Protein 2E61 (pdb70)

Sequence (69 aa):
GSSGSSGEISGFGQCLVWVQCSFPNCGKWRRLCGNIDPSVLPDNWSCDQNTDVQYNRCDIPEETWTGLEGSSGSSGEISGFGQCLVWVQCSFPNCGKWRRLCGNIDPSVLPDNWSCDQNTDVQYNRCDIPEETWTGLEGSSGSSGEISGFGQCLVWVQCSFPNCGKWRRLCGNIDPSVLPDNWSCDQNTDVQYNRCDIPEETWTGLEGSSGSSGEISGFGQCLVWVQCSFPNCGKWRRLCGNIDPSVLPDNWSCDQNTDVQYNRCDIPEETWTGLEGSSGSSGEISGFGQCLVWVQCSFPNCGKWRRLCGNIDPSVLPDNWSCDQNTDVQYNRCDIPEETWTGLEGSSGSSGEISGFGQCLVWVQCSFPNCGKWRRLCGNIDPSVLPDNWSCDQNTDVQYNRCDIPEETWTGLEGSSGSSGEISGFGQCLVWVQCSFPNCGKWRRLCGNIDPSVLPDNWSCDQNTDVQYNRCDIPEETWTGLEGSSGSSGEISGFGQCLVWVQCSFPNCGKWRRLCGNIDPSVLPDNWSCDQNTDVQYNRCDIPEETWTGLEGSSGSSGEISGFGQCLVWVQCSFPNCGKWRRLCGNIDPSVLPDNWSCDQNTDVQYNRCDIPEETWTGLEGSSGSSGEISGFGQCLVWVQCSFPNCGKWRRLCGNIDPSVLPDNWSCDQNTDVQYNRCDIPEETWTGLEGSSGSSGEISGFGQCLVWVQCSFPNCGKWRRLCGNIDPSVLPDNWSCDQNTDVQYNRCDIPEETWTGLEGSSGSSGEISGFGQCLVWVQCSFPNCGKWRRLCGNIDPSVLPDNWSCDQNTDVQYNRCDIPEETWTGLEGSSGSSGEISGFGQCLVWVQCSFPNCGKWRRLCGNIDPSVLPDNWSCDQNTDVQYNRCDIPEETWTGLEGSSGSSGEISGFGQCLVWVQCSFPNCGKWRRLCGNIDPSVLPDNWSCDQNTDVQYNRCDIPEETWTGLEGSSGSSGEISGFGQCLVWVQCSFPNCGKWRRLCGNIDPSVLPDNWSCDQNTDVQYNRCDIPEETWTGLEGSSGSSGEISGFGQCLVWVQCSFPNCGKWRRLCGNIDPSVLPDNWSCDQNTDVQYNRCDIPEETWTGLEGSSGSSGEISGFGQCLVWVQCSFPNCGKWRRLCGNIDPSVLPDNWSCDQNTDVQYNRCDIPEETWTGLEGSSGSSGEISGFGQCLVWVQCSFPNCGKWRRLCGNIDPSVLPDNWSCDQNTDVQYNRCDIPEETWTGLEGSSGSSGEISGFGQCLVWVQCSFPNCGKWRRLCGNIDPSVLPDNWSCDQNTDVQYNRCDIPEETWTGLEGSSGSSGEISGFGQCLVWVQCSFPNCGKWRRLCGNIDPSVLPDNWSCDQNTDVQYNRCDIPEETWTGLE

GO terms:
  GO:0005634 nucleus (C, IDA)
  GO:0040029 epigenetic regulation of gene expression (P, IDA)
  GO:0140002 histone H3K4me3 reader activity (F, IMP)
  GO:0005515 protein binding (F, IPI)

Secondary structure (DSSP, 8-state):
-----SS-SSS------EEE-SSTTT--EEE--SS--TTTS-TT--GGG-S-GGG-SSSSPP-------

Radius of gyration: 14.41 Å; Cα contacts (8 Å, |Δi|>4): 80; chains: 1; bounding box: 40×28×37 Å

InterPro domains:
  IPR000313 PWWP domain [PF00855] (318-412)
  IPR000313 PWWP domain [PS50812] (317-383)
  IPR000313 PWWP domain [SM00293] (315-381)
  IPR011124 Zinc finger, CW-type [PF07496] (256-301)
  IPR011124 Zinc finger, CW-type [PS51050] (250-304)
  IPR042778 Zinc finger CW-type PWWP domain protein ZCWPW1/ZCWPW2 [PTHR15999] (195-630)

Organism: Homo sapiens (NCBI:txid9606)

CATH classification: 3.30.40.100

Foldseek 3Di:
DDDPDDDQPLPPDDDFDWDAAQDPVQRETAGAHSNDDPVPDDDHHHLCNHPDPCRSDSPRDHPDPDDDD

Nearest PDB structures (foldseek):
  2e61-assembly1_A  TM=7.756E-01  e=9.729E-13  Homo sapiens
  2rr4-assembly1_A  TM=7.261E-01  e=3.198E-11  Homo sapiens
  6o1e-assembly1_A-2  TM=8.778E-01  e=3.915E-04  Homo sapiens
  5svi-assembly2_B  TM=7.397E-01  e=1.870E-04  Homo sapiens
  5svx-assembly1_A  TM=8.072E-01  e=5.478E-04  Homo sapiens

Solvent-accessible surface area: 6080 Å² total; per-residue (Å²): 132,121,107,78,89,120,73,129,171,88,68,197,76,157,102,109,29,96,11,87,9,59,104,122,127,12,26,38,123,3,96,2,86,26,129,34,77,87,107,121,36,66,146,107,10,12,0,108,74,17,78,29,118,122,55,37,155,53,135,36,93,89,98,121,252,130,72,188,214

Structure (mmCIF, N/CA/C/O backbone):
data_2E61
#
_entry.id   2E61
#
loop_
_entity.id
_entity.type
_entity.pdbx_description
1 polymer 'Zinc finger CW-type PWWP domain protein 1'
2 non-polymer 'ZINC ION'
#
loop_
_atom_site.group_PDB
_atom_site.id
_atom_site.type_symbol
_atom_site.label_atom_id
_atom_site.label_alt_id
_atom_site.label_comp_id
_atom_site.label_asym_id
_atom_site.label_entity_id
_atom_site.label_seq_id
_atom_site.pdbx_PDB_ins_code
_atom_site.Cartn_x
_atom_site.Cartn_y
_atom_site.Cartn_z
_atom_site.occupancy
_atom_site.B_iso_or_equiv
_atom_site.auth_seq_id
_atom_site.auth_comp_id
_atom_site.auth_asym_id
_atom_site.auth_atom_id
_atom_site.pdbx_PDB_model_num
ATOM 1 N N . GLY A 1 1 ? 6.466 15.150 14.759 1.00 0.00 1 GLY A N 1
ATOM 2 C CA . GLY A 1 1 ? 6.394 15.155 13.309 1.00 0.00 1 GLY A CA 1
ATOM 3 C C . GLY A 1 1 ? 7.744 15.396 12.663 1.00 0.00 1 GLY A C 1
ATOM 4 O O . GLY A 1 1 ? 8.652 15.943 13.290 1.00 0.00 1 GLY A O 1
ATOM 8 N N . SER A 1 2 ? 7.878 14.987 11.405 1.00 0.00 2 SER A N 1
ATOM 9 C CA . SER A 1 2 ? 9.128 15.156 10.675 1.00 0.00 2 SER A CA 1
ATOM 10 C C . SER A 1 2 ? 8.863 15.408 9.194 1.00 0.00 2 SER A C 1
ATOM 11 O O . SER A 1 2 ? 7.950 14.827 8.608 1.00 0.00 2 SER A O 1
ATOM 19 N N . SER A 1 3 ? 9.668 16.279 8.595 1.00 0.00 3 SER A N 1
ATOM 20 C CA . SER A 1 3 ? 9.519 16.612 7.183 1.00 0.00 3 SER A CA 1
ATOM 21 C C . SER A 1 3 ? 10.300 15.636 6.309 1.00 0.00 3 SER A C 1
ATOM 22 O O . SER A 1 3 ? 11.489 15.407 6.523 1.00 0.00 3 SER A O 1
ATOM 30 N N . GLY A 1 4 ? 9.620 15.061 5.321 1.00 0.00 4 GLY A N 1
ATOM 31 C CA . GLY A 1 4 ? 10.264 14.115 4.429 1.00 0.00 4 GLY A CA 1
ATOM 32 C C . GLY A 1 4 ? 11.199 14.791 3.445 1.00 0.00 4 GLY A C 1
ATOM 33 O O . GLY A 1 4 ? 10.834 15.026 2.293 1.00 0.00 4 GLY A O 1
ATOM 37 N N . SER A 1 5 ? 12.408 15.105 3.900 1.00 0.00 5 SER A N 1
ATOM 38 C CA . SER A 1 5 ? 13.396 15.763 3.053 1.00 0.00 5 SER A CA 1
ATOM 39 C C . SER A 1 5 ? 13.697 14.922 1.816 1.00 0.00 5 SER A C 1
ATOM 40 O O . SER A 1 5 ? 13.917 13.715 1.910 1.00 0.00 5 SER A O 1
ATOM 48 N N . SER A 1 6 ? 13.703 15.570 0.655 1.00 0.00 6 SER A N 1
ATOM 49 C CA . SER A 1 6 ? 13.973 14.883 -0.602 1.00 0.00 6 SER A CA 1
ATOM 50 C C . SER A 1 6 ? 15.280 15.371 -1.219 1.00 0.00 6 SER A C 1
ATOM 51 O O . SER A 1 6 ? 15.302 16.355 -1.957 1.00 0.00 6 SER A O 1
ATOM 59 N N . GLY A 1 7 ? 16.370 14.675 -0.909 1.00 0.00 7 GLY A N 1
ATOM 60 C CA . GLY A 1 7 ? 17.667 15.052 -1.440 1.00 0.00 7 GLY A CA 1
ATOM 61 C C . GLY A 1 7 ? 18.813 14.458 -0.646 1.00 0.00 7 GLY A C 1
ATOM 62 O O . GLY A 1 7 ? 19.900 14.240 -1.181 1.00 0.00 7 GLY A O 1
ATOM 66 N N . GLU A 1 8 ? 18.571 14.198 0.635 1.00 0.00 8 GLU A N 1
ATOM 67 C CA . GLU A 1 8 ? 19.594 13.628 1.505 1.00 0.00 8 GLU A CA 1
ATOM 68 C C . GLU A 1 8 ? 19.891 12.182 1.120 1.00 0.00 8 GLU A C 1
ATOM 69 O O . GLU A 1 8 ? 18.980 11.366 0.980 1.00 0.00 8 GLU A O 1
ATOM 81 N N . ILE A 1 9 ? 21.172 11.872 0.950 1.00 0.00 9 ILE A N 1
ATOM 82 C CA . ILE A 1 9 ? 21.590 10.525 0.582 1.00 0.00 9 ILE A CA 1
ATOM 83 C C . ILE A 1 9 ? 21.266 9.528 1.689 1.00 0.00 9 ILE A C 1
ATOM 84 O O . ILE A 1 9 ? 21.034 8.347 1.427 1.00 0.00 9 ILE A O 1
ATOM 100 N N . SER A 1 10 ? 21.250 10.010 2.927 1.00 0.00 10 SER A N 1
ATOM 101 C CA . SER A 1 10 ? 20.957 9.161 4.075 1.00 0.00 10 SER A CA 1
ATOM 102 C C . SER A 1 10 ? 19.451 9.055 4.302 1.00 0.00 10 SER A C 1
ATOM 103 O O . SER A 1 10 ? 18.731 10.050 4.234 1.00 0.00 10 SER A O 1
ATOM 111 N N . GLY A 1 11 ? 18.984 7.840 4.573 1.00 0.00 11 GLY A N 1
ATOM 112 C CA . GLY A 1 11 ? 17.567 7.626 4.806 1.00 0.00 11 GLY A CA 1
ATOM 113 C C . GLY A 1 11 ? 16.876 6.981 3.620 1.00 0.00 11 GLY A C 1
ATOM 114 O O . GLY A 1 11 ? 17.357 7.067 2.490 1.00 0.00 11 GLY A O 1
ATOM 118 N N . PHE A 1 12 ? 15.745 6.333 3.878 1.00 0.00 12 PHE A N 1
ATOM 119 C CA . PHE A 1 12 ? 14.988 5.668 2.823 1.00 0.00 12 PHE A CA 1
ATOM 120 C C . PHE A 1 12 ? 14.150 6.674 2.040 1.00 0.00 12 PHE A C 1
ATOM 121 O O . PHE A 1 12 ? 13.329 7.392 2.609 1.00 0.00 12 PHE A O 1
ATOM 138 N N . GLY A 1 13 ? 14.363 6.720 0.728 1.00 0.00 13 GLY A N 1
ATOM 139 C CA . GLY A 1 13 ? 13.621 7.640 -0.113 1.00 0.00 13 GLY A CA 1
ATOM 140 C C . GLY A 1 13 ? 12.633 6.931 -1.018 1.00 0.00 13 GLY A C 1
ATOM 141 O O . GLY A 1 13 ? 12.236 7.466 -2.053 1.00 0.00 13 GLY A O 1
ATOM 145 N N . GLN A 1 14 ? 12.237 5.724 -0.628 1.00 0.00 14 GLN A N 1
ATOM 146 C CA . GLN A 1 14 ? 11.291 4.940 -1.413 1.00 0.00 14 GLN A CA 1
ATOM 147 C C . GLN A 1 14 ? 9.938 5.640 -1.493 1.00 0.00 14 GLN A C 1
ATOM 148 O O . GLN A 1 14 ? 9.556 6.380 -0.585 1.00 0.00 14 GLN A O 1
ATOM 162 N N . CYS A 1 15 ? 9.218 5.403 -2.584 1.00 0.00 15 CYS A N 1
ATOM 163 C CA . CYS A 1 15 ? 7.908 6.012 -2.782 1.00 0.00 15 CYS A CA 1
ATOM 164 C C . CYS A 1 15 ? 6.809 5.150 -2.168 1.00 0.00 15 CYS A C 1
ATOM 165 O O . CYS A 1 15 ? 7.079 4.084 -1.614 1.00 0.00 15 CYS A O 1
ATOM 173 N N . LEU A 1 16 ? 5.571 5.620 -2.268 1.00 0.00 16 LEU A N 1
ATOM 174 C CA . LEU A 1 16 ? 4.430 4.894 -1.721 1.00 0.00 16 LEU A CA 1
ATOM 175 C C . LEU A 1 16 ? 3.167 5.175 -2.529 1.00 0.00 16 LEU A C 1
ATOM 176 O O . LEU A 1 16 ? 2.808 6.330 -2.758 1.00 0.00 16 LEU A O 1
ATOM 192 N N . VAL A 1 17 ? 2.496 4.110 -2.956 1.00 0.00 17 VAL A N 1
ATOM 193 C CA . VAL A 1 17 ? 1.271 4.241 -3.736 1.00 0.00 17 VAL A CA 1
ATOM 194 C C . VAL A 1 17 ? 0.109 3.522 -3.059 1.00 0.00 17 VAL A C 1
ATOM 195 O O . VAL A 1 17 ? 0.305 2.530 -2.357 1.00 0.00 17 VAL A O 1
ATOM 208 N N . TRP A 1 18 ? -1.099 4.028 -3.276 1.00 0.00 18 TRP A N 1
ATOM 209 C CA . TRP A 1 18 ? -2.294 3.434 -2.687 1.00 0.00 18 TRP A CA 1
ATOM 210 C C . TRP A 1 18 ? -3.381 3.241 -3.738 1.00 0.00 18 TRP A C 1
ATOM 211 O O . TRP A 1 18 ? -3.596 4.105 -4.588 1.00 0.00 18 TRP A O 1
ATOM 232 N N . VAL A 1 19 ? -4.065 2.103 -3.675 1.00 0.00 19 VAL A N 1
ATOM 233 C CA . VAL A 1 19 ? -5.131 1.798 -4.621 1.00 0.00 19 VAL A CA 1
ATOM 234 C C . VAL A 1 19 ? -6.433 1.474 -3.897 1.00 0.00 19 VAL A C 1
ATOM 235 O O . VAL A 1 19 ? -6.455 0.658 -2.976 1.00 0.00 19 VAL A O 1
ATOM 248 N N . GLN A 1 20 ? -7.515 2.118 -4.320 1.00 0.00 20 GLN A N 1
ATOM 249 C CA . GLN A 1 20 ? -8.822 1.898 -3.711 1.00 0.00 20 GLN A CA 1
ATOM 250 C C . GLN A 1 20 ? -9.593 0.812 -4.454 1.00 0.00 20 GLN A C 1
ATOM 251 O O . GLN A 1 20 ? -9.675 0.825 -5.683 1.00 0.00 20 GLN A O 1
ATOM 265 N N . CYS A 1 21 ? -10.157 -0.127 -3.702 1.00 0.00 21 CYS A N 1
ATOM 266 C CA . CYS A 1 21 ? -10.921 -1.221 -4.288 1.00 0.00 21 CYS A CA 1
ATOM 267 C C . CYS A 1 21 ? -11.992 -0.689 -5.237 1.00 0.00 21 CYS A C 1
ATOM 268 O O . CYS A 1 21 ? -12.405 0.466 -5.138 1.00 0.00 21 CYS A O 1
ATOM 275 N N . SER A 1 22 ? -12.435 -1.541 -6.156 1.00 0.00 22 SER A N 1
ATOM 276 C CA . SER A 1 22 ? -13.455 -1.156 -7.125 1.00 0.00 22 SER A CA 1
ATOM 277 C C . SER A 1 22 ? -14.853 -1.327 -6.540 1.00 0.00 22 SER A C 1
ATOM 278 O O . SER A 1 22 ? -15.795 -0.645 -6.944 1.00 0.00 22 SER A O 1
ATOM 286 N N . PHE A 1 23 ? -14.980 -2.242 -5.584 1.00 0.00 23 PHE A N 1
ATOM 287 C CA . PHE A 1 23 ? -16.263 -2.505 -4.943 1.00 0.00 23 PHE A CA 1
ATOM 288 C C . PHE A 1 23 ? -16.617 -1.392 -3.961 1.00 0.00 23 PHE A C 1
ATOM 289 O O . PHE A 1 23 ? -15.756 -0.824 -3.290 1.00 0.00 23 PHE A O 1
ATOM 306 N N . PRO A 1 24 ? -17.917 -1.072 -3.874 1.00 0.00 24 PRO A N 1
ATOM 307 C CA . PRO A 1 24 ? -18.417 -0.025 -2.977 1.00 0.00 24 PRO A CA 1
ATOM 308 C C . PRO A 1 24 ? -18.316 -0.423 -1.509 1.00 0.00 24 PRO A C 1
ATOM 309 O O . PRO A 1 24 ? -17.822 0.342 -0.681 1.00 0.00 24 PRO A O 1
ATOM 320 N N . ASN A 1 25 ? -18.787 -1.625 -1.192 1.00 0.00 25 ASN A N 1
ATOM 321 C CA . ASN A 1 25 ? -18.750 -2.124 0.178 1.00 0.00 25 ASN A CA 1
ATOM 322 C C . ASN A 1 25 ? -17.324 -2.115 0.721 1.00 0.00 25 ASN A C 1
ATOM 323 O O . ASN A 1 25 ? -17.110 -2.055 1.932 1.00 0.00 25 ASN A O 1
ATOM 334 N N . CYS A 1 26 ? -16.352 -2.175 -0.183 1.00 0.00 26 CYS A N 1
ATOM 335 C CA . CYS A 1 26 ? -14.946 -2.173 0.204 1.00 0.00 26 CYS A CA 1
ATOM 336 C C . CYS A 1 26 ? -14.423 -0.747 0.348 1.00 0.00 26 CYS A C 1
ATOM 337 O O . CYS A 1 26 ? -14.245 -0.249 1.459 1.00 0.00 26 CYS A O 1
ATOM 344 N N . GLY A 1 27 ? -14.179 -0.095 -0.784 1.00 0.00 27 GLY A N 1
ATOM 345 C CA . GLY A 1 27 ? -13.679 1.267 -0.763 1.00 0.00 27 GLY A CA 1
ATOM 346 C C . GLY A 1 27 ? -12.457 1.423 0.121 1.00 0.00 27 GLY A C 1
ATOM 347 O O . GLY A 1 27 ? -12.204 2.500 0.661 1.00 0.00 27 GLY A O 1
ATOM 351 N N . LYS A 1 28 ? -11.696 0.343 0.271 1.00 0.00 28 LYS A N 1
ATOM 352 C CA . LYS A 1 28 ? -10.494 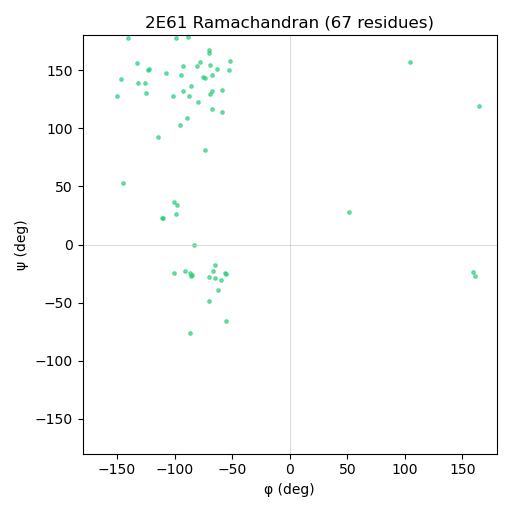0.363 1.096 1.00 0.00 28 LYS A CA 1
ATOM 353 C C . LYS A 1 28 ? -9.258 0.645 0.249 1.00 0.00 28 LYS A C 1
ATOM 354 O O . LYS A 1 28 ? -9.176 0.226 -0.905 1.00 0.00 28 LYS A O 1
ATOM 373 N N . TRP A 1 29 ? -8.299 1.357 0.830 1.00 0.00 29 TRP A N 1
ATOM 374 C CA . TRP A 1 29 ? -7.065 1.694 0.128 1.00 0.00 29 TRP A CA 1
ATOM 375 C C . TRP A 1 29 ? -5.963 0.692 0.452 1.00 0.00 29 TRP A C 1
ATOM 376 O O . TRP A 1 29 ? -5.357 0.747 1.523 1.00 0.00 29 TRP A O 1
ATOM 397 N N . ARG A 1 30 ? -5.707 -0.222 -0.478 1.00 0.00 30 ARG A N 1
ATOM 398 C CA . ARG A 1 30 ? -4.678 -1.237 -0.289 1.00 0.00 30 ARG A CA 1
ATOM 399 C C . ARG A 1 30 ? -3.294 -0.672 -0.596 1.00 0.00 30 ARG A C 1
ATOM 400 O O . ARG A 1 30 ? -3.157 0.268 -1.380 1.00 0.00 30 ARG A O 1
ATOM 421 N N . ARG A 1 31 ? -2.273 -1.250 0.027 1.00 0.00 31 ARG A N 1
ATOM 422 C CA . ARG A 1 31 ? -0.900 -0.803 -0.179 1.00 0.00 31 ARG A CA 1
ATOM 423 C C . ARG A 1 31 ? -0.159 -1.741 -1.127 1.00 0.00 31 ARG A C 1
ATOM 424 O O . ARG A 1 31 ? -0.140 -2.956 -0.927 1.00 0.00 31 ARG A O 1
ATOM 445 N N . LEU A 1 32 ? 0.450 -1.169 -2.160 1.00 0.00 32 LEU A N 1
ATOM 446 C CA . LEU A 1 32 ? 1.193 -1.954 -3.140 1.00 0.00 32 LEU A CA 1
ATOM 447 C C . LEU A 1 32 ? 2.689 -1.914 -2.848 1.00 0.00 32 LEU A C 1
ATOM 448 O O . LEU A 1 32 ? 3.132 -1.248 -1.912 1.00 0.00 32 LEU A O 1
ATOM 464 N N . CYS A 1 33 ? 3.463 -2.630 -3.656 1.00 0.00 33 CYS A N 1
ATOM 465 C CA . CYS A 1 33 ? 4.911 -2.676 -3.485 1.00 0.00 33 CYS A CA 1
ATOM 466 C C . CYS A 1 33 ? 5.504 -1.271 -3.494 1.00 0.00 33 CYS A C 1
ATOM 467 O O . CYS A 1 33 ? 6.038 -0.805 -2.489 1.00 0.00 33 CYS A O 1
ATOM 475 N N . GLY A 1 34 ? 5.408 -0.601 -4.639 1.00 0.00 34 GLY A N 1
ATOM 476 C CA . GLY A 1 34 ? 5.941 0.744 -4.758 1.00 0.00 34 GLY A CA 1
ATOM 477 C C . GLY A 1 34 ? 6.203 1.138 -6.198 1.00 0.00 34 GLY A C 1
ATOM 478 O O . GLY A 1 34 ? 6.231 2.323 -6.528 1.00 0.00 34 GLY A O 1
ATOM 482 N N . ASN A 1 35 ? 6.396 0.142 -7.056 1.00 0.00 35 ASN A N 1
ATOM 483 C CA . ASN A 1 35 ? 6.660 0.392 -8.469 1.00 0.00 35 ASN A CA 1
ATOM 484 C C . ASN A 1 35 ? 5.397 0.193 -9.301 1.00 0.00 35 ASN A C 1
ATOM 485 O O . ASN A 1 35 ? 5.456 -0.297 -10.430 1.00 0.00 35 ASN A O 1
ATOM 496 N N . ILE A 1 36 ? 4.257 0.576 -8.737 1.00 0.00 36 ILE A N 1
ATOM 497 C CA . ILE A 1 36 ? 2.980 0.441 -9.427 1.00 0.00 36 ILE A CA 1
ATOM 498 C C . ILE A 1 36 ? 2.239 1.773 -9.479 1.00 0.00 36 ILE A C 1
ATOM 499 O O . ILE A 1 36 ? 2.222 2.523 -8.503 1.00 0.00 36 ILE A O 1
ATOM 515 N N . ASP A 1 37 ? 1.627 2.059 -10.622 1.00 0.00 37 ASP A N 1
ATOM 516 C CA . ASP A 1 37 ? 0.882 3.300 -10.801 1.00 0.00 37 ASP A CA 1
ATOM 517 C C . ASP A 1 37 ? -0.568 3.013 -11.180 1.00 0.00 37 ASP A C 1
ATOM 518 O O . ASP A 1 37 ? -0.883 1.999 -11.803 1.00 0.00 37 ASP A O 1
ATOM 527 N N . PRO A 1 38 ? -1.472 3.925 -10.795 1.00 0.00 38 PRO A N 1
ATOM 528 C CA . PRO A 1 38 ? -2.904 3.792 -11.083 1.00 0.00 38 PRO A CA 1
ATOM 529 C C . PRO A 1 38 ? -3.215 3.966 -12.565 1.00 0.00 38 PRO A C 1
ATOM 530 O O . PRO A 1 38 ? -4.194 3.419 -13.072 1.00 0.00 38 PRO A O 1
ATOM 541 N N . SER A 1 39 ? -2.375 4.731 -13.256 1.00 0.00 39 SER A N 1
ATOM 542 C CA . SER A 1 39 ? -2.563 4.979 -14.680 1.00 0.00 39 SER A CA 1
ATOM 543 C C . SER A 1 39 ? -2.469 3.680 -15.476 1.00 0.00 39 SER A C 1
ATOM 544 O O . SER A 1 39 ? -3.216 3.469 -16.431 1.00 0.00 39 SER A O 1
ATOM 552 N N . VAL A 1 40 ? -1.546 2.813 -15.073 1.00 0.00 40 VAL A N 1
ATOM 553 C CA . VAL A 1 40 ? -1.353 1.534 -15.746 1.00 0.00 40 VAL A CA 1
ATOM 554 C C . VAL A 1 40 ? -2.289 0.471 -15.183 1.00 0.00 40 VAL A C 1
ATOM 555 O O . VAL A 1 40 ? -2.611 -0.509 -15.857 1.00 0.00 40 VAL A O 1
ATOM 568 N N . LEU A 1 41 ? -2.722 0.669 -13.943 1.00 0.00 41 LEU A N 1
ATOM 569 C CA . LEU A 1 41 ? -3.623 -0.273 -13.287 1.00 0.00 41 LEU A CA 1
ATOM 570 C C . LEU A 1 41 ? -5.008 -0.235 -13.924 1.00 0.00 41 LEU A C 1
ATOM 571 O O . LEU A 1 41 ? -5.426 0.769 -14.501 1.00 0.00 41 LEU A O 1
ATOM 587 N N . PRO A 1 42 ? -5.740 -1.354 -13.816 1.00 0.00 42 PRO A N 1
ATOM 588 C CA . PRO A 1 42 ? -7.091 -1.473 -14.373 1.00 0.00 42 PRO A CA 1
ATOM 589 C C . PRO A 1 42 ? -8.106 -0.620 -13.619 1.00 0.00 42 PRO A C 1
ATOM 590 O O . PRO A 1 42 ? -7.823 -0.118 -12.532 1.00 0.00 42 PRO A O 1
ATOM 601 N N . ASP A 1 43 ? -9.288 -0.462 -14.204 1.00 0.00 43 ASP A N 1
ATOM 602 C CA . ASP A 1 43 ? -10.346 0.330 -13.586 1.00 0.00 43 ASP A CA 1
ATOM 603 C C . ASP A 1 43 ? -11.160 -0.516 -12.612 1.00 0.00 43 ASP A C 1
ATOM 604 O O . ASP A 1 43 ? -11.734 0.001 -11.655 1.00 0.00 43 ASP A O 1
ATOM 613 N N . ASN A 1 44 ? -11.204 -1.821 -12.864 1.00 0.00 44 ASN A N 1
ATOM 614 C CA . ASN A 1 44 ? -11.949 -2.739 -12.010 1.00 0.00 44 ASN A CA 1
ATOM 615 C C . ASN A 1 44 ? -11.022 -3.430 -11.015 1.00 0.00 44 ASN A C 1
ATOM 616 O O . ASN A 1 44 ? -11.232 -4.589 -10.658 1.00 0.00 44 ASN A O 1
ATOM 627 N N . TRP A 1 45 ? -9.998 -2.711 -10.572 1.00 0.00 45 TRP A N 1
ATOM 628 C CA . TRP A 1 45 ? -9.038 -3.254 -9.617 1.00 0.00 45 TRP A CA 1
ATOM 629 C C . TRP A 1 45 ? -9.694 -3.492 -8.262 1.00 0.00 45 TRP A C 1
ATOM 630 O O . TRP A 1 45 ? -10.576 -2.740 -7.848 1.00 0.00 45 TRP A O 1
ATOM 651 N N . SER A 1 46 ? -9.258 -4.543 -7.575 1.00 0.00 46 SER A N 1
ATOM 652 C CA . SER A 1 46 ? -9.806 -4.882 -6.266 1.00 0.00 46 SER A CA 1
ATOM 653 C C . SER A 1 46 ? -8.704 -5.345 -5.319 1.00 0.00 46 SER A C 1
ATOM 654 O O . SER A 1 46 ? -7.538 -5.441 -5.703 1.00 0.00 46 SER A O 1
ATOM 662 N N . CYS A 1 47 ? -9.081 -5.630 -4.077 1.00 0.00 47 CYS A N 1
ATOM 663 C CA . CYS A 1 47 ? -8.126 -6.082 -3.072 1.00 0.00 47 CYS A CA 1
ATOM 664 C C . CYS A 1 47 ? -7.447 -7.376 -3.510 1.00 0.00 47 CYS A C 1
ATOM 665 O O . CYS A 1 47 ? -6.297 -7.636 -3.157 1.00 0.00 47 CYS A O 1
ATOM 672 N N . ASP A 1 48 ? -8.167 -8.184 -4.281 1.00 0.00 48 ASP A N 1
ATOM 673 C CA . ASP A 1 48 ? -7.634 -9.450 -4.769 1.00 0.00 48 ASP A CA 1
ATOM 674 C C . ASP A 1 48 ? -6.462 -9.218 -5.716 1.00 0.00 48 ASP A C 1
ATOM 675 O O . ASP A 1 48 ? -5.678 -10.129 -5.983 1.00 0.00 48 ASP A O 1
ATOM 684 N N . GLN A 1 49 ? -6.349 -7.994 -6.221 1.00 0.00 49 GLN A N 1
ATOM 685 C CA . GLN A 1 49 ? -5.273 -7.643 -7.140 1.00 0.00 49 GLN A CA 1
ATOM 686 C C . GLN A 1 49 ? -4.144 -6.926 -6.408 1.00 0.00 49 GLN A C 1
ATOM 687 O O . GLN A 1 49 ? -3.401 -6.146 -7.004 1.00 0.00 49 GLN A O 1
ATOM 701 N N . ASN A 1 50 ? -4.020 -7.195 -5.112 1.00 0.00 50 ASN A N 1
ATOM 702 C CA . ASN A 1 50 ? -2.981 -6.575 -4.298 1.00 0.00 50 ASN A CA 1
ATOM 703 C C . ASN A 1 50 ? -1.734 -7.452 -4.248 1.00 0.00 50 ASN A C 1
ATOM 704 O O . ASN A 1 50 ? -1.812 -8.672 -4.397 1.00 0.00 50 ASN A O 1
ATOM 715 N N . THR A 1 51 ? -0.582 -6.822 -4.036 1.00 0.00 51 THR A N 1
ATOM 716 C CA . THR A 1 51 ? 0.682 -7.543 -3.966 1.00 0.00 51 THR A CA 1
ATOM 717 C C . THR A 1 51 ? 1.001 -7.957 -2.534 1.00 0.00 51 THR A C 1
ATOM 718 O O . THR A 1 51 ? 1.765 -8.894 -2.305 1.00 0.00 51 THR A O 1
ATOM 729 N N . ASP A 1 52 ? 0.409 -7.254 -1.575 1.00 0.00 52 ASP A N 1
ATOM 730 C CA . ASP A 1 52 ? 0.629 -7.550 -0.164 1.00 0.00 52 ASP A CA 1
ATOM 731 C C . ASP A 1 52 ? -0.385 -8.571 0.341 1.00 0.00 52 ASP A C 1
ATOM 732 O O . ASP A 1 52 ? -1.567 -8.264 0.498 1.00 0.00 52 ASP A O 1
ATOM 741 N N . VAL A 1 53 ? 0.085 -9.789 0.594 1.00 0.00 53 VAL A N 1
ATOM 742 C CA . VAL A 1 53 ? -0.781 -10.856 1.081 1.00 0.00 53 VAL A CA 1
ATOM 743 C C . VAL A 1 53 ? -1.505 -10.438 2.356 1.00 0.00 53 VAL A C 1
ATOM 744 O O . VAL A 1 53 ? -2.579 -10.952 2.668 1.00 0.00 53 VAL A O 1
ATOM 757 N N . GLN A 1 54 ? -0.909 -9.502 3.088 1.00 0.00 54 GLN A N 1
ATOM 758 C CA . GLN A 1 54 ? -1.498 -9.015 4.330 1.00 0.00 54 GLN A CA 1
ATOM 759 C C . GLN A 1 54 ? -2.795 -8.260 4.058 1.00 0.00 54 GLN A C 1
ATOM 760 O O . GLN A 1 54 ? -3.649 -8.137 4.936 1.00 0.00 54 GLN A O 1
ATOM 774 N N . TYR A 1 55 ? -2.935 -7.756 2.837 1.00 0.00 55 TYR A N 1
ATOM 775 C CA . TYR A 1 55 ? -4.127 -7.010 2.450 1.00 0.00 55 TYR A CA 1
ATOM 776 C C . TYR A 1 55 ? -4.483 -7.272 0.990 1.00 0.00 55 TYR A C 1
ATOM 777 O O . TYR A 1 55 ? -4.641 -6.341 0.202 1.00 0.00 55 TYR A O 1
ATOM 795 N N . ASN A 1 56 ? -4.608 -8.547 0.637 1.00 0.00 56 ASN A N 1
ATOM 796 C CA . ASN A 1 56 ? -4.946 -8.934 -0.728 1.00 0.00 56 ASN A CA 1
ATOM 797 C C . ASN A 1 56 ? -6.351 -9.523 -0.795 1.00 0.00 56 ASN A C 1
ATOM 798 O O . ASN A 1 56 ? -6.677 -10.274 -1.714 1.00 0.00 56 ASN A O 1
ATOM 809 N N . ARG A 1 57 ? -7.179 -9.177 0.186 1.00 0.00 57 ARG A N 1
ATOM 810 C CA . ARG A 1 57 ? -8.549 -9.672 0.239 1.00 0.00 57 ARG A CA 1
ATOM 811 C C . ARG A 1 57 ? -9.529 -8.534 0.508 1.00 0.00 57 ARG A C 1
ATOM 812 O O . ARG A 1 57 ? -9.159 -7.501 1.066 1.00 0.00 57 ARG A O 1
ATOM 833 N N . CYS A 1 58 ? -10.780 -8.730 0.106 1.00 0.00 58 CYS A N 1
ATOM 834 C CA . CYS A 1 58 ? -11.814 -7.720 0.301 1.00 0.00 58 CYS A CA 1
ATOM 835 C C . CYS A 1 58 ? -12.405 -7.812 1.705 1.00 0.00 58 CYS A C 1
ATOM 836 O O . CYS A 1 58 ? -13.289 -7.036 2.069 1.00 0.00 58 CYS A O 1
ATOM 843 N N . ASP A 1 59 ? -11.912 -8.765 2.488 1.00 0.00 59 ASP A N 1
ATOM 844 C CA . ASP A 1 59 ? -12.390 -8.958 3.852 1.00 0.00 59 ASP A CA 1
ATOM 845 C C . ASP A 1 59 ? -11.430 -8.330 4.858 1.00 0.00 59 ASP A C 1
ATOM 846 O O . ASP A 1 59 ? -11.824 -7.983 5.972 1.00 0.00 59 ASP A O 1
ATOM 855 N N . ILE A 1 60 ? -10.171 -8.187 4.458 1.00 0.00 60 ILE A N 1
ATOM 856 C CA . ILE A 1 60 ? -9.157 -7.601 5.324 1.00 0.00 60 ILE A CA 1
ATOM 857 C C . ILE A 1 60 ? -9.427 -6.119 5.563 1.00 0.00 60 ILE A C 1
ATOM 858 O O . ILE A 1 60 ? -9.688 -5.353 4.635 1.00 0.00 60 ILE A O 1
ATOM 874 N N . PRO A 1 61 ? -9.361 -5.703 6.836 1.00 0.00 61 PRO A N 1
ATOM 875 C CA . PRO A 1 61 ? -9.593 -4.309 7.226 1.00 0.00 61 PRO A CA 1
ATOM 876 C C . PRO A 1 61 ? -8.473 -3.383 6.763 1.00 0.00 61 PRO A C 1
ATOM 877 O O . PRO A 1 61 ? -7.395 -3.840 6.385 1.00 0.00 61 PRO A O 1
ATOM 888 N N . GLU A 1 62 ? -8.737 -2.081 6.796 1.00 0.00 62 GLU A N 1
ATOM 889 C CA . GLU A 1 62 ? -7.750 -1.092 6.378 1.00 0.00 62 GLU A CA 1
ATOM 890 C C . GLU A 1 62 ? -6.697 -0.883 7.462 1.00 0.00 62 GLU A C 1
ATOM 891 O O . GLU A 1 62 ? -6.940 -1.153 8.638 1.00 0.00 62 GLU A O 1
ATOM 903 N N . GLU A 1 63 ? -5.526 -0.402 7.056 1.00 0.00 63 GLU A N 1
ATOM 904 C CA . GLU A 1 63 ? -4.435 -0.159 7.993 1.00 0.00 63 GLU A CA 1
ATOM 905 C C . GLU A 1 63 ? -4.854 0.837 9.070 1.00 0.00 63 GLU A C 1
ATOM 906 O O . GLU A 1 63 ? -5.100 2.010 8.787 1.00 0.00 63 GLU A O 1
ATOM 918 N N . THR A 1 64 ? -4.935 0.360 10.309 1.00 0.00 64 THR A N 1
ATOM 919 C CA . THR A 1 64 ? -5.327 1.206 11.429 1.00 0.00 64 THR A CA 1
ATOM 920 C C . THR A 1 64 ? -4.471 2.467 11.491 1.00 0.00 64 THR A C 1
ATOM 921 O O . THR A 1 64 ? -3.309 2.460 11.086 1.00 0.00 64 THR A O 1
ATOM 932 N N . TRP A 1 65 ? -5.053 3.546 12.002 1.00 0.00 65 TRP A N 1
ATOM 933 C CA . TRP A 1 65 ? -4.343 4.814 12.117 1.00 0.00 65 TRP A CA 1
ATOM 934 C C . TRP A 1 65 ? -3.217 4.716 13.142 1.00 0.00 65 TRP A C 1
ATOM 935 O O . TRP A 1 65 ? -3.461 4.494 14.328 1.00 0.00 65 TRP A O 1
ATOM 956 N N . THR A 1 66 ? -1.983 4.884 12.677 1.00 0.00 66 THR A N 1
ATOM 957 C CA . THR A 1 66 ? -0.820 4.814 13.552 1.00 0.00 66 THR A CA 1
ATOM 958 C C . THR A 1 66 ? -0.218 6.196 13.779 1.00 0.00 66 THR A C 1
ATOM 959 O O . THR A 1 66 ? -0.267 7.056 12.901 1.00 0.00 66 THR A O 1
ATOM 970 N N . GLY A 1 67 ? 0.350 6.402 14.963 1.00 0.00 67 GLY A N 1
ATOM 971 C CA . GLY A 1 67 ? 0.954 7.682 15.283 1.00 0.00 67 GLY A CA 1
ATOM 972 C C . GLY A 1 67 ? 1.197 7.853 16.770 1.00 0.00 67 GLY A C 1
ATOM 973 O O . GLY A 1 67 ? 0.258 7.826 17.567 1.00 0.00 67 GLY A O 1
ATOM 977 N N . LEU A 1 68 ? 2.459 8.028 17.146 1.00 0.00 68 LEU A N 1
ATOM 978 C CA . LEU A 1 68 ? 2.823 8.202 18.548 1.00 0.00 68 LEU A CA 1
ATOM 979 C C . LEU A 1 68 ? 2.424 9.588 19.045 1.00 0.00 68 LEU A C 1
ATOM 980 O O . LEU A 1 68 ? 2.511 10.570 18.310 1.00 0.00 68 LEU A O 1
ATOM 996 N N . GLU A 1 69 ? 1.988 9.658 20.299 1.00 0.00 69 GLU A N 1
ATOM 997 C CA . GLU A 1 69 ? 1.577 10.924 20.895 1.00 0.00 69 GLU A CA 1
ATOM 998 C C . GLU A 1 69 ? 2.792 11.771 21.263 1.00 0.00 69 GLU A C 1
ATOM 999 O O . GLU A 1 69 ? 2.644 12.971 21.490 1.00 0.00 69 GLU A O 1
ATOM 1012 N N . GLY A 1 1 ? 30.802 -9.272 9.915 1.00 0.00 1 GLY A N 2
ATOM 1013 C CA . GLY A 1 1 ? 31.337 -10.621 9.905 1.00 0.00 1 GLY A CA 2
ATOM 1014 C C . GLY A 1 1 ? 30.639 -11.515 8.899 1.00 0.00 1 GLY A C 2
ATOM 1015 O O . GLY A 1 1 ? 30.290 -12.654 9.208 1.00 0.00 1 GLY A O 2
ATOM 1019 N N . SER A 1 2 ? 30.433 -10.997 7.692 1.00 0.00 2 SER A N 2
ATOM 1020 C CA . SER A 1 2 ? 29.766 -11.754 6.639 1.00 0.00 2 SER A CA 2
ATOM 1021 C C . SER A 1 2 ? 30.446 -11.526 5.293 1.00 0.00 2 SER A C 2
ATOM 1022 O O . SER A 1 2 ? 30.611 -10.388 4.853 1.00 0.00 2 SER A O 2
ATOM 1030 N N . SER A 1 3 ? 30.837 -12.617 4.642 1.00 0.00 3 SER A N 2
ATOM 1031 C CA . SER A 1 3 ? 31.502 -12.537 3.347 1.00 0.00 3 SER A CA 2
ATOM 1032 C C . SER A 1 3 ? 30.597 -13.065 2.238 1.00 0.00 3 SER A C 2
ATOM 1033 O O . SER A 1 3 ? 30.292 -14.256 2.184 1.00 0.00 3 SER A O 2
ATOM 1041 N N . GLY A 1 4 ? 30.171 -12.169 1.353 1.00 0.00 4 GLY A N 2
ATOM 1042 C CA . GLY A 1 4 ? 29.305 -12.562 0.257 1.00 0.00 4 GLY A CA 2
ATOM 1043 C C . GLY A 1 4 ? 27.891 -12.043 0.420 1.00 0.00 4 GLY A C 2
ATOM 1044 O O . GLY A 1 4 ? 27.493 -11.640 1.513 1.00 0.00 4 GLY A O 2
ATOM 1048 N N . SER A 1 5 ? 27.130 -12.050 -0.670 1.00 0.00 5 SER A N 2
ATOM 1049 C CA . SER A 1 5 ? 25.753 -11.570 -0.644 1.00 0.00 5 SER A CA 2
ATOM 1050 C C . SER A 1 5 ? 25.701 -10.087 -0.289 1.00 0.00 5 SER A C 2
ATOM 1051 O O . SER A 1 5 ? 24.920 -9.669 0.566 1.00 0.00 5 SER A O 2
ATOM 1059 N N . SER A 1 6 ? 26.539 -9.296 -0.952 1.00 0.00 6 SER A N 2
ATOM 1060 C CA . SER A 1 6 ? 26.592 -7.860 -0.704 1.00 0.00 6 SER A CA 2
ATOM 1061 C C . SER A 1 6 ? 25.815 -7.096 -1.772 1.00 0.00 6 SER A C 2
ATOM 1062 O O . SER A 1 6 ? 26.017 -7.300 -2.968 1.00 0.00 6 SER A O 2
ATOM 1070 N N . GLY A 1 7 ? 24.924 -6.214 -1.329 1.00 0.00 7 GLY A N 2
ATOM 1071 C CA . GLY A 1 7 ? 24.129 -5.432 -2.258 1.00 0.00 7 GLY A CA 2
ATOM 1072 C C . GLY A 1 7 ? 23.735 -4.083 -1.690 1.00 0.00 7 GLY A C 2
ATOM 1073 O O . GLY A 1 7 ? 22.604 -3.899 -1.240 1.00 0.00 7 GLY A O 2
ATOM 1077 N N . GLU A 1 8 ? 24.669 -3.138 -1.711 1.00 0.00 8 GLU A N 2
ATOM 1078 C CA . GLU A 1 8 ? 24.412 -1.800 -1.191 1.00 0.00 8 GLU A CA 2
ATOM 1079 C C . GLU A 1 8 ? 23.499 -1.017 -2.131 1.00 0.00 8 GLU A C 2
ATOM 1080 O O . GLU A 1 8 ? 23.951 -0.464 -3.134 1.00 0.00 8 GLU A O 2
ATOM 1092 N N . ILE A 1 9 ? 22.213 -0.977 -1.798 1.00 0.00 9 ILE A N 2
ATOM 1093 C CA . ILE A 1 9 ? 21.237 -0.262 -2.611 1.00 0.00 9 ILE A CA 2
ATOM 1094 C C . ILE A 1 9 ? 21.384 1.247 -2.448 1.00 0.00 9 ILE A C 2
ATOM 1095 O O . ILE A 1 9 ? 21.801 1.729 -1.395 1.00 0.00 9 ILE A O 2
ATOM 1111 N N . SER A 1 10 ? 21.036 1.987 -3.496 1.00 0.00 10 SER A N 2
ATOM 1112 C CA . SER A 1 10 ? 21.131 3.442 -3.469 1.00 0.00 10 SER A CA 2
ATOM 1113 C C . SER A 1 10 ? 19.780 4.068 -3.136 1.00 0.00 10 SER A C 2
ATOM 1114 O O . SER A 1 10 ? 18.739 3.613 -3.608 1.00 0.00 10 SER A O 2
ATOM 1122 N N . GLY A 1 11 ? 19.807 5.116 -2.319 1.00 0.00 11 GLY A N 2
ATOM 1123 C CA . GLY A 1 11 ? 18.579 5.789 -1.935 1.00 0.00 11 GLY A CA 2
ATOM 1124 C C . GLY A 1 11 ? 17.812 5.032 -0.869 1.00 0.00 11 GLY A C 2
ATOM 1125 O O . GLY A 1 11 ? 17.616 3.821 -0.977 1.00 0.00 11 GLY A O 2
ATOM 1129 N N . PHE A 1 12 ? 17.377 5.746 0.163 1.00 0.00 12 PHE A N 2
ATOM 1130 C CA . PHE A 1 12 ? 16.628 5.134 1.255 1.00 0.00 12 PHE A CA 2
ATOM 1131 C C . PHE A 1 12 ? 15.169 5.578 1.230 1.00 0.00 12 PHE A C 2
ATOM 1132 O O . PHE A 1 12 ? 14.538 5.733 2.274 1.00 0.00 12 PHE A O 2
ATOM 1149 N N . GLY A 1 13 ? 14.639 5.781 0.027 1.00 0.00 13 GLY A N 2
ATOM 1150 C CA . GLY A 1 13 ? 13.258 6.206 -0.112 1.00 0.00 13 GLY A CA 2
ATOM 1151 C C . GLY A 1 13 ? 12.478 5.335 -1.078 1.00 0.00 13 GLY A C 2
ATOM 1152 O O . GLY A 1 13 ? 12.984 4.968 -2.138 1.00 0.00 13 GLY A O 2
ATOM 1156 N N . GLN A 1 14 ? 11.245 5.003 -0.709 1.00 0.00 14 GLN A N 2
ATOM 1157 C CA . GLN A 1 14 ? 10.396 4.168 -1.550 1.00 0.00 14 GLN A CA 2
ATOM 1158 C C . GLN A 1 14 ? 9.180 4.947 -2.039 1.00 0.00 14 GLN A C 2
ATOM 1159 O O . GLN A 1 14 ? 8.881 6.030 -1.536 1.00 0.00 14 GLN A O 2
ATOM 1173 N N . CYS A 1 15 ? 8.482 4.388 -3.022 1.00 0.00 15 CYS A N 2
ATOM 1174 C CA . CYS A 1 15 ? 7.298 5.031 -3.580 1.00 0.00 15 CYS A CA 2
ATOM 1175 C C . CYS A 1 15 ? 6.061 4.709 -2.749 1.00 0.00 15 CYS A C 2
ATOM 1176 O O . CYS A 1 15 ? 5.781 3.545 -2.458 1.00 0.00 15 CYS A O 2
ATOM 1184 N N . LEU A 1 16 ? 5.324 5.746 -2.367 1.00 0.00 16 LEU A N 2
ATOM 1185 C CA . LEU A 1 16 ? 4.117 5.574 -1.566 1.00 0.00 16 LEU A CA 2
ATOM 1186 C C . LEU A 1 16 ? 2.867 5.689 -2.434 1.00 0.00 16 LEU A C 2
ATOM 1187 O O . LEU A 1 16 ? 2.301 6.771 -2.584 1.00 0.00 16 LEU A O 2
ATOM 1203 N N . VAL A 1 17 ? 2.441 4.565 -3.001 1.00 0.00 17 VAL A N 2
ATOM 1204 C CA . VAL A 1 17 ? 1.257 4.538 -3.850 1.00 0.00 17 VAL A CA 2
ATOM 1205 C C . VAL A 1 17 ? 0.142 3.715 -3.214 1.00 0.00 17 VAL A C 2
ATOM 1206 O O . VAL A 1 17 ? 0.398 2.694 -2.575 1.00 0.00 17 VAL A O 2
ATOM 1219 N N . TRP A 1 18 ? -1.094 4.166 -3.392 1.00 0.00 18 TRP A N 2
ATOM 1220 C CA . TRP A 1 18 ? -2.249 3.471 -2.835 1.00 0.00 18 TRP A CA 2
ATOM 1221 C C . TRP A 1 18 ? -3.287 3.187 -3.915 1.00 0.00 18 TRP A C 2
ATOM 1222 O O . TRP A 1 18 ? -3.301 3.836 -4.962 1.00 0.00 18 TRP A O 2
ATOM 1243 N N . VAL A 1 19 ? -4.154 2.214 -3.656 1.00 0.00 19 VAL A N 2
ATOM 1244 C CA . VAL A 1 19 ? -5.197 1.846 -4.606 1.00 0.00 19 VAL A CA 2
ATOM 1245 C C . VAL A 1 19 ? -6.501 1.512 -3.890 1.00 0.00 19 VAL A C 2
ATOM 1246 O O . VAL A 1 19 ? -6.525 0.682 -2.981 1.00 0.00 19 VAL A O 2
ATOM 1259 N N . GLN A 1 20 ? -7.582 2.164 -4.305 1.00 0.00 20 GLN A N 2
ATOM 1260 C CA . GLN A 1 20 ? -8.890 1.936 -3.702 1.00 0.00 20 GLN A CA 2
ATOM 1261 C C . GLN A 1 20 ? -9.649 0.843 -4.447 1.00 0.00 20 GLN A C 2
ATOM 1262 O O . GLN A 1 20 ? -9.749 0.867 -5.674 1.00 0.00 20 GLN A O 2
ATOM 1276 N N . CYS A 1 21 ? -10.184 -0.115 -3.698 1.00 0.00 21 CYS A N 2
ATOM 1277 C CA . CYS A 1 21 ? -10.934 -1.218 -4.286 1.00 0.00 21 CYS A CA 2
ATOM 1278 C C . CYS A 1 21 ? -12.018 -0.698 -5.227 1.00 0.00 21 CYS A C 2
ATOM 1279 O O . CYS A 1 21 ? -12.470 0.440 -5.100 1.00 0.00 21 CYS A O 2
ATOM 1286 N N . SER A 1 22 ? -12.429 -1.540 -6.169 1.00 0.00 22 SER A N 2
ATOM 1287 C CA . SER A 1 22 ? -13.457 -1.165 -7.134 1.00 0.00 22 SER A CA 2
ATOM 1288 C C . SER A 1 22 ? -14.851 -1.345 -6.540 1.00 0.00 22 SER A C 2
ATOM 1289 O O . SER A 1 22 ? -15.794 -0.651 -6.920 1.00 0.00 22 SER A O 2
ATOM 1297 N N . PHE A 1 23 ? -14.972 -2.282 -5.605 1.00 0.00 23 PHE A N 2
ATOM 1298 C CA . PHE A 1 23 ? -16.250 -2.555 -4.959 1.00 0.00 23 PHE A CA 2
ATOM 1299 C C . PHE A 1 23 ? -16.611 -1.445 -3.976 1.00 0.00 23 PHE A C 2
ATOM 1300 O O . PHE A 1 23 ? -15.753 -0.874 -3.303 1.00 0.00 23 PHE A O 2
ATOM 1317 N N . PRO A 1 24 ? -17.912 -1.131 -3.891 1.00 0.00 24 PRO A N 2
ATOM 1318 C CA . PRO A 1 24 ? -18.418 -0.087 -2.994 1.00 0.00 24 PRO A CA 2
ATOM 1319 C C . PRO A 1 24 ? -18.318 -0.487 -1.526 1.00 0.00 24 PRO A C 2
ATOM 1320 O O . PRO A 1 24 ? -17.830 0.280 -0.697 1.00 0.00 24 PRO A O 2
ATOM 1331 N N . ASN A 1 25 ? -18.782 -1.692 -1.212 1.00 0.00 25 ASN A N 2
ATOM 1332 C CA . ASN A 1 25 ? -18.744 -2.193 0.157 1.00 0.00 25 ASN A CA 2
ATOM 1333 C C . ASN A 1 25 ? -17.320 -2.177 0.703 1.00 0.00 25 ASN A C 2
ATOM 1334 O O . ASN A 1 25 ? -17.108 -2.121 1.915 1.00 0.00 25 ASN A O 2
ATOM 1345 N N . CYS A 1 26 ? -16.346 -2.226 -0.199 1.00 0.00 26 CYS A N 2
ATOM 1346 C CA . CYS A 1 26 ? -14.941 -2.217 0.190 1.00 0.00 26 CYS A CA 2
ATOM 1347 C C . CYS A 1 26 ? -14.428 -0.788 0.345 1.00 0.00 26 CYS A C 2
ATOM 1348 O O . CYS A 1 26 ? -14.258 -0.295 1.459 1.00 0.00 26 CYS A O 2
ATOM 1355 N N . GLY A 1 27 ? -14.183 -0.128 -0.783 1.00 0.00 27 GLY A N 2
ATOM 1356 C CA . GLY A 1 27 ? -13.693 1.237 -0.752 1.00 0.00 27 GLY A CA 2
ATOM 1357 C C . GLY A 1 27 ? -12.476 1.396 0.138 1.00 0.00 27 GLY A C 2
ATOM 1358 O O . GLY A 1 27 ? -12.236 2.471 0.688 1.00 0.00 27 GLY A O 2
ATOM 1362 N N . LYS A 1 28 ? -11.707 0.323 0.283 1.00 0.00 28 LYS A N 2
ATOM 1363 C CA . LYS A 1 28 ? -10.508 0.346 1.113 1.00 0.00 28 LYS A CA 2
ATOM 1364 C C . LYS A 1 28 ? -9.270 0.637 0.272 1.00 0.00 28 LYS A C 2
ATOM 1365 O O . LYS A 1 28 ? -9.189 0.238 -0.890 1.00 0.00 28 LYS A O 2
ATOM 1384 N N . TRP A 1 29 ? -8.307 1.332 0.867 1.00 0.00 29 TRP A N 2
ATOM 1385 C CA . TRP A 1 29 ? -7.071 1.675 0.172 1.00 0.00 29 TRP A CA 2
ATOM 1386 C C . TRP A 1 29 ? -5.967 0.676 0.500 1.00 0.00 29 TRP A C 2
ATOM 1387 O O . TRP A 1 29 ? -5.367 0.731 1.573 1.00 0.00 29 TRP A O 2
ATOM 1408 N N . ARG A 1 30 ? -5.704 -0.237 -0.430 1.00 0.00 30 ARG A N 2
ATOM 1409 C CA . ARG A 1 30 ? -4.673 -1.249 -0.238 1.00 0.00 30 ARG A CA 2
ATOM 1410 C C . ARG A 1 30 ? -3.289 -0.677 -0.533 1.00 0.00 30 ARG A C 2
ATOM 1411 O O . ARG A 1 30 ? -3.160 0.352 -1.196 1.00 0.00 30 ARG A O 2
ATOM 1432 N N . ARG A 1 31 ? -2.257 -1.351 -0.035 1.00 0.00 31 ARG A N 2
ATOM 1433 C CA . ARG A 1 31 ? -0.884 -0.910 -0.244 1.00 0.00 31 ARG A CA 2
ATOM 1434 C C . ARG A 1 31 ? -0.221 -1.705 -1.365 1.00 0.00 31 ARG A C 2
ATOM 1435 O O . ARG A 1 31 ? -0.412 -2.916 -1.478 1.00 0.00 31 ARG A O 2
ATOM 1456 N N . LEU A 1 32 ? 0.558 -1.016 -2.191 1.00 0.00 32 LEU A N 2
ATOM 1457 C CA . LEU A 1 32 ? 1.249 -1.657 -3.305 1.00 0.00 32 LEU A CA 2
ATOM 1458 C C . LEU A 1 32 ? 2.760 -1.614 -3.105 1.00 0.00 32 LEU A C 2
ATOM 1459 O O . LEU A 1 32 ? 3.248 -1.131 -2.082 1.00 0.00 32 LEU A O 2
ATOM 1475 N N . CYS A 1 33 ? 3.496 -2.121 -4.087 1.00 0.00 33 CYS A N 2
ATOM 1476 C CA . CYS A 1 33 ? 4.953 -2.139 -4.020 1.00 0.00 33 CYS A CA 2
ATOM 1477 C C . CYS A 1 33 ? 5.535 -0.797 -4.452 1.00 0.00 33 CYS A C 2
ATOM 1478 O O . CYS A 1 33 ? 4.799 0.143 -4.748 1.00 0.00 33 CYS A O 2
ATOM 1486 N N . GLY A 1 34 ? 6.861 -0.716 -4.485 1.00 0.00 34 GLY A N 2
ATOM 1487 C CA . GLY A 1 34 ? 7.519 0.516 -4.881 1.00 0.00 34 GLY A CA 2
ATOM 1488 C C . GLY A 1 34 ? 7.776 0.583 -6.373 1.00 0.00 34 GLY A C 2
ATOM 1489 O O . GLY A 1 34 ? 7.997 1.661 -6.924 1.00 0.00 34 GLY A O 2
ATOM 1493 N N . ASN A 1 35 ? 7.748 -0.572 -7.029 1.00 0.00 35 ASN A N 2
ATOM 1494 C CA . ASN A 1 35 ? 7.982 -0.641 -8.467 1.00 0.00 35 ASN A CA 2
ATOM 1495 C C . ASN A 1 35 ? 6.664 -0.755 -9.228 1.00 0.00 35 ASN A C 2
ATOM 1496 O O . ASN A 1 35 ? 6.595 -1.395 -10.277 1.00 0.00 35 ASN A O 2
ATOM 1507 N N . ILE A 1 36 ? 5.622 -0.129 -8.691 1.00 0.00 36 ILE A N 2
ATOM 1508 C CA . ILE A 1 36 ? 4.307 -0.159 -9.320 1.00 0.00 36 ILE A CA 2
ATOM 1509 C C . ILE A 1 36 ? 3.689 1.234 -9.367 1.00 0.00 36 ILE A C 2
ATOM 1510 O O . ILE A 1 36 ? 3.697 1.962 -8.374 1.00 0.00 36 ILE A O 2
ATOM 1526 N N . ASP A 1 37 ? 3.151 1.598 -10.526 1.00 0.00 37 ASP A N 2
ATOM 1527 C CA . ASP A 1 37 ? 2.525 2.904 -10.702 1.00 0.00 37 ASP A CA 2
ATOM 1528 C C . ASP A 1 37 ? 1.017 2.763 -10.879 1.00 0.00 37 ASP A C 2
ATOM 1529 O O . ASP A 1 37 ? 0.517 1.757 -11.385 1.00 0.00 37 ASP A O 2
ATOM 1538 N N . PRO A 1 38 ? 0.271 3.793 -10.453 1.00 0.00 38 PRO A N 2
ATOM 1539 C CA . PRO A 1 38 ? -1.191 3.808 -10.553 1.00 0.00 38 PRO A CA 2
ATOM 1540 C C . PRO A 1 38 ? -1.671 3.930 -11.995 1.00 0.00 38 PRO A C 2
ATOM 1541 O O . PRO A 1 38 ? -2.811 3.588 -12.311 1.00 0.00 38 PRO A O 2
ATOM 1552 N N . SER A 1 39 ? -0.796 4.420 -12.867 1.00 0.00 39 SER A N 2
ATOM 1553 C CA . SER A 1 39 ? -1.132 4.590 -14.275 1.00 0.00 39 SER A CA 2
ATOM 1554 C C . SER A 1 39 ? -1.198 3.241 -14.985 1.00 0.00 39 SER A C 2
ATOM 1555 O O . SER A 1 39 ? -1.963 3.062 -15.933 1.00 0.00 39 SER A O 2
ATOM 1563 N N . VAL A 1 40 ? -0.391 2.294 -14.518 1.00 0.00 40 VAL A N 2
ATOM 1564 C CA . VAL A 1 40 ? -0.357 0.960 -15.106 1.00 0.00 40 VAL A CA 2
ATOM 1565 C C . VAL A 1 40 ? -1.304 0.014 -14.377 1.00 0.00 40 VAL A C 2
ATOM 1566 O O . VAL A 1 40 ? -0.965 -1.141 -14.115 1.00 0.00 40 VAL A O 2
ATOM 1579 N N . LEU A 1 41 ? -2.492 0.510 -14.051 1.00 0.00 41 LEU A N 2
ATOM 1580 C CA . LEU A 1 41 ? -3.490 -0.292 -13.351 1.00 0.00 41 LEU A CA 2
ATOM 1581 C C . LEU A 1 41 ? -4.782 -0.379 -14.158 1.00 0.00 41 LEU A C 2
ATOM 1582 O O . LEU A 1 41 ? -5.100 0.496 -14.964 1.00 0.00 41 LEU A O 2
ATOM 1598 N N . PRO A 1 42 ? -5.546 -1.459 -13.936 1.00 0.00 42 PRO A N 2
ATOM 1599 C CA . PRO A 1 42 ? -6.817 -1.685 -14.631 1.00 0.00 42 PRO A CA 2
ATOM 1600 C C . PRO A 1 42 ? -7.900 -0.706 -14.191 1.00 0.00 42 PRO A C 2
ATOM 1601 O O . PRO A 1 42 ? -7.638 0.223 -13.427 1.00 0.00 42 PRO A O 2
ATOM 1612 N N . ASP A 1 43 ? -9.118 -0.921 -14.677 1.00 0.00 43 ASP A N 2
ATOM 1613 C CA . ASP A 1 43 ? -10.242 -0.058 -14.332 1.00 0.00 43 ASP A CA 2
ATOM 1614 C C . ASP A 1 43 ? -11.086 -0.681 -13.225 1.00 0.00 43 ASP A C 2
ATOM 1615 O O . ASP A 1 43 ? -11.764 0.022 -12.478 1.00 0.00 43 ASP A O 2
ATOM 1624 N N . ASN A 1 44 ? -11.040 -2.006 -13.128 1.00 0.00 44 ASN A N 2
ATOM 1625 C CA . ASN A 1 44 ? -11.803 -2.725 -12.114 1.00 0.00 44 ASN A CA 2
ATOM 1626 C C . ASN A 1 44 ? -10.872 -3.421 -11.125 1.00 0.00 44 ASN A C 2
ATOM 1627 O O . ASN A 1 44 ? -11.002 -4.618 -10.872 1.00 0.00 44 ASN A O 2
ATOM 1638 N N . TRP A 1 45 ? -9.934 -2.662 -10.570 1.00 0.00 45 TRP A N 2
ATOM 1639 C CA . TRP A 1 45 ? -8.981 -3.206 -9.609 1.00 0.00 45 TRP A CA 2
ATOM 1640 C C . TRP A 1 45 ? -9.652 -3.462 -8.264 1.00 0.00 45 TRP A C 2
ATOM 1641 O O . TRP A 1 45 ? -10.553 -2.728 -7.859 1.00 0.00 45 TRP A O 2
ATOM 1662 N N . SER A 1 46 ? -9.206 -4.508 -7.576 1.00 0.00 46 SER A N 2
ATOM 1663 C CA . SER A 1 46 ? -9.766 -4.864 -6.277 1.00 0.00 46 SER A CA 2
ATOM 1664 C C . SER A 1 46 ? -8.671 -5.326 -5.321 1.00 0.00 46 SER A C 2
ATOM 1665 O O . SER A 1 46 ? -7.501 -5.415 -5.695 1.00 0.00 46 SER A O 2
ATOM 1673 N N . CYS A 1 47 ? -9.059 -5.620 -4.085 1.00 0.00 47 CYS A N 2
ATOM 1674 C CA . CYS A 1 47 ? -8.112 -6.074 -3.073 1.00 0.00 47 CYS A CA 2
ATOM 1675 C C . CYS A 1 47 ? -7.418 -7.359 -3.514 1.00 0.00 47 CYS A C 2
ATOM 1676 O O . CYS A 1 47 ? -6.266 -7.608 -3.158 1.00 0.00 47 CYS A O 2
ATOM 1683 N N . ASP A 1 48 ? -8.126 -8.170 -4.292 1.00 0.00 48 ASP A N 2
ATOM 1684 C CA . ASP A 1 48 ? -7.579 -9.429 -4.784 1.00 0.00 48 ASP A CA 2
ATOM 1685 C C . ASP A 1 48 ? -6.403 -9.180 -5.724 1.00 0.00 48 ASP A C 2
ATOM 1686 O O . ASP A 1 48 ? -5.612 -10.083 -5.995 1.00 0.00 48 ASP A O 2
ATOM 1695 N N . GLN A 1 49 ? -6.297 -7.951 -6.217 1.00 0.00 49 GLN A N 2
ATOM 1696 C CA . GLN A 1 49 ? -5.219 -7.584 -7.128 1.00 0.00 49 GLN A CA 2
ATOM 1697 C C . GLN A 1 49 ? -4.099 -6.865 -6.385 1.00 0.00 49 GLN A C 2
ATOM 1698 O O . GLN A 1 49 ? -3.365 -6.068 -6.968 1.00 0.00 49 GLN A O 2
ATOM 1712 N N . ASN A 1 50 ? -3.973 -7.151 -5.093 1.00 0.00 50 ASN A N 2
ATOM 1713 C CA . ASN A 1 50 ? -2.943 -6.530 -4.269 1.00 0.00 50 ASN A CA 2
ATOM 1714 C C . ASN A 1 50 ? -1.682 -7.389 -4.236 1.00 0.00 50 ASN A C 2
ATOM 1715 O O . ASN A 1 50 ? -1.734 -8.598 -4.463 1.00 0.00 50 ASN A O 2
ATOM 1726 N N . THR A 1 51 ? -0.548 -6.756 -3.951 1.00 0.00 51 THR A N 2
ATOM 1727 C CA . THR A 1 51 ? 0.726 -7.460 -3.889 1.00 0.00 51 THR A CA 2
ATOM 1728 C C . THR A 1 51 ? 1.043 -7.898 -2.464 1.00 0.00 51 THR A C 2
ATOM 1729 O O . THR A 1 51 ? 1.824 -8.826 -2.248 1.00 0.00 51 THR A O 2
ATOM 1740 N N . ASP A 1 52 ? 0.432 -7.227 -1.494 1.00 0.00 52 ASP A N 2
ATOM 1741 C CA . ASP A 1 52 ? 0.648 -7.548 -0.088 1.00 0.00 52 ASP A CA 2
ATOM 1742 C C . ASP A 1 52 ? -0.373 -8.572 0.399 1.00 0.00 52 ASP A C 2
ATOM 1743 O O . ASP A 1 52 ? -1.555 -8.263 0.549 1.00 0.00 52 ASP A O 2
ATOM 1752 N N . VAL A 1 53 ? 0.091 -9.794 0.642 1.00 0.00 53 VAL A N 2
ATOM 1753 C CA . VAL A 1 53 ? -0.781 -10.864 1.111 1.00 0.00 53 VAL A CA 2
ATOM 1754 C C . VAL A 1 53 ? -1.519 -10.454 2.381 1.00 0.00 53 VAL A C 2
ATOM 1755 O O . VAL A 1 53 ? -2.599 -10.965 2.674 1.00 0.00 53 VAL A O 2
ATOM 1768 N N . GLN A 1 54 ? -0.927 -9.529 3.130 1.00 0.00 54 GLN A N 2
ATOM 1769 C CA . GLN A 1 54 ? -1.529 -9.051 4.369 1.00 0.00 54 GLN A CA 2
ATOM 1770 C C . GLN A 1 54 ? -2.826 -8.299 4.090 1.00 0.00 54 GLN A C 2
ATOM 1771 O O . GLN A 1 54 ? -3.690 -8.187 4.960 1.00 0.00 54 GLN A O 2
ATOM 1785 N N . TYR A 1 55 ? -2.956 -7.786 2.872 1.00 0.00 55 TYR A N 2
ATOM 1786 C CA . TYR A 1 55 ? -4.147 -7.042 2.478 1.00 0.00 55 TYR A CA 2
ATOM 1787 C C . TYR A 1 55 ? -4.488 -7.295 1.013 1.00 0.00 55 TYR A C 2
ATOM 1788 O O . TYR A 1 55 ? -4.641 -6.360 0.229 1.00 0.00 55 TYR A O 2
ATOM 1806 N N . ASN A 1 56 ? -4.607 -8.569 0.652 1.00 0.00 56 ASN A N 2
ATOM 1807 C CA . ASN A 1 56 ? -4.930 -8.947 -0.719 1.00 0.00 56 ASN A CA 2
ATOM 1808 C C . ASN A 1 56 ? -6.330 -9.548 -0.801 1.00 0.00 56 ASN A C 2
ATOM 1809 O O . ASN A 1 56 ? -6.644 -10.291 -1.731 1.00 0.00 56 ASN A O 2
ATOM 1820 N N . ARG A 1 57 ? -7.167 -9.221 0.178 1.00 0.00 57 ARG A N 2
ATOM 1821 C CA . ARG A 1 57 ? -8.533 -9.728 0.217 1.00 0.00 57 ARG A CA 2
ATOM 1822 C C . ARG A 1 57 ? -9.526 -8.598 0.472 1.00 0.00 57 ARG A C 2
ATOM 1823 O O . ARG A 1 57 ? -9.172 -7.562 1.036 1.00 0.00 57 ARG A O 2
ATOM 1844 N N . CYS A 1 58 ? -10.770 -8.804 0.054 1.00 0.00 58 CYS A N 2
ATOM 1845 C CA . CYS A 1 58 ? -11.815 -7.804 0.236 1.00 0.00 58 CYS A CA 2
ATOM 1846 C C . CYS A 1 58 ? -12.424 -7.901 1.631 1.00 0.00 58 CYS A C 2
ATOM 1847 O O . CYS A 1 58 ? -13.332 -7.145 1.977 1.00 0.00 58 CYS A O 2
ATOM 1854 N N . ASP A 1 59 ? -11.917 -8.835 2.428 1.00 0.00 59 ASP A N 2
ATOM 1855 C CA . ASP A 1 59 ? -12.410 -9.031 3.786 1.00 0.00 59 ASP A CA 2
ATOM 1856 C C . ASP A 1 59 ? -11.465 -8.398 4.803 1.00 0.00 59 ASP A C 2
ATOM 1857 O O . ASP A 1 59 ? -11.875 -8.045 5.909 1.00 0.00 59 ASP A O 2
ATOM 1866 N N . ILE A 1 60 ? -10.200 -8.260 4.422 1.00 0.00 60 ILE A N 2
ATOM 1867 C CA . ILE A 1 60 ? -9.198 -7.670 5.301 1.00 0.00 60 ILE A CA 2
ATOM 1868 C C . ILE A 1 60 ? -9.479 -6.191 5.540 1.00 0.00 60 ILE A C 2
ATOM 1869 O O . ILE A 1 60 ? -9.737 -5.425 4.612 1.00 0.00 60 ILE A O 2
ATOM 1885 N N . PRO A 1 61 ? -9.426 -5.777 6.815 1.00 0.00 61 PRO A N 2
ATOM 1886 C CA . PRO A 1 61 ? -9.669 -4.386 7.206 1.00 0.00 61 PRO A CA 2
ATOM 1887 C C . PRO A 1 61 ? -8.552 -3.452 6.754 1.00 0.00 61 PRO A C 2
ATOM 1888 O O . PRO A 1 61 ? -7.473 -3.902 6.370 1.00 0.00 61 PRO A O 2
ATOM 1899 N N . GLU A 1 62 ? -8.818 -2.150 6.803 1.00 0.00 62 GLU A N 2
ATOM 1900 C CA . GLU A 1 62 ? -7.834 -1.154 6.398 1.00 0.00 62 GLU A CA 2
ATOM 1901 C C . GLU A 1 62 ? -6.772 -0.967 7.479 1.00 0.00 62 GLU A C 2
ATOM 1902 O O . GLU A 1 62 ? -7.042 -1.152 8.665 1.00 0.00 62 GLU A O 2
ATOM 1914 N N . GLU A 1 63 ? -5.566 -0.599 7.058 1.00 0.00 63 GLU A N 2
ATOM 1915 C CA . GLU A 1 63 ? -4.464 -0.388 7.989 1.00 0.00 63 GLU A CA 2
ATOM 1916 C C . GLU A 1 63 ? -4.863 0.590 9.091 1.00 0.00 63 GLU A C 2
ATOM 1917 O O . GLU A 1 63 ? -5.912 1.231 9.019 1.00 0.00 63 GLU A O 2
ATOM 1929 N N . THR A 1 64 ? -4.018 0.699 10.112 1.00 0.00 64 THR A N 2
ATOM 1930 C CA . THR A 1 64 ? -4.281 1.596 11.229 1.00 0.00 64 THR A CA 2
ATOM 1931 C C . THR A 1 64 ? -4.450 3.034 10.752 1.00 0.00 64 THR A C 2
ATOM 1932 O O . THR A 1 64 ? -3.500 3.654 10.273 1.00 0.00 64 THR A O 2
ATOM 1943 N N . TRP A 1 65 ? -5.662 3.559 10.886 1.00 0.00 65 TRP A N 2
ATOM 1944 C CA . TRP A 1 65 ? -5.954 4.925 10.469 1.00 0.00 65 TRP A CA 2
ATOM 1945 C C . TRP A 1 65 ? -5.015 5.915 11.149 1.00 0.00 65 TRP A C 2
ATOM 1946 O O . TRP A 1 65 ? -4.521 6.851 10.520 1.00 0.00 65 TRP A O 2
ATOM 1967 N N . THR A 1 66 ? -4.771 5.702 12.439 1.00 0.00 66 THR A N 2
ATOM 1968 C CA . THR A 1 66 ? -3.891 6.575 13.205 1.00 0.00 66 THR A CA 2
ATOM 1969 C C . THR A 1 66 ? -2.526 5.932 13.417 1.00 0.00 66 THR A C 2
ATOM 1970 O O . THR A 1 66 ? -2.337 5.144 14.343 1.00 0.00 66 THR A O 2
ATOM 1981 N N . GLY A 1 67 ? -1.575 6.272 12.552 1.00 0.00 67 GLY A N 2
ATOM 1982 C CA . GLY A 1 67 ? -0.238 5.718 12.663 1.00 0.00 67 GLY A CA 2
ATOM 1983 C C . GLY A 1 67 ? 0.775 6.477 11.830 1.00 0.00 67 GLY A C 2
ATOM 1984 O O . GLY A 1 67 ? 1.272 5.965 10.825 1.00 0.00 67 GLY A O 2
ATOM 1988 N N . LEU A 1 68 ? 1.082 7.701 12.244 1.00 0.00 68 LEU A N 2
ATOM 1989 C CA . LEU A 1 68 ? 2.042 8.533 11.527 1.00 0.00 68 LEU A CA 2
ATOM 1990 C C . LEU A 1 68 ? 3.343 8.664 12.313 1.00 0.00 68 LEU A C 2
ATOM 1991 O O . LEU A 1 68 ? 3.416 8.278 13.479 1.00 0.00 68 LEU A O 2
ATOM 2007 N N . GLU A 1 69 ? 4.367 9.211 11.665 1.00 0.00 69 GLU A N 2
ATOM 2008 C CA . GLU A 1 69 ? 5.665 9.393 12.305 1.00 0.00 69 GLU A CA 2
ATOM 2009 C C . GLU A 1 69 ? 5.521 10.148 13.623 1.00 0.00 69 GLU A C 2
ATOM 2010 O O . GLU A 1 69 ? 5.135 11.316 13.610 1.00 0.00 69 GLU A O 2
ATOM 2023 N N . GLY A 1 1 ? 13.471 25.884 -18.359 1.00 0.00 1 GLY A N 3
ATOM 2024 C CA . GLY A 1 1 ? 13.964 24.611 -18.852 1.00 0.00 1 GLY A CA 3
ATOM 2025 C C . GLY A 1 1 ? 13.872 23.512 -17.812 1.00 0.00 1 GLY A C 3
ATOM 2026 O O . GLY A 1 1 ? 13.356 22.429 -18.087 1.00 0.00 1 GLY A O 3
ATOM 2030 N N . SER A 1 2 ? 14.377 23.790 -16.614 1.00 0.00 2 SER A N 3
ATOM 2031 C CA . SER A 1 2 ? 14.355 22.814 -15.531 1.00 0.00 2 SER A CA 3
ATOM 2032 C C . SER A 1 2 ? 13.371 23.233 -14.442 1.00 0.00 2 SER A C 3
ATOM 2033 O O . SER A 1 2 ? 12.750 22.391 -13.794 1.00 0.00 2 SER A O 3
ATOM 2041 N N . SER A 1 3 ? 13.236 24.540 -14.247 1.00 0.00 3 SER A N 3
ATOM 2042 C CA . SER A 1 3 ? 12.331 25.073 -13.235 1.00 0.00 3 SER A CA 3
ATOM 2043 C C . SER A 1 3 ? 10.924 24.511 -13.415 1.00 0.00 3 SER A C 3
ATOM 2044 O O . SER A 1 3 ? 10.209 24.883 -14.345 1.00 0.00 3 SER A O 3
ATOM 2052 N N . GLY A 1 4 ? 10.533 23.613 -12.516 1.00 0.00 4 GLY A N 3
ATOM 2053 C CA . GLY A 1 4 ? 9.213 23.013 -12.592 1.00 0.00 4 GLY A CA 3
ATOM 2054 C C . GLY A 1 4 ? 9.217 21.551 -12.195 1.00 0.00 4 GLY A C 3
ATOM 2055 O O . GLY A 1 4 ? 9.822 21.175 -11.191 1.00 0.00 4 GLY A O 3
ATOM 2059 N N . SER A 1 5 ? 8.538 20.723 -12.983 1.00 0.00 5 SER A N 3
ATOM 2060 C CA . SER A 1 5 ? 8.461 19.294 -12.705 1.00 0.00 5 SER A CA 3
ATOM 2061 C C . SER A 1 5 ? 8.415 18.490 -14.001 1.00 0.00 5 SER A C 3
ATOM 2062 O O . SER A 1 5 ? 7.673 18.823 -14.925 1.00 0.00 5 SER A O 3
ATOM 2070 N N . SER A 1 6 ? 9.214 17.430 -14.060 1.00 0.00 6 SER A N 3
ATOM 2071 C CA . SER A 1 6 ? 9.270 16.579 -15.244 1.00 0.00 6 SER A CA 3
ATOM 2072 C C . SER A 1 6 ? 8.583 15.242 -14.984 1.00 0.00 6 SER A C 3
ATOM 2073 O O . SER A 1 6 ? 7.505 14.971 -15.512 1.00 0.00 6 SER A O 3
ATOM 2081 N N . GLY A 1 7 ? 9.217 14.407 -14.165 1.00 0.00 7 GLY A N 3
ATOM 2082 C CA . GLY A 1 7 ? 8.654 13.108 -13.849 1.00 0.00 7 GLY A CA 3
ATOM 2083 C C . GLY A 1 7 ? 9.649 11.981 -14.045 1.00 0.00 7 GLY A C 3
ATOM 2084 O O . GLY A 1 7 ? 9.379 11.026 -14.772 1.00 0.00 7 GLY A O 3
ATOM 2088 N N . GLU A 1 8 ? 10.804 12.094 -13.397 1.00 0.00 8 GLU A N 3
ATOM 2089 C CA . GLU A 1 8 ? 11.844 11.077 -13.507 1.00 0.00 8 GLU A CA 3
ATOM 2090 C C . GLU A 1 8 ? 12.465 10.785 -12.144 1.00 0.00 8 GLU A C 3
ATOM 2091 O O . GLU A 1 8 ? 12.688 11.694 -11.345 1.00 0.00 8 GLU A O 3
ATOM 2103 N N . ILE A 1 9 ? 12.742 9.511 -11.888 1.00 0.00 9 ILE A N 3
ATOM 2104 C CA . ILE A 1 9 ? 13.338 9.099 -10.623 1.00 0.00 9 ILE A CA 3
ATOM 2105 C C . ILE A 1 9 ? 14.858 9.038 -10.726 1.00 0.00 9 ILE A C 3
ATOM 2106 O O . ILE A 1 9 ? 15.412 8.924 -11.819 1.00 0.00 9 ILE A O 3
ATOM 2122 N N . SER A 1 10 ? 15.526 9.113 -9.579 1.00 0.00 10 SER A N 3
ATOM 2123 C CA . SER A 1 10 ? 16.983 9.068 -9.540 1.00 0.00 10 SER A CA 3
ATOM 2124 C C . SER A 1 10 ? 17.468 7.950 -8.621 1.00 0.00 10 SER A C 3
ATOM 2125 O O . SER A 1 10 ? 17.668 8.157 -7.425 1.00 0.00 10 SER A O 3
ATOM 2133 N N . GLY A 1 11 ? 17.654 6.763 -9.191 1.00 0.00 11 GLY A N 3
ATOM 2134 C CA . GLY A 1 11 ? 18.113 5.630 -8.410 1.00 0.00 11 GLY A CA 3
ATOM 2135 C C . GLY A 1 11 ? 17.057 5.121 -7.450 1.00 0.00 11 GLY A C 3
ATOM 2136 O O . GLY A 1 11 ? 15.907 4.909 -7.836 1.00 0.00 11 GLY A O 3
ATOM 2140 N N . PHE A 1 12 ? 17.446 4.922 -6.195 1.00 0.00 12 PHE A N 3
ATOM 2141 C CA . PHE A 1 12 ? 16.524 4.432 -5.177 1.00 0.00 12 PHE A CA 3
ATOM 2142 C C . PHE A 1 12 ? 15.994 5.582 -4.325 1.00 0.00 12 PHE A C 3
ATOM 2143 O O . PHE A 1 12 ? 16.330 6.743 -4.551 1.00 0.00 12 PHE A O 3
ATOM 2160 N N . GLY A 1 13 ? 15.160 5.248 -3.345 1.00 0.00 13 GLY A N 3
ATOM 2161 C CA . GLY A 1 13 ? 14.595 6.263 -2.474 1.00 0.00 13 GLY A CA 3
ATOM 2162 C C . GLY A 1 13 ? 13.348 5.783 -1.758 1.00 0.00 13 GLY A C 3
ATOM 2163 O O . GLY A 1 13 ? 13.378 4.770 -1.058 1.00 0.00 13 GLY A O 3
ATOM 2167 N N . GLN A 1 14 ? 12.250 6.512 -1.930 1.00 0.00 14 GLN A N 3
ATOM 2168 C CA . GLN A 1 14 ? 10.989 6.155 -1.292 1.00 0.00 14 GLN A CA 3
ATOM 2169 C C . GLN A 1 14 ? 9.805 6.536 -2.175 1.00 0.00 14 GLN A C 3
ATOM 2170 O O . GLN A 1 14 ? 9.933 7.362 -3.080 1.00 0.00 14 GLN A O 3
ATOM 2184 N N . CYS A 1 15 ? 8.654 5.928 -1.908 1.00 0.00 15 CYS A N 3
ATOM 2185 C CA . CYS A 1 15 ? 7.447 6.203 -2.679 1.00 0.00 15 CYS A CA 3
ATOM 2186 C C . CYS A 1 15 ? 6.201 5.793 -1.902 1.00 0.00 15 CYS A C 3
ATOM 2187 O O . CYS A 1 15 ? 6.281 5.045 -0.927 1.00 0.00 15 CYS A O 3
ATOM 2195 N N . LEU A 1 16 ? 5.048 6.290 -2.339 1.00 0.00 16 LEU A N 3
ATOM 2196 C CA . LEU A 1 16 ? 3.783 5.977 -1.683 1.00 0.00 16 LEU A CA 3
ATOM 2197 C C . LEU A 1 16 ? 2.649 5.892 -2.700 1.00 0.00 16 LEU A C 3
ATOM 2198 O O . LEU A 1 16 ? 2.174 6.910 -3.202 1.00 0.00 16 LEU A O 3
ATOM 2214 N N . VAL A 1 17 ? 2.219 4.670 -2.999 1.00 0.00 17 VAL A N 3
ATOM 2215 C CA . VAL A 1 17 ? 1.139 4.452 -3.953 1.00 0.00 17 VAL A CA 3
ATOM 2216 C C . VAL A 1 17 ? 0.024 3.614 -3.339 1.00 0.00 17 VAL A C 3
ATOM 2217 O O . VAL A 1 17 ? 0.249 2.483 -2.908 1.00 0.00 17 VAL A O 3
ATOM 2230 N N . TRP A 1 18 ? -1.179 4.175 -3.302 1.00 0.00 18 TRP A N 3
ATOM 2231 C CA . TRP A 1 18 ? -2.331 3.479 -2.740 1.00 0.00 18 TRP A CA 3
ATOM 2232 C C . TRP A 1 18 ? -3.400 3.250 -3.803 1.00 0.00 18 TRP A C 3
ATOM 2233 O O . TRP A 1 18 ? -3.569 4.063 -4.712 1.00 0.00 18 TRP A O 3
ATOM 2254 N N . VAL A 1 19 ? -4.120 2.139 -3.682 1.00 0.00 19 VAL A N 3
ATOM 2255 C CA . VAL A 1 19 ? -5.174 1.805 -4.632 1.00 0.00 19 VAL A CA 3
ATOM 2256 C C . VAL A 1 19 ? -6.481 1.488 -3.914 1.00 0.00 19 VAL A C 3
ATOM 2257 O O . VAL A 1 19 ? -6.515 0.659 -3.005 1.00 0.00 19 VAL A O 3
ATOM 2270 N N . GLN A 1 20 ? -7.555 2.152 -4.329 1.00 0.00 20 GLN A N 3
ATOM 2271 C CA . GLN A 1 20 ? -8.865 1.941 -3.724 1.00 0.00 20 GLN A CA 3
ATOM 2272 C C . GLN A 1 20 ? -9.631 0.844 -4.456 1.00 0.00 20 GLN A C 3
ATOM 2273 O O . GLN A 1 20 ? -9.727 0.852 -5.683 1.00 0.00 20 GLN A O 3
ATOM 2287 N N . CYS A 1 21 ? -10.176 -0.099 -3.694 1.00 0.00 21 CYS A N 3
ATOM 2288 C CA . CYS A 1 21 ? -10.934 -1.204 -4.269 1.00 0.00 21 CYS A CA 3
ATOM 2289 C C . CYS A 1 21 ? -12.016 -0.688 -5.213 1.00 0.00 21 CYS A C 3
ATOM 2290 O O . CYS A 1 21 ? -12.461 0.454 -5.098 1.00 0.00 21 CYS A O 3
ATOM 2297 N N . SER A 1 22 ? -12.434 -1.538 -6.146 1.00 0.00 22 SER A N 3
ATOM 2298 C CA . SER A 1 22 ? -13.461 -1.167 -7.113 1.00 0.00 22 SER A CA 3
ATOM 2299 C C . SER A 1 22 ? -14.854 -1.331 -6.514 1.00 0.00 22 SER A C 3
ATOM 2300 O O . SER A 1 22 ? -15.793 -0.633 -6.898 1.00 0.00 22 SER A O 3
ATOM 2308 N N . PHE A 1 23 ? -14.981 -2.257 -5.569 1.00 0.00 23 PHE A N 3
ATOM 2309 C CA . PHE A 1 23 ? -16.259 -2.514 -4.917 1.00 0.00 23 PHE A CA 3
ATOM 2310 C C . PHE A 1 23 ? -16.606 -1.395 -3.939 1.00 0.00 23 PHE A C 3
ATOM 2311 O O . PHE A 1 23 ? -15.739 -0.827 -3.273 1.00 0.00 23 PHE A O 3
ATOM 2328 N N . PRO A 1 24 ? -17.904 -1.068 -3.850 1.00 0.00 24 PRO A N 3
ATOM 2329 C CA . PRO A 1 24 ? -18.395 -0.015 -2.957 1.00 0.00 24 PRO A CA 3
ATOM 2330 C C . PRO A 1 24 ? -18.292 -0.406 -1.487 1.00 0.00 24 PRO A C 3
ATOM 2331 O O . PRO A 1 24 ? -17.795 0.361 -0.664 1.00 0.00 24 PRO A O 3
ATOM 2342 N N . ASN A 1 25 ? -18.765 -1.606 -1.164 1.00 0.00 25 ASN A N 3
ATOM 2343 C CA . ASN A 1 25 ? -18.725 -2.099 0.208 1.00 0.00 25 ASN A CA 3
ATOM 2344 C C . ASN A 1 25 ? -17.298 -2.090 0.749 1.00 0.00 25 ASN A C 3
ATOM 2345 O O . ASN A 1 25 ? -17.081 -2.026 1.959 1.00 0.00 25 ASN A O 3
ATOM 2356 N N . CYS A 1 26 ? -16.328 -2.155 -0.157 1.00 0.00 26 CYS A N 3
ATOM 2357 C CA . CYS A 1 26 ? -14.922 -2.154 0.227 1.00 0.00 26 CYS A CA 3
ATOM 2358 C C . CYS A 1 26 ? -14.397 -0.728 0.368 1.00 0.00 26 CYS A C 3
ATOM 2359 O O . CYS A 1 26 ? -14.217 -0.229 1.477 1.00 0.00 26 CYS A O 3
ATOM 2366 N N . GLY A 1 27 ? -14.154 -0.078 -0.767 1.00 0.00 27 GLY A N 3
ATOM 2367 C CA . GLY A 1 27 ? -13.652 1.284 -0.748 1.00 0.00 27 GLY A CA 3
ATOM 2368 C C . GLY A 1 27 ? -12.429 1.439 0.133 1.00 0.00 27 GLY A C 3
ATOM 2369 O O . GLY A 1 27 ? -12.178 2.515 0.676 1.00 0.00 27 GLY A O 3
ATOM 2373 N N . LYS A 1 28 ? -11.665 0.361 0.278 1.00 0.00 28 LYS A N 3
ATOM 2374 C CA . LYS A 1 28 ? -10.461 0.381 1.100 1.00 0.00 28 LYS A CA 3
ATOM 2375 C C . LYS A 1 28 ? -9.226 0.656 0.249 1.00 0.00 28 LYS A C 3
ATOM 2376 O O . LYS A 1 28 ? -9.151 0.237 -0.906 1.00 0.00 28 LYS A O 3
ATOM 2395 N N . TRP A 1 29 ? -8.260 1.361 0.827 1.00 0.00 29 TRP A N 3
ATOM 2396 C CA . TRP A 1 29 ? -7.027 1.690 0.121 1.00 0.00 29 TRP A CA 3
ATOM 2397 C C . TRP A 1 29 ? -5.927 0.687 0.449 1.00 0.00 29 TRP A C 3
ATOM 2398 O O . TRP A 1 29 ? -5.311 0.753 1.512 1.00 0.00 29 TRP A O 3
ATOM 2419 N N . ARG A 1 30 ? -5.686 -0.242 -0.471 1.00 0.00 30 ARG A N 3
ATOM 2420 C CA . ARG A 1 30 ? -4.661 -1.260 -0.278 1.00 0.00 30 ARG A CA 3
ATOM 2421 C C . ARG A 1 30 ? -3.275 -0.703 -0.591 1.00 0.00 30 ARG A C 3
ATOM 2422 O O . ARG A 1 30 ? -3.135 0.234 -1.378 1.00 0.00 30 ARG A O 3
ATOM 2443 N N . ARG A 1 31 ? -2.255 -1.284 0.031 1.00 0.00 31 ARG A N 3
ATOM 2444 C CA . ARG A 1 31 ? -0.881 -0.844 -0.179 1.00 0.00 31 ARG A CA 3
ATOM 2445 C C . ARG A 1 31 ? -0.193 -1.699 -1.240 1.00 0.00 31 ARG A C 3
ATOM 2446 O O . ARG A 1 31 ? -0.375 -2.916 -1.286 1.00 0.00 31 ARG A O 3
ATOM 2467 N N . LEU A 1 32 ? 0.597 -1.054 -2.091 1.00 0.00 32 LEU A N 3
ATOM 2468 C CA . LEU A 1 32 ? 1.313 -1.754 -3.152 1.00 0.00 32 LEU A CA 3
ATOM 2469 C C . LEU A 1 32 ? 2.820 -1.686 -2.929 1.00 0.00 32 LEU A C 3
ATOM 2470 O O . LEU A 1 32 ? 3.296 -0.970 -2.047 1.00 0.00 32 LEU A O 3
ATOM 2486 N N . CYS A 1 33 ? 3.566 -2.434 -3.734 1.00 0.00 33 CYS A N 3
ATOM 2487 C CA . CYS A 1 33 ? 5.021 -2.458 -3.626 1.00 0.00 33 CYS A CA 3
ATOM 2488 C C . CYS A 1 33 ? 5.592 -1.044 -3.662 1.00 0.00 33 CYS A C 3
ATOM 2489 O O . CYS A 1 33 ? 6.106 -0.545 -2.662 1.00 0.00 33 CYS A O 3
ATOM 2497 N N . GLY A 1 34 ? 5.500 -0.404 -4.824 1.00 0.00 34 GLY A N 3
ATOM 2498 C CA . GLY A 1 34 ? 6.013 0.945 -4.970 1.00 0.00 34 GLY A CA 3
ATOM 2499 C C . GLY A 1 34 ? 6.194 1.343 -6.421 1.00 0.00 34 GLY A C 3
ATOM 2500 O O . GLY A 1 34 ? 6.157 2.526 -6.757 1.00 0.00 34 GLY A O 3
ATOM 2504 N N . ASN A 1 35 ? 6.392 0.352 -7.284 1.00 0.00 35 ASN A N 3
ATOM 2505 C CA . ASN A 1 35 ? 6.582 0.605 -8.708 1.00 0.00 35 ASN A CA 3
ATOM 2506 C C . ASN A 1 35 ? 5.289 0.363 -9.481 1.00 0.00 35 ASN A C 3
ATOM 2507 O O . ASN A 1 35 ? 5.302 -0.219 -10.566 1.00 0.00 35 ASN A O 3
ATOM 2518 N N . ILE A 1 36 ? 4.175 0.814 -8.914 1.00 0.00 36 ILE A N 3
ATOM 2519 C CA . ILE A 1 36 ? 2.874 0.648 -9.551 1.00 0.00 36 ILE A CA 3
ATOM 2520 C C . ILE A 1 36 ? 2.110 1.967 -9.593 1.00 0.00 36 ILE A C 3
ATOM 2521 O O . ILE A 1 36 ? 2.138 2.743 -8.637 1.00 0.00 36 ILE A O 3
ATOM 2537 N N . ASP A 1 37 ? 1.428 2.214 -10.706 1.00 0.00 37 ASP A N 3
ATOM 2538 C CA . ASP A 1 37 ? 0.653 3.438 -10.872 1.00 0.00 37 ASP A CA 3
ATOM 2539 C C . ASP A 1 37 ? -0.808 3.120 -11.177 1.00 0.00 37 ASP A C 3
ATOM 2540 O O . ASP A 1 37 ? -1.134 2.085 -11.758 1.00 0.00 37 ASP A O 3
ATOM 2549 N N . PRO A 1 38 ? -1.708 4.029 -10.775 1.00 0.00 38 PRO A N 3
ATOM 2550 C CA . PRO A 1 38 ? -3.149 3.867 -10.994 1.00 0.00 38 PRO A CA 3
ATOM 2551 C C . PRO A 1 38 ? -3.529 3.996 -12.465 1.00 0.00 38 PRO A C 3
ATOM 2552 O O . PRO A 1 38 ? -4.402 3.280 -12.955 1.00 0.00 38 PRO A O 3
ATOM 2563 N N . SER A 1 39 ? -2.868 4.913 -13.164 1.00 0.00 39 SER A N 3
ATOM 2564 C CA . SER A 1 39 ? -3.140 5.138 -14.579 1.00 0.00 39 SER A CA 3
ATOM 2565 C C . SER A 1 39 ? -3.017 3.838 -15.369 1.00 0.00 39 SER A C 3
ATOM 2566 O O . SER A 1 39 ? -3.856 3.532 -16.217 1.00 0.00 39 SER A O 3
ATOM 2574 N N . VAL A 1 40 ? -1.965 3.077 -15.085 1.00 0.00 40 VAL A N 3
ATOM 2575 C CA . VAL A 1 40 ? -1.732 1.810 -15.767 1.00 0.00 40 VAL A CA 3
ATOM 2576 C C . VAL A 1 40 ? -2.603 0.703 -15.184 1.00 0.00 40 VAL A C 3
ATOM 2577 O O . VAL A 1 40 ? -2.939 -0.263 -15.870 1.00 0.00 40 VAL A O 3
ATOM 2590 N N . LEU A 1 41 ? -2.968 0.851 -13.915 1.00 0.00 41 LEU A N 3
ATOM 2591 C CA . LEU A 1 41 ? -3.802 -0.136 -13.239 1.00 0.00 41 LEU A CA 3
ATOM 2592 C C . LEU A 1 41 ? -5.210 -0.154 -13.827 1.00 0.00 41 LEU A C 3
ATOM 2593 O O . LEU A 1 41 ? -5.690 0.836 -14.380 1.00 0.00 41 LEU A O 3
ATOM 2609 N N . PRO A 1 42 ? -5.888 -1.304 -13.704 1.00 0.00 42 PRO A N 3
ATOM 2610 C CA . PRO A 1 42 ? -7.252 -1.477 -14.214 1.00 0.00 42 PRO A CA 3
ATOM 2611 C C . PRO A 1 42 ? -8.275 -0.675 -13.418 1.00 0.00 42 PRO A C 3
ATOM 2612 O O . PRO A 1 42 ? -8.065 -0.375 -12.243 1.00 0.00 42 PRO A O 3
ATOM 2623 N N . ASP A 1 43 ? -9.383 -0.330 -14.065 1.00 0.00 43 ASP A N 3
ATOM 2624 C CA . ASP A 1 43 ? -10.440 0.437 -13.417 1.00 0.00 43 ASP A CA 3
ATOM 2625 C C . ASP A 1 43 ? -11.245 -0.444 -12.466 1.00 0.00 43 ASP A C 3
ATOM 2626 O O . ASP A 1 43 ? -11.830 0.043 -11.500 1.00 0.00 43 ASP A O 3
ATOM 2635 N N . ASN A 1 44 ? -11.271 -1.742 -12.750 1.00 0.00 44 ASN A N 3
ATOM 2636 C CA . ASN A 1 44 ? -12.006 -2.690 -11.921 1.00 0.00 44 ASN A CA 3
ATOM 2637 C C . ASN A 1 44 ? -11.076 -3.380 -10.928 1.00 0.00 44 ASN A C 3
ATOM 2638 O O . ASN A 1 44 ? -11.316 -4.518 -10.524 1.00 0.00 44 ASN A O 3
ATOM 2649 N N . TRP A 1 45 ? -10.014 -2.684 -10.539 1.00 0.00 45 TRP A N 3
ATOM 2650 C CA . TRP A 1 45 ? -9.047 -3.230 -9.593 1.00 0.00 45 TRP A CA 3
ATOM 2651 C C . TRP A 1 45 ? -9.693 -3.472 -8.233 1.00 0.00 45 TRP A C 3
ATOM 2652 O O . TRP A 1 45 ? -10.560 -2.711 -7.803 1.00 0.00 45 TRP A O 3
ATOM 2673 N N . SER A 1 46 ? -9.266 -4.536 -7.561 1.00 0.00 46 SER A N 3
ATOM 2674 C CA . SER A 1 46 ? -9.806 -4.881 -6.251 1.00 0.00 46 SER A CA 3
ATOM 2675 C C . SER A 1 46 ? -8.697 -5.339 -5.310 1.00 0.00 46 SER A C 3
ATOM 2676 O O . SER A 1 46 ? -7.534 -5.440 -5.703 1.00 0.00 46 SER A O 3
ATOM 2684 N N . CYS A 1 47 ? -9.065 -5.617 -4.063 1.00 0.00 47 CYS A N 3
ATOM 2685 C CA . CYS A 1 47 ? -8.103 -6.064 -3.063 1.00 0.00 47 CYS A CA 3
ATOM 2686 C C . CYS A 1 47 ? -7.421 -7.356 -3.504 1.00 0.00 47 CYS A C 3
ATOM 2687 O O . CYS A 1 47 ? -6.269 -7.612 -3.155 1.00 0.00 47 CYS A O 3
ATOM 2694 N N . ASP A 1 48 ? -8.141 -8.166 -4.274 1.00 0.00 48 ASP A N 3
ATOM 2695 C CA . ASP A 1 48 ? -7.606 -9.430 -4.764 1.00 0.00 48 ASP A CA 3
ATOM 2696 C C . ASP A 1 48 ? -6.436 -9.193 -5.715 1.00 0.00 48 ASP A C 3
ATOM 2697 O O . ASP A 1 48 ? -5.650 -10.101 -5.984 1.00 0.00 48 ASP A O 3
ATOM 2706 N N . GLN A 1 49 ? -6.330 -7.969 -6.220 1.00 0.00 49 GLN A N 3
ATOM 2707 C CA . GLN A 1 49 ? -5.258 -7.614 -7.142 1.00 0.00 49 GLN A CA 3
ATOM 2708 C C . GLN A 1 49 ? -4.124 -6.901 -6.411 1.00 0.00 49 GLN A C 3
ATOM 2709 O O . GLN A 1 49 ? -3.386 -6.117 -7.005 1.00 0.00 49 GLN A O 3
ATOM 2723 N N . ASN A 1 50 ? -3.994 -7.180 -5.118 1.00 0.00 50 ASN A N 3
ATOM 2724 C CA . ASN A 1 50 ? -2.951 -6.565 -4.306 1.00 0.00 50 ASN A CA 3
ATOM 2725 C C . ASN A 1 50 ? -1.701 -7.439 -4.271 1.00 0.00 50 ASN A C 3
ATOM 2726 O O . ASN A 1 50 ? -1.769 -8.649 -4.493 1.00 0.00 50 ASN A O 3
ATOM 2737 N N . THR A 1 51 ? -0.559 -6.819 -3.991 1.00 0.00 51 THR A N 3
ATOM 2738 C CA . THR A 1 51 ? 0.707 -7.539 -3.928 1.00 0.00 51 THR A CA 3
ATOM 2739 C C . THR A 1 51 ? 1.026 -7.965 -2.500 1.00 0.00 51 THR A C 3
ATOM 2740 O O . THR A 1 51 ? 1.800 -8.897 -2.278 1.00 0.00 51 THR A O 3
ATOM 2751 N N . ASP A 1 52 ? 0.426 -7.278 -1.534 1.00 0.00 52 ASP A N 3
ATOM 2752 C CA . ASP A 1 52 ? 0.646 -7.586 -0.126 1.00 0.00 52 ASP A CA 3
ATOM 2753 C C . ASP A 1 52 ? -0.376 -8.602 0.374 1.00 0.00 52 ASP A C 3
ATOM 2754 O O . ASP A 1 52 ? -1.556 -8.286 0.529 1.00 0.00 52 ASP A O 3
ATOM 2763 N N . VAL A 1 53 ? 0.084 -9.824 0.622 1.00 0.00 53 VAL A N 3
ATOM 2764 C CA . VAL A 1 53 ? -0.790 -10.887 1.104 1.00 0.00 53 VAL A CA 3
ATOM 2765 C C . VAL A 1 53 ? -1.517 -10.466 2.376 1.00 0.00 53 VAL A C 3
ATOM 2766 O O . VAL A 1 53 ? -2.598 -10.970 2.680 1.00 0.00 53 VAL A O 3
ATOM 2779 N N . GLN A 1 54 ? -0.917 -9.539 3.115 1.00 0.00 54 GLN A N 3
ATOM 2780 C CA . GLN A 1 54 ? -1.509 -9.050 4.355 1.00 0.00 54 GLN A CA 3
ATOM 2781 C C . GLN A 1 54 ? -2.801 -8.289 4.079 1.00 0.00 54 GLN A C 3
ATOM 2782 O O . GLN A 1 54 ? -3.655 -8.157 4.956 1.00 0.00 54 GLN A O 3
ATOM 2796 N N . TYR A 1 55 ? -2.938 -7.790 2.855 1.00 0.00 55 TYR A N 3
ATOM 2797 C CA . TYR A 1 55 ? -4.126 -7.040 2.465 1.00 0.00 55 TYR A CA 3
ATOM 2798 C C . TYR A 1 55 ? -4.481 -7.304 1.004 1.00 0.00 55 TYR A C 3
ATOM 2799 O O . TYR A 1 55 ? -4.637 -6.374 0.214 1.00 0.00 55 TYR A O 3
ATOM 2817 N N . ASN A 1 56 ? -4.607 -8.580 0.654 1.00 0.00 56 ASN A N 3
ATOM 2818 C CA . ASN A 1 56 ? -4.944 -8.968 -0.710 1.00 0.00 56 ASN A CA 3
ATOM 2819 C C . ASN A 1 56 ? -6.351 -9.553 -0.778 1.00 0.00 56 ASN A C 3
ATOM 2820 O O . ASN A 1 56 ? -6.681 -10.299 -1.701 1.00 0.00 56 ASN A O 3
ATOM 2831 N N . ARG A 1 57 ? -7.177 -9.210 0.205 1.00 0.00 57 ARG A N 3
ATOM 2832 C CA . ARG A 1 57 ? -8.548 -9.701 0.258 1.00 0.00 57 ARG A CA 3
ATOM 2833 C C . ARG A 1 57 ? -9.525 -8.558 0.516 1.00 0.00 57 ARG A C 3
ATOM 2834 O O . ARG A 1 57 ? -9.153 -7.520 1.064 1.00 0.00 57 ARG A O 3
ATOM 2855 N N . CYS A 1 58 ? -10.778 -8.756 0.118 1.00 0.00 58 CYS A N 3
ATOM 2856 C CA . CYS A 1 58 ? -11.809 -7.743 0.304 1.00 0.00 58 CYS A CA 3
ATOM 2857 C C . CYS A 1 58 ? -12.405 -7.825 1.707 1.00 0.00 58 CYS A C 3
ATOM 2858 O O . CYS A 1 58 ? -13.287 -7.045 2.064 1.00 0.00 58 CYS A O 3
ATOM 2865 N N . ASP A 1 59 ? -11.917 -8.776 2.496 1.00 0.00 59 ASP A N 3
ATOM 2866 C CA . ASP A 1 59 ? -12.399 -8.960 3.860 1.00 0.00 59 ASP A CA 3
ATOM 2867 C C . ASP A 1 59 ? -11.440 -8.331 4.865 1.00 0.00 59 ASP A C 3
ATOM 2868 O O . ASP A 1 59 ? -11.835 -7.975 5.976 1.00 0.00 59 ASP A O 3
ATOM 2877 N N . ILE A 1 60 ? -10.179 -8.198 4.469 1.00 0.00 60 ILE A N 3
ATOM 2878 C CA . ILE A 1 60 ? -9.164 -7.612 5.335 1.00 0.00 60 ILE A CA 3
ATOM 2879 C C . ILE A 1 60 ? -9.431 -6.129 5.570 1.00 0.00 60 ILE A C 3
ATOM 2880 O O . ILE A 1 60 ? -9.688 -5.364 4.640 1.00 0.00 60 ILE A O 3
ATOM 2896 N N . PRO A 1 61 ? -9.368 -5.710 6.843 1.00 0.00 61 PRO A N 3
ATOM 2897 C CA . PRO A 1 61 ? -9.597 -4.315 7.230 1.00 0.00 61 PRO A CA 3
ATOM 2898 C C . PRO A 1 61 ? -8.474 -3.393 6.768 1.00 0.00 61 PRO A C 3
ATOM 2899 O O . PRO A 1 61 ? -7.396 -3.853 6.393 1.00 0.00 61 PRO A O 3
ATOM 2910 N N . GLU A 1 62 ? -8.735 -2.090 6.798 1.00 0.00 62 GLU A N 3
ATOM 2911 C CA . GLU A 1 62 ? -7.744 -1.104 6.382 1.00 0.00 62 GLU A CA 3
ATOM 2912 C C . GLU A 1 62 ? -6.678 -0.916 7.457 1.00 0.00 62 GLU A C 3
ATOM 2913 O O . GLU A 1 62 ? -6.963 -1.009 8.650 1.00 0.00 62 GLU A O 3
ATOM 2925 N N . GLU A 1 63 ? -5.449 -0.652 7.024 1.00 0.00 63 GLU A N 3
ATOM 2926 C CA . GLU A 1 63 ? -4.340 -0.452 7.950 1.00 0.00 63 GLU A CA 3
ATOM 2927 C C . GLU A 1 63 ? -4.318 0.982 8.471 1.00 0.00 63 GLU A C 3
ATOM 2928 O O . GLU A 1 63 ? -3.950 1.911 7.752 1.00 0.00 63 GLU A O 3
ATOM 2940 N N . THR A 1 64 ? -4.715 1.154 9.728 1.00 0.00 64 THR A N 3
ATOM 2941 C CA . THR A 1 64 ? -4.743 2.473 10.347 1.00 0.00 64 THR A CA 3
ATOM 2942 C C . THR A 1 64 ? -3.333 2.986 10.612 1.00 0.00 64 THR A C 3
ATOM 2943 O O . THR A 1 64 ? -2.560 2.359 11.336 1.00 0.00 64 THR A O 3
ATOM 2954 N N . TRP A 1 65 ? -3.004 4.130 10.023 1.00 0.00 65 TRP A N 3
ATOM 2955 C CA . TRP A 1 65 ? -1.685 4.728 10.197 1.00 0.00 65 TRP A CA 3
ATOM 2956 C C . TRP A 1 65 ? -1.775 6.023 10.996 1.00 0.00 65 TRP A C 3
ATOM 2957 O O . TRP A 1 65 ? -0.927 6.907 10.864 1.00 0.00 65 TRP A O 3
ATOM 2978 N N . THR A 1 66 ? -2.808 6.131 11.826 1.00 0.00 66 THR A N 3
ATOM 2979 C CA . THR A 1 66 ? -3.009 7.319 12.646 1.00 0.00 66 THR A CA 3
ATOM 2980 C C . THR A 1 66 ? -1.900 7.466 13.682 1.00 0.00 66 THR A C 3
ATOM 2981 O O . THR A 1 66 ? -1.569 8.575 14.098 1.00 0.00 66 THR A O 3
ATOM 2992 N N . GLY A 1 67 ? -1.328 6.339 14.095 1.00 0.00 67 GLY A N 3
ATOM 2993 C CA . GLY A 1 67 ? -0.262 6.365 15.079 1.00 0.00 67 GLY A CA 3
ATOM 2994 C C . GLY A 1 67 ? -0.005 5.003 15.692 1.00 0.00 67 GLY A C 3
ATOM 2995 O O . GLY A 1 67 ? -0.697 4.592 16.624 1.00 0.00 67 GLY A O 3
ATOM 2999 N N . LEU A 1 68 ? 0.992 4.298 15.167 1.00 0.00 68 LEU A N 3
ATOM 3000 C CA . LEU A 1 68 ? 1.338 2.972 15.667 1.00 0.00 68 LEU A CA 3
ATOM 3001 C C . LEU A 1 68 ? 2.742 2.965 16.264 1.00 0.00 68 LEU A C 3
ATOM 3002 O O . LEU A 1 68 ? 3.052 2.151 17.133 1.00 0.00 68 LEU A O 3
ATOM 3018 N N . GLU A 1 69 ? 3.585 3.878 15.791 1.00 0.00 69 GLU A N 3
ATOM 3019 C CA . GLU A 1 69 ? 4.955 3.976 16.280 1.00 0.00 69 GLU A CA 3
ATOM 3020 C C . GLU A 1 69 ? 5.223 5.356 16.873 1.00 0.00 69 GLU A C 3
ATOM 3021 O O . GLU A 1 69 ? 5.630 6.258 16.143 1.00 0.00 69 GLU A O 3
ATOM 3034 N N . GLY A 1 1 ? -18.974 12.422 -7.352 1.00 0.00 1 GLY A N 4
ATOM 3035 C CA . GLY A 1 1 ? -17.924 13.261 -7.899 1.00 0.00 1 GLY A CA 4
ATOM 3036 C C . GLY A 1 1 ? -16.539 12.708 -7.627 1.00 0.00 1 GLY A C 4
ATOM 3037 O O . GLY A 1 1 ? -16.355 11.495 -7.532 1.00 0.00 1 GLY A O 4
ATOM 3041 N N . SER A 1 2 ? -15.561 13.600 -7.503 1.00 0.00 2 SER A N 4
ATOM 3042 C CA . SER A 1 2 ? -14.184 13.194 -7.247 1.00 0.00 2 SER A CA 4
ATOM 3043 C C . SER A 1 2 ? -13.598 13.973 -6.074 1.00 0.00 2 SER A C 4
ATOM 3044 O O . SER A 1 2 ? -14.203 14.926 -5.583 1.00 0.00 2 SER A O 4
ATOM 3052 N N . SER A 1 3 ? -12.415 13.561 -5.629 1.00 0.00 3 SER A N 4
ATOM 3053 C CA . SER A 1 3 ? -11.747 14.217 -4.511 1.00 0.00 3 SER A CA 4
ATOM 3054 C C . SER A 1 3 ? -10.730 15.238 -5.010 1.00 0.00 3 SER A C 4
ATOM 3055 O O . SER A 1 3 ? -10.445 16.227 -4.336 1.00 0.00 3 SER A O 4
ATOM 3063 N N . GLY A 1 4 ? -10.184 14.990 -6.197 1.00 0.00 4 GLY A N 4
ATOM 3064 C CA . GLY A 1 4 ? -9.204 15.896 -6.767 1.00 0.00 4 GLY A CA 4
ATOM 3065 C C . GLY A 1 4 ? -7.793 15.349 -6.686 1.00 0.00 4 GLY A C 4
ATOM 3066 O O . GLY A 1 4 ? -7.573 14.255 -6.166 1.00 0.00 4 GLY A O 4
ATOM 3070 N N . SER A 1 5 ? -6.834 16.110 -7.202 1.00 0.00 5 SER A N 4
ATOM 3071 C CA . SER A 1 5 ? -5.437 15.693 -7.191 1.00 0.00 5 SER A CA 4
ATOM 3072 C C . SER A 1 5 ? -4.587 16.661 -6.373 1.00 0.00 5 SER A C 4
ATOM 3073 O O . SER A 1 5 ? -5.056 17.723 -5.965 1.00 0.00 5 SER A O 4
ATOM 3081 N N . SER A 1 6 ? -3.334 16.285 -6.138 1.00 0.00 6 SER A N 4
ATOM 3082 C CA . SER A 1 6 ? -2.418 17.117 -5.366 1.00 0.00 6 SER A CA 4
ATOM 3083 C C . SER A 1 6 ? -1.202 17.506 -6.201 1.00 0.00 6 SER A C 4
ATOM 3084 O O . SER A 1 6 ? -0.824 16.799 -7.135 1.00 0.00 6 SER A O 4
ATOM 3092 N N . GLY A 1 7 ? -0.593 18.636 -5.857 1.00 0.00 7 GLY A N 4
ATOM 3093 C CA . GLY A 1 7 ? 0.574 19.101 -6.584 1.00 0.00 7 GLY A CA 4
ATOM 3094 C C . GLY A 1 7 ? 1.838 19.044 -5.749 1.00 0.00 7 GLY A C 4
ATOM 3095 O O . GLY A 1 7 ? 2.627 19.988 -5.742 1.00 0.00 7 GLY A O 4
ATOM 3099 N N . GLU A 1 8 ? 2.029 17.935 -5.042 1.00 0.00 8 GLU A N 4
ATOM 3100 C CA . GLU A 1 8 ? 3.206 17.761 -4.197 1.00 0.00 8 GLU A CA 4
ATOM 3101 C C . GLU A 1 8 ? 4.260 16.911 -4.901 1.00 0.00 8 GLU A C 4
ATOM 3102 O O . GLU A 1 8 ? 4.017 15.750 -5.230 1.00 0.00 8 GLU A O 4
ATOM 3114 N N . ILE A 1 9 ? 5.429 17.500 -5.130 1.00 0.00 9 ILE A N 4
ATOM 3115 C CA . ILE A 1 9 ? 6.520 16.797 -5.794 1.00 0.00 9 ILE A CA 4
ATOM 3116 C C . ILE A 1 9 ? 7.018 15.630 -4.947 1.00 0.00 9 ILE A C 4
ATOM 3117 O O . ILE A 1 9 ? 6.646 15.491 -3.783 1.00 0.00 9 ILE A O 4
ATOM 3133 N N . SER A 1 10 ? 7.864 14.795 -5.541 1.00 0.00 10 SER A N 4
ATOM 3134 C CA . SER A 1 10 ? 8.413 13.638 -4.843 1.00 0.00 10 SER A CA 4
ATOM 3135 C C . SER A 1 10 ? 9.884 13.438 -5.196 1.00 0.00 10 SER A C 4
ATOM 3136 O O . SER A 1 10 ? 10.371 13.962 -6.197 1.00 0.00 10 SER A O 4
ATOM 3144 N N . GLY A 1 11 ? 10.587 12.673 -4.365 1.00 0.00 11 GLY A N 4
ATOM 3145 C CA . GLY A 1 11 ? 11.995 12.416 -4.606 1.00 0.00 11 GLY A CA 4
ATOM 3146 C C . GLY A 1 11 ? 12.233 11.081 -5.283 1.00 0.00 11 GLY A C 4
ATOM 3147 O O . GLY A 1 11 ? 11.340 10.539 -5.934 1.00 0.00 11 GLY A O 4
ATOM 3151 N N . PHE A 1 12 ? 13.441 10.550 -5.130 1.00 0.00 12 PHE A N 4
ATOM 3152 C CA . PHE A 1 12 ? 13.795 9.270 -5.734 1.00 0.00 12 PHE A CA 4
ATOM 3153 C C . PHE A 1 12 ? 13.907 8.180 -4.673 1.00 0.00 12 PHE A C 4
ATOM 3154 O O . PHE A 1 12 ? 14.289 8.444 -3.534 1.00 0.00 12 PHE A O 4
ATOM 3171 N N . GLY A 1 13 ? 13.570 6.952 -5.056 1.00 0.00 13 GLY A N 4
ATOM 3172 C CA . GLY A 1 13 ? 13.638 5.840 -4.126 1.00 0.00 13 GLY A CA 4
ATOM 3173 C C . GLY A 1 13 ? 12.378 4.998 -4.137 1.00 0.00 13 GLY A C 4
ATOM 3174 O O . GLY A 1 13 ? 12.064 4.352 -5.137 1.00 0.00 13 GLY A O 4
ATOM 3178 N N . GLN A 1 14 ? 11.656 5.002 -3.021 1.00 0.00 14 GLN A N 4
ATOM 3179 C CA . GLN A 1 14 ? 10.424 4.230 -2.906 1.00 0.00 14 GLN A CA 4
ATOM 3180 C C . GLN A 1 14 ? 9.212 5.082 -3.266 1.00 0.00 14 GLN A C 4
ATOM 3181 O O . GLN A 1 14 ? 9.191 6.288 -3.014 1.00 0.00 14 GLN A O 4
ATOM 3195 N N . CYS A 1 15 ? 8.205 4.449 -3.857 1.00 0.00 15 CYS A N 4
ATOM 3196 C CA . CYS A 1 15 ? 6.988 5.150 -4.254 1.00 0.00 15 CYS A CA 4
ATOM 3197 C C . CYS A 1 15 ? 5.775 4.593 -3.516 1.00 0.00 15 CYS A C 4
ATOM 3198 O O . CYS A 1 15 ? 5.230 3.554 -3.891 1.00 0.00 15 CYS A O 4
ATOM 3206 N N . LEU A 1 16 ? 5.358 5.289 -2.464 1.00 0.00 16 LEU A N 4
ATOM 3207 C CA . LEU A 1 16 ? 4.210 4.864 -1.671 1.00 0.00 16 LEU A CA 4
ATOM 3208 C C . LEU A 1 16 ? 2.905 5.140 -2.412 1.00 0.00 16 LEU A C 4
ATOM 3209 O O . LEU A 1 16 ? 2.334 6.225 -2.302 1.00 0.00 16 LEU A O 4
ATOM 3225 N N . VAL A 1 17 ? 2.437 4.149 -3.165 1.00 0.00 17 VAL A N 4
ATOM 3226 C CA . VAL A 1 17 ? 1.198 4.284 -3.921 1.00 0.00 17 VAL A CA 4
ATOM 3227 C C . VAL A 1 17 ? 0.070 3.487 -3.274 1.00 0.00 17 VAL A C 4
ATOM 3228 O O . VAL A 1 17 ? 0.290 2.394 -2.752 1.00 0.00 17 VAL A O 4
ATOM 3241 N N . TRP A 1 18 ? -1.136 4.040 -3.314 1.00 0.00 18 TRP A N 4
ATOM 3242 C CA . TRP A 1 18 ? -2.299 3.380 -2.732 1.00 0.00 18 TRP A CA 4
ATOM 3243 C C . TRP A 1 18 ? -3.405 3.212 -3.768 1.00 0.00 18 TRP A C 4
ATOM 3244 O O . TRP A 1 18 ? -3.648 4.104 -4.581 1.00 0.00 18 TRP A O 4
ATOM 3265 N N . VAL A 1 19 ? -4.074 2.064 -3.734 1.00 0.00 19 VAL A N 4
ATOM 3266 C CA . VAL A 1 19 ? -5.155 1.780 -4.669 1.00 0.00 19 VAL A CA 4
ATOM 3267 C C . VAL A 1 19 ? -6.453 1.468 -3.932 1.00 0.00 19 VAL A C 4
ATOM 3268 O O . VAL A 1 19 ? -6.472 0.656 -3.008 1.00 0.00 19 VAL A O 4
ATOM 3281 N N . GLN A 1 20 ? -7.534 2.120 -4.347 1.00 0.00 20 GLN A N 4
ATOM 3282 C CA . GLN A 1 20 ? -8.836 1.912 -3.725 1.00 0.00 20 GLN A CA 4
ATOM 3283 C C . GLN A 1 20 ? -9.621 0.825 -4.454 1.00 0.00 20 GLN A C 4
ATOM 3284 O O . GLN A 1 20 ? -9.730 0.841 -5.680 1.00 0.00 20 GLN A O 4
ATOM 3298 N N . CYS A 1 21 ? -10.164 -0.117 -3.691 1.00 0.00 21 CYS A N 4
ATOM 3299 C CA . CYS A 1 21 ? -10.938 -1.213 -4.264 1.00 0.00 21 CYS A CA 4
ATOM 3300 C C . CYS A 1 21 ? -12.028 -0.682 -5.190 1.00 0.00 21 CYS A C 4
ATOM 3301 O O . CYS A 1 21 ? -12.475 0.456 -5.052 1.00 0.00 21 CYS A O 4
ATOM 3308 N N . SER A 1 22 ? -12.452 -1.516 -6.135 1.00 0.00 22 SER A N 4
ATOM 3309 C CA . SER A 1 22 ? -13.487 -1.131 -7.087 1.00 0.00 22 SER A CA 4
ATOM 3310 C C . SER A 1 22 ? -14.875 -1.288 -6.473 1.00 0.00 22 SER A C 4
ATOM 3311 O O . SER A 1 22 ? -15.812 -0.578 -6.838 1.00 0.00 22 SER A O 4
ATOM 3319 N N . PHE A 1 23 ? -14.999 -2.224 -5.537 1.00 0.00 23 PHE A N 4
ATOM 3320 C CA . PHE A 1 23 ? -16.272 -2.476 -4.872 1.00 0.00 23 PHE A CA 4
ATOM 3321 C C . PHE A 1 23 ? -16.603 -1.358 -3.889 1.00 0.00 23 PHE A C 4
ATOM 3322 O O . PHE A 1 23 ? -15.727 -0.798 -3.228 1.00 0.00 23 PHE A O 4
ATOM 3339 N N . PRO A 1 24 ? -17.898 -1.023 -3.788 1.00 0.00 24 PRO A N 4
ATOM 3340 C CA . PRO A 1 24 ? -18.375 0.031 -2.888 1.00 0.00 24 PRO A CA 4
ATOM 3341 C C . PRO A 1 24 ? -18.263 -0.365 -1.420 1.00 0.00 24 PRO A C 4
ATOM 3342 O O . PRO A 1 24 ? -17.754 0.396 -0.599 1.00 0.00 24 PRO A O 4
ATOM 3353 N N . ASN A 1 25 ? -18.741 -1.563 -1.097 1.00 0.00 25 ASN A N 4
ATOM 3354 C CA . ASN A 1 25 ? -18.694 -2.060 0.273 1.00 0.00 25 ASN A CA 4
ATOM 3355 C C . ASN A 1 25 ? -17.263 -2.063 0.802 1.00 0.00 25 ASN A C 4
ATOM 3356 O O . ASN A 1 25 ? -17.036 -2.004 2.011 1.00 0.00 25 ASN A O 4
ATOM 3367 N N . CYS A 1 26 ? -16.301 -2.133 -0.112 1.00 0.00 26 CYS A N 4
ATOM 3368 C CA . CYS A 1 26 ? -14.891 -2.144 0.260 1.00 0.00 26 CYS A CA 4
ATOM 3369 C C . CYS A 1 26 ? -14.355 -0.723 0.402 1.00 0.00 26 CYS A C 4
ATOM 3370 O O . CYS A 1 26 ? -14.165 -0.227 1.512 1.00 0.00 26 CYS A O 4
ATOM 3377 N N . GLY A 1 27 ? -14.113 -0.072 -0.732 1.00 0.00 27 GLY A N 4
ATOM 3378 C CA . GLY A 1 27 ? -13.601 1.286 -0.713 1.00 0.00 27 GLY A CA 4
ATOM 3379 C C . GLY A 1 27 ? -12.372 1.430 0.162 1.00 0.00 27 GLY A C 4
ATOM 3380 O O . GLY A 1 27 ? -12.109 2.503 0.705 1.00 0.00 27 GLY A O 4
ATOM 3384 N N . LYS A 1 28 ? -11.617 0.346 0.302 1.00 0.00 28 LYS A N 4
ATOM 3385 C CA . LYS A 1 28 ? -10.408 0.355 1.118 1.00 0.00 28 LYS A CA 4
ATOM 3386 C C . LYS A 1 28 ? -9.176 0.629 0.263 1.00 0.00 28 LYS A C 4
ATOM 3387 O O . LYS A 1 28 ? -9.108 0.214 -0.895 1.00 0.00 28 LYS A O 4
ATOM 3406 N N . TRP A 1 29 ? -8.205 1.328 0.839 1.00 0.00 29 TRP A N 4
ATOM 3407 C CA . TRP A 1 29 ? -6.974 1.656 0.129 1.00 0.00 29 TRP A CA 4
ATOM 3408 C C . TRP A 1 29 ? -5.878 0.643 0.442 1.00 0.00 29 TRP A C 4
ATOM 3409 O O . TRP A 1 29 ? -5.275 0.680 1.514 1.00 0.00 29 TRP A O 4
ATOM 3430 N N . ARG A 1 30 ? -5.626 -0.261 -0.500 1.00 0.00 30 ARG A N 4
ATOM 3431 C CA . ARG A 1 30 ? -4.604 -1.284 -0.322 1.00 0.00 30 ARG A CA 4
ATOM 3432 C C . ARG A 1 30 ? -3.220 -0.733 -0.652 1.00 0.00 30 ARG A C 4
ATOM 3433 O O . ARG A 1 30 ? -3.019 -0.119 -1.700 1.00 0.00 30 ARG A O 4
ATOM 3454 N N . ARG A 1 31 ? -2.269 -0.955 0.250 1.00 0.00 31 ARG A N 4
ATOM 3455 C CA . ARG A 1 31 ? -0.905 -0.479 0.055 1.00 0.00 31 ARG A CA 4
ATOM 3456 C C . ARG A 1 31 ? -0.193 -1.294 -1.021 1.00 0.00 31 ARG A C 4
ATOM 3457 O O . ARG A 1 31 ? -0.091 -2.518 -0.923 1.00 0.00 31 ARG A O 4
ATOM 3478 N N . LEU A 1 32 ? 0.298 -0.608 -2.047 1.00 0.00 32 LEU A N 4
ATOM 3479 C CA . LEU A 1 32 ? 1.001 -1.267 -3.142 1.00 0.00 32 LEU A CA 4
ATOM 3480 C C . LEU A 1 32 ? 2.495 -0.964 -3.091 1.00 0.00 32 LEU A C 4
ATOM 3481 O O . LEU A 1 32 ? 2.957 -0.215 -2.231 1.00 0.00 32 LEU A O 4
ATOM 3497 N N . CYS A 1 33 ? 3.243 -1.550 -4.019 1.00 0.00 33 CYS A N 4
ATOM 3498 C CA . CYS A 1 33 ? 4.686 -1.342 -4.081 1.00 0.00 33 CYS A CA 4
ATOM 3499 C C . CYS A 1 33 ? 5.044 -0.344 -5.178 1.00 0.00 33 CYS A C 4
ATOM 3500 O O . CYS A 1 33 ? 4.280 -0.141 -6.121 1.00 0.00 33 CYS A O 4
ATOM 3508 N N . GLY A 1 34 ? 6.213 0.277 -5.047 1.00 0.00 34 GLY A N 4
ATOM 3509 C CA . GLY A 1 34 ? 6.651 1.248 -6.033 1.00 0.00 34 GLY A CA 4
ATOM 3510 C C . GLY A 1 34 ? 6.700 0.670 -7.433 1.00 0.00 34 GLY A C 4
ATOM 3511 O O . GLY A 1 34 ? 6.575 1.398 -8.417 1.00 0.00 34 GLY A O 4
ATOM 3515 N N . ASN A 1 35 ? 6.884 -0.643 -7.524 1.00 0.00 35 ASN A N 4
ATOM 3516 C CA . ASN A 1 35 ? 6.951 -1.318 -8.815 1.00 0.00 35 ASN A CA 4
ATOM 3517 C C . ASN A 1 35 ? 5.636 -1.173 -9.574 1.00 0.00 35 ASN A C 4
ATOM 3518 O O . ASN A 1 35 ? 5.608 -1.229 -10.804 1.00 0.00 35 ASN A O 4
ATOM 3529 N N . ILE A 1 36 ? 4.549 -0.984 -8.833 1.00 0.00 36 ILE A N 4
ATOM 3530 C CA . ILE A 1 36 ? 3.231 -0.829 -9.437 1.00 0.00 36 ILE A CA 4
ATOM 3531 C C . ILE A 1 36 ? 2.856 0.644 -9.565 1.00 0.00 36 ILE A C 4
ATOM 3532 O O . ILE A 1 36 ? 3.213 1.462 -8.717 1.00 0.00 36 ILE A O 4
ATOM 3548 N N . ASP A 1 37 ? 2.132 0.973 -10.629 1.00 0.00 37 ASP A N 4
ATOM 3549 C CA . ASP A 1 37 ? 1.705 2.347 -10.867 1.00 0.00 37 ASP A CA 4
ATOM 3550 C C . ASP A 1 37 ? 0.225 2.400 -11.231 1.00 0.00 37 ASP A C 4
ATOM 3551 O O . ASP A 1 37 ? -0.331 1.467 -11.811 1.00 0.00 37 ASP A O 4
ATOM 3560 N N . PRO A 1 38 ? -0.431 3.518 -10.884 1.00 0.00 38 PRO A N 4
ATOM 3561 C CA . PRO A 1 38 ? -1.856 3.719 -11.163 1.00 0.00 38 PRO A CA 4
ATOM 3562 C C . PRO A 1 38 ? -2.134 3.902 -12.651 1.00 0.00 38 PRO A C 4
ATOM 3563 O O . PRO A 1 38 ? -3.257 3.698 -13.112 1.00 0.00 38 PRO A O 4
ATOM 3574 N N . SER A 1 39 ? -1.105 4.287 -13.398 1.00 0.00 39 SER A N 4
ATOM 3575 C CA . SER A 1 39 ? -1.240 4.501 -14.835 1.00 0.00 39 SER A CA 4
ATOM 3576 C C . SER A 1 39 ? -1.310 3.170 -15.577 1.00 0.00 39 SER A C 4
ATOM 3577 O O . SER A 1 39 ? -1.915 3.073 -16.645 1.00 0.00 39 SER A O 4
ATOM 3585 N N . VAL A 1 40 ? -0.687 2.145 -15.004 1.00 0.00 40 VAL A N 4
ATOM 3586 C CA . VAL A 1 40 ? -0.679 0.819 -15.609 1.00 0.00 40 VAL A CA 4
ATOM 3587 C C . VAL A 1 40 ? -1.569 -0.145 -14.833 1.00 0.00 40 VAL A C 4
ATOM 3588 O O . VAL A 1 40 ? -1.254 -1.328 -14.701 1.00 0.00 40 VAL A O 4
ATOM 3601 N N . LEU A 1 41 ? -2.682 0.368 -14.322 1.00 0.00 41 LEU A N 4
ATOM 3602 C CA . LEU A 1 41 ? -3.620 -0.447 -13.559 1.00 0.00 41 LEU A CA 4
ATOM 3603 C C . LEU A 1 41 ? -4.998 -0.449 -14.213 1.00 0.00 41 LEU A C 4
ATOM 3604 O O . LEU A 1 41 ? -5.377 0.484 -14.922 1.00 0.00 41 LEU A O 4
ATOM 3620 N N . PRO A 1 42 ? -5.768 -1.520 -13.969 1.00 0.00 42 PRO A N 4
ATOM 3621 C CA . PRO A 1 42 ? -7.117 -1.667 -14.522 1.00 0.00 42 PRO A CA 4
ATOM 3622 C C . PRO A 1 42 ? -8.109 -0.690 -13.901 1.00 0.00 42 PRO A C 4
ATOM 3623 O O . PRO A 1 42 ? -7.758 0.081 -13.008 1.00 0.00 42 PRO A O 4
ATOM 3634 N N . ASP A 1 43 ? -9.349 -0.729 -14.377 1.00 0.00 43 ASP A N 4
ATOM 3635 C CA . ASP A 1 43 ? -10.392 0.152 -13.867 1.00 0.00 43 ASP A CA 4
ATOM 3636 C C . ASP A 1 43 ? -11.228 -0.554 -12.804 1.00 0.00 43 ASP A C 4
ATOM 3637 O O . ASP A 1 43 ? -11.813 0.088 -11.933 1.00 0.00 43 ASP A O 4
ATOM 3646 N N . ASN A 1 44 ? -11.280 -1.879 -12.884 1.00 0.00 44 ASN A N 4
ATOM 3647 C CA . ASN A 1 44 ? -12.046 -2.673 -11.930 1.00 0.00 44 ASN A CA 4
ATOM 3648 C C . ASN A 1 44 ? -11.122 -3.371 -10.937 1.00 0.00 44 ASN A C 4
ATOM 3649 O O . ASN A 1 44 ? -11.374 -4.505 -10.530 1.00 0.00 44 ASN A O 4
ATOM 3660 N N . TRP A 1 45 ? -10.053 -2.685 -10.550 1.00 0.00 45 TRP A N 4
ATOM 3661 C CA . TRP A 1 45 ? -9.091 -3.239 -9.604 1.00 0.00 45 TRP A CA 4
ATOM 3662 C C . TRP A 1 45 ? -9.743 -3.492 -8.250 1.00 0.00 45 TRP A C 4
ATOM 3663 O O . TRP A 1 45 ? -10.638 -2.755 -7.834 1.00 0.00 45 TRP A O 4
ATOM 3684 N N . SER A 1 46 ? -9.290 -4.537 -7.565 1.00 0.00 46 SER A N 4
ATOM 3685 C CA . SER A 1 46 ? -9.833 -4.888 -6.258 1.00 0.00 46 SER A CA 4
ATOM 3686 C C . SER A 1 46 ? -8.727 -5.362 -5.320 1.00 0.00 46 SER A C 4
ATOM 3687 O O . SER A 1 46 ? -7.566 -5.470 -5.714 1.00 0.00 46 SER A O 4
ATOM 3695 N N . CYS A 1 47 ? -9.097 -5.643 -4.074 1.00 0.00 47 CYS A N 4
ATOM 3696 C CA . CYS A 1 47 ? -8.138 -6.104 -3.078 1.00 0.00 47 CYS A CA 4
ATOM 3697 C C . CYS A 1 47 ? -7.472 -7.402 -3.524 1.00 0.00 47 CYS A C 4
ATOM 3698 O O . CYS A 1 47 ? -6.319 -7.670 -3.183 1.00 0.00 47 CYS A O 4
ATOM 3705 N N . ASP A 1 48 ? -8.204 -8.205 -4.288 1.00 0.00 48 ASP A N 4
ATOM 3706 C CA . ASP A 1 48 ? -7.685 -9.474 -4.782 1.00 0.00 48 ASP A CA 4
ATOM 3707 C C . ASP A 1 48 ? -6.516 -9.249 -5.736 1.00 0.00 48 ASP A C 4
ATOM 3708 O O . ASP A 1 48 ? -5.741 -10.165 -6.011 1.00 0.00 48 ASP A O 4
ATOM 3717 N N . GLN A 1 49 ? -6.396 -8.024 -6.238 1.00 0.00 49 GLN A N 4
ATOM 3718 C CA . GLN A 1 49 ? -5.322 -7.679 -7.162 1.00 0.00 49 GLN A CA 4
ATOM 3719 C C . GLN A 1 49 ? -4.181 -6.976 -6.434 1.00 0.00 49 GLN A C 4
ATOM 3720 O O . GLN A 1 49 ? -3.426 -6.213 -7.034 1.00 0.00 49 GLN A O 4
ATOM 3734 N N . ASN A 1 50 ? -4.063 -7.240 -5.137 1.00 0.00 50 ASN A N 4
ATOM 3735 C CA . ASN A 1 50 ? -3.014 -6.632 -4.326 1.00 0.00 50 ASN A CA 4
ATOM 3736 C C . ASN A 1 50 ? -1.775 -7.521 -4.284 1.00 0.00 50 ASN A C 4
ATOM 3737 O O . ASN A 1 50 ? -1.864 -8.739 -4.441 1.00 0.00 50 ASN A O 4
ATOM 3748 N N . THR A 1 51 ? -0.617 -6.903 -4.071 1.00 0.00 51 THR A N 4
ATOM 3749 C CA . THR A 1 51 ? 0.641 -7.637 -4.009 1.00 0.00 51 THR A CA 4
ATOM 3750 C C . THR A 1 51 ? 0.970 -8.045 -2.577 1.00 0.00 51 THR A C 4
ATOM 3751 O O . THR A 1 51 ? 1.732 -8.984 -2.349 1.00 0.00 51 THR A O 4
ATOM 3762 N N . ASP A 1 52 ? 0.390 -7.333 -1.617 1.00 0.00 52 ASP A N 4
ATOM 3763 C CA . ASP A 1 52 ? 0.621 -7.623 -0.206 1.00 0.00 52 ASP A CA 4
ATOM 3764 C C . ASP A 1 52 ? -0.397 -8.634 0.314 1.00 0.00 52 ASP A C 4
ATOM 3765 O O . ASP A 1 52 ? -1.575 -8.316 0.477 1.00 0.00 52 ASP A O 4
ATOM 3774 N N . VAL A 1 53 ? 0.066 -9.853 0.572 1.00 0.00 53 VAL A N 4
ATOM 3775 C CA . VAL A 1 53 ? -0.803 -10.910 1.074 1.00 0.00 53 VAL A CA 4
ATOM 3776 C C . VAL A 1 53 ? -1.520 -10.474 2.347 1.00 0.00 53 VAL A C 4
ATOM 3777 O O . VAL A 1 53 ? -2.600 -10.972 2.663 1.00 0.00 53 VAL A O 4
ATOM 3790 N N . GLN A 1 54 ? -0.912 -9.541 3.072 1.00 0.00 54 GLN A N 4
ATOM 3791 C CA . GLN A 1 54 ? -1.493 -9.039 4.311 1.00 0.00 54 GLN A CA 4
ATOM 3792 C C . GLN A 1 54 ? -2.786 -8.278 4.037 1.00 0.00 54 GLN A C 4
ATOM 3793 O O . GLN A 1 54 ? -3.638 -8.144 4.916 1.00 0.00 54 GLN A O 4
ATOM 3807 N N . TYR A 1 55 ? -2.926 -7.782 2.812 1.00 0.00 55 TYR A N 4
ATOM 3808 C CA . TYR A 1 55 ? -4.114 -7.032 2.423 1.00 0.00 55 TYR A CA 4
ATOM 3809 C C . TYR A 1 55 ? -4.474 -7.301 0.965 1.00 0.00 55 TYR A C 4
ATOM 3810 O O . TYR A 1 55 ? -4.628 -6.374 0.171 1.00 0.00 55 TYR A O 4
ATOM 3828 N N . ASN A 1 56 ? -4.608 -8.578 0.621 1.00 0.00 56 ASN A N 4
ATOM 3829 C CA . ASN A 1 56 ? -4.950 -8.970 -0.742 1.00 0.00 56 ASN A CA 4
ATOM 3830 C C . ASN A 1 56 ? -6.355 -9.562 -0.801 1.00 0.00 56 ASN A C 4
ATOM 3831 O O . ASN A 1 56 ? -6.686 -10.312 -1.719 1.00 0.00 56 ASN A O 4
ATOM 3842 N N . ARG A 1 57 ? -7.177 -9.218 0.185 1.00 0.00 57 ARG A N 4
ATOM 3843 C CA . ARG A 1 57 ? -8.547 -9.716 0.246 1.00 0.00 57 ARG A CA 4
ATOM 3844 C C . ARG A 1 57 ? -9.526 -8.579 0.525 1.00 0.00 57 ARG A C 4
ATOM 3845 O O . ARG A 1 57 ? -9.160 -7.560 1.111 1.00 0.00 57 ARG A O 4
ATOM 3866 N N . CYS A 1 58 ? -10.772 -8.761 0.100 1.00 0.00 58 CYS A N 4
ATOM 3867 C CA . CYS A 1 58 ? -11.804 -7.752 0.303 1.00 0.00 58 CYS A CA 4
ATOM 3868 C C . CYS A 1 58 ? -12.390 -7.847 1.709 1.00 0.00 58 CYS A C 4
ATOM 3869 O O . CYS A 1 58 ? -13.263 -7.064 2.083 1.00 0.00 58 CYS A O 4
ATOM 3876 N N . ASP A 1 59 ? -11.903 -8.811 2.482 1.00 0.00 59 ASP A N 4
ATOM 3877 C CA . ASP A 1 59 ? -12.376 -9.009 3.847 1.00 0.00 59 ASP A CA 4
ATOM 3878 C C . ASP A 1 59 ? -11.420 -8.373 4.851 1.00 0.00 59 ASP A C 4
ATOM 3879 O O . ASP A 1 59 ? -11.816 -8.021 5.963 1.00 0.00 59 ASP A O 4
ATOM 3888 N N . ILE A 1 60 ? -10.160 -8.231 4.453 1.00 0.00 60 ILE A N 4
ATOM 3889 C CA . ILE A 1 60 ? -9.148 -7.638 5.318 1.00 0.00 60 ILE A CA 4
ATOM 3890 C C . ILE A 1 60 ? -9.426 -6.157 5.555 1.00 0.00 60 ILE A C 4
ATOM 3891 O O . ILE A 1 60 ? -9.693 -5.394 4.626 1.00 0.00 60 ILE A O 4
ATOM 3907 N N . PRO A 1 61 ? -9.361 -5.739 6.827 1.00 0.00 61 PRO A N 4
ATOM 3908 C CA . PRO A 1 61 ? -9.601 -4.346 7.216 1.00 0.00 61 PRO A CA 4
ATOM 3909 C C . PRO A 1 61 ? -8.487 -3.415 6.751 1.00 0.00 61 PRO A C 4
ATOM 3910 O O . PRO A 1 61 ? -7.414 -3.867 6.351 1.00 0.00 61 PRO A O 4
ATOM 3921 N N . GLU A 1 62 ? -8.749 -2.113 6.805 1.00 0.00 62 GLU A N 4
ATOM 3922 C CA . GLU A 1 62 ? -7.767 -1.118 6.388 1.00 0.00 62 GLU A CA 4
ATOM 3923 C C . GLU A 1 62 ? -6.703 -0.920 7.464 1.00 0.00 62 GLU A C 4
ATOM 3924 O O . GLU A 1 62 ? -7.014 -0.847 8.653 1.00 0.00 62 GLU A O 4
ATOM 3936 N N . GLU A 1 63 ? -5.447 -0.833 7.037 1.00 0.00 63 GLU A N 4
ATOM 3937 C CA . GLU A 1 63 ? -4.337 -0.645 7.964 1.00 0.00 63 GLU A CA 4
ATOM 3938 C C . GLU A 1 63 ? -4.387 0.743 8.598 1.00 0.00 63 GLU A C 4
ATOM 3939 O O . GLU A 1 63 ? -5.292 1.531 8.324 1.00 0.00 63 GLU A O 4
ATOM 3951 N N . THR A 1 64 ? -3.407 1.035 9.447 1.00 0.00 64 THR A N 4
ATOM 3952 C CA . THR A 1 64 ? -3.339 2.325 10.121 1.00 0.00 64 THR A CA 4
ATOM 3953 C C . THR A 1 64 ? -3.437 3.473 9.123 1.00 0.00 64 THR A C 4
ATOM 3954 O O . THR A 1 64 ? -3.100 3.317 7.949 1.00 0.00 64 THR A O 4
ATOM 3965 N N . TRP A 1 65 ? -3.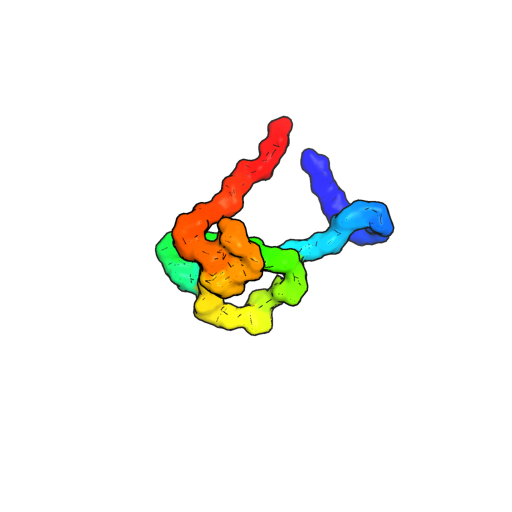899 4.624 9.597 1.00 0.00 65 TRP A N 4
ATOM 3966 C CA . TRP A 1 65 ? -4.040 5.799 8.744 1.00 0.00 65 TRP A CA 4
ATOM 3967 C C . TRP A 1 65 ? -3.061 6.892 9.157 1.00 0.00 65 TRP A C 4
ATOM 3968 O O . TRP A 1 65 ? -3.322 8.080 8.964 1.00 0.00 65 TRP A O 4
ATOM 3989 N N . THR A 1 66 ? -1.931 6.484 9.726 1.00 0.00 66 THR A N 4
ATOM 3990 C CA . THR A 1 66 ? -0.913 7.429 10.167 1.00 0.00 66 THR A CA 4
ATOM 3991 C C . THR A 1 66 ? -0.014 7.849 9.009 1.00 0.00 66 THR A C 4
ATOM 3992 O O . THR A 1 66 ? 0.179 7.096 8.056 1.00 0.00 66 THR A O 4
ATOM 4003 N N . GLY A 1 67 ? 0.535 9.056 9.100 1.00 0.00 67 GLY A N 4
ATOM 4004 C CA . GLY A 1 67 ? 1.408 9.554 8.053 1.00 0.00 67 GLY A CA 4
ATOM 4005 C C . GLY A 1 67 ? 2.508 10.449 8.591 1.00 0.00 67 GLY A C 4
ATOM 4006 O O . GLY A 1 67 ? 2.265 11.292 9.456 1.00 0.00 67 GLY A O 4
ATOM 4010 N N . LEU A 1 68 ? 3.720 10.265 8.082 1.00 0.00 68 LEU A N 4
ATOM 4011 C CA . LEU A 1 68 ? 4.862 11.061 8.518 1.00 0.00 68 LEU A CA 4
ATOM 4012 C C . LEU A 1 68 ? 5.025 12.302 7.647 1.00 0.00 68 LEU A C 4
ATOM 4013 O O . LEU A 1 68 ? 4.749 13.419 8.084 1.00 0.00 68 LEU A O 4
ATOM 4029 N N . GLU A 1 69 ? 5.474 12.098 6.412 1.00 0.00 69 GLU A N 4
ATOM 4030 C CA . GLU A 1 69 ? 5.671 13.202 5.480 1.00 0.00 69 GLU A CA 4
ATOM 4031 C C . GLU A 1 69 ? 4.400 13.473 4.681 1.00 0.00 69 GLU A C 4
ATOM 4032 O O . GLU A 1 69 ? 3.669 12.533 4.372 1.00 0.00 69 GLU A O 4
ATOM 4045 N N . GLY A 1 1 ? 24.885 -2.495 16.787 1.00 0.00 1 GLY A N 5
ATOM 4046 C CA . GLY A 1 1 ? 23.683 -2.082 16.087 1.00 0.00 1 GLY A CA 5
ATOM 4047 C C . GLY A 1 1 ? 23.983 -1.203 14.888 1.00 0.00 1 GLY A C 5
ATOM 4048 O O . GLY A 1 1 ? 23.644 -0.020 14.877 1.00 0.00 1 GLY A O 5
ATOM 4052 N N . SER A 1 2 ? 24.622 -1.783 13.877 1.00 0.00 2 SER A N 5
ATOM 4053 C CA . SER A 1 2 ? 24.972 -1.044 12.670 1.00 0.00 2 SER A CA 5
ATOM 4054 C C . SER A 1 2 ? 24.085 -1.461 11.501 1.00 0.00 2 SER A C 5
ATOM 4055 O O . SER A 1 2 ? 23.634 -0.623 10.720 1.00 0.00 2 SER A O 5
ATOM 4063 N N . SER A 1 3 ? 23.840 -2.762 11.387 1.00 0.00 3 SER A N 5
ATOM 4064 C CA . SER A 1 3 ? 23.011 -3.293 10.311 1.00 0.00 3 SER A CA 5
ATOM 4065 C C . SER A 1 3 ? 21.634 -3.692 10.833 1.00 0.00 3 SER A C 5
ATOM 4066 O O . SER A 1 3 ? 20.980 -4.574 10.279 1.00 0.00 3 SER A O 5
ATOM 4074 N N . GLY A 1 4 ? 21.201 -3.034 11.904 1.00 0.00 4 GLY A N 5
ATOM 4075 C CA . GLY A 1 4 ? 19.904 -3.333 12.484 1.00 0.00 4 GLY A CA 5
ATOM 4076 C C . GLY A 1 4 ? 20.016 -4.006 13.837 1.00 0.00 4 GLY A C 5
ATOM 4077 O O . GLY A 1 4 ? 21.117 -4.292 14.307 1.00 0.00 4 GLY A O 5
ATOM 4081 N N . SER A 1 5 ? 18.873 -4.259 14.467 1.00 0.00 5 SER A N 5
ATOM 4082 C CA . SER A 1 5 ? 18.847 -4.898 15.778 1.00 0.00 5 SER A CA 5
ATOM 4083 C C . SER A 1 5 ? 17.591 -5.747 15.943 1.00 0.00 5 SER A C 5
ATOM 4084 O O . SER A 1 5 ? 16.472 -5.255 15.797 1.00 0.00 5 SER A O 5
ATOM 4092 N N . SER A 1 6 ? 17.785 -7.026 16.249 1.00 0.00 6 SER A N 5
ATOM 4093 C CA . SER A 1 6 ? 16.668 -7.946 16.431 1.00 0.00 6 SER A CA 5
ATOM 4094 C C . SER A 1 6 ? 15.724 -7.899 15.234 1.00 0.00 6 SER A C 5
ATOM 4095 O O . SER A 1 6 ? 14.511 -7.769 15.390 1.00 0.00 6 SER A O 5
ATOM 4103 N N . GLY A 1 7 ? 16.292 -8.006 14.036 1.00 0.00 7 GLY A N 5
ATOM 4104 C CA . GLY A 1 7 ? 15.488 -7.973 12.828 1.00 0.00 7 GLY A CA 5
ATOM 4105 C C . GLY A 1 7 ? 16.161 -7.211 11.704 1.00 0.00 7 GLY A C 5
ATOM 4106 O O . GLY A 1 7 ? 16.806 -6.190 11.938 1.00 0.00 7 GLY A O 5
ATOM 4110 N N . GLU A 1 8 ? 16.011 -7.710 10.481 1.00 0.00 8 GLU A N 5
ATOM 4111 C CA . GLU A 1 8 ? 16.613 -7.069 9.317 1.00 0.00 8 GLU A CA 5
ATOM 4112 C C . GLU A 1 8 ? 15.546 -6.413 8.445 1.00 0.00 8 GLU A C 5
ATOM 4113 O O . GLU A 1 8 ? 14.866 -7.084 7.668 1.00 0.00 8 GLU A O 5
ATOM 4125 N N . ILE A 1 9 ? 15.406 -5.099 8.581 1.00 0.00 9 ILE A N 5
ATOM 4126 C CA . ILE A 1 9 ? 14.423 -4.352 7.806 1.00 0.00 9 ILE A CA 5
ATOM 4127 C C . ILE A 1 9 ? 14.942 -4.049 6.405 1.00 0.00 9 ILE A C 5
ATOM 4128 O O . ILE A 1 9 ? 16.095 -4.337 6.084 1.00 0.00 9 ILE A O 5
ATOM 4144 N N . SER A 1 10 ? 14.084 -3.465 5.575 1.00 0.00 10 SER A N 5
ATOM 4145 C CA . SER A 1 10 ? 14.455 -3.124 4.207 1.00 0.00 10 SER A CA 5
ATOM 4146 C C . SER A 1 10 ? 13.553 -2.024 3.657 1.00 0.00 10 SER A C 5
ATOM 4147 O O . SER A 1 10 ? 12.347 -2.013 3.903 1.00 0.00 10 SER A O 5
ATOM 4155 N N . GLY A 1 11 ? 14.146 -1.099 2.909 1.00 0.00 11 GLY A N 5
ATOM 4156 C CA . GLY A 1 11 ? 13.382 -0.007 2.335 1.00 0.00 11 GLY A CA 5
ATOM 4157 C C . GLY A 1 11 ? 13.257 -0.115 0.828 1.00 0.00 11 GLY A C 5
ATOM 4158 O O . GLY A 1 11 ? 14.237 -0.392 0.135 1.00 0.00 11 GLY A O 5
ATOM 4162 N N . PHE A 1 12 ? 12.049 0.101 0.319 1.00 0.00 12 PHE A N 5
ATOM 4163 C CA . PHE A 1 12 ? 11.799 0.023 -1.116 1.00 0.00 12 PHE A CA 5
ATOM 4164 C C . PHE A 1 12 ? 11.645 1.417 -1.717 1.00 0.00 12 PHE A C 5
ATOM 4165 O O . PHE A 1 12 ? 10.834 1.631 -2.618 1.00 0.00 12 PHE A O 5
ATOM 4182 N N . GLY A 1 13 ? 12.430 2.364 -1.211 1.00 0.00 13 GLY A N 5
ATOM 4183 C CA . GLY A 1 13 ? 12.365 3.726 -1.709 1.00 0.00 13 GLY A CA 5
ATOM 4184 C C . GLY A 1 13 ? 11.499 4.619 -0.843 1.00 0.00 13 GLY A C 5
ATOM 4185 O O . GLY A 1 13 ? 11.330 4.363 0.348 1.00 0.00 13 GLY A O 5
ATOM 4189 N N . GLN A 1 14 ? 10.951 5.671 -1.443 1.00 0.00 14 GLN A N 5
ATOM 4190 C CA . GLN A 1 14 ? 10.100 6.606 -0.718 1.00 0.00 14 GLN A CA 5
ATOM 4191 C C . GLN A 1 14 ? 8.780 6.823 -1.451 1.00 0.00 14 GLN A C 5
ATOM 4192 O O . GLN A 1 14 ? 8.141 7.865 -1.303 1.00 0.00 14 GLN A O 5
ATOM 4206 N N . CYS A 1 15 ? 8.378 5.833 -2.240 1.00 0.00 15 CYS A N 5
ATOM 4207 C CA . CYS A 1 15 ? 7.135 5.915 -2.997 1.00 0.00 15 CYS A CA 5
ATOM 4208 C C . CYS A 1 15 ? 5.979 5.303 -2.213 1.00 0.00 15 CYS A C 5
ATOM 4209 O O . CYS A 1 15 ? 6.057 4.159 -1.763 1.00 0.00 15 CYS A O 5
ATOM 4217 N N . LEU A 1 16 ? 4.907 6.071 -2.052 1.00 0.00 16 LEU A N 5
ATOM 4218 C CA . LEU A 1 16 ? 3.734 5.605 -1.321 1.00 0.00 16 LEU A CA 5
ATOM 4219 C C . LEU A 1 16 ? 2.497 5.615 -2.212 1.00 0.00 16 LEU A C 5
ATOM 4220 O O . LEU A 1 16 ? 1.674 6.528 -2.139 1.00 0.00 16 LEU A O 5
ATOM 4236 N N . VAL A 1 17 ? 2.370 4.594 -3.053 1.00 0.00 17 VAL A N 5
ATOM 4237 C CA . VAL A 1 17 ? 1.231 4.483 -3.956 1.00 0.00 17 VAL A CA 5
ATOM 4238 C C . VAL A 1 17 ? 0.124 3.634 -3.343 1.00 0.00 17 VAL A C 5
ATOM 4239 O O . VAL A 1 17 ? 0.381 2.559 -2.801 1.00 0.00 17 VAL A O 5
ATOM 4252 N N . TRP A 1 18 ? -1.108 4.122 -3.434 1.00 0.00 18 TRP A N 5
ATOM 4253 C CA . TRP A 1 18 ? -2.256 3.407 -2.888 1.00 0.00 18 TRP A CA 5
ATOM 4254 C C . TRP A 1 18 ? -3.292 3.133 -3.972 1.00 0.00 18 TRP A C 5
ATOM 4255 O O . TRP A 1 18 ? -3.306 3.793 -5.012 1.00 0.00 18 TRP A O 5
ATOM 4276 N N . VAL A 1 19 ? -4.159 2.157 -3.724 1.00 0.00 19 VAL A N 5
ATOM 4277 C CA . VAL A 1 19 ? -5.201 1.797 -4.679 1.00 0.00 19 VAL A CA 5
ATOM 4278 C C . VAL A 1 19 ? -6.507 1.463 -3.967 1.00 0.00 19 VAL A C 5
ATOM 4279 O O . VAL A 1 19 ? -6.556 0.560 -3.133 1.00 0.00 19 VAL A O 5
ATOM 4292 N N . GLN A 1 20 ? -7.562 2.197 -4.304 1.00 0.00 20 GLN A N 5
ATOM 4293 C CA . GLN A 1 20 ? -8.870 1.978 -3.697 1.00 0.00 20 GLN A CA 5
ATOM 4294 C C . GLN A 1 20 ? -9.632 0.878 -4.428 1.00 0.00 20 GLN A C 5
ATOM 4295 O O . GLN A 1 20 ? -9.732 0.887 -5.656 1.00 0.00 20 GLN A O 5
ATOM 4309 N N . CYS A 1 21 ? -10.168 -0.070 -3.667 1.00 0.00 21 CYS A N 5
ATOM 4310 C CA . CYS A 1 21 ? -10.921 -1.179 -4.241 1.00 0.00 21 CYS A CA 5
ATOM 4311 C C . CYS A 1 21 ? -12.004 -0.668 -5.188 1.00 0.00 21 CYS A C 5
ATOM 4312 O O . CYS A 1 21 ? -12.440 0.479 -5.088 1.00 0.00 21 CYS A O 5
ATOM 4319 N N . SER A 1 22 ? -12.434 -1.529 -6.105 1.00 0.00 22 SER A N 5
ATOM 4320 C CA . SER A 1 22 ? -13.463 -1.164 -7.072 1.00 0.00 22 SER A CA 5
ATOM 4321 C C . SER A 1 22 ? -14.855 -1.322 -6.469 1.00 0.00 22 SER A C 5
ATOM 4322 O O . SER A 1 22 ? -15.794 -0.627 -6.857 1.00 0.00 22 SER A O 5
ATOM 4330 N N . PHE A 1 23 ? -14.980 -2.241 -5.517 1.00 0.00 23 PHE A N 5
ATOM 4331 C CA . PHE A 1 23 ? -16.258 -2.492 -4.860 1.00 0.00 23 PHE A CA 5
ATOM 4332 C C . PHE A 1 23 ? -16.593 -1.372 -3.879 1.00 0.00 23 PHE A C 5
ATOM 4333 O O . PHE A 1 23 ? -15.721 -0.810 -3.217 1.00 0.00 23 PHE A O 5
ATOM 4350 N N . PRO A 1 24 ? -17.889 -1.040 -3.782 1.00 0.00 24 PRO A N 5
ATOM 4351 C CA . PRO A 1 24 ? -18.371 0.015 -2.885 1.00 0.00 24 PRO A CA 5
ATOM 4352 C C . PRO A 1 24 ? -18.262 -0.379 -1.416 1.00 0.00 24 PRO A C 5
ATOM 4353 O O . PRO A 1 24 ? -17.756 0.385 -0.595 1.00 0.00 24 PRO A O 5
ATOM 4364 N N . ASN A 1 25 ? -18.740 -1.576 -1.092 1.00 0.00 25 ASN A N 5
ATOM 4365 C CA . ASN A 1 25 ? -18.695 -2.071 0.279 1.00 0.00 25 ASN A CA 5
ATOM 4366 C C . ASN A 1 25 ? -17.265 -2.073 0.811 1.00 0.00 25 ASN A C 5
ATOM 4367 O O . ASN A 1 25 ? -17.040 -2.013 2.020 1.00 0.00 25 ASN A O 5
ATOM 4378 N N . CYS A 1 26 ? -16.301 -2.141 -0.101 1.00 0.00 26 CYS A N 5
ATOM 4379 C CA . CYS A 1 26 ? -14.892 -2.151 0.274 1.00 0.00 26 CYS A CA 5
ATOM 4380 C C . CYS A 1 26 ? -14.358 -0.729 0.420 1.00 0.00 26 CYS A C 5
ATOM 4381 O O . CYS A 1 26 ? -14.167 -0.237 1.531 1.00 0.00 26 CYS A O 5
ATOM 4388 N N . GLY A 1 27 ? -14.121 -0.073 -0.712 1.00 0.00 27 GLY A N 5
ATOM 4389 C CA . GLY A 1 27 ? -13.612 1.286 -0.689 1.00 0.00 27 GLY A CA 5
ATOM 4390 C C . GLY A 1 27 ? -12.380 1.429 0.182 1.00 0.00 27 GLY A C 5
ATOM 4391 O O . GLY A 1 27 ? -12.116 2.502 0.726 1.00 0.00 27 GLY A O 5
ATOM 4395 N N . LYS A 1 28 ? -11.624 0.345 0.317 1.00 0.00 28 LYS A N 5
ATOM 4396 C CA . LYS A 1 28 ? -10.413 0.353 1.129 1.00 0.00 28 LYS A CA 5
ATOM 4397 C C . LYS A 1 28 ? -9.183 0.624 0.269 1.00 0.00 28 LYS A C 5
ATOM 4398 O O . LYS A 1 28 ? -9.113 0.195 -0.883 1.00 0.00 28 LYS A O 5
ATOM 4417 N N . TRP A 1 29 ? -8.215 1.336 0.835 1.00 0.00 29 TRP A N 5
ATOM 4418 C CA . TRP A 1 29 ? -6.987 1.662 0.120 1.00 0.00 29 TRP A CA 5
ATOM 4419 C C . TRP A 1 29 ? -5.887 0.656 0.440 1.00 0.00 29 TRP A C 5
ATOM 4420 O O . TRP A 1 29 ? -5.260 0.723 1.497 1.00 0.00 29 TRP A O 5
ATOM 4441 N N . ARG A 1 30 ? -5.658 -0.277 -0.479 1.00 0.00 30 ARG A N 5
ATOM 4442 C CA . ARG A 1 30 ? -4.634 -1.297 -0.294 1.00 0.00 30 ARG A CA 5
ATOM 4443 C C . ARG A 1 30 ? -3.249 -0.742 -0.611 1.00 0.00 30 ARG A C 5
ATOM 4444 O O . ARG A 1 30 ? -3.050 -0.091 -1.637 1.00 0.00 30 ARG A O 5
ATOM 4465 N N . ARG A 1 31 ? -2.294 -1.003 0.276 1.00 0.00 31 ARG A N 5
ATOM 4466 C CA . ARG A 1 31 ? -0.928 -0.528 0.091 1.00 0.00 31 ARG A CA 5
ATOM 4467 C C . ARG A 1 31 ? -0.183 -1.394 -0.920 1.00 0.00 31 ARG A C 5
ATOM 4468 O O . ARG A 1 31 ? -0.279 -2.622 -0.892 1.00 0.00 31 ARG A O 5
ATOM 4489 N N . LEU A 1 32 ? 0.558 -0.747 -1.813 1.00 0.00 32 LEU A N 5
ATOM 4490 C CA . LEU A 1 32 ? 1.319 -1.458 -2.834 1.00 0.00 32 LEU A CA 5
ATOM 4491 C C . LEU A 1 32 ? 2.819 -1.292 -2.610 1.00 0.00 32 LEU A C 5
ATOM 4492 O O . LEU A 1 32 ? 3.246 -0.532 -1.740 1.00 0.00 32 LEU A O 5
ATOM 4508 N N . CYS A 1 33 ? 3.612 -2.005 -3.401 1.00 0.00 33 CYS A N 5
ATOM 4509 C CA . CYS A 1 33 ? 5.065 -1.936 -3.289 1.00 0.00 33 CYS A CA 5
ATOM 4510 C C . CYS A 1 33 ? 5.561 -0.512 -3.515 1.00 0.00 33 CYS A C 5
ATOM 4511 O O . CYS A 1 33 ? 6.038 0.145 -2.591 1.00 0.00 33 CYS A O 5
ATOM 4519 N N . GLY A 1 34 ? 5.445 -0.039 -4.753 1.00 0.00 34 GLY A N 5
ATOM 4520 C CA . GLY A 1 34 ? 5.887 1.304 -5.079 1.00 0.00 34 GLY A CA 5
ATOM 4521 C C . GLY A 1 34 ? 6.028 1.521 -6.573 1.00 0.00 34 GLY A C 5
ATOM 4522 O O . GLY A 1 34 ? 5.938 2.650 -7.053 1.00 0.00 34 GLY A O 5
ATOM 4526 N N . ASN A 1 35 ? 6.251 0.437 -7.309 1.00 0.00 35 ASN A N 5
ATOM 4527 C CA . ASN A 1 35 ? 6.407 0.515 -8.757 1.00 0.00 35 ASN A CA 5
ATOM 4528 C C . ASN A 1 35 ? 5.077 0.267 -9.461 1.00 0.00 35 ASN A C 5
ATOM 4529 O O . ASN A 1 35 ? 5.019 -0.437 -10.470 1.00 0.00 35 ASN A O 5
ATOM 4540 N N . ILE A 1 36 ? 4.011 0.850 -8.923 1.00 0.00 36 ILE A N 5
ATOM 4541 C CA . ILE A 1 36 ? 2.682 0.694 -9.501 1.00 0.00 36 ILE A CA 5
ATOM 4542 C C . ILE A 1 36 ? 1.996 2.045 -9.677 1.00 0.00 36 ILE A C 5
ATOM 4543 O O . ILE A 1 36 ? 2.163 2.948 -8.857 1.00 0.00 36 ILE A O 5
ATOM 4559 N N . ASP A 1 37 ? 1.224 2.175 -10.750 1.00 0.00 37 ASP A N 5
ATOM 4560 C CA . ASP A 1 37 ? 0.510 3.415 -11.032 1.00 0.00 37 ASP A CA 5
ATOM 4561 C C . ASP A 1 37 ? -0.935 3.131 -11.431 1.00 0.00 37 ASP A C 5
ATOM 4562 O O . ASP A 1 37 ? -1.256 2.082 -11.990 1.00 0.00 37 ASP A O 5
ATOM 4571 N N . PRO A 1 38 ? -1.829 4.087 -11.138 1.00 0.00 38 PRO A N 5
ATOM 4572 C CA . PRO A 1 38 ? -3.254 3.963 -11.457 1.00 0.00 38 PRO A CA 5
ATOM 4573 C C . PRO A 1 38 ? -3.521 4.036 -12.956 1.00 0.00 38 PRO A C 5
ATOM 4574 O O . PRO A 1 38 ? -4.512 3.495 -13.447 1.00 0.00 38 PRO A O 5
ATOM 4585 N N . SER A 1 39 ? -2.631 4.709 -13.679 1.00 0.00 39 SER A N 5
ATOM 4586 C CA . SER A 1 39 ? -2.773 4.855 -15.123 1.00 0.00 39 SER A CA 5
ATOM 4587 C C . SER A 1 39 ? -2.638 3.506 -15.822 1.00 0.00 39 SER A C 5
ATOM 4588 O O . SER A 1 39 ? -3.398 3.188 -16.736 1.00 0.00 39 SER A O 5
ATOM 4596 N N . VAL A 1 40 ? -1.662 2.716 -15.385 1.00 0.00 40 VAL A N 5
ATOM 4597 C CA . VAL A 1 40 ? -1.426 1.400 -15.967 1.00 0.00 40 VAL A CA 5
ATOM 4598 C C . VAL A 1 40 ? -2.331 0.349 -15.334 1.00 0.00 40 VAL A C 5
ATOM 4599 O O . VAL A 1 40 ? -2.579 -0.706 -15.920 1.00 0.00 40 VAL A O 5
ATOM 4612 N N . LEU A 1 41 ? -2.822 0.643 -14.136 1.00 0.00 41 LEU A N 5
ATOM 4613 C CA . LEU A 1 41 ? -3.701 -0.277 -13.422 1.00 0.00 41 LEU A CA 5
ATOM 4614 C C . LEU A 1 41 ? -5.055 -0.384 -14.116 1.00 0.00 41 LEU A C 5
ATOM 4615 O O . LEU A 1 41 ? -5.497 0.529 -14.813 1.00 0.00 41 LEU A O 5
ATOM 4631 N N . PRO A 1 42 ? -5.732 -1.525 -13.919 1.00 0.00 42 PRO A N 5
ATOM 4632 C CA . PRO A 1 42 ? -7.048 -1.777 -14.515 1.00 0.00 42 PRO A CA 5
ATOM 4633 C C . PRO A 1 42 ? -8.139 -0.909 -13.900 1.00 0.00 42 PRO A C 5
ATOM 4634 O O . PRO A 1 42 ? -8.027 -0.473 -12.754 1.00 0.00 42 PRO A O 5
ATOM 4645 N N . ASP A 1 43 ? -9.195 -0.662 -14.667 1.00 0.00 43 ASP A N 5
ATOM 4646 C CA . ASP A 1 43 ? -10.309 0.154 -14.196 1.00 0.00 43 ASP A CA 5
ATOM 4647 C C . ASP A 1 43 ? -11.114 -0.587 -13.134 1.00 0.00 43 ASP A C 5
ATOM 4648 O O . ASP A 1 43 ? -11.782 0.029 -12.305 1.00 0.00 43 ASP A O 5
ATOM 4657 N N . ASN A 1 44 ? -11.046 -1.914 -13.166 1.00 0.00 44 ASN A N 5
ATOM 4658 C CA . ASN A 1 44 ? -11.771 -2.740 -12.207 1.00 0.00 44 ASN A CA 5
ATOM 4659 C C . ASN A 1 44 ? -10.806 -3.453 -11.265 1.00 0.00 44 ASN A C 5
ATOM 4660 O O . ASN A 1 44 ? -10.767 -4.683 -11.214 1.00 0.00 44 ASN A O 5
ATOM 4671 N N . TRP A 1 45 ? -10.030 -2.674 -10.521 1.00 0.00 45 TRP A N 5
ATOM 4672 C CA . TRP A 1 45 ? -9.065 -3.231 -9.579 1.00 0.00 45 TRP A CA 5
ATOM 4673 C C . TRP A 1 45 ? -9.710 -3.476 -8.220 1.00 0.00 45 TRP A C 5
ATOM 4674 O O . TRP A 1 45 ? -10.573 -2.714 -7.786 1.00 0.00 45 TRP A O 5
ATOM 4695 N N . SER A 1 46 ? -9.284 -4.544 -7.552 1.00 0.00 46 SER A N 5
ATOM 4696 C CA . SER A 1 46 ? -9.824 -4.891 -6.242 1.00 0.00 46 SER A CA 5
ATOM 4697 C C . SER A 1 46 ? -8.715 -5.359 -5.305 1.00 0.00 46 SER A C 5
ATOM 4698 O O . SER A 1 46 ? -7.553 -5.464 -5.701 1.00 0.00 46 SER A O 5
ATOM 4706 N N . CYS A 1 47 ? -9.081 -5.639 -4.058 1.00 0.00 47 CYS A N 5
ATOM 4707 C CA . CYS A 1 47 ? -8.119 -6.095 -3.062 1.00 0.00 47 CYS A CA 5
ATOM 4708 C C . CYS A 1 47 ? -7.445 -7.389 -3.510 1.00 0.00 47 CYS A C 5
ATOM 4709 O O . CYS A 1 47 ? -6.294 -7.654 -3.161 1.00 0.00 47 CYS A O 5
ATOM 4716 N N . ASP A 1 48 ? -8.169 -8.189 -4.285 1.00 0.00 48 ASP A N 5
ATOM 4717 C CA . ASP A 1 48 ? -7.641 -9.455 -4.782 1.00 0.00 48 ASP A CA 5
ATOM 4718 C C . ASP A 1 48 ? -6.473 -9.220 -5.734 1.00 0.00 48 ASP A C 5
ATOM 4719 O O . ASP A 1 48 ? -5.694 -10.130 -6.012 1.00 0.00 48 ASP A O 5
ATOM 4728 N N . GLN A 1 49 ? -6.360 -7.992 -6.232 1.00 0.00 49 GLN A N 5
ATOM 4729 C CA . GLN A 1 49 ? -5.288 -7.639 -7.155 1.00 0.00 49 GLN A CA 5
ATOM 4730 C C . GLN A 1 49 ? -4.156 -6.923 -6.426 1.00 0.00 49 GLN A C 5
ATOM 4731 O O . GLN A 1 49 ? -3.423 -6.134 -7.021 1.00 0.00 49 GLN A O 5
ATOM 4745 N N . ASN A 1 50 ? -4.019 -7.205 -5.134 1.00 0.00 50 ASN A N 5
ATOM 4746 C CA . ASN A 1 50 ? -2.976 -6.587 -4.324 1.00 0.00 50 ASN A CA 5
ATOM 4747 C C . ASN A 1 50 ? -1.719 -7.451 -4.304 1.00 0.00 50 ASN A C 5
ATOM 4748 O O . ASN A 1 50 ? -1.775 -8.655 -4.559 1.00 0.00 50 ASN A O 5
ATOM 4759 N N . THR A 1 51 ? -0.584 -6.829 -4.000 1.00 0.00 51 THR A N 5
ATOM 4760 C CA . THR A 1 51 ? 0.687 -7.540 -3.947 1.00 0.00 51 THR A CA 5
ATOM 4761 C C . THR A 1 51 ? 1.014 -7.977 -2.524 1.00 0.00 51 THR A C 5
ATOM 4762 O O . THR A 1 51 ? 1.791 -8.908 -2.314 1.00 0.00 51 THR A O 5
ATOM 4773 N N . ASP A 1 52 ? 0.416 -7.300 -1.550 1.00 0.00 52 ASP A N 5
ATOM 4774 C CA . ASP A 1 52 ? 0.642 -7.621 -0.145 1.00 0.00 52 ASP A CA 5
ATOM 4775 C C . ASP A 1 52 ? -0.379 -8.639 0.351 1.00 0.00 52 ASP A C 5
ATOM 4776 O O . ASP A 1 52 ? -1.559 -8.325 0.509 1.00 0.00 52 ASP A O 5
ATOM 4785 N N . VAL A 1 53 ? 0.083 -9.862 0.595 1.00 0.00 53 VAL A N 5
ATOM 4786 C CA . VAL A 1 53 ? -0.790 -10.927 1.073 1.00 0.00 53 VAL A CA 5
ATOM 4787 C C . VAL A 1 53 ? -1.512 -10.514 2.351 1.00 0.00 53 VAL A C 5
ATOM 4788 O O . VAL A 1 53 ? -2.588 -11.026 2.660 1.00 0.00 53 VAL A O 5
ATOM 4801 N N . GLN A 1 54 ? -0.913 -9.585 3.088 1.00 0.00 54 GLN A N 5
ATOM 4802 C CA . GLN A 1 54 ? -1.500 -9.103 4.333 1.00 0.00 54 GLN A CA 5
ATOM 4803 C C . GLN A 1 54 ? -2.789 -8.334 4.066 1.00 0.00 54 GLN A C 5
ATOM 4804 O O . GLN A 1 54 ? -3.638 -8.198 4.948 1.00 0.00 54 GLN A O 5
ATOM 4818 N N . TYR A 1 55 ? -2.930 -7.832 2.844 1.00 0.00 55 TYR A N 5
ATOM 4819 C CA . TYR A 1 55 ? -4.115 -7.074 2.461 1.00 0.00 55 TYR A CA 5
ATOM 4820 C C . TYR A 1 55 ? -4.476 -7.327 1.000 1.00 0.00 55 TYR A C 5
ATOM 4821 O O . TYR A 1 55 ? -4.628 -6.392 0.216 1.00 0.00 55 TYR A O 5
ATOM 4839 N N . ASN A 1 56 ? -4.611 -8.600 0.643 1.00 0.00 56 ASN A N 5
ATOM 4840 C CA . ASN A 1 56 ? -4.953 -8.979 -0.723 1.00 0.00 56 ASN A CA 5
ATOM 4841 C C . ASN A 1 56 ? -6.360 -9.566 -0.788 1.00 0.00 56 ASN A C 5
ATOM 4842 O O . ASN A 1 56 ? -6.689 -10.313 -1.710 1.00 0.00 56 ASN A O 5
ATOM 4853 N N . ARG A 1 57 ? -7.184 -9.224 0.196 1.00 0.00 57 ARG A N 5
ATOM 4854 C CA . ARG A 1 57 ? -8.555 -9.718 0.251 1.00 0.00 57 ARG A CA 5
ATOM 4855 C C . ARG A 1 57 ? -9.533 -8.578 0.518 1.00 0.00 57 ARG A C 5
ATOM 4856 O O . ARG A 1 57 ? -9.165 -7.549 1.086 1.00 0.00 57 ARG A O 5
ATOM 4877 N N . CYS A 1 58 ? -10.782 -8.767 0.105 1.00 0.00 58 CYS A N 5
ATOM 4878 C CA . CYS A 1 58 ? -11.814 -7.755 0.298 1.00 0.00 58 CYS A CA 5
ATOM 4879 C C . CYS A 1 58 ? -12.413 -7.850 1.698 1.00 0.00 58 CYS A C 5
ATOM 4880 O O . CYS A 1 58 ? -13.317 -7.092 2.050 1.00 0.00 58 CYS A O 5
ATOM 4887 N N . ASP A 1 59 ? -11.903 -8.785 2.492 1.00 0.00 59 ASP A N 5
ATOM 4888 C CA . ASP A 1 59 ? -12.386 -8.979 3.854 1.00 0.00 59 ASP A CA 5
ATOM 4889 C C . ASP A 1 59 ? -11.423 -8.363 4.865 1.00 0.00 59 ASP A C 5
ATOM 4890 O O . ASP A 1 59 ? -11.811 -8.037 5.987 1.00 0.00 59 ASP A O 5
ATOM 4899 N N . ILE A 1 60 ? -10.167 -8.209 4.460 1.00 0.00 60 ILE A N 5
ATOM 4900 C CA . ILE A 1 60 ? -9.149 -7.633 5.330 1.00 0.00 60 ILE A CA 5
ATOM 4901 C C . ILE A 1 60 ? -9.409 -6.150 5.572 1.00 0.00 60 ILE A C 5
ATOM 4902 O O . ILE A 1 60 ? -9.661 -5.379 4.646 1.00 0.00 60 ILE A O 5
ATOM 4918 N N . PRO A 1 61 ? -9.344 -5.739 6.848 1.00 0.00 61 PRO A N 5
ATOM 4919 C CA . PRO A 1 61 ? -9.567 -4.345 7.242 1.00 0.00 61 PRO A CA 5
ATOM 4920 C C . PRO A 1 61 ? -8.438 -3.426 6.786 1.00 0.00 61 PRO A C 5
ATOM 4921 O O . PRO A 1 61 ? -7.362 -3.890 6.410 1.00 0.00 61 PRO A O 5
ATOM 4932 N N . GLU A 1 62 ? -8.692 -2.122 6.822 1.00 0.00 62 GLU A N 5
ATOM 4933 C CA . GLU A 1 62 ? -7.696 -1.139 6.412 1.00 0.00 62 GLU A CA 5
ATOM 4934 C C . GLU A 1 62 ? -6.648 -0.938 7.502 1.00 0.00 62 GLU A C 5
ATOM 4935 O O . GLU A 1 62 ? -6.759 -1.496 8.594 1.00 0.00 62 GLU A O 5
ATOM 4947 N N . GLU A 1 63 ? -5.631 -0.139 7.197 1.00 0.00 63 GLU A N 5
ATOM 4948 C CA . GLU A 1 63 ? -4.562 0.134 8.151 1.00 0.00 63 GLU A CA 5
ATOM 4949 C C . GLU A 1 63 ? -5.093 0.901 9.358 1.00 0.00 63 GLU A C 5
ATOM 4950 O O . GLU A 1 63 ? -5.976 1.750 9.231 1.00 0.00 63 GLU A O 5
ATOM 4962 N N . THR A 1 64 ? -4.548 0.597 10.532 1.00 0.00 64 THR A N 5
ATOM 4963 C CA . THR A 1 64 ? -4.967 1.255 11.763 1.00 0.00 64 THR A CA 5
ATOM 4964 C C . THR A 1 64 ? -4.532 2.716 11.781 1.00 0.00 64 THR A C 5
ATOM 4965 O O . THR A 1 64 ? -3.581 3.098 11.099 1.00 0.00 64 THR A O 5
ATOM 4976 N N . TRP A 1 65 ? -5.232 3.527 12.564 1.00 0.00 65 TRP A N 5
ATOM 4977 C CA . TRP A 1 65 ? -4.917 4.947 12.671 1.00 0.00 65 TRP A CA 5
ATOM 4978 C C . TRP A 1 65 ? -4.393 5.286 14.062 1.00 0.00 65 TRP A C 5
ATOM 4979 O O . TRP A 1 65 ? -4.551 6.410 14.540 1.00 0.00 65 TRP A O 5
ATOM 5000 N N . THR A 1 66 ? -3.767 4.307 14.709 1.00 0.00 66 THR A N 5
ATOM 5001 C CA . THR A 1 66 ? -3.221 4.501 16.046 1.00 0.00 66 THR A CA 5
ATOM 5002 C C . THR A 1 66 ? -1.722 4.777 15.992 1.00 0.00 66 THR A C 5
ATOM 5003 O O . THR A 1 66 ? -0.957 4.265 16.808 1.00 0.00 66 THR A O 5
ATOM 5014 N N . GLY A 1 67 ? -1.310 5.592 15.026 1.00 0.00 67 GLY A N 5
ATOM 5015 C CA . GLY A 1 67 ? 0.096 5.923 14.885 1.00 0.00 67 GLY A CA 5
ATOM 5016 C C . GLY A 1 67 ? 0.516 6.066 13.435 1.00 0.00 67 GLY A C 5
ATOM 5017 O O . GLY A 1 67 ? -0.298 6.407 12.576 1.00 0.00 67 GLY A O 5
ATOM 5021 N N . LEU A 1 68 ? 1.789 5.806 13.161 1.00 0.00 68 LEU A N 5
ATOM 5022 C CA . LEU A 1 68 ? 2.317 5.909 11.805 1.00 0.00 68 LEU A CA 5
ATOM 5023 C C . LEU A 1 68 ? 3.682 5.236 11.699 1.00 0.00 68 LEU A C 5
ATOM 5024 O O . LEU A 1 68 ? 4.417 5.145 12.681 1.00 0.00 68 LEU A O 5
ATOM 5040 N N . GLU A 1 69 ? 4.013 4.768 10.500 1.00 0.00 69 GLU A N 5
ATOM 5041 C CA . GLU A 1 69 ? 5.291 4.104 10.266 1.00 0.00 69 GLU A CA 5
ATOM 5042 C C . GLU A 1 69 ? 6.345 5.104 9.797 1.00 0.00 69 GLU A C 5
ATOM 5043 O O . GLU A 1 69 ? 7.462 4.698 9.481 1.00 0.00 69 GLU A O 5
ATOM 5056 N N . GLY A 1 1 ? 22.743 10.688 -13.196 1.00 0.00 1 GLY A N 6
ATOM 5057 C CA . GLY A 1 1 ? 22.603 9.248 -13.094 1.00 0.00 1 GLY A CA 6
ATOM 5058 C C . GLY A 1 1 ? 23.342 8.676 -11.900 1.00 0.00 1 GLY A C 6
ATOM 5059 O O . GLY A 1 1 ? 24.496 8.263 -12.016 1.00 0.00 1 GLY A O 6
ATOM 5063 N N . SER A 1 2 ? 22.676 8.653 -10.750 1.00 0.00 2 SER A N 6
ATOM 5064 C CA . SER A 1 2 ? 23.279 8.133 -9.529 1.00 0.00 2 SER A CA 6
ATOM 5065 C C . SER A 1 2 ? 23.578 6.642 -9.662 1.00 0.00 2 SER A C 6
ATOM 5066 O O . SER A 1 2 ? 22.759 5.877 -10.170 1.00 0.00 2 SER A O 6
ATOM 5074 N N . SER A 1 3 ? 24.758 6.238 -9.203 1.00 0.00 3 SER A N 6
ATOM 5075 C CA . SER A 1 3 ? 25.168 4.841 -9.274 1.00 0.00 3 SER A CA 6
ATOM 5076 C C . SER A 1 3 ? 26.358 4.577 -8.356 1.00 0.00 3 SER A C 6
ATOM 5077 O O . SER A 1 3 ? 27.287 5.380 -8.279 1.00 0.00 3 SER A O 6
ATOM 5085 N N . GLY A 1 4 ? 26.322 3.443 -7.662 1.00 0.00 4 GLY A N 6
ATOM 5086 C CA . GLY A 1 4 ? 27.402 3.092 -6.758 1.00 0.00 4 GLY A CA 6
ATOM 5087 C C . GLY A 1 4 ? 27.312 1.658 -6.277 1.00 0.00 4 GLY A C 6
ATOM 5088 O O . GLY A 1 4 ? 27.866 0.751 -6.897 1.00 0.00 4 GLY A O 6
ATOM 5092 N N . SER A 1 5 ? 26.612 1.451 -5.166 1.00 0.00 5 SER A N 6
ATOM 5093 C CA . SER A 1 5 ? 26.455 0.117 -4.598 1.00 0.00 5 SER A CA 6
ATOM 5094 C C . SER A 1 5 ? 25.012 -0.362 -4.725 1.00 0.00 5 SER A C 6
ATOM 5095 O O . SER A 1 5 ? 24.117 0.143 -4.047 1.00 0.00 5 SER A O 6
ATOM 5103 N N . SER A 1 6 ? 24.795 -1.339 -5.600 1.00 0.00 6 SER A N 6
ATOM 5104 C CA . SER A 1 6 ? 23.461 -1.884 -5.820 1.00 0.00 6 SER A CA 6
ATOM 5105 C C . SER A 1 6 ? 23.395 -3.348 -5.394 1.00 0.00 6 SER A C 6
ATOM 5106 O O . SER A 1 6 ? 24.373 -4.085 -5.512 1.00 0.00 6 SER A O 6
ATOM 5114 N N . GLY A 1 7 ? 22.233 -3.761 -4.897 1.00 0.00 7 GLY A N 6
ATOM 5115 C CA . GLY A 1 7 ? 22.060 -5.134 -4.460 1.00 0.00 7 GLY A CA 6
ATOM 5116 C C . GLY A 1 7 ? 21.355 -5.232 -3.122 1.00 0.00 7 GLY A C 6
ATOM 5117 O O . GLY A 1 7 ? 20.142 -5.431 -3.065 1.00 0.00 7 GLY A O 6
ATOM 5121 N N . GLU A 1 8 ? 22.117 -5.094 -2.041 1.00 0.00 8 GLU A N 6
ATOM 5122 C CA . GLU A 1 8 ? 21.557 -5.171 -0.697 1.00 0.00 8 GLU A CA 6
ATOM 5123 C C . GLU A 1 8 ? 20.767 -3.909 -0.364 1.00 0.00 8 GLU A C 6
ATOM 5124 O O . GLU A 1 8 ? 21.253 -3.030 0.349 1.00 0.00 8 GLU A O 6
ATOM 5136 N N . ILE A 1 9 ? 19.548 -3.827 -0.885 1.00 0.00 9 ILE A N 6
ATOM 5137 C CA . ILE A 1 9 ? 18.690 -2.673 -0.643 1.00 0.00 9 ILE A CA 6
ATOM 5138 C C . ILE A 1 9 ? 18.173 -2.664 0.792 1.00 0.00 9 ILE A C 6
ATOM 5139 O O . ILE A 1 9 ? 18.123 -3.702 1.451 1.00 0.00 9 ILE A O 6
ATOM 5155 N N . SER A 1 10 ? 17.788 -1.485 1.269 1.00 0.00 10 SER A N 6
ATOM 5156 C CA . SER A 1 10 ? 17.276 -1.339 2.627 1.00 0.00 10 SER A CA 6
ATOM 5157 C C . SER A 1 10 ? 16.097 -0.372 2.662 1.00 0.00 10 SER A C 6
ATOM 5158 O O . SER A 1 10 ? 15.812 0.314 1.681 1.00 0.00 10 SER A O 6
ATOM 5166 N N . GLY A 1 11 ? 15.414 -0.323 3.802 1.00 0.00 11 GLY A N 6
ATOM 5167 C CA . GLY A 1 11 ? 14.273 0.563 3.945 1.00 0.00 11 GLY A CA 6
ATOM 5168 C C . GLY A 1 11 ? 12.952 -0.172 3.833 1.00 0.00 11 GLY A C 6
ATOM 5169 O O . GLY A 1 11 ? 12.920 -1.400 3.763 1.00 0.00 11 GLY A O 6
ATOM 5173 N N . PHE A 1 12 ? 11.857 0.582 3.819 1.00 0.00 12 PHE A N 6
ATOM 5174 C CA . PHE A 1 12 ? 10.526 -0.005 3.718 1.00 0.00 12 PHE A CA 6
ATOM 5175 C C . PHE A 1 12 ? 10.029 0.021 2.275 1.00 0.00 12 PHE A C 6
ATOM 5176 O O . PHE A 1 12 ? 9.350 -0.901 1.825 1.00 0.00 12 PHE A O 6
ATOM 5193 N N . GLY A 1 13 ? 10.372 1.084 1.555 1.00 0.00 13 GLY A N 6
ATOM 5194 C CA . GLY A 1 13 ? 9.952 1.211 0.172 1.00 0.00 13 GLY A CA 6
ATOM 5195 C C . GLY A 1 13 ? 10.509 2.456 -0.491 1.00 0.00 13 GLY A C 6
ATOM 5196 O O . GLY A 1 13 ? 11.321 3.169 0.097 1.00 0.00 13 GLY A O 6
ATOM 5200 N N . GLN A 1 14 ? 10.072 2.716 -1.719 1.00 0.00 14 GLN A N 6
ATOM 5201 C CA . GLN A 1 14 ? 10.535 3.881 -2.463 1.00 0.00 14 GLN A CA 6
ATOM 5202 C C . GLN A 1 14 ? 9.464 4.967 -2.495 1.00 0.00 14 GLN A C 6
ATOM 5203 O O . GLN A 1 14 ? 9.619 6.023 -1.880 1.00 0.00 14 GLN A O 6
ATOM 5217 N N . CYS A 1 15 ? 8.380 4.700 -3.214 1.00 0.00 15 CYS A N 6
ATOM 5218 C CA . CYS A 1 15 ? 7.283 5.656 -3.327 1.00 0.00 15 CYS A CA 6
ATOM 5219 C C . CYS A 1 15 ? 6.045 5.151 -2.594 1.00 0.00 15 CYS A C 6
ATOM 5220 O O . CYS A 1 15 ? 5.904 3.953 -2.342 1.00 0.00 15 CYS A O 6
ATOM 5228 N N . LEU A 1 16 ? 5.150 6.071 -2.252 1.00 0.00 16 LEU A N 6
ATOM 5229 C CA . LEU A 1 16 ? 3.922 5.719 -1.546 1.00 0.00 16 LEU A CA 6
ATOM 5230 C C . LEU A 1 16 ? 2.735 5.683 -2.502 1.00 0.00 16 LEU A C 6
ATOM 5231 O O . LEU A 1 16 ? 2.189 6.722 -2.871 1.00 0.00 16 LEU A O 6
ATOM 5247 N N . VAL A 1 17 ? 2.339 4.477 -2.899 1.00 0.00 17 VAL A N 6
ATOM 5248 C CA . VAL A 1 17 ? 1.213 4.304 -3.810 1.00 0.00 17 VAL A CA 6
ATOM 5249 C C . VAL A 1 17 ? 0.069 3.558 -3.135 1.00 0.00 17 VAL A C 6
ATOM 5250 O O . VAL A 1 17 ? 0.278 2.525 -2.499 1.00 0.00 17 VAL A O 6
ATOM 5263 N N . TRP A 1 18 ? -1.141 4.087 -3.277 1.00 0.00 18 TRP A N 6
ATOM 5264 C CA . TRP A 1 18 ? -2.320 3.470 -2.680 1.00 0.00 18 TRP A CA 6
ATOM 5265 C C . TRP A 1 18 ? -3.411 3.259 -3.724 1.00 0.00 18 TRP A C 6
ATOM 5266 O O . TRP A 1 18 ? -3.652 4.123 -4.567 1.00 0.00 18 TRP A O 6
ATOM 5287 N N . VAL A 1 19 ? -4.069 2.106 -3.662 1.00 0.00 19 VAL A N 6
ATOM 5288 C CA . VAL A 1 19 ? -5.136 1.783 -4.601 1.00 0.00 19 VAL A CA 6
ATOM 5289 C C . VAL A 1 19 ? -6.443 1.497 -3.871 1.00 0.00 19 VAL A C 6
ATOM 5290 O O . VAL A 1 19 ? -6.468 0.754 -2.891 1.00 0.00 19 VAL A O 6
ATOM 5303 N N . GLN A 1 20 ? -7.528 2.093 -4.356 1.00 0.00 20 GLN A N 6
ATOM 5304 C CA . GLN A 1 20 ? -8.840 1.902 -3.749 1.00 0.00 20 GLN A CA 6
ATOM 5305 C C . GLN A 1 20 ? -9.625 0.817 -4.478 1.00 0.00 20 GLN A C 6
ATOM 5306 O O . GLN A 1 20 ? -9.745 0.839 -5.703 1.00 0.00 20 GLN A O 6
ATOM 5320 N N . CYS A 1 21 ? -10.157 -0.134 -3.717 1.00 0.00 21 CYS A N 6
ATOM 5321 C CA . CYS A 1 21 ? -10.931 -1.229 -4.290 1.00 0.00 21 CYS A CA 6
ATOM 5322 C C . CYS A 1 21 ? -12.025 -0.698 -5.212 1.00 0.00 21 CYS A C 6
ATOM 5323 O O . CYS A 1 21 ? -12.511 0.419 -5.037 1.00 0.00 21 CYS A O 6
ATOM 5330 N N . SER A 1 22 ? -12.408 -1.508 -6.194 1.00 0.00 22 SER A N 6
ATOM 5331 C CA . SER A 1 22 ? -13.442 -1.120 -7.145 1.00 0.00 22 SER A CA 6
ATOM 5332 C C . SER A 1 22 ? -14.831 -1.299 -6.541 1.00 0.00 22 SER A C 6
ATOM 5333 O O . SER A 1 22 ? -15.777 -0.604 -6.913 1.00 0.00 22 SER A O 6
ATOM 5341 N N . PHE A 1 23 ? -14.947 -2.238 -5.608 1.00 0.00 23 PHE A N 6
ATOM 5342 C CA . PHE A 1 23 ? -16.220 -2.511 -4.952 1.00 0.00 23 PHE A CA 6
ATOM 5343 C C . PHE A 1 23 ? -16.575 -1.399 -3.968 1.00 0.00 23 PHE A C 6
ATOM 5344 O O . PHE A 1 23 ? -15.713 -0.831 -3.297 1.00 0.00 23 PHE A O 6
ATOM 5361 N N . PRO A 1 24 ? -17.875 -1.080 -3.880 1.00 0.00 24 PRO A N 6
ATOM 5362 C CA . PRO A 1 24 ? -18.374 -0.034 -2.982 1.00 0.00 24 PRO A CA 6
ATOM 5363 C C . PRO A 1 24 ? -18.272 -0.434 -1.514 1.00 0.00 24 PRO A C 6
ATOM 5364 O O . PRO A 1 24 ? -17.781 0.331 -0.686 1.00 0.00 24 PRO A O 6
ATOM 5375 N N . ASN A 1 25 ? -18.740 -1.638 -1.199 1.00 0.00 25 ASN A N 6
ATOM 5376 C CA . ASN A 1 25 ? -18.701 -2.139 0.170 1.00 0.00 25 ASN A CA 6
ATOM 5377 C C . ASN A 1 25 ? -17.276 -2.121 0.715 1.00 0.00 25 ASN A C 6
ATOM 5378 O O . ASN A 1 25 ? -17.065 -2.051 1.926 1.00 0.00 25 ASN A O 6
ATOM 5389 N N . CYS A 1 26 ? -16.302 -2.184 -0.186 1.00 0.00 26 CYS A N 6
ATOM 5390 C CA . CYS A 1 26 ? -14.897 -2.175 0.203 1.00 0.00 26 CYS A CA 6
ATOM 5391 C C . CYS A 1 26 ? -14.380 -0.746 0.338 1.00 0.00 26 CYS A C 6
ATOM 5392 O O . CYS A 1 26 ? -14.205 -0.240 1.446 1.00 0.00 26 CYS A O 6
ATOM 5399 N N . GLY A 1 27 ? -14.136 -0.100 -0.798 1.00 0.00 27 GLY A N 6
ATOM 5400 C CA . GLY A 1 27 ? -13.641 1.264 -0.785 1.00 0.00 27 GLY A CA 6
ATOM 5401 C C . GLY A 1 27 ? -12.427 1.432 0.107 1.00 0.00 27 GLY A C 6
ATOM 5402 O O . GLY A 1 27 ? -12.190 2.511 0.650 1.00 0.00 27 GLY A O 6
ATOM 5406 N N . LYS A 1 28 ? -11.656 0.361 0.260 1.00 0.00 28 LYS A N 6
ATOM 5407 C CA . LYS A 1 28 ? -10.459 0.393 1.093 1.00 0.00 28 LYS A CA 6
ATOM 5408 C C . LYS A 1 28 ? -9.220 0.688 0.254 1.00 0.00 28 LYS A C 6
ATOM 5409 O O . LYS A 1 28 ? -9.124 0.265 -0.898 1.00 0.00 28 LYS A O 6
ATOM 5428 N N . TRP A 1 29 ? -8.275 1.415 0.839 1.00 0.00 29 TRP A N 6
ATOM 5429 C CA . TRP A 1 29 ? -7.041 1.766 0.144 1.00 0.00 29 TRP A CA 6
ATOM 5430 C C . TRP A 1 29 ? -5.930 0.775 0.476 1.00 0.00 29 TRP A C 6
ATOM 5431 O O . TRP A 1 29 ? -5.289 0.876 1.522 1.00 0.00 29 TRP A O 6
ATOM 5452 N N . ARG A 1 30 ? -5.708 -0.180 -0.421 1.00 0.00 30 ARG A N 6
ATOM 5453 C CA . ARG A 1 30 ? -4.675 -1.189 -0.223 1.00 0.00 30 ARG A CA 6
ATOM 5454 C C . ARG A 1 30 ? -3.290 -0.611 -0.501 1.00 0.00 30 ARG A C 6
ATOM 5455 O O . ARG A 1 30 ? -3.160 0.436 -1.136 1.00 0.00 30 ARG A O 6
ATOM 5476 N N . ARG A 1 31 ? -2.259 -1.300 -0.022 1.00 0.00 31 ARG A N 6
ATOM 5477 C CA . ARG A 1 31 ? -0.885 -0.855 -0.218 1.00 0.00 31 ARG A CA 6
ATOM 5478 C C . ARG A 1 31 ? -0.201 -1.669 -1.312 1.00 0.00 31 ARG A C 6
ATOM 5479 O O . ARG A 1 31 ? -0.320 -2.894 -1.355 1.00 0.00 31 ARG A O 6
ATOM 5500 N N . LEU A 1 32 ? 0.516 -0.981 -2.193 1.00 0.00 32 LEU A N 6
ATOM 5501 C CA . LEU A 1 32 ? 1.220 -1.640 -3.288 1.00 0.00 32 LEU A CA 6
ATOM 5502 C C . LEU A 1 32 ? 2.718 -1.357 -3.221 1.00 0.00 32 LEU A C 6
ATOM 5503 O O . LEU A 1 32 ? 3.162 -0.484 -2.474 1.00 0.00 32 LEU A O 6
ATOM 5519 N N . CYS A 1 33 ? 3.490 -2.099 -4.007 1.00 0.00 33 CYS A N 6
ATOM 5520 C CA . CYS A 1 33 ? 4.938 -1.927 -4.038 1.00 0.00 33 CYS A CA 6
ATOM 5521 C C . CYS A 1 33 ? 5.330 -0.780 -4.963 1.00 0.00 33 CYS A C 6
ATOM 5522 O O . CYS A 1 33 ? 4.533 -0.334 -5.788 1.00 0.00 33 CYS A O 6
ATOM 5530 N N . GLY A 1 34 ? 6.564 -0.305 -4.820 1.00 0.00 34 GLY A N 6
ATOM 5531 C CA . GLY A 1 34 ? 7.039 0.788 -5.648 1.00 0.00 34 GLY A CA 6
ATOM 5532 C C . GLY A 1 34 ? 7.172 0.395 -7.106 1.00 0.00 34 GLY A C 6
ATOM 5533 O O . GLY A 1 34 ? 7.210 1.253 -7.986 1.00 0.00 34 GLY A O 6
ATOM 5537 N N . ASN A 1 35 ? 7.245 -0.907 -7.362 1.00 0.00 35 ASN A N 6
ATOM 5538 C CA . ASN A 1 35 ? 7.378 -1.413 -8.724 1.00 0.00 35 ASN A CA 6
ATOM 5539 C C . ASN A 1 35 ? 6.094 -1.185 -9.515 1.00 0.00 35 ASN A C 6
ATOM 5540 O O . ASN A 1 35 ? 6.126 -1.017 -10.735 1.00 0.00 35 ASN A O 6
ATOM 5551 N N . ILE A 1 36 ? 4.965 -1.180 -8.814 1.00 0.00 36 ILE A N 6
ATOM 5552 C CA . ILE A 1 36 ? 3.671 -0.971 -9.451 1.00 0.00 36 ILE A CA 6
ATOM 5553 C C . ILE A 1 36 ? 3.329 0.513 -9.528 1.00 0.00 36 ILE A C 6
ATOM 5554 O O . ILE A 1 36 ? 3.645 1.281 -8.619 1.00 0.00 36 ILE A O 6
ATOM 5570 N N . ASP A 1 37 ? 2.680 0.909 -10.617 1.00 0.00 37 ASP A N 6
ATOM 5571 C CA . ASP A 1 37 ? 2.292 2.301 -10.812 1.00 0.00 37 ASP A CA 6
ATOM 5572 C C . ASP A 1 37 ? 0.776 2.432 -10.920 1.00 0.00 37 ASP A C 6
ATOM 5573 O O . ASP A 1 37 ? 0.080 1.521 -11.370 1.00 0.00 37 ASP A O 6
ATOM 5582 N N . PRO A 1 38 ? 0.250 3.591 -10.498 1.00 0.00 38 PRO A N 6
ATOM 5583 C CA . PRO A 1 38 ? -1.189 3.869 -10.536 1.00 0.00 38 PRO A CA 6
ATOM 5584 C C . PRO A 1 38 ? -1.708 4.039 -11.960 1.00 0.00 38 PRO A C 6
ATOM 5585 O O . PRO A 1 38 ? -2.914 3.986 -12.201 1.00 0.00 38 PRO A O 6
ATOM 5596 N N . SER A 1 39 ? -0.791 4.244 -12.899 1.00 0.00 39 SER A N 6
ATOM 5597 C CA . SER A 1 39 ? -1.157 4.426 -14.299 1.00 0.00 39 SER A CA 6
ATOM 5598 C C . SER A 1 39 ? -1.228 3.083 -15.020 1.00 0.00 39 SER A C 6
ATOM 5599 O O . SER A 1 39 ? -1.965 2.927 -15.994 1.00 0.00 39 SER A O 6
ATOM 5607 N N . VAL A 1 40 ? -0.455 2.116 -14.535 1.00 0.00 40 VAL A N 6
ATOM 5608 C CA . VAL A 1 40 ? -0.430 0.786 -15.132 1.00 0.00 40 VAL A CA 6
ATOM 5609 C C . VAL A 1 40 ? -1.390 -0.156 -14.414 1.00 0.00 40 VAL A C 6
ATOM 5610 O O . VAL A 1 40 ? -1.085 -1.331 -14.206 1.00 0.00 40 VAL A O 6
ATOM 5623 N N . LEU A 1 41 ? -2.552 0.366 -14.038 1.00 0.00 41 LEU A N 6
ATOM 5624 C CA . LEU A 1 41 ? -3.559 -0.429 -13.344 1.00 0.00 41 LEU A CA 6
ATOM 5625 C C . LEU A 1 41 ? -4.856 -0.486 -14.145 1.00 0.00 41 LEU A C 6
ATOM 5626 O O . LEU A 1 41 ? -5.164 0.404 -14.938 1.00 0.00 41 LEU A O 6
ATOM 5642 N N . PRO A 1 42 ? -5.636 -1.556 -13.933 1.00 0.00 42 PRO A N 6
ATOM 5643 C CA . PRO A 1 42 ? -6.914 -1.753 -14.624 1.00 0.00 42 PRO A CA 6
ATOM 5644 C C . PRO A 1 42 ? -7.980 -0.763 -14.166 1.00 0.00 42 PRO A C 6
ATOM 5645 O O . PRO A 1 42 ? -7.695 0.161 -13.404 1.00 0.00 42 PRO A O 6
ATOM 5656 N N . ASP A 1 43 ? -9.206 -0.963 -14.635 1.00 0.00 43 ASP A N 6
ATOM 5657 C CA . ASP A 1 43 ? -10.315 -0.088 -14.272 1.00 0.00 43 ASP A CA 6
ATOM 5658 C C . ASP A 1 43 ? -11.156 -0.709 -13.161 1.00 0.00 43 ASP A C 6
ATOM 5659 O O . ASP A 1 43 ? -11.805 -0.001 -12.391 1.00 0.00 43 ASP A O 6
ATOM 5668 N N . ASN A 1 44 ? -11.140 -2.035 -13.084 1.00 0.00 44 ASN A N 6
ATOM 5669 C CA . ASN A 1 44 ? -11.902 -2.752 -12.068 1.00 0.00 44 ASN A CA 6
ATOM 5670 C C . ASN A 1 44 ? -10.972 -3.448 -11.080 1.00 0.00 44 ASN A C 6
ATOM 5671 O O . ASN A 1 44 ? -11.139 -4.631 -10.782 1.00 0.00 44 ASN A O 6
ATOM 5682 N N . TRP A 1 45 ? -9.993 -2.707 -10.575 1.00 0.00 45 TRP A N 6
ATOM 5683 C CA . TRP A 1 45 ? -9.035 -3.253 -9.620 1.00 0.00 45 TRP A CA 6
ATOM 5684 C C . TRP A 1 45 ? -9.697 -3.505 -8.269 1.00 0.00 45 TRP A C 6
ATOM 5685 O O . TRP A 1 45 ? -10.599 -2.772 -7.864 1.00 0.00 45 TRP A O 6
ATOM 5706 N N . SER A 1 46 ? -9.244 -4.545 -7.578 1.00 0.00 46 SER A N 6
ATOM 5707 C CA . SER A 1 46 ? -9.795 -4.895 -6.274 1.00 0.00 46 SER A CA 6
ATOM 5708 C C . SER A 1 46 ? -8.694 -5.359 -5.325 1.00 0.00 46 SER A C 6
ATOM 5709 O O . SER A 1 46 ? -7.527 -5.448 -5.706 1.00 0.00 46 SER A O 6
ATOM 5717 N N . CYS A 1 47 ? -9.074 -5.654 -4.087 1.00 0.00 47 CYS A N 6
ATOM 5718 C CA . CYS A 1 47 ? -8.122 -6.109 -3.081 1.00 0.00 47 CYS A CA 6
ATOM 5719 C C . CYS A 1 47 ? -7.438 -7.399 -3.524 1.00 0.00 47 CYS A C 6
ATOM 5720 O O . CYS A 1 47 ? -6.281 -7.649 -3.185 1.00 0.00 47 CYS A O 6
ATOM 5727 N N . ASP A 1 48 ? -8.161 -8.215 -4.284 1.00 0.00 48 ASP A N 6
ATOM 5728 C CA . ASP A 1 48 ? -7.625 -9.478 -4.775 1.00 0.00 48 ASP A CA 6
ATOM 5729 C C . ASP A 1 48 ? -6.452 -9.240 -5.721 1.00 0.00 48 ASP A C 6
ATOM 5730 O O . ASP A 1 48 ? -5.666 -10.148 -5.990 1.00 0.00 48 ASP A O 6
ATOM 5739 N N . GLN A 1 49 ? -6.342 -8.014 -6.223 1.00 0.00 49 GLN A N 6
ATOM 5740 C CA . GLN A 1 49 ? -5.267 -7.658 -7.140 1.00 0.00 49 GLN A CA 6
ATOM 5741 C C . GLN A 1 49 ? -4.141 -6.938 -6.405 1.00 0.00 49 GLN A C 6
ATOM 5742 O O . GLN A 1 49 ? -3.401 -6.154 -6.999 1.00 0.00 49 GLN A O 6
ATOM 5756 N N . ASN A 1 50 ? -4.017 -7.210 -5.110 1.00 0.00 50 ASN A N 6
ATOM 5757 C CA . ASN A 1 50 ? -2.981 -6.587 -4.294 1.00 0.00 50 ASN A CA 6
ATOM 5758 C C . ASN A 1 50 ? -1.733 -7.463 -4.237 1.00 0.00 50 ASN A C 6
ATOM 5759 O O . ASN A 1 50 ? -1.811 -8.685 -4.370 1.00 0.00 50 ASN A O 6
ATOM 5770 N N . THR A 1 51 ? -0.581 -6.830 -4.038 1.00 0.00 51 THR A N 6
ATOM 5771 C CA . THR A 1 51 ? 0.684 -7.550 -3.964 1.00 0.00 51 THR A CA 6
ATOM 5772 C C . THR A 1 51 ? 0.997 -7.965 -2.531 1.00 0.00 51 THR A C 6
ATOM 5773 O O . THR A 1 51 ? 1.753 -8.909 -2.299 1.00 0.00 51 THR A O 6
ATOM 5784 N N . ASP A 1 52 ? 0.411 -7.256 -1.573 1.00 0.00 52 ASP A N 6
ATOM 5785 C CA . ASP A 1 52 ? 0.626 -7.552 -0.162 1.00 0.00 52 ASP A CA 6
ATOM 5786 C C . ASP A 1 52 ? -0.388 -8.576 0.340 1.00 0.00 52 ASP A C 6
ATOM 5787 O O . ASP A 1 52 ? -1.571 -8.270 0.492 1.00 0.00 52 ASP A O 6
ATOM 5796 N N . VAL A 1 53 ? 0.084 -9.792 0.594 1.00 0.00 53 VAL A N 6
ATOM 5797 C CA . VAL A 1 53 ? -0.782 -10.861 1.078 1.00 0.00 53 VAL A CA 6
ATOM 5798 C C . VAL A 1 53 ? -1.507 -10.446 2.353 1.00 0.00 53 VAL A C 6
ATOM 5799 O O . VAL A 1 53 ? -2.579 -10.965 2.665 1.00 0.00 53 VAL A O 6
ATOM 5812 N N . GLN A 1 54 ? -0.916 -9.508 3.085 1.00 0.00 54 GLN A N 6
ATOM 5813 C CA . GLN A 1 54 ? -1.507 -9.023 4.327 1.00 0.00 54 GLN A CA 6
ATOM 5814 C C . GLN A 1 54 ? -2.800 -8.262 4.054 1.00 0.00 54 GLN A C 6
ATOM 5815 O O . GLN A 1 54 ? -3.647 -8.122 4.935 1.00 0.00 54 GLN A O 6
ATOM 5829 N N . TYR A 1 55 ? -2.944 -7.771 2.828 1.00 0.00 55 TYR A N 6
ATOM 5830 C CA . TYR A 1 55 ? -4.132 -7.021 2.439 1.00 0.00 55 TYR A CA 6
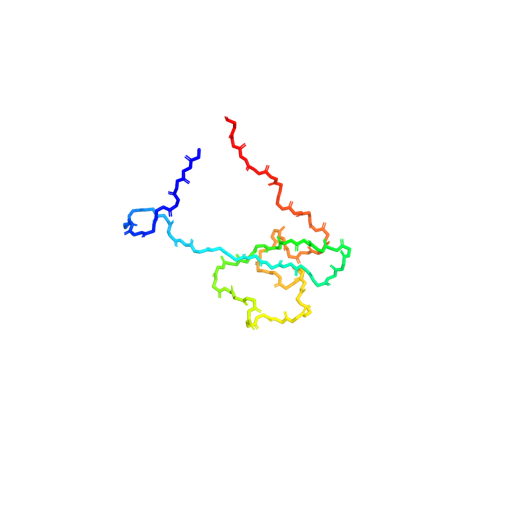ATOM 5831 C C . TYR A 1 55 ? -4.490 -7.286 0.980 1.00 0.00 55 TYR A C 6
ATOM 5832 O O . TYR A 1 55 ? -4.649 -6.356 0.190 1.00 0.00 55 TYR A O 6
ATOM 5850 N N . ASN A 1 56 ? -4.617 -8.562 0.630 1.00 0.00 56 ASN A N 6
ATOM 5851 C CA . ASN A 1 56 ? -4.957 -8.950 -0.734 1.00 0.00 56 ASN A CA 6
ATOM 5852 C C . ASN A 1 56 ? -6.361 -9.545 -0.796 1.00 0.00 56 ASN A C 6
ATOM 5853 O O . ASN A 1 56 ? -6.687 -10.296 -1.715 1.00 0.00 56 ASN A O 6
ATOM 5864 N N . ARG A 1 57 ? -7.186 -9.203 0.188 1.00 0.00 57 ARG A N 6
ATOM 5865 C CA . ARG A 1 57 ? -8.555 -9.703 0.245 1.00 0.00 57 ARG A CA 6
ATOM 5866 C C . ARG A 1 57 ? -9.539 -8.564 0.494 1.00 0.00 57 ARG A C 6
ATOM 5867 O O . ARG A 1 57 ? -9.172 -7.517 1.029 1.00 0.00 57 ARG A O 6
ATOM 5888 N N . CYS A 1 58 ? -10.792 -8.775 0.103 1.00 0.00 58 CYS A N 6
ATOM 5889 C CA . CYS A 1 58 ? -11.830 -7.768 0.283 1.00 0.00 58 CYS A CA 6
ATOM 5890 C C . CYS A 1 58 ? -12.432 -7.851 1.682 1.00 0.00 58 CYS A C 6
ATOM 5891 O O . CYS A 1 58 ? -13.346 -7.099 2.022 1.00 0.00 58 CYS A O 6
ATOM 5898 N N . ASP A 1 59 ? -11.914 -8.769 2.490 1.00 0.00 59 ASP A N 6
ATOM 5899 C CA . ASP A 1 59 ? -12.399 -8.950 3.853 1.00 0.00 59 ASP A CA 6
ATOM 5900 C C . ASP A 1 59 ? -11.438 -8.323 4.859 1.00 0.00 59 ASP A C 6
ATOM 5901 O O . ASP A 1 59 ? -11.830 -7.980 5.975 1.00 0.00 59 ASP A O 6
ATOM 5910 N N . ILE A 1 60 ? -10.180 -8.179 4.458 1.00 0.00 60 ILE A N 6
ATOM 5911 C CA . ILE A 1 60 ? -9.165 -7.593 5.324 1.00 0.00 60 ILE A CA 6
ATOM 5912 C C . ILE A 1 60 ? -9.431 -6.111 5.560 1.00 0.00 60 ILE A C 6
ATOM 5913 O O . ILE A 1 60 ? -9.683 -5.344 4.631 1.00 0.00 60 ILE A O 6
ATOM 5929 N N . PRO A 1 61 ? -9.374 -5.695 6.834 1.00 0.00 61 PRO A N 6
ATOM 5930 C CA . PRO A 1 61 ? -9.605 -4.301 7.223 1.00 0.00 61 PRO A CA 6
ATOM 5931 C C . PRO A 1 61 ? -8.478 -3.379 6.769 1.00 0.00 61 PRO A C 6
ATOM 5932 O O . PRO A 1 61 ? -7.399 -3.839 6.398 1.00 0.00 61 PRO A O 6
ATOM 5943 N N . GLU A 1 62 ? -8.737 -2.075 6.802 1.00 0.00 62 GLU A N 6
ATOM 5944 C CA . GLU A 1 62 ? -7.743 -1.089 6.393 1.00 0.00 62 GLU A CA 6
ATOM 5945 C C . GLU A 1 62 ? -6.692 -0.892 7.482 1.00 0.00 62 GLU A C 6
ATOM 5946 O O . GLU A 1 62 ? -6.951 -1.137 8.659 1.00 0.00 62 GLU A O 6
ATOM 5958 N N . GLU A 1 63 ? -5.506 -0.449 7.077 1.00 0.00 63 GLU A N 6
ATOM 5959 C CA . GLU A 1 63 ? -4.415 -0.221 8.018 1.00 0.00 63 GLU A CA 6
ATOM 5960 C C . GLU A 1 63 ? -4.805 0.824 9.059 1.00 0.00 63 GLU A C 6
ATOM 5961 O O . GLU A 1 63 ? -5.486 1.803 8.750 1.00 0.00 63 GLU A O 6
ATOM 5973 N N . THR A 1 64 ? -4.368 0.610 10.297 1.00 0.00 64 THR A N 6
ATOM 5974 C CA . THR A 1 64 ? -4.671 1.531 11.385 1.00 0.00 64 THR A CA 6
ATOM 5975 C C . THR A 1 64 ? -3.953 2.862 11.195 1.00 0.00 64 THR A C 6
ATOM 5976 O O . THR A 1 64 ? -2.732 2.945 11.330 1.00 0.00 64 THR A O 6
ATOM 5987 N N . TRP A 1 65 ? -4.718 3.902 10.881 1.00 0.00 65 TRP A N 6
ATOM 5988 C CA . TRP A 1 65 ? -4.154 5.230 10.673 1.00 0.00 65 TRP A CA 6
ATOM 5989 C C . TRP A 1 65 ? -3.378 5.691 11.902 1.00 0.00 65 TRP A C 6
ATOM 5990 O O . TRP A 1 65 ? -3.531 5.135 12.991 1.00 0.00 65 TRP A O 6
ATOM 6011 N N . THR A 1 66 ? -2.543 6.710 11.723 1.00 0.00 66 THR A N 6
ATOM 6012 C CA . THR A 1 66 ? -1.743 7.244 12.817 1.00 0.00 66 THR A CA 6
ATOM 6013 C C . THR A 1 66 ? -1.802 8.767 12.849 1.00 0.00 66 THR A C 6
ATOM 6014 O O . THR A 1 66 ? -1.597 9.428 11.832 1.00 0.00 66 THR A O 6
ATOM 6025 N N . GLY A 1 67 ? -2.084 9.320 14.026 1.00 0.00 67 GLY A N 6
ATOM 6026 C CA . GLY A 1 67 ? -2.164 10.762 14.168 1.00 0.00 67 GLY A CA 6
ATOM 6027 C C . GLY A 1 67 ? -0.854 11.450 13.839 1.00 0.00 67 GLY A C 6
ATOM 6028 O O . GLY A 1 67 ? -0.835 12.462 13.136 1.00 0.00 67 GLY A O 6
ATOM 6032 N N . LEU A 1 68 ? 0.244 10.904 14.350 1.00 0.00 68 LEU A N 6
ATOM 6033 C CA . LEU A 1 68 ? 1.565 11.474 14.108 1.00 0.00 68 LEU A CA 6
ATOM 6034 C C . LEU A 1 68 ? 2.347 10.629 13.107 1.00 0.00 68 LEU A C 6
ATOM 6035 O O . LEU A 1 68 ? 2.429 9.408 13.242 1.00 0.00 68 LEU A O 6
ATOM 6051 N N . GLU A 1 69 ? 2.922 11.288 12.106 1.00 0.00 69 GLU A N 6
ATOM 6052 C CA . GLU A 1 69 ? 3.699 10.596 11.084 1.00 0.00 69 GLU A CA 6
ATOM 6053 C C . GLU A 1 69 ? 5.153 10.441 11.519 1.00 0.00 69 GLU A C 6
ATOM 6054 O O . GLU A 1 69 ? 5.765 9.415 11.222 1.00 0.00 69 GLU A O 6
ATOM 6067 N N . GLY A 1 1 ? 17.571 13.360 17.211 1.00 0.00 1 GLY A N 7
ATOM 6068 C CA . GLY A 1 1 ? 17.717 13.160 18.641 1.00 0.00 1 GLY A CA 7
ATOM 6069 C C . GLY A 1 1 ? 17.435 14.421 19.433 1.00 0.00 1 GLY A C 7
ATOM 6070 O O . GLY A 1 1 ? 16.301 14.897 19.473 1.00 0.00 1 GLY A O 7
ATOM 6074 N N . SER A 1 2 ? 18.470 14.963 20.068 1.00 0.00 2 SER A N 7
ATOM 6075 C CA . SER A 1 2 ? 18.327 16.174 20.868 1.00 0.00 2 SER A CA 7
ATOM 6076 C C . SER A 1 2 ? 17.783 17.322 20.024 1.00 0.00 2 SER A C 7
ATOM 6077 O O . SER A 1 2 ? 16.693 17.834 20.282 1.00 0.00 2 SER A O 7
ATOM 6085 N N . SER A 1 3 ? 18.549 17.721 19.015 1.00 0.00 3 SER A N 7
ATOM 6086 C CA . SER A 1 3 ? 18.147 18.812 18.134 1.00 0.00 3 SER A CA 7
ATOM 6087 C C . SER A 1 3 ? 17.979 18.318 16.700 1.00 0.00 3 SER A C 7
ATOM 6088 O O . SER A 1 3 ? 17.147 18.827 15.950 1.00 0.00 3 SER A O 7
ATOM 6096 N N . GLY A 1 4 ? 18.776 17.321 16.326 1.00 0.00 4 GLY A N 7
ATOM 6097 C CA . GLY A 1 4 ? 18.700 16.775 14.984 1.00 0.00 4 GLY A CA 7
ATOM 6098 C C . GLY A 1 4 ? 19.514 17.574 13.986 1.00 0.00 4 GLY A C 7
ATOM 6099 O O . GLY A 1 4 ? 20.444 18.287 14.363 1.00 0.00 4 GLY A O 7
ATOM 6103 N N . SER A 1 5 ? 19.165 17.454 12.709 1.00 0.00 5 SER A N 7
ATOM 6104 C CA . SER A 1 5 ? 19.874 18.167 11.653 1.00 0.00 5 SER A CA 7
ATOM 6105 C C . SER A 1 5 ? 18.895 18.737 10.631 1.00 0.00 5 SER A C 7
ATOM 6106 O O . SER A 1 5 ? 17.837 18.161 10.380 1.00 0.00 5 SER A O 7
ATOM 6114 N N . SER A 1 6 ? 19.257 19.875 10.045 1.00 0.00 6 SER A N 7
ATOM 6115 C CA . SER A 1 6 ? 18.410 20.527 9.054 1.00 0.00 6 SER A CA 7
ATOM 6116 C C . SER A 1 6 ? 18.439 19.767 7.731 1.00 0.00 6 SER A C 7
ATOM 6117 O O . SER A 1 6 ? 19.221 20.087 6.836 1.00 0.00 6 SER A O 7
ATOM 6125 N N . GLY A 1 7 ? 17.581 18.759 7.615 1.00 0.00 7 GLY A N 7
ATOM 6126 C CA . GLY A 1 7 ? 17.524 17.969 6.399 1.00 0.00 7 GLY A CA 7
ATOM 6127 C C . GLY A 1 7 ? 16.161 17.343 6.177 1.00 0.00 7 GLY A C 7
ATOM 6128 O O . GLY A 1 7 ? 15.778 16.410 6.882 1.00 0.00 7 GLY A O 7
ATOM 6132 N N . GLU A 1 8 ? 15.427 17.859 5.197 1.00 0.00 8 GLU A N 7
ATOM 6133 C CA . GLU A 1 8 ? 14.098 17.345 4.887 1.00 0.00 8 GLU A CA 7
ATOM 6134 C C . GLU A 1 8 ? 13.900 17.222 3.379 1.00 0.00 8 GLU A C 7
ATOM 6135 O O . GLU A 1 8 ? 13.827 18.225 2.668 1.00 0.00 8 GLU A O 7
ATOM 6147 N N . ILE A 1 9 ? 13.815 15.986 2.899 1.00 0.00 9 ILE A N 7
ATOM 6148 C CA . ILE A 1 9 ? 13.625 15.731 1.476 1.00 0.00 9 ILE A CA 7
ATOM 6149 C C . ILE A 1 9 ? 14.677 16.455 0.643 1.00 0.00 9 ILE A C 7
ATOM 6150 O O . ILE A 1 9 ? 14.359 17.364 -0.124 1.00 0.00 9 ILE A O 7
ATOM 6166 N N . SER A 1 10 ? 15.932 16.045 0.797 1.00 0.00 10 SER A N 7
ATOM 6167 C CA . SER A 1 10 ? 17.032 16.656 0.061 1.00 0.00 10 SER A CA 7
ATOM 6168 C C . SER A 1 10 ? 17.482 15.757 -1.087 1.00 0.00 10 SER A C 7
ATOM 6169 O O . SER A 1 10 ? 18.009 16.232 -2.093 1.00 0.00 10 SER A O 7
ATOM 6177 N N . GLY A 1 11 ? 17.271 14.454 -0.929 1.00 0.00 11 GLY A N 7
ATOM 6178 C CA . GLY A 1 11 ? 17.660 13.509 -1.959 1.00 0.00 11 GLY A CA 7
ATOM 6179 C C . GLY A 1 11 ? 16.531 12.574 -2.345 1.00 0.00 11 GLY A C 7
ATOM 6180 O O . GLY A 1 11 ? 15.385 13.000 -2.489 1.00 0.00 11 GLY A O 7
ATOM 6184 N N . PHE A 1 12 ? 16.854 11.296 -2.513 1.00 0.00 12 PHE A N 7
ATOM 6185 C CA . PHE A 1 12 ? 15.858 10.299 -2.888 1.00 0.00 12 PHE A CA 7
ATOM 6186 C C . PHE A 1 12 ? 15.255 9.642 -1.650 1.00 0.00 12 PHE A C 7
ATOM 6187 O O . PHE A 1 12 ? 15.747 8.620 -1.173 1.00 0.00 12 PHE A O 7
ATOM 6204 N N . GLY A 1 13 ? 14.184 10.238 -1.133 1.00 0.00 13 GLY A N 7
ATOM 6205 C CA . GLY A 1 13 ? 13.531 9.698 0.045 1.00 0.00 13 GLY A CA 7
ATOM 6206 C C . GLY A 1 13 ? 12.881 8.353 -0.217 1.00 0.00 13 GLY A C 7
ATOM 6207 O O . GLY A 1 13 ? 13.545 7.318 -0.175 1.00 0.00 13 GLY A O 7
ATOM 6211 N N . GLN A 1 14 ? 11.580 8.369 -0.487 1.00 0.00 14 GLN A N 7
ATOM 6212 C CA . GLN A 1 14 ? 10.841 7.141 -0.755 1.00 0.00 14 GLN A CA 7
ATOM 6213 C C . GLN A 1 14 ? 9.442 7.451 -1.279 1.00 0.00 14 GLN A C 7
ATOM 6214 O O . GLN A 1 14 ? 8.746 8.315 -0.746 1.00 0.00 14 GLN A O 7
ATOM 6228 N N . CYS A 1 15 ? 9.038 6.740 -2.326 1.00 0.00 15 CYS A N 7
ATOM 6229 C CA . CYS A 1 15 ? 7.722 6.939 -2.923 1.00 0.00 15 CYS A CA 7
ATOM 6230 C C . CYS A 1 15 ? 6.756 5.842 -2.489 1.00 0.00 15 CYS A C 7
ATOM 6231 O O . CYS A 1 15 ? 7.166 4.717 -2.202 1.00 0.00 15 CYS A O 7
ATOM 6239 N N . LEU A 1 16 ? 5.471 6.177 -2.442 1.00 0.00 16 LEU A N 7
ATOM 6240 C CA . LEU A 1 16 ? 4.445 5.221 -2.041 1.00 0.00 16 LEU A CA 7
ATOM 6241 C C . LEU A 1 16 ? 3.145 5.466 -2.801 1.00 0.00 16 LEU A C 7
ATOM 6242 O O . LEU A 1 16 ? 2.737 6.610 -3.000 1.00 0.00 16 LEU A O 7
ATOM 6258 N N . VAL A 1 17 ? 2.498 4.384 -3.222 1.00 0.00 17 VAL A N 7
ATOM 6259 C CA . VAL A 1 17 ? 1.242 4.481 -3.956 1.00 0.00 17 VAL A CA 7
ATOM 6260 C C . VAL A 1 17 ? 0.154 3.642 -3.297 1.00 0.00 17 VAL A C 7
ATOM 6261 O O . VAL A 1 17 ? 0.432 2.599 -2.705 1.00 0.00 17 VAL A O 7
ATOM 6274 N N . TRP A 1 18 ? -1.087 4.104 -3.404 1.00 0.00 18 TRP A N 7
ATOM 6275 C CA . TRP A 1 18 ? -2.219 3.395 -2.818 1.00 0.00 18 TRP A CA 7
ATOM 6276 C C . TRP A 1 18 ? -3.327 3.194 -3.846 1.00 0.00 18 TRP A C 7
ATOM 6277 O O . TRP A 1 18 ? -3.539 4.038 -4.717 1.00 0.00 18 TRP A O 7
ATOM 6298 N N . VAL A 1 19 ? -4.031 2.072 -3.740 1.00 0.00 19 VAL A N 7
ATOM 6299 C CA . VAL A 1 19 ? -5.118 1.761 -4.660 1.00 0.00 19 VAL A CA 7
ATOM 6300 C C . VAL A 1 19 ? -6.409 1.463 -3.906 1.00 0.00 19 VAL A C 7
ATOM 6301 O O . VAL A 1 19 ? -6.412 0.702 -2.938 1.00 0.00 19 VAL A O 7
ATOM 6314 N N . GLN A 1 20 ? -7.504 2.068 -4.355 1.00 0.00 20 GLN A N 7
ATOM 6315 C CA . GLN A 1 20 ? -8.802 1.867 -3.722 1.00 0.00 20 GLN A CA 7
ATOM 6316 C C . GLN A 1 20 ? -9.599 0.786 -4.445 1.00 0.00 20 GLN A C 7
ATOM 6317 O O . GLN A 1 20 ? -9.707 0.795 -5.671 1.00 0.00 20 GLN A O 7
ATOM 6331 N N . CYS A 1 21 ? -10.155 -0.145 -3.677 1.00 0.00 21 CYS A N 7
ATOM 6332 C CA . CYS A 1 21 ? -10.941 -1.234 -4.243 1.00 0.00 21 CYS A CA 7
ATOM 6333 C C . CYS A 1 21 ? -12.018 -0.697 -5.182 1.00 0.00 21 CYS A C 7
ATOM 6334 O O . CYS A 1 21 ? -12.434 0.456 -5.071 1.00 0.00 21 CYS A O 7
ATOM 6341 N N . SER A 1 22 ? -12.464 -1.542 -6.106 1.00 0.00 22 SER A N 7
ATOM 6342 C CA . SER A 1 22 ? -13.490 -1.151 -7.067 1.00 0.00 22 SER A CA 7
ATOM 6343 C C . SER A 1 22 ? -14.884 -1.308 -6.467 1.00 0.00 22 SER A C 7
ATOM 6344 O O . SER A 1 22 ? -15.822 -0.614 -6.858 1.00 0.00 22 SER A O 7
ATOM 6352 N N . PHE A 1 23 ? -15.011 -2.226 -5.515 1.00 0.00 23 PHE A N 7
ATOM 6353 C CA . PHE A 1 23 ? -16.291 -2.477 -4.861 1.00 0.00 23 PHE A CA 7
ATOM 6354 C C . PHE A 1 23 ? -16.624 -1.362 -3.874 1.00 0.00 23 PHE A C 7
ATOM 6355 O O . PHE A 1 23 ? -15.750 -0.803 -3.211 1.00 0.00 23 PHE A O 7
ATOM 6372 N N . PRO A 1 24 ? -17.920 -1.029 -3.773 1.00 0.00 24 PRO A N 7
ATOM 6373 C CA . PRO A 1 24 ? -18.400 0.021 -2.870 1.00 0.00 24 PRO A CA 7
ATOM 6374 C C . PRO A 1 24 ? -18.288 -0.380 -1.403 1.00 0.00 24 PRO A C 7
ATOM 6375 O O . PRO A 1 24 ? -17.778 0.379 -0.580 1.00 0.00 24 PRO A O 7
ATOM 6386 N N . ASN A 1 25 ? -18.767 -1.578 -1.084 1.00 0.00 25 ASN A N 7
ATOM 6387 C CA . ASN A 1 25 ? -18.720 -2.079 0.285 1.00 0.00 25 ASN A CA 7
ATOM 6388 C C . ASN A 1 25 ? -17.289 -2.087 0.813 1.00 0.00 25 ASN A C 7
ATOM 6389 O O . ASN A 1 25 ? -17.061 -2.036 2.022 1.00 0.00 25 ASN A O 7
ATOM 6400 N N . CYS A 1 26 ? -16.327 -2.151 -0.102 1.00 0.00 26 CYS A N 7
ATOM 6401 C CA . CYS A 1 26 ? -14.918 -2.165 0.270 1.00 0.00 26 CYS A CA 7
ATOM 6402 C C . CYS A 1 26 ? -14.378 -0.745 0.413 1.00 0.00 26 CYS A C 7
ATOM 6403 O O . CYS A 1 26 ? -14.185 -0.251 1.523 1.00 0.00 26 CYS A O 7
ATOM 6410 N N . GLY A 1 27 ? -14.138 -0.092 -0.720 1.00 0.00 27 GLY A N 7
ATOM 6411 C CA . GLY A 1 27 ? -13.624 1.265 -0.700 1.00 0.00 27 GLY A CA 7
ATOM 6412 C C . GLY A 1 27 ? -12.393 1.406 0.174 1.00 0.00 27 GLY A C 7
ATOM 6413 O O . GLY A 1 27 ? -12.126 2.479 0.716 1.00 0.00 27 GLY A O 7
ATOM 6417 N N . LYS A 1 28 ? -11.642 0.319 0.315 1.00 0.00 28 LYS A N 7
ATOM 6418 C CA . LYS A 1 28 ? -10.433 0.324 1.129 1.00 0.00 28 LYS A CA 7
ATOM 6419 C C . LYS A 1 28 ? -9.201 0.601 0.273 1.00 0.00 28 LYS A C 7
ATOM 6420 O O . LYS A 1 28 ? -9.140 0.203 -0.890 1.00 0.00 28 LYS A O 7
ATOM 6439 N N . TRP A 1 29 ? -8.223 1.284 0.857 1.00 0.00 29 TRP A N 7
ATOM 6440 C CA . TRP A 1 29 ? -6.992 1.613 0.147 1.00 0.00 29 TRP A CA 7
ATOM 6441 C C . TRP A 1 29 ? -5.897 0.598 0.456 1.00 0.00 29 TRP A C 7
ATOM 6442 O O . TRP A 1 29 ? -5.306 0.619 1.536 1.00 0.00 29 TRP A O 7
ATOM 6463 N N . ARG A 1 30 ? -5.632 -0.289 -0.497 1.00 0.00 30 ARG A N 7
ATOM 6464 C CA . ARG A 1 30 ? -4.609 -1.313 -0.325 1.00 0.00 30 ARG A CA 7
ATOM 6465 C C . ARG A 1 30 ? -3.228 -0.767 -0.679 1.00 0.00 30 ARG A C 7
ATOM 6466 O O . ARG A 1 30 ? -2.980 -0.369 -1.817 1.00 0.00 30 ARG A O 7
ATOM 6487 N N . ARG A 1 31 ? -2.334 -0.751 0.305 1.00 0.00 31 ARG A N 7
ATOM 6488 C CA . ARG A 1 31 ? -0.980 -0.252 0.098 1.00 0.00 31 ARG A CA 7
ATOM 6489 C C . ARG A 1 31 ? -0.228 -1.121 -0.906 1.00 0.00 31 ARG A C 7
ATOM 6490 O O . ARG A 1 31 ? -0.413 -2.338 -0.951 1.00 0.00 31 ARG A O 7
ATOM 6511 N N . LEU A 1 32 ? 0.620 -0.489 -1.709 1.00 0.00 32 LEU A N 7
ATOM 6512 C CA . LEU A 1 32 ? 1.400 -1.204 -2.713 1.00 0.00 32 LEU A CA 7
ATOM 6513 C C . LEU A 1 32 ? 2.893 -0.952 -2.524 1.00 0.00 32 LEU A C 7
ATOM 6514 O O . LEU A 1 32 ? 3.293 -0.110 -1.718 1.00 0.00 32 LEU A O 7
ATOM 6530 N N . CYS A 1 33 ? 3.711 -1.684 -3.272 1.00 0.00 33 CYS A N 7
ATOM 6531 C CA . CYS A 1 33 ? 5.160 -1.539 -3.188 1.00 0.00 33 CYS A CA 7
ATOM 6532 C C . CYS A 1 33 ? 5.576 -0.091 -3.423 1.00 0.00 33 CYS A C 7
ATOM 6533 O O . CYS A 1 33 ? 6.108 0.566 -2.529 1.00 0.00 33 CYS A O 7
ATOM 6541 N N . GLY A 1 34 ? 5.330 0.401 -4.634 1.00 0.00 34 GLY A N 7
ATOM 6542 C CA . GLY A 1 34 ? 5.688 1.768 -4.966 1.00 0.00 34 GLY A CA 7
ATOM 6543 C C . GLY A 1 34 ? 5.806 1.989 -6.461 1.00 0.00 34 GLY A C 7
ATOM 6544 O O . GLY A 1 34 ? 5.602 3.100 -6.949 1.00 0.00 34 GLY A O 7
ATOM 6548 N N . ASN A 1 35 ? 6.139 0.929 -7.190 1.00 0.00 35 ASN A N 7
ATOM 6549 C CA . ASN A 1 35 ? 6.287 1.013 -8.638 1.00 0.00 35 ASN A CA 7
ATOM 6550 C C . ASN A 1 35 ? 4.984 0.645 -9.341 1.00 0.00 35 ASN A C 7
ATOM 6551 O O . ASN A 1 35 ? 4.974 -0.167 -10.266 1.00 0.00 35 ASN A O 7
ATOM 6562 N N . ILE A 1 36 ? 3.887 1.248 -8.895 1.00 0.00 36 ILE A N 7
ATOM 6563 C CA . ILE A 1 36 ? 2.579 0.984 -9.481 1.00 0.00 36 ILE A CA 7
ATOM 6564 C C . ILE A 1 36 ? 1.790 2.276 -9.668 1.00 0.00 36 ILE A C 7
ATOM 6565 O O . ILE A 1 36 ? 1.697 3.096 -8.755 1.00 0.00 36 ILE A O 7
ATOM 6581 N N . ASP A 1 37 ? 1.222 2.449 -10.856 1.00 0.00 37 ASP A N 7
ATOM 6582 C CA . ASP A 1 37 ? 0.438 3.640 -11.163 1.00 0.00 37 ASP A CA 7
ATOM 6583 C C . ASP A 1 37 ? -1.010 3.272 -11.472 1.00 0.00 37 ASP A C 7
ATOM 6584 O O . ASP A 1 37 ? -1.309 2.183 -11.963 1.00 0.00 37 ASP A O 7
ATOM 6593 N N . PRO A 1 38 ? -1.933 4.200 -11.177 1.00 0.00 38 PRO A N 7
ATOM 6594 C CA . PRO A 1 38 ? -3.365 3.996 -11.415 1.00 0.00 38 PRO A CA 7
ATOM 6595 C C . PRO A 1 38 ? -3.710 3.984 -12.901 1.00 0.00 38 PRO A C 7
ATOM 6596 O O . PRO A 1 38 ? -4.677 3.346 -13.318 1.00 0.00 38 PRO A O 7
ATOM 6607 N N . SER A 1 39 ? -2.913 4.692 -13.694 1.00 0.00 39 SER A N 7
ATOM 6608 C CA . SER A 1 39 ? -3.136 4.765 -15.134 1.00 0.00 39 SER A CA 7
ATOM 6609 C C . SER A 1 39 ? -2.994 3.388 -15.776 1.00 0.00 39 SER A C 7
ATOM 6610 O O . SER A 1 39 ? -3.882 2.931 -16.495 1.00 0.00 39 SER A O 7
ATOM 6618 N N . VAL A 1 40 ? -1.869 2.732 -15.511 1.00 0.00 40 VAL A N 7
ATOM 6619 C CA . VAL A 1 40 ? -1.609 1.407 -16.061 1.00 0.00 40 VAL A CA 7
ATOM 6620 C C . VAL A 1 40 ? -2.496 0.355 -15.404 1.00 0.00 40 VAL A C 7
ATOM 6621 O O . VAL A 1 40 ? -2.780 -0.689 -15.993 1.00 0.00 40 VAL A O 7
ATOM 6634 N N . LEU A 1 41 ? -2.932 0.637 -14.182 1.00 0.00 41 LEU A N 7
ATOM 6635 C CA . LEU A 1 41 ? -3.789 -0.285 -13.444 1.00 0.00 41 LEU A CA 7
ATOM 6636 C C . LEU A 1 41 ? -5.151 -0.419 -14.117 1.00 0.00 41 LEU A C 7
ATOM 6637 O O . LEU A 1 41 ? -5.616 0.479 -14.820 1.00 0.00 41 LEU A O 7
ATOM 6653 N N . PRO A 1 42 ? -5.810 -1.567 -13.897 1.00 0.00 42 PRO A N 7
ATOM 6654 C CA . PRO A 1 42 ? -7.130 -1.845 -14.471 1.00 0.00 42 PRO A CA 7
ATOM 6655 C C . PRO A 1 42 ? -8.225 -0.983 -13.851 1.00 0.00 42 PRO A C 7
ATOM 6656 O O . PRO A 1 42 ? -8.151 -0.618 -12.678 1.00 0.00 42 PRO A O 7
ATOM 6667 N N . ASP A 1 43 ? -9.240 -0.663 -14.646 1.00 0.00 43 ASP A N 7
ATOM 6668 C CA . ASP A 1 43 ? -10.352 0.155 -14.174 1.00 0.00 43 ASP A CA 7
ATOM 6669 C C . ASP A 1 43 ? -11.157 -0.585 -13.111 1.00 0.00 43 ASP A C 7
ATOM 6670 O O . ASP A 1 43 ? -11.820 0.032 -12.278 1.00 0.00 43 ASP A O 7
ATOM 6679 N N . ASN A 1 44 ? -11.097 -1.913 -13.147 1.00 0.00 44 ASN A N 7
ATOM 6680 C CA . ASN A 1 44 ? -11.822 -2.737 -12.188 1.00 0.00 44 ASN A CA 7
ATOM 6681 C C . ASN A 1 44 ? -10.858 -3.456 -11.249 1.00 0.00 44 ASN A C 7
ATOM 6682 O O . ASN A 1 44 ? -10.831 -4.685 -11.192 1.00 0.00 44 ASN A O 7
ATOM 6693 N N . TRP A 1 45 ? -10.068 -2.680 -10.515 1.00 0.00 45 TRP A N 7
ATOM 6694 C CA . TRP A 1 45 ? -9.102 -3.243 -9.578 1.00 0.00 45 TRP A CA 7
ATOM 6695 C C . TRP A 1 45 ? -9.741 -3.480 -8.214 1.00 0.00 45 TRP A C 7
ATOM 6696 O O . TRP A 1 45 ? -10.590 -2.705 -7.773 1.00 0.00 45 TRP A O 7
ATOM 6717 N N . SER A 1 46 ? -9.328 -4.555 -7.550 1.00 0.00 46 SER A N 7
ATOM 6718 C CA . SER A 1 46 ? -9.864 -4.896 -6.237 1.00 0.00 46 SER A CA 7
ATOM 6719 C C . SER A 1 46 ? -8.754 -5.368 -5.304 1.00 0.00 46 SER A C 7
ATOM 6720 O O . SER A 1 46 ? -7.595 -5.481 -5.705 1.00 0.00 46 SER A O 7
ATOM 6728 N N . CYS A 1 47 ? -9.116 -5.642 -4.055 1.00 0.00 47 CYS A N 7
ATOM 6729 C CA . CYS A 1 47 ? -8.153 -6.101 -3.062 1.00 0.00 47 CYS A CA 7
ATOM 6730 C C . CYS A 1 47 ? -7.487 -7.399 -3.510 1.00 0.00 47 CYS A C 7
ATOM 6731 O O . CYS A 1 47 ? -6.335 -7.669 -3.168 1.00 0.00 47 CYS A O 7
ATOM 6738 N N . ASP A 1 48 ? -8.219 -8.199 -4.277 1.00 0.00 48 ASP A N 7
ATOM 6739 C CA . ASP A 1 48 ? -7.700 -9.468 -4.774 1.00 0.00 48 ASP A CA 7
ATOM 6740 C C . ASP A 1 48 ? -6.529 -9.241 -5.725 1.00 0.00 48 ASP A C 7
ATOM 6741 O O . ASP A 1 48 ? -5.752 -10.156 -5.996 1.00 0.00 48 ASP A O 7
ATOM 6750 N N . GLN A 1 49 ? -6.411 -8.017 -6.229 1.00 0.00 49 GLN A N 7
ATOM 6751 C CA . GLN A 1 49 ? -5.336 -7.671 -7.151 1.00 0.00 49 GLN A CA 7
ATOM 6752 C C . GLN A 1 49 ? -4.201 -6.960 -6.422 1.00 0.00 49 GLN A C 7
ATOM 6753 O O . GLN A 1 49 ? -3.472 -6.165 -7.014 1.00 0.00 49 GLN A O 7
ATOM 6767 N N . ASN A 1 50 ? -4.057 -7.252 -5.134 1.00 0.00 50 ASN A N 7
ATOM 6768 C CA . ASN A 1 50 ? -3.011 -6.639 -4.323 1.00 0.00 50 ASN A CA 7
ATOM 6769 C C . ASN A 1 50 ? -1.766 -7.520 -4.286 1.00 0.00 50 ASN A C 7
ATOM 6770 O O . ASN A 1 50 ? -1.847 -8.737 -4.456 1.00 0.00 50 ASN A O 7
ATOM 6781 N N . THR A 1 51 ? -0.613 -6.896 -4.062 1.00 0.00 51 THR A N 7
ATOM 6782 C CA . THR A 1 51 ? 0.649 -7.622 -4.003 1.00 0.00 51 THR A CA 7
ATOM 6783 C C . THR A 1 51 ? 0.975 -8.043 -2.574 1.00 0.00 51 THR A C 7
ATOM 6784 O O . THR A 1 51 ? 1.733 -8.988 -2.353 1.00 0.00 51 THR A O 7
ATOM 6795 N N . ASP A 1 52 ? 0.398 -7.337 -1.608 1.00 0.00 52 ASP A N 7
ATOM 6796 C CA . ASP A 1 52 ? 0.626 -7.639 -0.200 1.00 0.00 52 ASP A CA 7
ATOM 6797 C C . ASP A 1 52 ? -0.395 -8.652 0.311 1.00 0.00 52 ASP A C 7
ATOM 6798 O O . ASP A 1 52 ? -1.572 -8.332 0.477 1.00 0.00 52 ASP A O 7
ATOM 6807 N N . VAL A 1 53 ? 0.065 -9.875 0.557 1.00 0.00 53 VAL A N 7
ATOM 6808 C CA . VAL A 1 53 ? -0.808 -10.934 1.049 1.00 0.00 53 VAL A CA 7
ATOM 6809 C C . VAL A 1 53 ? -1.523 -10.508 2.326 1.00 0.00 53 VAL A C 7
ATOM 6810 O O . VAL A 1 53 ? -2.605 -11.006 2.638 1.00 0.00 53 VAL A O 7
ATOM 6823 N N . GLN A 1 54 ? -0.912 -9.584 3.061 1.00 0.00 54 GLN A N 7
ATOM 6824 C CA . GLN A 1 54 ? -1.492 -9.092 4.305 1.00 0.00 54 GLN A CA 7
ATOM 6825 C C . GLN A 1 54 ? -2.786 -8.330 4.039 1.00 0.00 54 GLN A C 7
ATOM 6826 O O . GLN A 1 54 ? -3.633 -8.198 4.922 1.00 0.00 54 GLN A O 7
ATOM 6840 N N . TYR A 1 55 ? -2.931 -7.830 2.816 1.00 0.00 55 TYR A N 7
ATOM 6841 C CA . TYR A 1 55 ? -4.121 -7.079 2.435 1.00 0.00 55 TYR A CA 7
ATOM 6842 C C . TYR A 1 55 ? -4.484 -7.337 0.976 1.00 0.00 55 TYR A C 7
ATOM 6843 O O . TYR A 1 55 ? -4.641 -6.405 0.189 1.00 0.00 55 TYR A O 7
ATOM 6861 N N . ASN A 1 56 ? -4.615 -8.612 0.622 1.00 0.00 56 ASN A N 7
ATOM 6862 C CA . ASN A 1 56 ? -4.960 -8.995 -0.742 1.00 0.00 56 ASN A CA 7
ATOM 6863 C C . ASN A 1 56 ? -6.367 -9.582 -0.804 1.00 0.00 56 ASN A C 7
ATOM 6864 O O . ASN A 1 56 ? -6.700 -10.325 -1.727 1.00 0.00 56 ASN A O 7
ATOM 6875 N N . ARG A 1 57 ? -7.187 -9.242 0.185 1.00 0.00 57 ARG A N 7
ATOM 6876 C CA . ARG A 1 57 ? -8.558 -9.736 0.244 1.00 0.00 57 ARG A CA 7
ATOM 6877 C C . ARG A 1 57 ? -9.534 -8.596 0.521 1.00 0.00 57 ARG A C 7
ATOM 6878 O O . ARG A 1 57 ? -9.162 -7.569 1.089 1.00 0.00 57 ARG A O 7
ATOM 6899 N N . CYS A 1 58 ? -10.786 -8.785 0.115 1.00 0.00 58 CYS A N 7
ATOM 6900 C CA . CYS A 1 58 ? -11.816 -7.774 0.319 1.00 0.00 58 CYS A CA 7
ATOM 6901 C C . CYS A 1 58 ? -12.405 -7.872 1.723 1.00 0.00 58 CYS A C 7
ATOM 6902 O O . CYS A 1 58 ? -13.296 -7.105 2.089 1.00 0.00 58 CYS A O 7
ATOM 6909 N N . ASP A 1 59 ? -11.902 -8.821 2.504 1.00 0.00 59 ASP A N 7
ATOM 6910 C CA . ASP A 1 59 ? -12.376 -9.019 3.869 1.00 0.00 59 ASP A CA 7
ATOM 6911 C C . ASP A 1 59 ? -11.411 -8.400 4.875 1.00 0.00 59 ASP A C 7
ATOM 6912 O O . ASP A 1 59 ? -11.796 -8.074 5.999 1.00 0.00 59 ASP A O 7
ATOM 6921 N N . ILE A 1 60 ? -10.158 -8.242 4.465 1.00 0.00 60 ILE A N 7
ATOM 6922 C CA . ILE A 1 60 ? -9.138 -7.662 5.331 1.00 0.00 60 ILE A CA 7
ATOM 6923 C C . ILE A 1 60 ? -9.403 -6.180 5.575 1.00 0.00 60 ILE A C 7
ATOM 6924 O O . ILE A 1 60 ? -9.660 -5.409 4.649 1.00 0.00 60 ILE A O 7
ATOM 6940 N N . PRO A 1 61 ? -9.337 -5.769 6.850 1.00 0.00 61 PRO A N 7
ATOM 6941 C CA . PRO A 1 61 ? -9.563 -4.376 7.245 1.00 0.00 61 PRO A CA 7
ATOM 6942 C C . PRO A 1 61 ? -8.439 -3.453 6.787 1.00 0.00 61 PRO A C 7
ATOM 6943 O O . PRO A 1 61 ? -7.361 -3.913 6.411 1.00 0.00 61 PRO A O 7
ATOM 6954 N N . GLU A 1 62 ? -8.698 -2.150 6.821 1.00 0.00 62 GLU A N 7
ATOM 6955 C CA . GLU A 1 62 ? -7.707 -1.163 6.409 1.00 0.00 62 GLU A CA 7
ATOM 6956 C C . GLU A 1 62 ? -6.666 -0.947 7.504 1.00 0.00 62 GLU A C 7
ATOM 6957 O O . GLU A 1 62 ? -6.922 -1.212 8.677 1.00 0.00 62 GLU A O 7
ATOM 6969 N N . GLU A 1 63 ? -5.492 -0.464 7.109 1.00 0.00 63 GLU A N 7
ATOM 6970 C CA . GLU A 1 63 ? -4.413 -0.213 8.056 1.00 0.00 63 GLU A CA 7
ATOM 6971 C C . GLU A 1 63 ? -4.880 0.702 9.185 1.00 0.00 63 GLU A C 7
ATOM 6972 O O . GLU A 1 63 ? -5.095 1.897 8.982 1.00 0.00 63 GLU A O 7
ATOM 6984 N N . THR A 1 64 ? -5.037 0.131 10.375 1.00 0.00 64 THR A N 7
ATOM 6985 C CA . THR A 1 64 ? -5.480 0.893 11.535 1.00 0.00 64 THR A CA 7
ATOM 6986 C C . THR A 1 64 ? -4.410 1.881 11.986 1.00 0.00 64 THR A C 7
ATOM 6987 O O . THR A 1 64 ? -3.236 1.530 12.100 1.00 0.00 64 THR A O 7
ATOM 6998 N N . TRP A 1 65 ? -4.823 3.118 12.241 1.00 0.00 65 TRP A N 7
ATOM 6999 C CA . TRP A 1 65 ? -3.899 4.157 12.680 1.00 0.00 65 TRP A CA 7
ATOM 7000 C C . TRP A 1 65 ? -3.556 3.992 14.156 1.00 0.00 65 TRP A C 7
ATOM 7001 O O . TRP A 1 65 ? -4.444 3.890 15.003 1.00 0.00 65 TRP A O 7
ATOM 7022 N N . THR A 1 66 ? -2.262 3.966 14.459 1.00 0.00 66 THR A N 7
ATOM 7023 C CA . THR A 1 66 ? -1.802 3.813 15.834 1.00 0.00 66 THR A CA 7
ATOM 7024 C C . THR A 1 66 ? -0.819 4.915 16.211 1.00 0.00 66 THR A C 7
ATOM 7025 O O . THR A 1 66 ? -0.890 5.477 17.303 1.00 0.00 66 THR A O 7
ATOM 7036 N N . GLY A 1 67 ? 0.099 5.221 15.299 1.00 0.00 67 GLY A N 7
ATOM 7037 C CA . GLY A 1 67 ? 1.083 6.257 15.555 1.00 0.00 67 GLY A CA 7
ATOM 7038 C C . GLY A 1 67 ? 2.498 5.795 15.271 1.00 0.00 67 GLY A C 7
ATOM 7039 O O . GLY A 1 67 ? 3.044 4.961 15.994 1.00 0.00 67 GLY A O 7
ATOM 7043 N N . LEU A 1 68 ? 3.094 6.335 14.214 1.00 0.00 68 LEU A N 7
ATOM 7044 C CA . LEU A 1 68 ? 4.455 5.973 13.834 1.00 0.00 68 LEU A CA 7
ATOM 7045 C C . LEU A 1 68 ? 5.266 7.211 13.464 1.00 0.00 68 LEU A C 7
ATOM 7046 O O . LEU A 1 68 ? 4.715 8.300 13.305 1.00 0.00 68 LEU A O 7
ATOM 7062 N N . GLU A 1 69 ? 6.576 7.034 13.326 1.00 0.00 69 GLU A N 7
ATOM 7063 C CA . GLU A 1 69 ? 7.462 8.138 12.973 1.00 0.00 69 GLU A CA 7
ATOM 7064 C C . GLU A 1 69 ? 8.347 7.767 11.786 1.00 0.00 69 GLU A C 7
ATOM 7065 O O . GLU A 1 69 ? 8.335 6.612 11.363 1.00 0.00 69 GLU A O 7
ATOM 7078 N N . GLY A 1 1 ? -1.944 20.950 3.587 1.00 0.00 1 GLY A N 8
ATOM 7079 C CA . GLY A 1 1 ? -0.950 21.438 2.649 1.00 0.00 1 GLY A CA 8
ATOM 7080 C C . GLY A 1 1 ? 0.439 21.496 3.252 1.00 0.00 1 GLY A C 8
ATOM 7081 O O . GLY A 1 1 ? 0.923 20.510 3.808 1.00 0.00 1 GLY A O 8
ATOM 7085 N N . SER A 1 2 ? 1.083 22.653 3.142 1.00 0.00 2 SER A N 8
ATOM 7086 C CA . SER A 1 2 ? 2.427 22.834 3.677 1.00 0.00 2 SER A CA 8
ATOM 7087 C C . SER A 1 2 ? 2.390 23.608 4.991 1.00 0.00 2 SER A C 8
ATOM 7088 O O . SER A 1 2 ? 1.789 24.678 5.077 1.00 0.00 2 SER A O 8
ATOM 7096 N N . SER A 1 3 ? 3.037 23.057 6.013 1.00 0.00 3 SER A N 8
ATOM 7097 C CA . SER A 1 3 ? 3.075 23.692 7.325 1.00 0.00 3 SER A CA 8
ATOM 7098 C C . SER A 1 3 ? 4.249 24.662 7.425 1.00 0.00 3 SER A C 8
ATOM 7099 O O . SER A 1 3 ? 4.160 25.696 8.087 1.00 0.00 3 SER A O 8
ATOM 7107 N N . GLY A 1 4 ? 5.349 24.320 6.763 1.00 0.00 4 GLY A N 8
ATOM 7108 C CA . GLY A 1 4 ? 6.526 25.170 6.789 1.00 0.00 4 GLY A CA 8
ATOM 7109 C C . GLY A 1 4 ? 7.068 25.452 5.402 1.00 0.00 4 GLY A C 8
ATOM 7110 O O . GLY A 1 4 ? 6.467 26.202 4.633 1.00 0.00 4 GLY A O 8
ATOM 7114 N N . SER A 1 5 ? 8.210 24.851 5.082 1.00 0.00 5 SER A N 8
ATOM 7115 C CA . SER A 1 5 ? 8.837 25.046 3.780 1.00 0.00 5 SER A CA 8
ATOM 7116 C C . SER A 1 5 ? 9.629 23.809 3.368 1.00 0.00 5 SER A C 8
ATOM 7117 O O . SER A 1 5 ? 10.702 23.537 3.907 1.00 0.00 5 SER A O 8
ATOM 7125 N N . SER A 1 6 ? 9.093 23.063 2.407 1.00 0.00 6 SER A N 8
ATOM 7126 C CA . SER A 1 6 ? 9.747 21.852 1.924 1.00 0.00 6 SER A CA 8
ATOM 7127 C C . SER A 1 6 ? 9.889 21.880 0.406 1.00 0.00 6 SER A C 8
ATOM 7128 O O . SER A 1 6 ? 8.978 22.301 -0.306 1.00 0.00 6 SER A O 8
ATOM 7136 N N . GLY A 1 7 ? 11.040 21.428 -0.084 1.00 0.00 7 GLY A N 8
ATOM 7137 C CA . GLY A 1 7 ? 11.281 21.410 -1.514 1.00 0.00 7 GLY A CA 8
ATOM 7138 C C . GLY A 1 7 ? 11.103 20.030 -2.115 1.00 0.00 7 GLY A C 8
ATOM 7139 O O . GLY A 1 7 ? 9.981 19.537 -2.230 1.00 0.00 7 GLY A O 8
ATOM 7143 N N . GLU A 1 8 ? 12.212 19.405 -2.499 1.00 0.00 8 GLU A N 8
ATOM 7144 C CA . GLU A 1 8 ? 12.172 18.074 -3.093 1.00 0.00 8 GLU A CA 8
ATOM 7145 C C . GLU A 1 8 ? 12.475 17.003 -2.050 1.00 0.00 8 GLU A C 8
ATOM 7146 O O . GLU A 1 8 ? 13.499 17.059 -1.368 1.00 0.00 8 GLU A O 8
ATOM 7158 N N . ILE A 1 9 ? 11.579 16.030 -1.932 1.00 0.00 9 ILE A N 8
ATOM 7159 C CA . ILE A 1 9 ? 11.751 14.946 -0.973 1.00 0.00 9 ILE A CA 8
ATOM 7160 C C . ILE A 1 9 ? 12.302 13.695 -1.649 1.00 0.00 9 ILE A C 8
ATOM 7161 O O . ILE A 1 9 ? 12.831 12.802 -0.989 1.00 0.00 9 ILE A O 8
ATOM 7177 N N . SER A 1 10 ? 12.175 13.640 -2.971 1.00 0.00 10 SER A N 8
ATOM 7178 C CA . SER A 1 10 ? 12.658 12.498 -3.738 1.00 0.00 10 SER A CA 8
ATOM 7179 C C . SER A 1 10 ? 14.170 12.350 -3.598 1.00 0.00 10 SER A C 8
ATOM 7180 O O . SER A 1 10 ? 14.880 13.324 -3.351 1.00 0.00 10 SER A O 8
ATOM 7188 N N . GLY A 1 11 ? 14.657 11.123 -3.759 1.00 0.00 11 GLY A N 8
ATOM 7189 C CA . GLY A 1 11 ? 16.081 10.869 -3.647 1.00 0.00 11 GLY A CA 8
ATOM 7190 C C . GLY A 1 11 ? 16.442 10.147 -2.364 1.00 0.00 11 GLY A C 8
ATOM 7191 O O . GLY A 1 11 ? 17.279 9.244 -2.365 1.00 0.00 11 GLY A O 8
ATOM 7195 N N . PHE A 1 12 ? 15.811 10.545 -1.264 1.00 0.00 12 PHE A N 8
ATOM 7196 C CA . PHE A 1 12 ? 16.072 9.931 0.032 1.00 0.00 12 PHE A CA 8
ATOM 7197 C C . PHE A 1 12 ? 14.780 9.415 0.660 1.00 0.00 12 PHE A C 8
ATOM 7198 O O . PHE A 1 12 ? 14.187 10.071 1.515 1.00 0.00 12 PHE A O 8
ATOM 7215 N N . GLY A 1 13 ? 14.350 8.234 0.227 1.00 0.00 13 GLY A N 8
ATOM 7216 C CA . GLY A 1 13 ? 13.132 7.649 0.755 1.00 0.00 13 GLY A CA 8
ATOM 7217 C C . GLY A 1 13 ? 12.617 6.508 -0.100 1.00 0.00 13 GLY A C 8
ATOM 7218 O O . GLY A 1 13 ? 13.269 6.104 -1.063 1.00 0.00 13 GLY A O 8
ATOM 7222 N N . GLN A 1 14 ? 11.446 5.988 0.252 1.00 0.00 14 GLN A N 8
ATOM 7223 C CA . GLN A 1 14 ? 10.847 4.885 -0.491 1.00 0.00 14 GLN A CA 8
ATOM 7224 C C . GLN A 1 14 ? 9.488 5.285 -1.058 1.00 0.00 14 GLN A C 8
ATOM 7225 O O . GLN A 1 14 ? 8.680 5.913 -0.373 1.00 0.00 14 GLN A O 8
ATOM 7239 N N . CYS A 1 15 ? 9.245 4.919 -2.311 1.00 0.00 15 CYS A N 8
ATOM 7240 C CA . CYS A 1 15 ? 7.984 5.240 -2.970 1.00 0.00 15 CYS A CA 8
ATOM 7241 C C . CYS A 1 15 ? 6.802 4.683 -2.185 1.00 0.00 15 CYS A C 8
ATOM 7242 O O . CYS A 1 15 ? 6.976 3.881 -1.266 1.00 0.00 15 CYS A O 8
ATOM 7250 N N . LEU A 1 16 ? 5.600 5.113 -2.551 1.00 0.00 16 LEU A N 8
ATOM 7251 C CA . LEU A 1 16 ? 4.387 4.658 -1.880 1.00 0.00 16 LEU A CA 8
ATOM 7252 C C . LEU A 1 16 ? 3.148 5.006 -2.699 1.00 0.00 16 LEU A C 8
ATOM 7253 O O . LEU A 1 16 ? 2.861 6.178 -2.943 1.00 0.00 16 LEU A O 8
ATOM 7269 N N . VAL A 1 17 ? 2.415 3.980 -3.118 1.00 0.00 17 VAL A N 8
ATOM 7270 C CA . VAL A 1 17 ? 1.204 4.176 -3.907 1.00 0.00 17 VAL A CA 8
ATOM 7271 C C . VAL A 1 17 ? 0.034 3.394 -3.321 1.00 0.00 17 VAL A C 8
ATOM 7272 O O . VAL A 1 17 ? 0.181 2.235 -2.935 1.00 0.00 17 VAL A O 8
ATOM 7285 N N . TRP A 1 18 ? -1.127 4.036 -3.260 1.00 0.00 18 TRP A N 8
ATOM 7286 C CA . TRP A 1 18 ? -2.324 3.400 -2.721 1.00 0.00 18 TRP A CA 8
ATOM 7287 C C . TRP A 1 18 ? -3.376 3.212 -3.808 1.00 0.00 18 TRP A C 8
ATOM 7288 O O . TRP A 1 18 ? -3.452 3.996 -4.755 1.00 0.00 18 TRP A O 8
ATOM 7309 N N . VAL A 1 19 ? -4.187 2.168 -3.667 1.00 0.00 19 VAL A N 8
ATOM 7310 C CA . VAL A 1 19 ? -5.236 1.879 -4.637 1.00 0.00 19 VAL A CA 8
ATOM 7311 C C . VAL A 1 19 ? -6.557 1.567 -3.942 1.00 0.00 19 VAL A C 8
ATOM 7312 O O . VAL A 1 19 ? -6.613 0.728 -3.044 1.00 0.00 19 VAL A O 8
ATOM 7325 N N . GLN A 1 20 ? -7.617 2.248 -4.364 1.00 0.00 20 GLN A N 8
ATOM 7326 C CA . GLN A 1 20 ? -8.938 2.044 -3.781 1.00 0.00 20 GLN A CA 8
ATOM 7327 C C . GLN A 1 20 ? -9.683 0.925 -4.501 1.00 0.00 20 GLN A C 8
ATOM 7328 O O . GLN A 1 20 ? -9.800 0.931 -5.727 1.00 0.00 20 GLN A O 8
ATOM 7342 N N . CYS A 1 21 ? -10.186 -0.035 -3.732 1.00 0.00 21 CYS A N 8
ATOM 7343 C CA . CYS A 1 21 ? -10.920 -1.161 -4.296 1.00 0.00 21 CYS A CA 8
ATOM 7344 C C . CYS A 1 21 ? -12.028 -0.677 -5.228 1.00 0.00 21 CYS A C 8
ATOM 7345 O O . CYS A 1 21 ? -12.512 0.447 -5.102 1.00 0.00 21 CYS A O 8
ATOM 7352 N N . SER A 1 22 ? -12.424 -1.536 -6.162 1.00 0.00 22 SER A N 8
ATOM 7353 C CA . SER A 1 22 ? -13.472 -1.195 -7.117 1.00 0.00 22 SER A CA 8
ATOM 7354 C C . SER A 1 22 ? -14.853 -1.345 -6.486 1.00 0.00 22 SER A C 8
ATOM 7355 O O . SER A 1 22 ? -15.783 -0.609 -6.817 1.00 0.00 22 SER A O 8
ATOM 7363 N N . PHE A 1 23 ? -14.979 -2.303 -5.574 1.00 0.00 23 PHE A N 8
ATOM 7364 C CA . PHE A 1 23 ? -16.245 -2.551 -4.895 1.00 0.00 23 PHE A CA 8
ATOM 7365 C C . PHE A 1 23 ? -16.579 -1.414 -3.934 1.00 0.00 23 PHE A C 8
ATOM 7366 O O . PHE A 1 23 ? -15.705 -0.840 -3.284 1.00 0.00 23 PHE A O 8
ATOM 7383 N N . PRO A 1 24 ? -17.875 -1.080 -3.840 1.00 0.00 24 PRO A N 8
ATOM 7384 C CA . PRO A 1 24 ? -18.355 -0.010 -2.961 1.00 0.00 24 PRO A CA 8
ATOM 7385 C C . PRO A 1 24 ? -18.242 -0.378 -1.486 1.00 0.00 24 PRO A C 8
ATOM 7386 O O . PRO A 1 24 ? -17.736 0.401 -0.679 1.00 0.00 24 PRO A O 8
ATOM 7397 N N . ASN A 1 25 ? -18.718 -1.570 -1.140 1.00 0.00 25 ASN A N 8
ATOM 7398 C CA . ASN A 1 25 ? -18.670 -2.040 0.240 1.00 0.00 25 ASN A CA 8
ATOM 7399 C C . ASN A 1 25 ? -17.240 -2.028 0.770 1.00 0.00 25 ASN A C 8
ATOM 7400 O O . ASN A 1 25 ? -17.014 -1.944 1.978 1.00 0.00 25 ASN A O 8
ATOM 7411 N N . CYS A 1 26 ? -16.276 -2.110 -0.141 1.00 0.00 26 CYS A N 8
ATOM 7412 C CA . CYS A 1 26 ? -14.867 -2.108 0.233 1.00 0.00 26 CYS A CA 8
ATOM 7413 C C . CYS A 1 26 ? -14.341 -0.681 0.363 1.00 0.00 26 CYS A C 8
ATOM 7414 O O . CYS A 1 26 ? -14.154 -0.175 1.469 1.00 0.00 26 CYS A O 8
ATOM 7421 N N . GLY A 1 27 ? -14.105 -0.037 -0.776 1.00 0.00 27 GLY A N 8
ATOM 7422 C CA . GLY A 1 27 ? -13.603 1.325 -0.768 1.00 0.00 27 GLY A CA 8
ATOM 7423 C C . GLY A 1 27 ? -12.376 1.485 0.108 1.00 0.00 27 GLY A C 8
ATOM 7424 O O . GLY A 1 27 ? -12.123 2.565 0.644 1.00 0.00 27 GLY A O 8
ATOM 7428 N N . LYS A 1 28 ? -11.612 0.409 0.256 1.00 0.00 28 LYS A N 8
ATOM 7429 C CA . LYS A 1 28 ? -10.405 0.433 1.074 1.00 0.00 28 LYS A CA 8
ATOM 7430 C C . LYS A 1 28 ? -9.173 0.710 0.218 1.00 0.00 28 LYS A C 8
ATOM 7431 O O . LYS A 1 28 ? -9.117 0.322 -0.949 1.00 0.00 28 LYS A O 8
ATOM 7450 N N . TRP A 1 29 ? -8.190 1.382 0.805 1.00 0.00 29 TRP A N 8
ATOM 7451 C CA . TRP A 1 29 ? -6.958 1.710 0.095 1.00 0.00 29 TRP A CA 8
ATOM 7452 C C . TRP A 1 29 ? -5.863 0.696 0.409 1.00 0.00 29 TRP A C 8
ATOM 7453 O O . TRP A 1 29 ? -5.212 0.775 1.451 1.00 0.00 29 TRP A O 8
ATOM 7474 N N . ARG A 1 30 ? -5.665 -0.255 -0.499 1.00 0.00 30 ARG A N 8
ATOM 7475 C CA . ARG A 1 30 ? -4.649 -1.284 -0.317 1.00 0.00 30 ARG A CA 8
ATOM 7476 C C . ARG A 1 30 ? -3.260 -0.740 -0.638 1.00 0.00 30 ARG A C 8
ATOM 7477 O O . ARG A 1 30 ? -3.094 0.061 -1.559 1.00 0.00 30 ARG A O 8
ATOM 7498 N N . ARG A 1 31 ? -2.266 -1.178 0.127 1.00 0.00 31 ARG A N 8
ATOM 7499 C CA . ARG A 1 31 ? -0.892 -0.734 -0.074 1.00 0.00 31 ARG A CA 8
ATOM 7500 C C . ARG A 1 31 ? -0.234 -1.504 -1.215 1.00 0.00 31 ARG A C 8
ATOM 7501 O O . ARG A 1 31 ? -0.434 -2.710 -1.361 1.00 0.00 31 ARG A O 8
ATOM 7522 N N . LEU A 1 32 ? 0.552 -0.799 -2.022 1.00 0.00 32 LEU A N 8
ATOM 7523 C CA . LEU A 1 32 ? 1.240 -1.416 -3.151 1.00 0.00 32 LEU A CA 8
ATOM 7524 C C . LEU A 1 32 ? 2.748 -1.208 -3.048 1.00 0.00 32 LEU A C 8
ATOM 7525 O O . LEU A 1 32 ? 3.229 -0.508 -2.157 1.00 0.00 32 LEU A O 8
ATOM 7541 N N . CYS A 1 33 ? 3.487 -1.819 -3.967 1.00 0.00 33 CYS A N 8
ATOM 7542 C CA . CYS A 1 33 ? 4.941 -1.701 -3.981 1.00 0.00 33 CYS A CA 8
ATOM 7543 C C . CYS A 1 33 ? 5.370 -0.349 -4.543 1.00 0.00 33 CYS A C 8
ATOM 7544 O O . CYS A 1 33 ? 4.538 0.516 -4.812 1.00 0.00 33 CYS A O 8
ATOM 7552 N N . GLY A 1 34 ? 6.677 -0.174 -4.716 1.00 0.00 34 GLY A N 8
ATOM 7553 C CA . GLY A 1 34 ? 7.195 1.075 -5.242 1.00 0.00 34 GLY A CA 8
ATOM 7554 C C . GLY A 1 34 ? 7.328 1.057 -6.752 1.00 0.00 34 GLY A C 8
ATOM 7555 O O . GLY A 1 34 ? 7.415 2.107 -7.386 1.00 0.00 34 GLY A O 8
ATOM 7559 N N . ASN A 1 35 ? 7.348 -0.140 -7.328 1.00 0.00 35 ASN A N 8
ATOM 7560 C CA . ASN A 1 35 ? 7.474 -0.291 -8.773 1.00 0.00 35 ASN A CA 8
ATOM 7561 C C . ASN A 1 35 ? 6.104 -0.453 -9.425 1.00 0.00 35 ASN A C 8
ATOM 7562 O O . ASN A 1 35 ? 5.951 -1.197 -10.395 1.00 0.00 35 ASN A O 8
ATOM 7573 N N . ILE A 1 36 ? 5.112 0.248 -8.887 1.00 0.00 36 ILE A N 8
ATOM 7574 C CA . ILE A 1 36 ? 3.756 0.183 -9.417 1.00 0.00 36 ILE A CA 8
ATOM 7575 C C . ILE A 1 36 ? 3.124 1.569 -9.482 1.00 0.00 36 ILE A C 8
ATOM 7576 O O . ILE A 1 36 ? 3.344 2.404 -8.605 1.00 0.00 36 ILE A O 8
ATOM 7592 N N . ASP A 1 37 ? 2.337 1.806 -10.526 1.00 0.00 37 ASP A N 8
ATOM 7593 C CA . ASP A 1 37 ? 1.669 3.090 -10.704 1.00 0.00 37 ASP A CA 8
ATOM 7594 C C . ASP A 1 37 ? 0.194 2.894 -11.037 1.00 0.00 37 ASP A C 8
ATOM 7595 O O . ASP A 1 37 ? -0.202 1.908 -11.658 1.00 0.00 37 ASP A O 8
ATOM 7604 N N . PRO A 1 38 ? -0.642 3.855 -10.613 1.00 0.00 38 PRO A N 8
ATOM 7605 C CA . PRO A 1 38 ? -2.087 3.810 -10.854 1.00 0.00 38 PRO A CA 8
ATOM 7606 C C . PRO A 1 38 ? -2.436 4.018 -12.324 1.00 0.00 38 PRO A C 8
ATOM 7607 O O . PRO A 1 38 ? -3.505 3.614 -12.781 1.00 0.00 38 PRO A O 8
ATOM 7618 N N . SER A 1 39 ? -1.527 4.650 -13.060 1.00 0.00 39 SER A N 8
ATOM 7619 C CA . SER A 1 39 ? -1.741 4.915 -14.478 1.00 0.00 39 SER A CA 8
ATOM 7620 C C . SER A 1 39 ? -1.689 3.622 -15.285 1.00 0.00 39 SER A C 8
ATOM 7621 O O . SER A 1 39 ? -2.313 3.509 -16.341 1.00 0.00 39 SER A O 8
ATOM 7629 N N . VAL A 1 40 ? -0.938 2.647 -14.782 1.00 0.00 40 VAL A N 8
ATOM 7630 C CA . VAL A 1 40 ? -0.804 1.360 -15.455 1.00 0.00 40 VAL A CA 8
ATOM 7631 C C . VAL A 1 40 ? -1.632 0.286 -14.757 1.00 0.00 40 VAL A C 8
ATOM 7632 O O . VAL A 1 40 ? -1.313 -0.901 -14.827 1.00 0.00 40 VAL A O 8
ATOM 7645 N N . LEU A 1 41 ? -2.696 0.711 -14.086 1.00 0.00 41 LEU A N 8
ATOM 7646 C CA . LEU A 1 41 ? -3.572 -0.215 -13.376 1.00 0.00 41 LEU A CA 8
ATOM 7647 C C . LEU A 1 41 ? -4.985 -0.177 -13.949 1.00 0.00 41 LEU A C 8
ATOM 7648 O O . LEU A 1 41 ? -5.426 0.826 -14.511 1.00 0.00 41 LEU A O 8
ATOM 7664 N N . PRO A 1 42 ? -5.714 -1.293 -13.802 1.00 0.00 42 PRO A N 8
ATOM 7665 C CA . PRO A 1 42 ? -7.089 -1.411 -14.296 1.00 0.00 42 PRO A CA 8
ATOM 7666 C C . PRO A 1 42 ? -8.066 -0.551 -13.502 1.00 0.00 42 PRO A C 8
ATOM 7667 O O . PRO A 1 42 ? -7.752 -0.090 -12.405 1.00 0.00 42 PRO A O 8
ATOM 7678 N N . ASP A 1 43 ? -9.252 -0.341 -14.062 1.00 0.00 43 ASP A N 8
ATOM 7679 C CA . ASP A 1 43 ? -10.276 0.462 -13.405 1.00 0.00 43 ASP A CA 8
ATOM 7680 C C . ASP A 1 43 ? -11.100 -0.388 -12.443 1.00 0.00 43 ASP A C 8
ATOM 7681 O O . ASP A 1 43 ? -11.652 0.119 -11.468 1.00 0.00 43 ASP A O 8
ATOM 7690 N N . ASN A 1 44 ? -11.178 -1.685 -12.726 1.00 0.00 44 ASN A N 8
ATOM 7691 C CA . ASN A 1 44 ? -11.936 -2.606 -11.887 1.00 0.00 44 ASN A CA 8
ATOM 7692 C C . ASN A 1 44 ? -11.020 -3.316 -10.894 1.00 0.00 44 ASN A C 8
ATOM 7693 O O . ASN A 1 44 ? -11.296 -4.439 -10.474 1.00 0.00 44 ASN A O 8
ATOM 7704 N N . TRP A 1 45 ? -9.931 -2.652 -10.524 1.00 0.00 45 TRP A N 8
ATOM 7705 C CA . TRP A 1 45 ? -8.975 -3.220 -9.580 1.00 0.00 45 TRP A CA 8
ATOM 7706 C C . TRP A 1 45 ? -9.629 -3.469 -8.226 1.00 0.00 45 TRP A C 8
ATOM 7707 O O . TRP A 1 45 ? -10.477 -2.694 -7.783 1.00 0.00 45 TRP A O 8
ATOM 7728 N N . SER A 1 46 ? -9.230 -4.556 -7.571 1.00 0.00 46 SER A N 8
ATOM 7729 C CA . SER A 1 46 ? -9.781 -4.908 -6.268 1.00 0.00 46 SER A CA 8
ATOM 7730 C C . SER A 1 46 ? -8.680 -5.371 -5.320 1.00 0.00 46 SER A C 8
ATOM 7731 O O . SER A 1 46 ? -7.518 -5.491 -5.710 1.00 0.00 46 SER A O 8
ATOM 7739 N N . CYS A 1 47 ? -9.053 -5.630 -4.071 1.00 0.00 47 CYS A N 8
ATOM 7740 C CA . CYS A 1 47 ? -8.099 -6.080 -3.065 1.00 0.00 47 CYS A CA 8
ATOM 7741 C C . CYS A 1 47 ? -7.425 -7.379 -3.495 1.00 0.00 47 CYS A C 8
ATOM 7742 O O . CYS A 1 47 ? -6.278 -7.645 -3.135 1.00 0.00 47 CYS A O 8
ATOM 7749 N N . ASP A 1 48 ? -8.145 -8.184 -4.268 1.00 0.00 48 ASP A N 8
ATOM 7750 C CA . ASP A 1 48 ? -7.618 -9.456 -4.750 1.00 0.00 48 ASP A CA 8
ATOM 7751 C C . ASP A 1 48 ? -6.443 -9.233 -5.697 1.00 0.00 48 ASP A C 8
ATOM 7752 O O . ASP A 1 48 ? -5.665 -10.149 -5.961 1.00 0.00 48 ASP A O 8
ATOM 7761 N N . GLN A 1 49 ? -6.322 -8.010 -6.204 1.00 0.00 49 GLN A N 8
ATOM 7762 C CA . GLN A 1 49 ? -5.243 -7.668 -7.123 1.00 0.00 49 GLN A CA 8
ATOM 7763 C C . GLN A 1 49 ? -4.104 -6.968 -6.389 1.00 0.00 49 GLN A C 8
ATOM 7764 O O . GLN A 1 49 ? -3.360 -6.186 -6.980 1.00 0.00 49 GLN A O 8
ATOM 7778 N N . ASN A 1 50 ? -3.976 -7.252 -5.097 1.00 0.00 50 ASN A N 8
ATOM 7779 C CA . ASN A 1 50 ? -2.928 -6.648 -4.282 1.00 0.00 50 ASN A CA 8
ATOM 7780 C C . ASN A 1 50 ? -1.689 -7.537 -4.243 1.00 0.00 50 ASN A C 8
ATOM 7781 O O . ASN A 1 50 ? -1.777 -8.753 -4.416 1.00 0.00 50 ASN A O 8
ATOM 7792 N N . THR A 1 51 ? -0.533 -6.922 -4.014 1.00 0.00 51 THR A N 8
ATOM 7793 C CA . THR A 1 51 ? 0.725 -7.655 -3.952 1.00 0.00 51 THR A CA 8
ATOM 7794 C C . THR A 1 51 ? 1.042 -8.085 -2.525 1.00 0.00 51 THR A C 8
ATOM 7795 O O . THR A 1 51 ? 1.791 -9.036 -2.304 1.00 0.00 51 THR A O 8
ATOM 7806 N N . ASP A 1 52 ? 0.465 -7.379 -1.558 1.00 0.00 52 ASP A N 8
ATOM 7807 C CA . ASP A 1 52 ? 0.685 -7.689 -0.150 1.00 0.00 52 ASP A CA 8
ATOM 7808 C C . ASP A 1 52 ? -0.353 -8.686 0.356 1.00 0.00 52 ASP A C 8
ATOM 7809 O O . ASP A 1 52 ? -1.529 -8.352 0.502 1.00 0.00 52 ASP A O 8
ATOM 7818 N N . VAL A 1 53 ? 0.089 -9.911 0.619 1.00 0.00 53 VAL A N 8
ATOM 7819 C CA . VAL A 1 53 ? -0.802 -10.957 1.108 1.00 0.00 53 VAL A CA 8
ATOM 7820 C C . VAL A 1 53 ? -1.520 -10.517 2.379 1.00 0.00 53 VAL A C 8
ATOM 7821 O O . VAL A 1 53 ? -2.604 -11.008 2.692 1.00 0.00 53 VAL A O 8
ATOM 7834 N N . GLN A 1 54 ? -0.909 -9.588 3.107 1.00 0.00 54 GLN A N 8
ATOM 7835 C CA . GLN A 1 54 ? -1.491 -9.082 4.344 1.00 0.00 54 GLN A CA 8
ATOM 7836 C C . GLN A 1 54 ? -2.772 -8.303 4.064 1.00 0.00 54 GLN A C 8
ATOM 7837 O O . GLN A 1 54 ? -3.621 -8.150 4.942 1.00 0.00 54 GLN A O 8
ATOM 7851 N N . TYR A 1 55 ? -2.904 -7.812 2.837 1.00 0.00 55 TYR A N 8
ATOM 7852 C CA . TYR A 1 55 ? -4.080 -7.047 2.443 1.00 0.00 55 TYR A CA 8
ATOM 7853 C C . TYR A 1 55 ? -4.442 -7.315 0.985 1.00 0.00 55 TYR A C 8
ATOM 7854 O O . TYR A 1 55 ? -4.579 -6.389 0.187 1.00 0.00 55 TYR A O 8
ATOM 7872 N N . ASN A 1 56 ? -4.595 -8.591 0.646 1.00 0.00 56 ASN A N 8
ATOM 7873 C CA . ASN A 1 56 ? -4.941 -8.984 -0.715 1.00 0.00 56 ASN A CA 8
ATOM 7874 C C . ASN A 1 56 ? -6.352 -9.561 -0.773 1.00 0.00 56 ASN A C 8
ATOM 7875 O O . ASN A 1 56 ? -6.690 -10.310 -1.690 1.00 0.00 56 ASN A O 8
ATOM 7886 N N . ARG A 1 57 ? -7.171 -9.206 0.211 1.00 0.00 57 ARG A N 8
ATOM 7887 C CA . ARG A 1 57 ? -8.546 -9.689 0.273 1.00 0.00 57 ARG A CA 8
ATOM 7888 C C . ARG A 1 57 ? -9.516 -8.536 0.512 1.00 0.00 57 ARG A C 8
ATOM 7889 O O . ARG A 1 57 ? -9.137 -7.490 1.039 1.00 0.00 57 ARG A O 8
ATOM 7910 N N . CYS A 1 58 ? -10.770 -8.735 0.120 1.00 0.00 58 CYS A N 8
ATOM 7911 C CA . CYS A 1 58 ? -11.796 -7.713 0.289 1.00 0.00 58 CYS A CA 8
ATOM 7912 C C . CYS A 1 58 ? -12.403 -7.778 1.688 1.00 0.00 58 CYS A C 8
ATOM 7913 O O . CYS A 1 58 ? -13.318 -7.022 2.015 1.00 0.00 58 CYS A O 8
ATOM 7920 N N . ASP A 1 59 ? -11.887 -8.686 2.509 1.00 0.00 59 ASP A N 8
ATOM 7921 C CA . ASP A 1 59 ? -12.376 -8.850 3.873 1.00 0.00 59 ASP A CA 8
ATOM 7922 C C . ASP A 1 59 ? -11.407 -8.230 4.875 1.00 0.00 59 ASP A C 8
ATOM 7923 O O . ASP A 1 59 ? -11.797 -7.863 5.984 1.00 0.00 59 ASP A O 8
ATOM 7932 N N . ILE A 1 60 ? -10.144 -8.119 4.479 1.00 0.00 60 ILE A N 8
ATOM 7933 C CA . ILE A 1 60 ? -9.120 -7.545 5.343 1.00 0.00 60 ILE A CA 8
ATOM 7934 C C . ILE A 1 60 ? -9.369 -6.059 5.578 1.00 0.00 60 ILE A C 8
ATOM 7935 O O . ILE A 1 60 ? -9.617 -5.291 4.648 1.00 0.00 60 ILE A O 8
ATOM 7951 N N . PRO A 1 61 ? -9.301 -5.642 6.851 1.00 0.00 61 PRO A N 8
ATOM 7952 C CA . PRO A 1 61 ? -9.514 -4.244 7.238 1.00 0.00 61 PRO A CA 8
ATOM 7953 C C . PRO A 1 61 ? -8.380 -3.335 6.776 1.00 0.00 61 PRO A C 8
ATOM 7954 O O . PRO A 1 61 ? -7.301 -3.807 6.419 1.00 0.00 61 PRO A O 8
ATOM 7965 N N . GLU A 1 62 ? -8.632 -2.030 6.786 1.00 0.00 62 GLU A N 8
ATOM 7966 C CA . GLU A 1 62 ? -7.631 -1.056 6.368 1.00 0.00 62 GLU A CA 8
ATOM 7967 C C . GLU A 1 62 ? -6.564 -0.876 7.443 1.00 0.00 62 GLU A C 8
ATOM 7968 O O . GLU A 1 62 ? -6.810 -1.125 8.623 1.00 0.00 62 GLU A O 8
ATOM 7980 N N . GLU A 1 63 ? -5.379 -0.442 7.026 1.00 0.00 63 GLU A N 8
ATOM 7981 C CA . GLU A 1 63 ? -4.274 -0.230 7.953 1.00 0.00 63 GLU A CA 8
ATOM 7982 C C . GLU A 1 63 ? -4.487 1.040 8.772 1.00 0.00 63 GLU A C 8
ATOM 7983 O O . GLU A 1 63 ? -5.061 2.016 8.289 1.00 0.00 63 GLU A O 8
ATOM 7995 N N . THR A 1 64 ? -4.019 1.020 10.017 1.00 0.00 64 THR A N 8
ATOM 7996 C CA . THR A 1 64 ? -4.160 2.167 10.905 1.00 0.00 64 THR A CA 8
ATOM 7997 C C . THR A 1 64 ? -3.645 3.440 10.242 1.00 0.00 64 THR A C 8
ATOM 7998 O O . THR A 1 64 ? -2.767 3.392 9.381 1.00 0.00 64 THR A O 8
ATOM 8009 N N . TRP A 1 65 ? -4.197 4.577 10.650 1.00 0.00 65 TRP A N 8
ATOM 8010 C CA . TRP A 1 65 ? -3.793 5.865 10.096 1.00 0.00 65 TRP A CA 8
ATOM 8011 C C . TRP A 1 65 ? -2.472 6.328 10.702 1.00 0.00 65 TRP A C 8
ATOM 8012 O O . TRP A 1 65 ? -2.308 6.343 11.922 1.00 0.00 65 TRP A O 8
ATOM 8033 N N . THR A 1 66 ? -1.531 6.705 9.842 1.00 0.00 66 THR A N 8
ATOM 8034 C CA . THR A 1 66 ? -0.225 7.168 10.293 1.00 0.00 66 THR A CA 8
ATOM 8035 C C . THR A 1 66 ? 0.095 8.547 9.727 1.00 0.00 66 THR A C 8
ATOM 8036 O O . THR A 1 66 ? -0.343 8.897 8.632 1.00 0.00 66 THR A O 8
ATOM 8047 N N . GLY A 1 67 ? 0.864 9.327 10.482 1.00 0.00 67 GLY A N 8
ATOM 8048 C CA . GLY A 1 67 ? 1.230 10.659 10.038 1.00 0.00 67 GLY A CA 8
ATOM 8049 C C . GLY A 1 67 ? 2.645 11.033 10.431 1.00 0.00 67 GLY A C 8
ATOM 8050 O O . GLY A 1 67 ? 2.955 12.209 10.623 1.00 0.00 67 GLY A O 8
ATOM 8054 N N . LEU A 1 68 ? 3.508 10.030 10.553 1.00 0.00 68 LEU A N 8
ATOM 8055 C CA . LEU A 1 68 ? 4.899 10.258 10.928 1.00 0.00 68 LEU A CA 8
ATOM 8056 C C . LEU A 1 68 ? 5.726 10.681 9.719 1.00 0.00 68 LEU A C 8
ATOM 8057 O O . LEU A 1 68 ? 5.854 9.932 8.750 1.00 0.00 68 LEU A O 8
ATOM 8073 N N . GLU A 1 69 ? 6.288 11.884 9.783 1.00 0.00 69 GLU A N 8
ATOM 8074 C CA . GLU A 1 69 ? 7.104 12.405 8.693 1.00 0.00 69 GLU A CA 8
ATOM 8075 C C . GLU A 1 69 ? 8.465 11.715 8.655 1.00 0.00 69 GLU A C 8
ATOM 8076 O O . GLU A 1 69 ? 9.398 12.185 9.304 1.00 0.00 69 GLU A O 8
ATOM 8089 N N . GLY A 1 1 ? 22.519 13.076 -0.148 1.00 0.00 1 GLY A N 9
ATOM 8090 C CA . GLY A 1 1 ? 23.761 12.410 0.200 1.00 0.00 1 GLY A CA 9
ATOM 8091 C C . GLY A 1 1 ? 24.108 11.290 -0.761 1.00 0.00 1 GLY A C 9
ATOM 8092 O O . GLY A 1 1 ? 24.816 11.505 -1.745 1.00 0.00 1 GLY A O 9
ATOM 8096 N N . SER A 1 2 ? 23.610 10.092 -0.475 1.00 0.00 2 SER A N 9
ATOM 8097 C CA . SER A 1 2 ? 23.875 8.932 -1.319 1.00 0.00 2 SER A CA 9
ATOM 8098 C C . SER A 1 2 ? 23.041 7.735 -0.875 1.00 0.00 2 SER A C 9
ATOM 8099 O O . SER A 1 2 ? 23.152 7.273 0.260 1.00 0.00 2 SER A O 9
ATOM 8107 N N . SER A 1 3 ? 22.204 7.237 -1.780 1.00 0.00 3 SER A N 9
ATOM 8108 C CA . SER A 1 3 ? 21.347 6.096 -1.482 1.00 0.00 3 SER A CA 9
ATOM 8109 C C . SER A 1 3 ? 21.955 4.804 -2.020 1.00 0.00 3 SER A C 9
ATOM 8110 O O . SER A 1 3 ? 22.890 4.831 -2.820 1.00 0.00 3 SER A O 9
ATOM 8118 N N . GLY A 1 4 ? 21.417 3.673 -1.575 1.00 0.00 4 GLY A N 9
ATOM 8119 C CA . GLY A 1 4 ? 21.918 2.386 -2.021 1.00 0.00 4 GLY A CA 9
ATOM 8120 C C . GLY A 1 4 ? 21.364 1.985 -3.374 1.00 0.00 4 GLY A C 9
ATOM 8121 O O . GLY A 1 4 ? 20.401 2.580 -3.859 1.00 0.00 4 GLY A O 9
ATOM 8125 N N . SER A 1 5 ? 21.974 0.976 -3.986 1.00 0.00 5 SER A N 9
ATOM 8126 C CA . SER A 1 5 ? 21.539 0.499 -5.294 1.00 0.00 5 SER A CA 9
ATOM 8127 C C . SER A 1 5 ? 20.862 -0.863 -5.178 1.00 0.00 5 SER A C 9
ATOM 8128 O O . SER A 1 5 ? 21.099 -1.757 -5.990 1.00 0.00 5 SER A O 9
ATOM 8136 N N . SER A 1 6 ? 20.017 -1.012 -4.163 1.00 0.00 6 SER A N 9
ATOM 8137 C CA . SER A 1 6 ? 19.307 -2.266 -3.938 1.00 0.00 6 SER A CA 9
ATOM 8138 C C . SER A 1 6 ? 17.832 -2.128 -4.302 1.00 0.00 6 SER A C 9
ATOM 8139 O O . SER A 1 6 ? 16.968 -2.753 -3.687 1.00 0.00 6 SER A O 9
ATOM 8147 N N . GLY A 1 7 ? 17.552 -1.305 -5.308 1.00 0.00 7 GLY A N 9
ATOM 8148 C CA . GLY A 1 7 ? 16.181 -1.099 -5.737 1.00 0.00 7 GLY A CA 9
ATOM 8149 C C . GLY A 1 7 ? 15.949 0.294 -6.289 1.00 0.00 7 GLY A C 9
ATOM 8150 O O . GLY A 1 7 ? 16.029 0.510 -7.498 1.00 0.00 7 GLY A O 9
ATOM 8154 N N . GLU A 1 8 ? 15.660 1.240 -5.401 1.00 0.00 8 GLU A N 9
ATOM 8155 C CA . GLU A 1 8 ? 15.414 2.618 -5.808 1.00 0.00 8 GLU A CA 9
ATOM 8156 C C . GLU A 1 8 ? 16.724 3.336 -6.122 1.00 0.00 8 GLU A C 9
ATOM 8157 O O . GLU A 1 8 ? 17.518 3.619 -5.225 1.00 0.00 8 GLU A O 9
ATOM 8169 N N . ILE A 1 9 ? 16.941 3.624 -7.401 1.00 0.00 9 ILE A N 9
ATOM 8170 C CA . ILE A 1 9 ? 18.153 4.308 -7.833 1.00 0.00 9 ILE A CA 9
ATOM 8171 C C . ILE A 1 9 ? 17.861 5.754 -8.219 1.00 0.00 9 ILE A C 9
ATOM 8172 O O . ILE A 1 9 ? 18.491 6.307 -9.121 1.00 0.00 9 ILE A O 9
ATOM 8188 N N . SER A 1 10 ? 16.901 6.363 -7.529 1.00 0.00 10 SER A N 9
ATOM 8189 C CA . SER A 1 10 ? 16.523 7.745 -7.800 1.00 0.00 10 SER A CA 9
ATOM 8190 C C . SER A 1 10 ? 16.216 7.943 -9.281 1.00 0.00 10 SER A C 9
ATOM 8191 O O . SER A 1 10 ? 16.628 8.933 -9.885 1.00 0.00 10 SER A O 9
ATOM 8199 N N . GLY A 1 11 ? 15.489 6.993 -9.861 1.00 0.00 11 GLY A N 9
ATOM 8200 C CA . GLY A 1 11 ? 15.138 7.081 -11.266 1.00 0.00 11 GLY A CA 9
ATOM 8201 C C . GLY A 1 11 ? 13.659 6.853 -11.510 1.00 0.00 11 GLY A C 9
ATOM 8202 O O . GLY A 1 11 ? 12.907 7.801 -11.735 1.00 0.00 11 GLY A O 9
ATOM 8206 N N . PHE A 1 12 ? 13.241 5.592 -11.468 1.00 0.00 12 PHE A N 9
ATOM 8207 C CA . PHE A 1 12 ? 11.843 5.243 -11.689 1.00 0.00 12 PHE A CA 9
ATOM 8208 C C . PHE A 1 12 ? 11.247 4.577 -10.452 1.00 0.00 12 PHE A C 9
ATOM 8209 O O . PHE A 1 12 ? 10.714 3.471 -10.524 1.00 0.00 12 PHE A O 9
ATOM 8226 N N . GLY A 1 13 ? 11.342 5.261 -9.315 1.00 0.00 13 GLY A N 9
ATOM 8227 C CA . GLY A 1 13 ? 10.809 4.721 -8.078 1.00 0.00 13 GLY A CA 9
ATOM 8228 C C . GLY A 1 13 ? 9.543 5.427 -7.635 1.00 0.00 13 GLY A C 9
ATOM 8229 O O . GLY A 1 13 ? 9.601 6.425 -6.917 1.00 0.00 13 GLY A O 9
ATOM 8233 N N . GLN A 1 14 ? 8.397 4.909 -8.065 1.00 0.00 14 GLN A N 9
ATOM 8234 C CA . GLN A 1 14 ? 7.112 5.499 -7.709 1.00 0.00 14 GLN A CA 9
ATOM 8235 C C . GLN A 1 14 ? 6.531 4.831 -6.468 1.00 0.00 14 GLN A C 9
ATOM 8236 O O . GLN A 1 14 ? 5.599 4.031 -6.560 1.00 0.00 14 GLN A O 9
ATOM 8250 N N . CYS A 1 15 ? 7.087 5.163 -5.308 1.00 0.00 15 CYS A N 9
ATOM 8251 C CA . CYS A 1 15 ? 6.625 4.594 -4.047 1.00 0.00 15 CYS A CA 9
ATOM 8252 C C . CYS A 1 15 ? 5.504 5.438 -3.448 1.00 0.00 15 CYS A C 9
ATOM 8253 O O . CYS A 1 15 ? 5.071 6.426 -4.043 1.00 0.00 15 CYS A O 9
ATOM 8261 N N . LEU A 1 16 ? 5.038 5.042 -2.269 1.00 0.00 16 LEU A N 9
ATOM 8262 C CA . LEU A 1 16 ? 3.966 5.761 -1.590 1.00 0.00 16 LEU A CA 9
ATOM 8263 C C . LEU A 1 16 ? 2.704 5.792 -2.445 1.00 0.00 16 LEU A C 9
ATOM 8264 O O . LEU A 1 16 ? 2.016 6.810 -2.519 1.00 0.00 16 LEU A O 9
ATOM 8280 N N . VAL A 1 17 ? 2.403 4.668 -3.089 1.00 0.00 17 VAL A N 9
ATOM 8281 C CA . VAL A 1 17 ? 1.222 4.565 -3.937 1.00 0.00 17 VAL A CA 9
ATOM 8282 C C . VAL A 1 17 ? 0.132 3.738 -3.263 1.00 0.00 17 VAL A C 9
ATOM 8283 O O . VAL A 1 17 ? 0.414 2.721 -2.630 1.00 0.00 17 VAL A O 9
ATOM 8296 N N . TRP A 1 18 ? -1.111 4.181 -3.405 1.00 0.00 18 TRP A N 9
ATOM 8297 C CA . TRP A 1 18 ? -2.245 3.481 -2.811 1.00 0.00 18 TRP A CA 9
ATOM 8298 C C . TRP A 1 18 ? -3.352 3.269 -3.836 1.00 0.00 18 TRP A C 9
ATOM 8299 O O . TRP A 1 18 ? -3.590 4.120 -4.693 1.00 0.00 18 TRP A O 9
ATOM 8320 N N . VAL A 1 19 ? -4.028 2.128 -3.744 1.00 0.00 19 VAL A N 9
ATOM 8321 C CA . VAL A 1 19 ? -5.112 1.805 -4.663 1.00 0.00 19 VAL A CA 9
ATOM 8322 C C . VAL A 1 19 ? -6.398 1.489 -3.908 1.00 0.00 19 VAL A C 9
ATOM 8323 O O . VAL A 1 19 ? -6.391 0.725 -2.943 1.00 0.00 19 VAL A O 9
ATOM 8336 N N . GLN A 1 20 ? -7.501 2.083 -4.353 1.00 0.00 20 GLN A N 9
ATOM 8337 C CA . GLN A 1 20 ? -8.795 1.865 -3.718 1.00 0.00 20 GLN A CA 9
ATOM 8338 C C . GLN A 1 20 ? -9.586 0.786 -4.451 1.00 0.00 20 GLN A C 9
ATOM 8339 O O . GLN A 1 20 ? -9.692 0.805 -5.678 1.00 0.00 20 GLN A O 9
ATOM 8353 N N . CYS A 1 21 ? -10.140 -0.153 -3.692 1.00 0.00 21 CYS A N 9
ATOM 8354 C CA . CYS A 1 21 ? -10.921 -1.241 -4.269 1.00 0.00 21 CYS A CA 9
ATOM 8355 C C . CYS A 1 21 ? -12.005 -0.699 -5.197 1.00 0.00 21 CYS A C 9
ATOM 8356 O O . CYS A 1 21 ? -12.433 0.447 -5.066 1.00 0.00 21 CYS A O 9
ATOM 8363 N N . SER A 1 22 ? -12.442 -1.533 -6.136 1.00 0.00 22 SER A N 9
ATOM 8364 C CA . SER A 1 22 ? -13.473 -1.138 -7.089 1.00 0.00 22 SER A CA 9
ATOM 8365 C C . SER A 1 22 ? -14.864 -1.296 -6.482 1.00 0.00 22 SER A C 9
ATOM 8366 O O . SER A 1 22 ? -15.800 -0.589 -6.854 1.00 0.00 22 SER A O 9
ATOM 8374 N N . PHE A 1 23 ? -14.990 -2.230 -5.545 1.00 0.00 23 PHE A N 9
ATOM 8375 C CA . PHE A 1 23 ? -16.266 -2.483 -4.886 1.00 0.00 23 PHE A CA 9
ATOM 8376 C C . PHE A 1 23 ? -16.602 -1.366 -3.902 1.00 0.00 23 PHE A C 9
ATOM 8377 O O . PHE A 1 23 ? -15.729 -0.805 -3.239 1.00 0.00 23 PHE A O 9
ATOM 8394 N N . PRO A 1 24 ? -17.898 -1.033 -3.805 1.00 0.00 24 PRO A N 9
ATOM 8395 C CA . PRO A 1 24 ? -18.380 0.019 -2.905 1.00 0.00 24 PRO A CA 9
ATOM 8396 C C . PRO A 1 24 ? -18.270 -0.378 -1.437 1.00 0.00 24 PRO A C 9
ATOM 8397 O O . PRO A 1 24 ? -17.765 0.384 -0.614 1.00 0.00 24 PRO A O 9
ATOM 8408 N N . ASN A 1 25 ? -18.747 -1.577 -1.116 1.00 0.00 25 ASN A N 9
ATOM 8409 C CA . ASN A 1 25 ? -18.703 -2.075 0.254 1.00 0.00 25 ASN A CA 9
ATOM 8410 C C . ASN A 1 25 ? -17.272 -2.079 0.785 1.00 0.00 25 ASN A C 9
ATOM 8411 O O . ASN A 1 25 ? -17.048 -2.021 1.995 1.00 0.00 25 ASN A O 9
ATOM 8422 N N . CYS A 1 26 ? -16.308 -2.147 -0.127 1.00 0.00 26 CYS A N 9
ATOM 8423 C CA . CYS A 1 26 ? -14.900 -2.158 0.248 1.00 0.00 26 CYS A CA 9
ATOM 8424 C C . CYS A 1 26 ? -14.363 -0.736 0.390 1.00 0.00 26 CYS A C 9
ATOM 8425 O O . CYS A 1 26 ? -14.175 -0.241 1.500 1.00 0.00 26 CYS A O 9
ATOM 8432 N N . GLY A 1 27 ? -14.120 -0.086 -0.744 1.00 0.00 27 GLY A N 9
ATOM 8433 C CA . GLY A 1 27 ? -13.608 1.272 -0.724 1.00 0.00 27 GLY A CA 9
ATOM 8434 C C . GLY A 1 27 ? -12.379 1.416 0.151 1.00 0.00 27 GLY A C 9
ATOM 8435 O O . GLY A 1 27 ? -12.113 2.490 0.690 1.00 0.00 27 GLY A O 9
ATOM 8439 N N . LYS A 1 28 ? -11.626 0.330 0.294 1.00 0.00 28 LYS A N 9
ATOM 8440 C CA . LYS A 1 28 ? -10.418 0.338 1.111 1.00 0.00 28 LYS A CA 9
ATOM 8441 C C . LYS A 1 28 ? -9.185 0.611 0.255 1.00 0.00 28 LYS A C 9
ATOM 8442 O O . LYS A 1 28 ? -9.119 0.198 -0.903 1.00 0.00 28 LYS A O 9
ATOM 8461 N N . TRP A 1 29 ? -8.212 1.306 0.832 1.00 0.00 29 TRP A N 9
ATOM 8462 C CA . TRP A 1 29 ? -6.981 1.632 0.122 1.00 0.00 29 TRP A CA 9
ATOM 8463 C C . TRP A 1 29 ? -5.885 0.621 0.441 1.00 0.00 29 TRP A C 9
ATOM 8464 O O . TRP A 1 29 ? -5.292 0.655 1.519 1.00 0.00 29 TRP A O 9
ATOM 8485 N N . ARG A 1 30 ? -5.620 -0.276 -0.503 1.00 0.00 30 ARG A N 9
ATOM 8486 C CA . ARG A 1 30 ? -4.595 -1.297 -0.321 1.00 0.00 30 ARG A CA 9
ATOM 8487 C C . ARG A 1 30 ? -3.214 -0.748 -0.666 1.00 0.00 30 ARG A C 9
ATOM 8488 O O . ARG A 1 30 ? -2.966 -0.328 -1.796 1.00 0.00 30 ARG A O 9
ATOM 8509 N N . ARG A 1 31 ? -2.318 -0.755 0.316 1.00 0.00 31 ARG A N 9
ATOM 8510 C CA . ARG A 1 31 ? -0.963 -0.256 0.117 1.00 0.00 31 ARG A CA 9
ATOM 8511 C C . ARG A 1 31 ? -0.179 -1.170 -0.821 1.00 0.00 31 ARG A C 9
ATOM 8512 O O . ARG A 1 31 ? -0.312 -2.393 -0.767 1.00 0.00 31 ARG A O 9
ATOM 8533 N N . LEU A 1 32 ? 0.637 -0.568 -1.679 1.00 0.00 32 LEU A N 9
ATOM 8534 C CA . LEU A 1 32 ? 1.442 -1.327 -2.630 1.00 0.00 32 LEU A CA 9
ATOM 8535 C C . LEU A 1 32 ? 2.927 -1.035 -2.441 1.00 0.00 32 LEU A C 9
ATOM 8536 O O . LEU A 1 32 ? 3.302 -0.134 -1.691 1.00 0.00 32 LEU A O 9
ATOM 8552 N N . CYS A 1 33 ? 3.767 -1.802 -3.128 1.00 0.00 33 CYS A N 9
ATOM 8553 C CA . CYS A 1 33 ? 5.212 -1.625 -3.037 1.00 0.00 33 CYS A CA 9
ATOM 8554 C C . CYS A 1 33 ? 5.634 -0.285 -3.631 1.00 0.00 33 CYS A C 9
ATOM 8555 O O . CYS A 1 33 ? 5.957 0.654 -2.905 1.00 0.00 33 CYS A O 9
ATOM 8563 N N . GLY A 1 34 ? 5.630 -0.204 -4.958 1.00 0.00 34 GLY A N 9
ATOM 8564 C CA . GLY A 1 34 ? 6.015 1.024 -5.628 1.00 0.00 34 GLY A CA 9
ATOM 8565 C C . GLY A 1 34 ? 6.099 0.862 -7.133 1.00 0.00 34 GLY A C 9
ATOM 8566 O O . GLY A 1 34 ? 5.891 1.818 -7.879 1.00 0.00 34 GLY A O 9
ATOM 8570 N N . ASN A 1 35 ? 6.406 -0.351 -7.580 1.00 0.00 35 ASN A N 9
ATOM 8571 C CA . ASN A 1 35 ? 6.520 -0.634 -9.006 1.00 0.00 35 ASN A CA 9
ATOM 8572 C C . ASN A 1 35 ? 5.165 -0.504 -9.696 1.00 0.00 35 ASN A C 9
ATOM 8573 O O . ASN A 1 35 ? 5.092 -0.259 -10.900 1.00 0.00 35 ASN A O 9
ATOM 8584 N N . ILE A 1 36 ? 4.096 -0.668 -8.924 1.00 0.00 36 ILE A N 9
ATOM 8585 C CA . ILE A 1 36 ? 2.744 -0.567 -9.460 1.00 0.00 36 ILE A CA 9
ATOM 8586 C C . ILE A 1 36 ? 2.303 0.889 -9.568 1.00 0.00 36 ILE A C 9
ATOM 8587 O O . ILE A 1 36 ? 2.642 1.715 -8.720 1.00 0.00 36 ILE A O 9
ATOM 8603 N N . ASP A 1 37 ? 1.544 1.195 -10.614 1.00 0.00 37 ASP A N 9
ATOM 8604 C CA . ASP A 1 37 ? 1.053 2.551 -10.831 1.00 0.00 37 ASP A CA 9
ATOM 8605 C C . ASP A 1 37 ? -0.405 2.535 -11.280 1.00 0.00 37 ASP A C 9
ATOM 8606 O O . ASP A 1 37 ? -0.870 1.600 -11.931 1.00 0.00 37 ASP A O 9
ATOM 8615 N N . PRO A 1 38 ? -1.145 3.596 -10.924 1.00 0.00 38 PRO A N 9
ATOM 8616 C CA . PRO A 1 38 ? -2.562 3.727 -11.279 1.00 0.00 38 PRO A CA 9
ATOM 8617 C C . PRO A 1 38 ? -2.766 3.963 -12.772 1.00 0.00 38 PRO A C 9
ATOM 8618 O O . PRO A 1 38 ? -3.846 3.716 -13.307 1.00 0.00 38 PRO A O 9
ATOM 8629 N N . SER A 1 39 ? -1.720 4.441 -13.439 1.00 0.00 39 SER A N 9
ATOM 8630 C CA . SER A 1 39 ? -1.786 4.713 -14.870 1.00 0.00 39 SER A CA 9
ATOM 8631 C C . SER A 1 39 ? -1.850 3.414 -15.667 1.00 0.00 39 SER A C 9
ATOM 8632 O O . SER A 1 39 ? -2.547 3.326 -16.678 1.00 0.00 39 SER A O 9
ATOM 8640 N N . VAL A 1 40 ? -1.118 2.406 -15.205 1.00 0.00 40 VAL A N 9
ATOM 8641 C CA . VAL A 1 40 ? -1.091 1.110 -15.873 1.00 0.00 40 VAL A CA 9
ATOM 8642 C C . VAL A 1 40 ? -2.116 0.158 -15.266 1.00 0.00 40 VAL A C 9
ATOM 8643 O O . VAL A 1 40 ? -2.531 -0.812 -15.902 1.00 0.00 40 VAL A O 9
ATOM 8656 N N . LEU A 1 41 ? -2.522 0.442 -14.034 1.00 0.00 41 LEU A N 9
ATOM 8657 C CA . LEU A 1 41 ? -3.500 -0.389 -13.340 1.00 0.00 41 LEU A CA 9
ATOM 8658 C C . LEU A 1 41 ? -4.863 -0.310 -14.021 1.00 0.00 41 LEU A C 9
ATOM 8659 O O . LEU A 1 41 ? -5.202 0.678 -14.672 1.00 0.00 41 LEU A O 9
ATOM 8675 N N . PRO A 1 42 ? -5.664 -1.375 -13.868 1.00 0.00 42 PRO A N 9
ATOM 8676 C CA . PRO A 1 42 ? -7.003 -1.449 -14.459 1.00 0.00 42 PRO A CA 9
ATOM 8677 C C . PRO A 1 42 ? -7.985 -0.492 -13.792 1.00 0.00 42 PRO A C 9
ATOM 8678 O O . PRO A 1 42 ? -7.606 0.297 -12.926 1.00 0.00 42 PRO A O 9
ATOM 8689 N N . ASP A 1 43 ? -9.247 -0.566 -14.201 1.00 0.00 43 ASP A N 9
ATOM 8690 C CA . ASP A 1 43 ? -10.284 0.294 -13.642 1.00 0.00 43 ASP A CA 9
ATOM 8691 C C . ASP A 1 43 ? -11.128 -0.465 -12.624 1.00 0.00 43 ASP A C 9
ATOM 8692 O O . ASP A 1 43 ? -11.670 0.124 -11.690 1.00 0.00 43 ASP A O 9
ATOM 8701 N N . ASN A 1 44 ? -11.236 -1.777 -12.812 1.00 0.00 44 ASN A N 9
ATOM 8702 C CA . ASN A 1 44 ? -12.016 -2.617 -11.910 1.00 0.00 44 ASN A CA 9
ATOM 8703 C C . ASN A 1 44 ? -11.110 -3.327 -10.908 1.00 0.00 44 ASN A C 9
ATOM 8704 O O . ASN A 1 44 ? -11.407 -4.437 -10.467 1.00 0.00 44 ASN A O 9
ATOM 8715 N N . TRP A 1 45 ? -10.006 -2.679 -10.555 1.00 0.00 45 TRP A N 9
ATOM 8716 C CA . TRP A 1 45 ? -9.057 -3.248 -9.605 1.00 0.00 45 TRP A CA 9
ATOM 8717 C C . TRP A 1 45 ? -9.721 -3.498 -8.255 1.00 0.00 45 TRP A C 9
ATOM 8718 O O . TRP A 1 45 ? -10.621 -2.762 -7.850 1.00 0.00 45 TRP A O 9
ATOM 8739 N N . SER A 1 46 ? -9.272 -4.540 -7.563 1.00 0.00 46 SER A N 9
ATOM 8740 C CA . SER A 1 46 ? -9.826 -4.888 -6.260 1.00 0.00 46 SER A CA 9
ATOM 8741 C C . SER A 1 46 ? -8.729 -5.364 -5.313 1.00 0.00 46 SER A C 9
ATOM 8742 O O . SER A 1 46 ? -7.562 -5.463 -5.695 1.00 0.00 46 SER A O 9
ATOM 8750 N N . CYS A 1 47 ? -9.111 -5.658 -4.075 1.00 0.00 47 CYS A N 9
ATOM 8751 C CA . CYS A 1 47 ? -8.162 -6.123 -3.071 1.00 0.00 47 CYS A CA 9
ATOM 8752 C C . CYS A 1 47 ? -7.500 -7.426 -3.510 1.00 0.00 47 CYS A C 9
ATOM 8753 O O . CYS A 1 47 ? -6.352 -7.700 -3.161 1.00 0.00 47 CYS A O 9
ATOM 8760 N N . ASP A 1 48 ? -8.232 -8.225 -4.278 1.00 0.00 48 ASP A N 9
ATOM 8761 C CA . ASP A 1 48 ? -7.717 -9.499 -4.767 1.00 0.00 48 ASP A CA 9
ATOM 8762 C C . ASP A 1 48 ? -6.542 -9.281 -5.716 1.00 0.00 48 ASP A C 9
ATOM 8763 O O . ASP A 1 48 ? -5.770 -10.201 -5.983 1.00 0.00 48 ASP A O 9
ATOM 8772 N N . GLN A 1 49 ? -6.415 -8.059 -6.222 1.00 0.00 49 GLN A N 9
ATOM 8773 C CA . GLN A 1 49 ? -5.336 -7.722 -7.142 1.00 0.00 49 GLN A CA 9
ATOM 8774 C C . GLN A 1 49 ? -4.199 -7.013 -6.412 1.00 0.00 49 GLN A C 9
ATOM 8775 O O . GLN A 1 49 ? -3.457 -6.233 -7.008 1.00 0.00 49 GLN A O 9
ATOM 8789 N N . ASN A 1 50 ? -4.070 -7.290 -5.119 1.00 0.00 50 ASN A N 9
ATOM 8790 C CA . ASN A 1 50 ? -3.024 -6.678 -4.307 1.00 0.00 50 ASN A CA 9
ATOM 8791 C C . ASN A 1 50 ? -1.785 -7.566 -4.256 1.00 0.00 50 ASN A C 9
ATOM 8792 O O . ASN A 1 50 ? -1.879 -8.789 -4.373 1.00 0.00 50 ASN A O 9
ATOM 8803 N N . THR A 1 51 ? -0.624 -6.944 -4.079 1.00 0.00 51 THR A N 9
ATOM 8804 C CA . THR A 1 51 ? 0.634 -7.677 -4.012 1.00 0.00 51 THR A CA 9
ATOM 8805 C C . THR A 1 51 ? 0.955 -8.090 -2.580 1.00 0.00 51 THR A C 9
ATOM 8806 O O . THR A 1 51 ? 1.700 -9.042 -2.351 1.00 0.00 51 THR A O 9
ATOM 8817 N N . ASP A 1 52 ? 0.387 -7.367 -1.620 1.00 0.00 52 ASP A N 9
ATOM 8818 C CA . ASP A 1 52 ? 0.612 -7.660 -0.210 1.00 0.00 52 ASP A CA 9
ATOM 8819 C C . ASP A 1 52 ? -0.405 -8.675 0.303 1.00 0.00 52 ASP A C 9
ATOM 8820 O O . ASP A 1 52 ? -1.583 -8.360 0.469 1.00 0.00 52 ASP A O 9
ATOM 8829 N N . VAL A 1 53 ? 0.059 -9.896 0.552 1.00 0.00 53 VAL A N 9
ATOM 8830 C CA . VAL A 1 53 ? -0.809 -10.958 1.046 1.00 0.00 53 VAL A CA 9
ATOM 8831 C C . VAL A 1 53 ? -1.523 -10.534 2.324 1.00 0.00 53 VAL A C 9
ATOM 8832 O O . VAL A 1 53 ? -2.600 -11.039 2.641 1.00 0.00 53 VAL A O 9
ATOM 8845 N N . GLN A 1 54 ? -0.916 -9.603 3.054 1.00 0.00 54 GLN A N 9
ATOM 8846 C CA . GLN A 1 54 ? -1.495 -9.111 4.298 1.00 0.00 54 GLN A CA 9
ATOM 8847 C C . GLN A 1 54 ? -2.788 -8.347 4.033 1.00 0.00 54 GLN A C 9
ATOM 8848 O O . GLN A 1 54 ? -3.635 -8.214 4.916 1.00 0.00 54 GLN A O 9
ATOM 8862 N N . TYR A 1 55 ? -2.932 -7.845 2.811 1.00 0.00 55 TYR A N 9
ATOM 8863 C CA . TYR A 1 55 ? -4.120 -7.091 2.430 1.00 0.00 55 TYR A CA 9
ATOM 8864 C C . TYR A 1 55 ? -4.487 -7.352 0.973 1.00 0.00 55 TYR A C 9
ATOM 8865 O O . TYR A 1 55 ? -4.645 -6.421 0.184 1.00 0.00 55 TYR A O 9
ATOM 8883 N N . ASN A 1 56 ? -4.622 -8.627 0.623 1.00 0.00 56 ASN A N 9
ATOM 8884 C CA . ASN A 1 56 ? -4.971 -9.013 -0.740 1.00 0.00 56 ASN A CA 9
ATOM 8885 C C . ASN A 1 56 ? -6.379 -9.597 -0.796 1.00 0.00 56 ASN A C 9
ATOM 8886 O O . ASN A 1 56 ? -6.715 -10.346 -1.714 1.00 0.00 56 ASN A O 9
ATOM 8897 N N . ARG A 1 57 ? -7.198 -9.249 0.191 1.00 0.00 57 ARG A N 9
ATOM 8898 C CA . ARG A 1 57 ? -8.570 -9.739 0.254 1.00 0.00 57 ARG A CA 9
ATOM 8899 C C . ARG A 1 57 ? -9.544 -8.595 0.515 1.00 0.00 57 ARG A C 9
ATOM 8900 O O . ARG A 1 57 ? -9.171 -7.562 1.073 1.00 0.00 57 ARG A O 9
ATOM 8921 N N . CYS A 1 58 ? -10.795 -8.785 0.108 1.00 0.00 58 CYS A N 9
ATOM 8922 C CA . CYS A 1 58 ? -11.824 -7.769 0.296 1.00 0.00 58 CYS A CA 9
ATOM 8923 C C . CYS A 1 58 ? -12.419 -7.852 1.699 1.00 0.00 58 CYS A C 9
ATOM 8924 O O . CYS A 1 58 ? -13.320 -7.089 2.048 1.00 0.00 58 CYS A O 9
ATOM 8931 N N . ASP A 1 59 ? -11.908 -8.781 2.499 1.00 0.00 59 ASP A N 9
ATOM 8932 C CA . ASP A 1 59 ? -12.387 -8.963 3.864 1.00 0.00 59 ASP A CA 9
ATOM 8933 C C . ASP A 1 59 ? -11.421 -8.341 4.867 1.00 0.00 59 ASP A C 9
ATOM 8934 O O . ASP A 1 59 ? -11.811 -7.978 5.977 1.00 0.00 59 ASP A O 9
ATOM 8943 N N . ILE A 1 60 ? -10.159 -8.221 4.468 1.00 0.00 60 ILE A N 9
ATOM 8944 C CA . ILE A 1 60 ? -9.137 -7.642 5.332 1.00 0.00 60 ILE A CA 9
ATOM 8945 C C . ILE A 1 60 ? -9.396 -6.159 5.572 1.00 0.00 60 ILE A C 9
ATOM 8946 O O . ILE A 1 60 ? -9.653 -5.390 4.646 1.00 0.00 60 ILE A O 9
ATOM 8962 N N . PRO A 1 61 ? -9.325 -5.745 6.846 1.00 0.00 61 PRO A N 9
ATOM 8963 C CA . PRO A 1 61 ? -9.547 -4.350 7.239 1.00 0.00 61 PRO A CA 9
ATOM 8964 C C . PRO A 1 61 ? -8.421 -3.432 6.775 1.00 0.00 61 PRO A C 9
ATOM 8965 O O . PRO A 1 61 ? -7.347 -3.896 6.394 1.00 0.00 61 PRO A O 9
ATOM 8976 N N . GLU A 1 62 ? -8.675 -2.127 6.811 1.00 0.00 62 GLU A N 9
ATOM 8977 C CA . GLU A 1 62 ? -7.681 -1.145 6.394 1.00 0.00 62 GLU A CA 9
ATOM 8978 C C . GLU A 1 62 ? -6.630 -0.939 7.481 1.00 0.00 62 GLU A C 9
ATOM 8979 O O . GLU A 1 62 ? -6.818 -1.351 8.625 1.00 0.00 62 GLU A O 9
ATOM 8991 N N . GLU A 1 63 ? -5.525 -0.298 7.113 1.00 0.00 63 GLU A N 9
ATOM 8992 C CA . GLU A 1 63 ? -4.444 -0.039 8.056 1.00 0.00 63 GLU A CA 9
ATOM 8993 C C . GLU A 1 63 ? -4.846 1.036 9.063 1.00 0.00 63 GLU A C 9
ATOM 8994 O O . GLU A 1 63 ? -4.982 2.209 8.715 1.00 0.00 63 GLU A O 9
ATOM 9006 N N . THR A 1 64 ? -5.035 0.626 10.313 1.00 0.00 64 THR A N 9
ATOM 9007 C CA . THR A 1 64 ? -5.423 1.551 11.370 1.00 0.00 64 THR A CA 9
ATOM 9008 C C . THR A 1 64 ? -4.466 2.734 11.444 1.00 0.00 64 THR A C 9
ATOM 9009 O O . THR A 1 64 ? -3.247 2.559 11.448 1.00 0.00 64 THR A O 9
ATOM 9020 N N . TRP A 1 65 ? -5.024 3.938 11.503 1.00 0.00 65 TRP A N 9
ATOM 9021 C CA . TRP A 1 65 ? -4.218 5.151 11.578 1.00 0.00 65 TRP A CA 9
ATOM 9022 C C . TRP A 1 65 ? -3.633 5.331 12.974 1.00 0.00 65 TRP A C 9
ATOM 9023 O O . TRP A 1 65 ? -2.576 5.940 13.142 1.00 0.00 65 TRP A O 9
ATOM 9044 N N . THR A 1 66 ? -4.326 4.798 13.975 1.00 0.00 66 THR A N 9
ATOM 9045 C CA . THR A 1 66 ? -3.876 4.900 15.358 1.00 0.00 66 THR A CA 9
ATOM 9046 C C . THR A 1 66 ? -2.431 4.435 15.501 1.00 0.00 66 THR A C 9
ATOM 9047 O O . THR A 1 66 ? -2.067 3.357 15.034 1.00 0.00 66 THR A O 9
ATOM 9058 N N . GLY A 1 67 ? -1.612 5.256 16.151 1.00 0.00 67 GLY A N 9
ATOM 9059 C CA . GLY A 1 67 ? -0.216 4.910 16.345 1.00 0.00 67 GLY A CA 9
ATOM 9060 C C . GLY A 1 67 ? 0.717 5.791 15.537 1.00 0.00 67 GLY A C 9
ATOM 9061 O O . GLY A 1 67 ? 1.891 5.944 15.880 1.00 0.00 67 GLY A O 9
ATOM 9065 N N . LEU A 1 68 ? 0.197 6.370 14.461 1.00 0.00 68 LEU A N 9
ATOM 9066 C CA . LEU A 1 68 ? 0.992 7.240 13.601 1.00 0.00 68 LEU A CA 9
ATOM 9067 C C . LEU A 1 68 ? 1.125 8.633 14.207 1.00 0.00 68 LEU A C 9
ATOM 9068 O O . LEU A 1 68 ? 2.122 9.321 13.992 1.00 0.00 68 LEU A O 9
ATOM 9084 N N . GLU A 1 69 ? 0.115 9.040 14.969 1.00 0.00 69 GLU A N 9
ATOM 9085 C CA . GLU A 1 69 ? 0.121 10.351 15.608 1.00 0.00 69 GLU A CA 9
ATOM 9086 C C . GLU A 1 69 ? 0.291 10.219 17.119 1.00 0.00 69 GLU A C 9
ATOM 9087 O O . GLU A 1 69 ? 0.945 11.064 17.728 1.00 0.00 69 GLU A O 9
ATOM 9100 N N . GLY A 1 1 ? -8.133 11.734 7.591 1.00 0.00 1 GLY A N 10
ATOM 9101 C CA . GLY A 1 1 ? -7.465 11.934 6.319 1.00 0.00 1 GLY A CA 10
ATOM 9102 C C . GLY A 1 1 ? -7.125 13.389 6.065 1.00 0.00 1 GLY A C 10
ATOM 9103 O O . GLY A 1 1 ? -7.719 14.030 5.198 1.00 0.00 1 GLY A O 10
ATOM 9107 N N . SER A 1 2 ? -6.168 13.913 6.824 1.00 0.00 2 SER A N 10
ATOM 9108 C CA . SER A 1 2 ? -5.754 15.304 6.680 1.00 0.00 2 SER A CA 10
ATOM 9109 C C . SER A 1 2 ? -4.403 15.399 5.978 1.00 0.00 2 SER A C 10
ATOM 9110 O O . SER A 1 2 ? -3.571 14.498 6.084 1.00 0.00 2 SER A O 10
ATOM 9118 N N . SER A 1 3 ? -4.192 16.498 5.261 1.00 0.00 3 SER A N 10
ATOM 9119 C CA . SER A 1 3 ? -2.943 16.711 4.538 1.00 0.00 3 SER A CA 10
ATOM 9120 C C . SER A 1 3 ? -1.762 16.782 5.501 1.00 0.00 3 SER A C 10
ATOM 9121 O O . SER A 1 3 ? -1.902 17.223 6.641 1.00 0.00 3 SER A O 10
ATOM 9129 N N . GLY A 1 4 ? -0.598 16.344 5.033 1.00 0.00 4 GLY A N 10
ATOM 9130 C CA . GLY A 1 4 ? 0.592 16.365 5.865 1.00 0.00 4 GLY A CA 10
ATOM 9131 C C . GLY A 1 4 ? 1.186 17.754 5.990 1.00 0.00 4 GLY A C 10
ATOM 9132 O O . GLY A 1 4 ? 0.763 18.682 5.302 1.00 0.00 4 GLY A O 10
ATOM 9136 N N . SER A 1 5 ? 2.170 17.897 6.872 1.00 0.00 5 SER A N 10
ATOM 9137 C CA . SER A 1 5 ? 2.820 19.184 7.090 1.00 0.00 5 SER A CA 10
ATOM 9138 C C . SER A 1 5 ? 3.557 19.640 5.833 1.00 0.00 5 SER A C 10
ATOM 9139 O O . SER A 1 5 ? 3.541 18.957 4.809 1.00 0.00 5 SER A O 10
ATOM 9147 N N . SER A 1 6 ? 4.201 20.799 5.920 1.00 0.00 6 SER A N 10
ATOM 9148 C CA . SER A 1 6 ? 4.940 21.350 4.790 1.00 0.00 6 SER A CA 10
ATOM 9149 C C . SER A 1 6 ? 6.390 20.875 4.806 1.00 0.00 6 SER A C 10
ATOM 9150 O O . SER A 1 6 ? 6.889 20.404 5.827 1.00 0.00 6 SER A O 10
ATOM 9158 N N . GLY A 1 7 ? 7.060 21.002 3.665 1.00 0.00 7 GLY A N 10
ATOM 9159 C CA . GLY A 1 7 ? 8.446 20.582 3.569 1.00 0.00 7 GLY A CA 10
ATOM 9160 C C . GLY A 1 7 ? 8.612 19.311 2.759 1.00 0.00 7 GLY A C 10
ATOM 9161 O O . GLY A 1 7 ? 7.932 18.316 3.009 1.00 0.00 7 GLY A O 10
ATOM 9165 N N . GLU A 1 8 ? 9.516 19.345 1.785 1.00 0.00 8 GLU A N 10
ATOM 9166 C CA . GLU A 1 8 ? 9.766 18.187 0.935 1.00 0.00 8 GLU A CA 10
ATOM 9167 C C . GLU A 1 8 ? 11.204 17.699 1.088 1.00 0.00 8 GLU A C 10
ATOM 9168 O O . GLU A 1 8 ? 12.152 18.437 0.820 1.00 0.00 8 GLU A O 10
ATOM 9180 N N . ILE A 1 9 ? 11.356 16.453 1.522 1.00 0.00 9 ILE A N 10
ATOM 9181 C CA . ILE A 1 9 ? 12.677 15.866 1.711 1.00 0.00 9 ILE A CA 10
ATOM 9182 C C . ILE A 1 9 ? 13.401 15.703 0.379 1.00 0.00 9 ILE A C 10
ATOM 9183 O O . ILE A 1 9 ? 12.891 16.097 -0.670 1.00 0.00 9 ILE A O 10
ATOM 9199 N N . SER A 1 10 ? 14.593 15.117 0.428 1.00 0.00 10 SER A N 10
ATOM 9200 C CA . SER A 1 10 ? 15.390 14.902 -0.775 1.00 0.00 10 SER A CA 10
ATOM 9201 C C . SER A 1 10 ? 15.881 13.460 -0.850 1.00 0.00 10 SER A C 10
ATOM 9202 O O . SER A 1 10 ? 16.059 12.798 0.171 1.00 0.00 10 SER A O 10
ATOM 9210 N N . GLY A 1 11 ? 16.100 12.979 -2.071 1.00 0.00 11 GLY A N 10
ATOM 9211 C CA . GLY A 1 11 ? 16.569 11.619 -2.259 1.00 0.00 11 GLY A CA 10
ATOM 9212 C C . GLY A 1 11 ? 15.526 10.731 -2.909 1.00 0.00 11 GLY A C 10
ATOM 9213 O O . GLY A 1 11 ? 14.402 11.164 -3.162 1.00 0.00 11 GLY A O 10
ATOM 9217 N N . PHE A 1 12 ? 15.899 9.484 -3.181 1.00 0.00 12 PHE A N 10
ATOM 9218 C CA . PHE A 1 12 ? 14.988 8.533 -3.808 1.00 0.00 12 PHE A CA 10
ATOM 9219 C C . PHE A 1 12 ? 13.853 8.161 -2.858 1.00 0.00 12 PHE A C 10
ATOM 9220 O O . PHE A 1 12 ? 12.710 8.574 -3.048 1.00 0.00 12 PHE A O 10
ATOM 9237 N N . GLY A 1 13 ? 14.178 7.375 -1.836 1.00 0.00 13 GLY A N 10
ATOM 9238 C CA . GLY A 1 13 ? 13.176 6.958 -0.873 1.00 0.00 13 GLY A CA 10
ATOM 9239 C C . GLY A 1 13 ? 12.297 5.841 -1.398 1.00 0.00 13 GLY A C 10
ATOM 9240 O O . GLY A 1 13 ? 12.678 5.126 -2.324 1.00 0.00 13 GLY A O 10
ATOM 9244 N N . GLN A 1 14 ? 11.118 5.689 -0.803 1.00 0.00 14 GLN A N 10
ATOM 9245 C CA . GLN A 1 14 ? 10.183 4.649 -1.216 1.00 0.00 14 GLN A CA 10
ATOM 9246 C C . GLN A 1 14 ? 8.869 5.256 -1.696 1.00 0.00 14 GLN A C 10
ATOM 9247 O O . GLN A 1 14 ? 8.133 5.863 -0.917 1.00 0.00 14 GLN A O 10
ATOM 9261 N N . CYS A 1 15 ? 8.581 5.089 -2.982 1.00 0.00 15 CYS A N 10
ATOM 9262 C CA . CYS A 1 15 ? 7.356 5.623 -3.566 1.00 0.00 15 CYS A CA 10
ATOM 9263 C C . CYS A 1 15 ? 6.135 5.187 -2.762 1.00 0.00 15 CYS A C 10
ATOM 9264 O O . CYS A 1 15 ? 6.121 4.106 -2.172 1.00 0.00 15 CYS A O 10
ATOM 9272 N N . LEU A 1 16 ? 5.113 6.035 -2.742 1.00 0.00 16 LEU A N 10
ATOM 9273 C CA . LEU A 1 16 ? 3.887 5.739 -2.008 1.00 0.00 16 LEU A CA 10
ATOM 9274 C C . LEU A 1 16 ? 2.674 5.793 -2.931 1.00 0.00 16 LEU A C 10
ATOM 9275 O O . LEU A 1 16 ? 2.200 6.871 -3.288 1.00 0.00 16 LEU A O 10
ATOM 9291 N N . VAL A 1 17 ? 2.175 4.621 -3.313 1.00 0.00 17 VAL A N 10
ATOM 9292 C CA . VAL A 1 17 ? 1.014 4.534 -4.191 1.00 0.00 17 VAL A CA 10
ATOM 9293 C C . VAL A 1 17 ? -0.083 3.678 -3.569 1.00 0.00 17 VAL A C 10
ATOM 9294 O O . VAL A 1 17 ? 0.128 2.503 -3.269 1.00 0.00 17 VAL A O 10
ATOM 9307 N N . TRP A 1 18 ? -1.254 4.274 -3.379 1.00 0.00 18 TRP A N 10
ATOM 9308 C CA . TRP A 1 18 ? -2.386 3.565 -2.793 1.00 0.00 18 TRP A CA 10
ATOM 9309 C C . TRP A 1 18 ? -3.467 3.307 -3.837 1.00 0.00 18 TRP A C 10
ATOM 9310 O O . TRP A 1 18 ? -3.712 4.140 -4.710 1.00 0.00 18 TRP A O 10
ATOM 9331 N N . VAL A 1 19 ? -4.111 2.148 -3.742 1.00 0.00 19 VAL A N 10
ATOM 9332 C CA . VAL A 1 19 ? -5.167 1.782 -4.678 1.00 0.00 19 VAL A CA 10
ATOM 9333 C C . VAL A 1 19 ? -6.469 1.475 -3.945 1.00 0.00 19 VAL A C 10
ATOM 9334 O O . VAL A 1 19 ? -6.496 0.661 -3.023 1.00 0.00 19 VAL A O 10
ATOM 9347 N N . GLN A 1 20 ? -7.546 2.132 -4.363 1.00 0.00 20 GLN A N 10
ATOM 9348 C CA . GLN A 1 20 ? -8.851 1.930 -3.746 1.00 0.00 20 GLN A CA 10
ATOM 9349 C C . GLN A 1 20 ? -9.633 0.840 -4.472 1.00 0.00 20 GLN A C 10
ATOM 9350 O O . GLN A 1 20 ? -9.756 0.861 -5.697 1.00 0.00 20 GLN A O 10
ATOM 9364 N N . CYS A 1 21 ? -10.159 -0.112 -3.709 1.00 0.00 21 CYS A N 10
ATOM 9365 C CA . CYS A 1 21 ? -10.929 -1.211 -4.278 1.00 0.00 21 CYS A CA 10
ATOM 9366 C C . CYS A 1 21 ? -12.030 -0.687 -5.195 1.00 0.00 21 CYS A C 10
ATOM 9367 O O . CYS A 1 21 ? -12.500 0.440 -5.036 1.00 0.00 21 CYS A O 10
ATOM 9374 N N . SER A 1 22 ? -12.437 -1.512 -6.155 1.00 0.00 22 SER A N 10
ATOM 9375 C CA . SER A 1 22 ? -13.480 -1.130 -7.099 1.00 0.00 22 SER A CA 10
ATOM 9376 C C . SER A 1 22 ? -14.863 -1.292 -6.476 1.00 0.00 22 SER A C 10
ATOM 9377 O O . SER A 1 22 ? -15.802 -0.576 -6.826 1.00 0.00 22 SER A O 10
ATOM 9385 N N . PHE A 1 23 ? -14.981 -2.237 -5.549 1.00 0.00 23 PHE A N 10
ATOM 9386 C CA . PHE A 1 23 ? -16.249 -2.494 -4.876 1.00 0.00 23 PHE A CA 10
ATOM 9387 C C . PHE A 1 23 ? -16.584 -1.371 -3.899 1.00 0.00 23 PHE A C 10
ATOM 9388 O O . PHE A 1 23 ? -15.711 -0.805 -3.242 1.00 0.00 23 PHE A O 10
ATOM 9405 N N . PRO A 1 24 ? -17.880 -1.040 -3.801 1.00 0.00 24 PRO A N 10
ATOM 9406 C CA . PRO A 1 24 ? -18.361 0.018 -2.907 1.00 0.00 24 PRO A CA 10
ATOM 9407 C C . PRO A 1 24 ? -18.248 -0.370 -1.437 1.00 0.00 24 PRO A C 10
ATOM 9408 O O . PRO A 1 24 ? -17.742 0.398 -0.620 1.00 0.00 24 PRO A O 10
ATOM 9419 N N . ASN A 1 25 ? -18.723 -1.567 -1.107 1.00 0.00 25 ASN A N 10
ATOM 9420 C CA . ASN A 1 25 ? -18.675 -2.056 0.266 1.00 0.00 25 ASN A CA 10
ATOM 9421 C C . ASN A 1 25 ? -17.244 -2.052 0.795 1.00 0.00 25 ASN A C 10
ATOM 9422 O O . ASN A 1 25 ? -17.017 -1.989 2.004 1.00 0.00 25 ASN A O 10
ATOM 9433 N N . CYS A 1 26 ? -16.281 -2.119 -0.118 1.00 0.00 26 CYS A N 10
ATOM 9434 C CA . CYS A 1 26 ? -14.872 -2.124 0.254 1.00 0.00 26 CYS A CA 10
ATOM 9435 C C . CYS A 1 26 ? -14.340 -0.699 0.389 1.00 0.00 26 CYS A C 10
ATOM 9436 O O . CYS A 1 26 ? -14.154 -0.197 1.497 1.00 0.00 26 CYS A O 10
ATOM 9443 N N . GLY A 1 27 ? -14.098 -0.054 -0.748 1.00 0.00 27 GLY A N 10
ATOM 9444 C CA . GLY A 1 27 ? -13.591 1.306 -0.735 1.00 0.00 27 GLY A CA 10
ATOM 9445 C C . GLY A 1 27 ? -12.364 1.459 0.141 1.00 0.00 27 GLY A C 10
ATOM 9446 O O . GLY A 1 27 ? -12.106 2.536 0.679 1.00 0.00 27 GLY A O 10
ATOM 9450 N N . LYS A 1 28 ? -11.605 0.378 0.287 1.00 0.00 28 LYS A N 10
ATOM 9451 C CA . LYS A 1 28 ? -10.398 0.395 1.105 1.00 0.00 28 LYS A CA 10
ATOM 9452 C C . LYS A 1 28 ? -9.165 0.666 0.249 1.00 0.00 28 LYS A C 10
ATOM 9453 O O . LYS A 1 28 ? -9.091 0.237 -0.903 1.00 0.00 28 LYS A O 10
ATOM 9472 N N . TRP A 1 29 ? -8.199 1.378 0.819 1.00 0.00 29 TRP A N 10
ATOM 9473 C CA . TRP A 1 29 ? -6.969 1.705 0.108 1.00 0.00 29 TRP A CA 10
ATOM 9474 C C . TRP A 1 29 ? -5.868 0.702 0.436 1.00 0.00 29 TRP A C 10
ATOM 9475 O O . TRP A 1 29 ? -5.228 0.790 1.484 1.00 0.00 29 TRP A O 10
ATOM 9496 N N . ARG A 1 30 ? -5.653 -0.250 -0.465 1.00 0.00 30 ARG A N 10
ATOM 9497 C CA . ARG A 1 30 ? -4.629 -1.270 -0.270 1.00 0.00 30 ARG A CA 10
ATOM 9498 C C . ARG A 1 30 ? -3.240 -0.708 -0.555 1.00 0.00 30 ARG A C 10
ATOM 9499 O O . ARG A 1 30 ? -3.074 0.160 -1.412 1.00 0.00 30 ARG A O 10
ATOM 9520 N N . ARG A 1 31 ? -2.244 -1.208 0.170 1.00 0.00 31 ARG A N 10
ATOM 9521 C CA . ARG A 1 31 ? -0.870 -0.755 -0.004 1.00 0.00 31 ARG A CA 10
ATOM 9522 C C . ARG A 1 31 ? -0.186 -1.514 -1.137 1.00 0.00 31 ARG A C 10
ATOM 9523 O O . ARG A 1 31 ? -0.551 -2.649 -1.448 1.00 0.00 31 ARG A O 10
ATOM 9544 N N . LEU A 1 32 ? 0.807 -0.880 -1.751 1.00 0.00 32 LEU A N 10
ATOM 9545 C CA . LEU A 1 32 ? 1.542 -1.495 -2.851 1.00 0.00 32 LEU A CA 10
ATOM 9546 C C . LEU A 1 32 ? 3.046 -1.319 -2.666 1.00 0.00 32 LEU A C 10
ATOM 9547 O O . LEU A 1 32 ? 3.491 -0.489 -1.873 1.00 0.00 32 LEU A O 10
ATOM 9563 N N . CYS A 1 33 ? 3.823 -2.103 -3.405 1.00 0.00 33 CYS A N 10
ATOM 9564 C CA . CYS A 1 33 ? 5.278 -2.033 -3.324 1.00 0.00 33 CYS A CA 10
ATOM 9565 C C . CYS A 1 33 ? 5.764 -0.599 -3.500 1.00 0.00 33 CYS A C 10
ATOM 9566 O O . CYS A 1 33 ? 6.304 0.003 -2.573 1.00 0.00 33 CYS A O 10
ATOM 9574 N N . GLY A 1 34 ? 5.569 -0.056 -4.699 1.00 0.00 34 GLY A N 10
ATOM 9575 C CA . GLY A 1 34 ? 5.995 1.303 -4.976 1.00 0.00 34 GLY A CA 10
ATOM 9576 C C . GLY A 1 34 ? 6.163 1.566 -6.459 1.00 0.00 34 GLY A C 10
ATOM 9577 O O . GLY A 1 34 ? 6.124 2.714 -6.901 1.00 0.00 34 GLY A O 10
ATOM 9581 N N . ASN A 1 35 ? 6.353 0.501 -7.230 1.00 0.00 35 ASN A N 10
ATOM 9582 C CA . ASN A 1 35 ? 6.530 0.622 -8.673 1.00 0.00 35 ASN A CA 10
ATOM 9583 C C . ASN A 1 35 ? 5.207 0.415 -9.403 1.00 0.00 35 ASN A C 10
ATOM 9584 O O . ASN A 1 35 ? 5.185 0.012 -10.567 1.00 0.00 35 ASN A O 10
ATOM 9595 N N . ILE A 1 36 ? 4.107 0.693 -8.713 1.00 0.00 36 ILE A N 10
ATOM 9596 C CA . ILE A 1 36 ? 2.780 0.538 -9.296 1.00 0.00 36 ILE A CA 10
ATOM 9597 C C . ILE A 1 36 ? 2.253 1.868 -9.823 1.00 0.00 36 ILE A C 10
ATOM 9598 O O . ILE A 1 36 ? 2.579 2.931 -9.294 1.00 0.00 36 ILE A O 10
ATOM 9614 N N . ASP A 1 37 ? 1.435 1.802 -10.868 1.00 0.00 37 ASP A N 10
ATOM 9615 C CA . ASP A 1 37 ? 0.860 3.001 -11.466 1.00 0.00 37 ASP A CA 10
ATOM 9616 C C . ASP A 1 37 ? -0.589 2.760 -11.880 1.00 0.00 37 ASP A C 10
ATOM 9617 O O . ASP A 1 37 ? -0.977 1.654 -12.257 1.00 0.00 37 ASP A O 10
ATOM 9626 N N . PRO A 1 38 ? -1.409 3.819 -11.808 1.00 0.00 38 PRO A N 10
ATOM 9627 C CA . PRO A 1 38 ? -2.828 3.747 -12.171 1.00 0.00 38 PRO A CA 10
ATOM 9628 C C . PRO A 1 38 ? -3.034 3.566 -13.671 1.00 0.00 38 PRO A C 10
ATOM 9629 O O . PRO A 1 38 ? -3.935 2.846 -14.100 1.00 0.00 38 PRO A O 10
ATOM 9640 N N . SER A 1 39 ? -2.193 4.223 -14.463 1.00 0.00 39 SER A N 10
ATOM 9641 C CA . SER A 1 39 ? -2.286 4.137 -15.916 1.00 0.00 39 SER A CA 10
ATOM 9642 C C . SER A 1 39 ? -2.252 2.683 -16.377 1.00 0.00 39 SER A C 10
ATOM 9643 O O . SER A 1 39 ? -3.090 2.251 -17.168 1.00 0.00 39 SER A O 10
ATOM 9651 N N . VAL A 1 40 ? -1.276 1.933 -15.876 1.00 0.00 40 VAL A N 10
ATOM 9652 C CA . VAL A 1 40 ? -1.131 0.527 -16.235 1.00 0.00 40 VAL A CA 10
ATOM 9653 C C . VAL A 1 40 ? -2.171 -0.331 -15.522 1.00 0.00 40 VAL A C 10
ATOM 9654 O O . VAL A 1 40 ? -2.561 -1.390 -16.015 1.00 0.00 40 VAL A O 10
ATOM 9667 N N . LEU A 1 41 ? -2.616 0.132 -14.360 1.00 0.00 41 LEU A N 10
ATOM 9668 C CA . LEU A 1 41 ? -3.612 -0.593 -13.578 1.00 0.00 41 LEU A CA 10
ATOM 9669 C C . LEU A 1 41 ? -4.965 -0.590 -14.282 1.00 0.00 41 LEU A C 10
ATOM 9670 O O . LEU A 1 41 ? -5.290 0.316 -15.051 1.00 0.00 41 LEU A O 10
ATOM 9686 N N . PRO A 1 42 ? -5.775 -1.624 -14.014 1.00 0.00 42 PRO A N 10
ATOM 9687 C CA . PRO A 1 42 ? -7.107 -1.763 -14.609 1.00 0.00 42 PRO A CA 10
ATOM 9688 C C . PRO A 1 42 ? -8.091 -0.727 -14.075 1.00 0.00 42 PRO A C 10
ATOM 9689 O O . PRO A 1 42 ? -7.704 0.205 -13.370 1.00 0.00 42 PRO A O 10
ATOM 9700 N N . ASP A 1 43 ? -9.364 -0.898 -14.415 1.00 0.00 43 ASP A N 10
ATOM 9701 C CA . ASP A 1 43 ? -10.404 0.021 -13.967 1.00 0.00 43 ASP A CA 10
ATOM 9702 C C . ASP A 1 43 ? -11.247 -0.608 -12.863 1.00 0.00 43 ASP A C 10
ATOM 9703 O O . ASP A 1 43 ? -11.827 0.093 -12.035 1.00 0.00 43 ASP A O 10
ATOM 9712 N N . ASN A 1 44 ? -11.311 -1.936 -12.858 1.00 0.00 44 ASN A N 10
ATOM 9713 C CA . ASN A 1 44 ? -12.085 -2.660 -11.856 1.00 0.00 44 ASN A CA 10
ATOM 9714 C C . ASN A 1 44 ? -11.166 -3.340 -10.846 1.00 0.00 44 ASN A C 10
ATOM 9715 O O . ASN A 1 44 ? -11.471 -4.421 -10.344 1.00 0.00 44 ASN A O 10
ATOM 9726 N N . TRP A 1 45 ? -10.041 -2.697 -10.552 1.00 0.00 45 TRP A N 10
ATOM 9727 C CA . TRP A 1 45 ? -9.077 -3.239 -9.601 1.00 0.00 45 TRP A CA 10
ATOM 9728 C C . TRP A 1 45 ? -9.732 -3.494 -8.248 1.00 0.00 45 TRP A C 10
ATOM 9729 O O . TRP A 1 45 ? -10.639 -2.768 -7.840 1.00 0.00 45 TRP A O 10
ATOM 9750 N N . SER A 1 46 ? -9.268 -4.529 -7.556 1.00 0.00 46 SER A N 10
ATOM 9751 C CA . SER A 1 46 ? -9.811 -4.882 -6.250 1.00 0.00 46 SER A CA 10
ATOM 9752 C C . SER A 1 46 ? -8.705 -5.347 -5.308 1.00 0.00 46 SER A C 10
ATOM 9753 O O . SER A 1 46 ? -7.543 -5.454 -5.702 1.00 0.00 46 SER A O 10
ATOM 9761 N N . CYS A 1 47 ? -9.074 -5.623 -4.062 1.00 0.00 47 CYS A N 10
ATOM 9762 C CA . CYS A 1 47 ? -8.115 -6.077 -3.062 1.00 0.00 47 CYS A CA 10
ATOM 9763 C C . CYS A 1 47 ? -7.438 -7.371 -3.506 1.00 0.00 47 CYS A C 10
ATOM 9764 O O . CYS A 1 47 ? -6.282 -7.627 -3.167 1.00 0.00 47 CYS A O 10
ATOM 9771 N N . ASP A 1 48 ? -8.166 -8.182 -4.265 1.00 0.00 48 ASP A N 10
ATOM 9772 C CA . ASP A 1 48 ? -7.636 -9.449 -4.756 1.00 0.00 48 ASP A CA 10
ATOM 9773 C C . ASP A 1 48 ? -6.470 -9.216 -5.712 1.00 0.00 48 ASP A C 10
ATOM 9774 O O . ASP A 1 48 ? -5.691 -10.128 -5.987 1.00 0.00 48 ASP A O 10
ATOM 9783 N N . GLN A 1 49 ? -6.359 -7.991 -6.214 1.00 0.00 49 GLN A N 10
ATOM 9784 C CA . GLN A 1 49 ? -5.289 -7.640 -7.140 1.00 0.00 49 GLN A CA 10
ATOM 9785 C C . GLN A 1 49 ? -4.153 -6.927 -6.415 1.00 0.00 49 GLN A C 10
ATOM 9786 O O . GLN A 1 49 ? -3.409 -6.153 -7.015 1.00 0.00 49 GLN A O 10
ATOM 9800 N N . ASN A 1 50 ? -4.026 -7.194 -5.119 1.00 0.00 50 ASN A N 10
ATOM 9801 C CA . ASN A 1 50 ? -2.980 -6.577 -4.311 1.00 0.00 50 ASN A CA 10
ATOM 9802 C C . ASN A 1 50 ? -1.724 -7.442 -4.294 1.00 0.00 50 ASN A C 10
ATOM 9803 O O . ASN A 1 50 ? -1.781 -8.646 -4.545 1.00 0.00 50 ASN A O 10
ATOM 9814 N N . THR A 1 51 ? -0.587 -6.819 -3.996 1.00 0.00 51 THR A N 10
ATOM 9815 C CA . THR A 1 51 ? 0.684 -7.531 -3.948 1.00 0.00 51 THR A CA 10
ATOM 9816 C C . THR A 1 51 ? 1.014 -7.970 -2.525 1.00 0.00 51 THR A C 10
ATOM 9817 O O . THR A 1 51 ? 1.793 -8.900 -2.318 1.00 0.00 51 THR A O 10
ATOM 9828 N N . ASP A 1 52 ? 0.417 -7.294 -1.550 1.00 0.00 52 ASP A N 10
ATOM 9829 C CA . ASP A 1 52 ? 0.647 -7.616 -0.146 1.00 0.00 52 ASP A CA 10
ATOM 9830 C C . ASP A 1 52 ? -0.376 -8.632 0.353 1.00 0.00 52 ASP A C 10
ATOM 9831 O O . ASP A 1 52 ? -1.556 -8.316 0.510 1.00 0.00 52 ASP A O 10
ATOM 9840 N N . VAL A 1 53 ? 0.084 -9.854 0.601 1.00 0.00 53 VAL A N 10
ATOM 9841 C CA . VAL A 1 53 ? -0.791 -10.917 1.082 1.00 0.00 53 VAL A CA 10
ATOM 9842 C C . VAL A 1 53 ? -1.517 -10.497 2.355 1.00 0.00 53 VAL A C 10
ATOM 9843 O O . VAL A 1 53 ? -2.597 -11.002 2.660 1.00 0.00 53 VAL A O 10
ATOM 9856 N N . GLN A 1 54 ? -0.916 -9.569 3.094 1.00 0.00 54 GLN A N 10
ATOM 9857 C CA . GLN A 1 54 ? -1.506 -9.081 4.335 1.00 0.00 54 GLN A CA 10
ATOM 9858 C C . GLN A 1 54 ? -2.796 -8.315 4.060 1.00 0.00 54 GLN A C 10
ATOM 9859 O O . GLN A 1 54 ? -3.646 -8.175 4.939 1.00 0.00 54 GLN A O 10
ATOM 9873 N N . TYR A 1 55 ? -2.935 -7.821 2.835 1.00 0.00 55 TYR A N 10
ATOM 9874 C CA . TYR A 1 55 ? -4.119 -7.066 2.445 1.00 0.00 55 TYR A CA 10
ATOM 9875 C C . TYR A 1 55 ? -4.480 -7.332 0.986 1.00 0.00 55 TYR A C 10
ATOM 9876 O O . TYR A 1 55 ? -4.631 -6.404 0.193 1.00 0.00 55 TYR A O 10
ATOM 9894 N N . ASN A 1 56 ? -4.616 -8.608 0.641 1.00 0.00 56 ASN A N 10
ATOM 9895 C CA . ASN A 1 56 ? -4.959 -8.999 -0.721 1.00 0.00 56 ASN A CA 10
ATOM 9896 C C . ASN A 1 56 ? -6.368 -9.581 -0.782 1.00 0.00 56 ASN A C 10
ATOM 9897 O O . ASN A 1 56 ? -6.701 -10.332 -1.699 1.00 0.00 56 ASN A O 10
ATOM 9908 N N . ARG A 1 57 ? -7.191 -9.229 0.200 1.00 0.00 57 ARG A N 10
ATOM 9909 C CA . ARG A 1 57 ? -8.563 -9.716 0.258 1.00 0.00 57 ARG A CA 10
ATOM 9910 C C . ARG A 1 57 ? -9.537 -8.570 0.517 1.00 0.00 57 ARG A C 10
ATOM 9911 O O . ARG A 1 57 ? -9.162 -7.536 1.071 1.00 0.00 57 ARG A O 10
ATOM 9932 N N . CYS A 1 58 ? -10.788 -8.760 0.112 1.00 0.00 58 CYS A N 10
ATOM 9933 C CA . CYS A 1 58 ? -11.816 -7.743 0.298 1.00 0.00 58 CYS A CA 10
ATOM 9934 C C . CYS A 1 58 ? -12.411 -7.821 1.701 1.00 0.00 58 CYS A C 10
ATOM 9935 O O . CYS A 1 58 ? -13.301 -7.047 2.053 1.00 0.00 58 CYS A O 10
ATOM 9942 N N . ASP A 1 59 ? -11.913 -8.762 2.497 1.00 0.00 59 ASP A N 10
ATOM 9943 C CA . ASP A 1 59 ? -12.394 -8.941 3.862 1.00 0.00 59 ASP A CA 10
ATOM 9944 C C . ASP A 1 59 ? -11.430 -8.314 4.864 1.00 0.00 59 ASP A C 10
ATOM 9945 O O . ASP A 1 59 ? -11.821 -7.959 5.977 1.00 0.00 59 ASP A O 10
ATOM 9954 N N . ILE A 1 60 ? -10.171 -8.182 4.463 1.00 0.00 60 ILE A N 10
ATOM 9955 C CA . ILE A 1 60 ? -9.152 -7.598 5.326 1.00 0.00 60 ILE A CA 10
ATOM 9956 C C . ILE A 1 60 ? -9.410 -6.112 5.555 1.00 0.00 60 ILE A C 10
ATOM 9957 O O . ILE A 1 60 ? -9.668 -5.351 4.622 1.00 0.00 60 ILE A O 10
ATOM 9973 N N . PRO A 1 61 ? -9.339 -5.688 6.825 1.00 0.00 61 PRO A N 10
ATOM 9974 C CA . PRO A 1 61 ? -9.560 -4.290 7.206 1.00 0.00 61 PRO A CA 10
ATOM 9975 C C . PRO A 1 61 ? -8.434 -3.376 6.734 1.00 0.00 61 PRO A C 10
ATOM 9976 O O . PRO A 1 61 ? -7.368 -3.844 6.336 1.00 0.00 61 PRO A O 10
ATOM 9987 N N . GLU A 1 62 ? -8.678 -2.070 6.783 1.00 0.00 62 GLU A N 10
ATOM 9988 C CA . GLU A 1 62 ? -7.684 -1.091 6.359 1.00 0.00 62 GLU A CA 10
ATOM 9989 C C . GLU A 1 62 ? -6.611 -0.908 7.429 1.00 0.00 62 GLU A C 10
ATOM 9990 O O . GLU A 1 62 ? -6.894 -0.975 8.624 1.00 0.00 62 GLU A O 10
ATOM 10002 N N . GLU A 1 63 ? -5.378 -0.679 6.988 1.00 0.00 63 GLU A N 10
ATOM 10003 C CA . GLU A 1 63 ? -4.262 -0.488 7.907 1.00 0.00 63 GLU A CA 10
ATOM 10004 C C . GLU A 1 63 ? -4.224 0.946 8.427 1.00 0.00 63 GLU A C 10
ATOM 10005 O O . GLU A 1 63 ? -4.039 1.892 7.661 1.00 0.00 63 GLU A O 10
ATOM 10017 N N . THR A 1 64 ? -4.402 1.100 9.736 1.00 0.00 64 THR A N 10
ATOM 10018 C CA . THR A 1 64 ? -4.390 2.417 10.359 1.00 0.00 64 THR A CA 10
ATOM 10019 C C . THR A 1 64 ? -3.059 3.123 10.128 1.00 0.00 64 THR A C 10
ATOM 10020 O O . THR A 1 64 ? -2.010 2.482 10.061 1.00 0.00 64 THR A O 10
ATOM 10031 N N . TRP A 1 65 ? -3.109 4.444 10.008 1.00 0.00 65 TRP A N 10
ATOM 10032 C CA . TRP A 1 65 ? -1.905 5.237 9.786 1.00 0.00 65 TRP A CA 10
ATOM 10033 C C . TRP A 1 65 ? -1.511 5.995 11.049 1.00 0.00 65 TRP A C 10
ATOM 10034 O O . TRP A 1 65 ? -2.360 6.568 11.732 1.00 0.00 65 TRP A O 10
ATOM 10055 N N . THR A 1 66 ? -0.217 5.996 11.354 1.00 0.00 66 THR A N 10
ATOM 10056 C CA . THR A 1 66 ? 0.289 6.683 12.536 1.00 0.00 66 THR A CA 10
ATOM 10057 C C . THR A 1 66 ? 1.570 7.448 12.220 1.00 0.00 66 THR A C 10
ATOM 10058 O O . THR A 1 66 ? 2.426 6.966 11.480 1.00 0.00 66 THR A O 10
ATOM 10069 N N . GLY A 1 67 ? 1.694 8.644 12.788 1.00 0.00 67 GLY A N 10
ATOM 10070 C CA . GLY A 1 67 ? 2.874 9.456 12.556 1.00 0.00 67 GLY A CA 10
ATOM 10071 C C . GLY A 1 67 ? 3.723 9.615 13.801 1.00 0.00 67 GLY A C 10
ATOM 10072 O O . GLY A 1 67 ? 3.198 9.785 14.903 1.00 0.00 67 GLY A O 10
ATOM 10076 N N . LEU A 1 68 ? 5.039 9.558 13.629 1.00 0.00 68 LEU A N 10
ATOM 10077 C CA . LEU A 1 68 ? 5.964 9.694 14.749 1.00 0.00 68 LEU A CA 10
ATOM 10078 C C . LEU A 1 68 ? 5.794 11.047 15.433 1.00 0.00 68 LEU A C 10
ATOM 10079 O O . LEU A 1 68 ? 4.958 11.855 15.032 1.00 0.00 68 LEU A O 10
ATOM 10095 N N . GLU A 1 69 ? 6.595 11.287 16.466 1.00 0.00 69 GLU A N 10
ATOM 10096 C CA . GLU A 1 69 ? 6.534 12.543 17.205 1.00 0.00 69 GLU A CA 10
ATOM 10097 C C . GLU A 1 69 ? 7.503 13.566 16.619 1.00 0.00 69 GLU A C 10
ATOM 10098 O O . GLU A 1 69 ? 7.431 14.740 16.981 1.00 0.00 69 GLU A O 10
ATOM 10111 N N . GLY A 1 1 ? 30.078 11.075 16.536 1.00 0.00 1 GLY A N 11
ATOM 10112 C CA . GLY A 1 1 ? 31.346 10.372 16.586 1.00 0.00 1 GLY A CA 11
ATOM 10113 C C . GLY A 1 1 ? 31.734 9.780 15.246 1.00 0.00 1 GLY A C 11
ATOM 10114 O O . GLY A 1 1 ? 32.330 10.459 14.409 1.00 0.00 1 GLY A O 11
ATOM 10118 N N . SER A 1 2 ? 31.396 8.511 15.041 1.00 0.00 2 SER A N 11
ATOM 10119 C CA . SER A 1 2 ? 31.718 7.826 13.795 1.00 0.00 2 SER A CA 11
ATOM 10120 C C . SER A 1 2 ? 30.605 8.014 12.768 1.00 0.00 2 SER A C 11
ATOM 10121 O O . SER A 1 2 ? 30.803 8.644 11.730 1.00 0.00 2 SER A O 11
ATOM 10129 N N . SER A 1 3 ? 29.433 7.462 13.068 1.00 0.00 3 SER A N 11
ATOM 10130 C CA . SER A 1 3 ? 28.288 7.565 12.170 1.00 0.00 3 SER A CA 11
ATOM 10131 C C . SER A 1 3 ? 27.536 8.872 12.398 1.00 0.00 3 SER A C 11
ATOM 10132 O O . SER A 1 3 ? 27.083 9.157 13.505 1.00 0.00 3 SER A O 11
ATOM 10140 N N . GLY A 1 4 ? 27.407 9.665 11.338 1.00 0.00 4 GLY A N 11
ATOM 10141 C CA . GLY A 1 4 ? 26.709 10.934 11.441 1.00 0.00 4 GLY A CA 11
ATOM 10142 C C . GLY A 1 4 ? 25.224 10.802 11.168 1.00 0.00 4 GLY A C 11
ATOM 10143 O O . GLY A 1 4 ? 24.736 9.715 10.858 1.00 0.00 4 GLY A O 11
ATOM 10147 N N . SER A 1 5 ? 24.502 11.912 11.285 1.00 0.00 5 SER A N 11
ATOM 10148 C CA . SER A 1 5 ? 23.062 11.915 11.054 1.00 0.00 5 SER A CA 11
ATOM 10149 C C . SER A 1 5 ? 22.728 12.568 9.716 1.00 0.00 5 SER A C 11
ATOM 10150 O O . SER A 1 5 ? 22.159 13.658 9.669 1.00 0.00 5 SER A O 11
ATOM 10158 N N . SER A 1 6 ? 23.086 11.891 8.629 1.00 0.00 6 SER A N 11
ATOM 10159 C CA . SER A 1 6 ? 22.829 12.406 7.289 1.00 0.00 6 SER A CA 11
ATOM 10160 C C . SER A 1 6 ? 22.284 11.308 6.381 1.00 0.00 6 SER A C 11
ATOM 10161 O O . SER A 1 6 ? 22.921 10.272 6.190 1.00 0.00 6 SER A O 11
ATOM 10169 N N . GLY A 1 7 ? 21.100 11.542 5.823 1.00 0.00 7 GLY A N 11
ATOM 10170 C CA . GLY A 1 7 ? 20.489 10.565 4.942 1.00 0.00 7 GLY A CA 11
ATOM 10171 C C . GLY A 1 7 ? 19.740 11.209 3.792 1.00 0.00 7 GLY A C 11
ATOM 10172 O O . GLY A 1 7 ? 20.323 11.949 3.001 1.00 0.00 7 GLY A O 11
ATOM 10176 N N . GLU A 1 8 ? 18.444 10.925 3.699 1.00 0.00 8 GLU A N 11
ATOM 10177 C CA . GLU A 1 8 ? 17.616 11.481 2.635 1.00 0.00 8 GLU A CA 11
ATOM 10178 C C . GLU A 1 8 ? 16.134 11.320 2.960 1.00 0.00 8 GLU A C 11
ATOM 10179 O O . GLU A 1 8 ? 15.760 10.533 3.830 1.00 0.00 8 GLU A O 11
ATOM 10191 N N . ILE A 1 9 ? 15.295 12.072 2.255 1.00 0.00 9 ILE A N 11
ATOM 10192 C CA . ILE A 1 9 ? 13.854 12.012 2.467 1.00 0.00 9 ILE A CA 11
ATOM 10193 C C . ILE A 1 9 ? 13.177 11.147 1.409 1.00 0.00 9 ILE A C 11
ATOM 10194 O O . ILE A 1 9 ? 12.086 11.465 0.937 1.00 0.00 9 ILE A O 11
ATOM 10210 N N . SER A 1 10 ? 13.833 10.051 1.042 1.00 0.00 10 SER A N 11
ATOM 10211 C CA . SER A 1 10 ? 13.296 9.140 0.037 1.00 0.00 10 SER A CA 11
ATOM 10212 C C . SER A 1 10 ? 13.128 7.736 0.611 1.00 0.00 10 SER A C 11
ATOM 10213 O O . SER A 1 10 ? 12.053 7.144 0.529 1.00 0.00 10 SER A O 11
ATOM 10221 N N . GLY A 1 11 ? 14.202 7.209 1.193 1.00 0.00 11 GLY A N 11
ATOM 10222 C CA . GLY A 1 11 ? 14.154 5.879 1.772 1.00 0.00 11 GLY A CA 11
ATOM 10223 C C . GLY A 1 11 ? 14.836 4.843 0.901 1.00 0.00 11 GLY A C 11
ATOM 10224 O O . GLY A 1 11 ? 15.505 3.941 1.406 1.00 0.00 11 GLY A O 11
ATOM 10228 N N . PHE A 1 12 ? 14.665 4.970 -0.411 1.00 0.00 12 PHE A N 11
ATOM 10229 C CA . PHE A 1 12 ? 15.268 4.035 -1.354 1.00 0.00 12 PHE A CA 11
ATOM 10230 C C . PHE A 1 12 ? 14.745 2.619 -1.125 1.00 0.00 12 PHE A C 11
ATOM 10231 O O . PHE A 1 12 ? 15.421 1.639 -1.432 1.00 0.00 12 PHE A O 11
ATOM 10248 N N . GLY A 1 13 ? 13.535 2.522 -0.583 1.00 0.00 13 GLY A N 11
ATOM 10249 C CA . GLY A 1 13 ? 12.941 1.224 -0.322 1.00 0.00 13 GLY A CA 11
ATOM 10250 C C . GLY A 1 13 ? 11.731 0.953 -1.193 1.00 0.00 13 GLY A C 11
ATOM 10251 O O . GLY A 1 13 ? 11.629 -0.106 -1.812 1.00 0.00 13 GLY A O 11
ATOM 10255 N N . GLN A 1 14 ? 10.812 1.912 -1.241 1.00 0.00 14 GLN A N 11
ATOM 10256 C CA . GLN A 1 14 ? 9.602 1.770 -2.042 1.00 0.00 14 GLN A CA 11
ATOM 10257 C C . GLN A 1 14 ? 8.882 3.107 -2.181 1.00 0.00 14 GLN A C 11
ATOM 10258 O O . GLN A 1 14 ? 9.287 4.107 -1.587 1.00 0.00 14 GLN A O 11
ATOM 10272 N N . CYS A 1 15 ? 7.812 3.118 -2.970 1.00 0.00 15 CYS A N 11
ATOM 10273 C CA . CYS A 1 15 ? 7.036 4.334 -3.188 1.00 0.00 15 CYS A CA 11
ATOM 10274 C C . CYS A 1 15 ? 5.726 4.289 -2.408 1.00 0.00 15 CYS A C 11
ATOM 10275 O O . CYS A 1 15 ? 5.221 3.214 -2.082 1.00 0.00 15 CYS A O 11
ATOM 10283 N N . LEU A 1 16 ? 5.180 5.463 -2.111 1.00 0.00 16 LEU A N 11
ATOM 10284 C CA . LEU A 1 16 ? 3.929 5.559 -1.367 1.00 0.00 16 LEU A CA 11
ATOM 10285 C C . LEU A 1 16 ? 2.731 5.539 -2.312 1.00 0.00 16 LEU A C 11
ATOM 10286 O O . LEU A 1 16 ? 2.100 6.568 -2.553 1.00 0.00 16 LEU A O 11
ATOM 10302 N N . VAL A 1 17 ? 2.422 4.360 -2.841 1.00 0.00 17 VAL A N 11
ATOM 10303 C CA . VAL A 1 17 ? 1.298 4.204 -3.757 1.00 0.00 17 VAL A CA 11
ATOM 10304 C C . VAL A 1 17 ? 0.153 3.445 -3.097 1.00 0.00 17 VAL A C 11
ATOM 10305 O O . VAL A 1 17 ? 0.365 2.412 -2.460 1.00 0.00 17 VAL A O 11
ATOM 10318 N N . TRP A 1 18 ? -1.061 3.962 -3.253 1.00 0.00 18 TRP A N 11
ATOM 10319 C CA . TRP A 1 18 ? -2.241 3.331 -2.672 1.00 0.00 18 TRP A CA 11
ATOM 10320 C C . TRP A 1 18 ? -3.349 3.191 -3.709 1.00 0.00 18 TRP A C 11
ATOM 10321 O O . TRP A 1 18 ? -3.568 4.087 -4.524 1.00 0.00 18 TRP A O 11
ATOM 10342 N N . VAL A 1 19 ? -4.047 2.060 -3.674 1.00 0.00 19 VAL A N 11
ATOM 10343 C CA . VAL A 1 19 ? -5.134 1.803 -4.611 1.00 0.00 19 VAL A CA 11
ATOM 10344 C C . VAL A 1 19 ? -6.432 1.489 -3.874 1.00 0.00 19 VAL A C 11
ATOM 10345 O O . VAL A 1 19 ? -6.448 0.688 -2.941 1.00 0.00 19 VAL A O 11
ATOM 10358 N N . GLN A 1 20 ? -7.517 2.127 -4.302 1.00 0.00 20 GLN A N 11
ATOM 10359 C CA . GLN A 1 20 ? -8.820 1.915 -3.682 1.00 0.00 20 GLN A CA 11
ATOM 10360 C C . GLN A 1 20 ? -9.597 0.822 -4.408 1.00 0.00 20 GLN A C 11
ATOM 10361 O O . GLN A 1 20 ? -9.680 0.815 -5.636 1.00 0.00 20 GLN A O 11
ATOM 10375 N N . CYS A 1 21 ? -10.165 -0.102 -3.640 1.00 0.00 21 CYS A N 11
ATOM 10376 C CA . CYS A 1 21 ? -10.935 -1.202 -4.209 1.00 0.00 21 CYS A CA 11
ATOM 10377 C C . CYS A 1 21 ? -12.002 -0.680 -5.167 1.00 0.00 21 CYS A C 11
ATOM 10378 O O . CYS A 1 21 ? -12.408 0.479 -5.089 1.00 0.00 21 CYS A O 11
ATOM 10385 N N . SER A 1 22 ? -12.451 -1.545 -6.071 1.00 0.00 22 SER A N 11
ATOM 10386 C CA . SER A 1 22 ? -13.468 -1.171 -7.047 1.00 0.00 22 SER A CA 11
ATOM 10387 C C . SER A 1 22 ? -14.868 -1.349 -6.468 1.00 0.00 22 SER A C 11
ATOM 10388 O O . SER A 1 22 ? -15.817 -0.690 -6.894 1.00 0.00 22 SER A O 11
ATOM 10396 N N . PHE A 1 23 ? -14.989 -2.245 -5.494 1.00 0.00 23 PHE A N 11
ATOM 10397 C CA . PHE A 1 23 ? -16.273 -2.511 -4.855 1.00 0.00 23 PHE A CA 11
ATOM 10398 C C . PHE A 1 23 ? -16.627 -1.407 -3.864 1.00 0.00 23 PHE A C 11
ATOM 10399 O O . PHE A 1 23 ? -15.764 -0.838 -3.195 1.00 0.00 23 PHE A O 11
ATOM 10416 N N . PRO A 1 24 ? -17.928 -1.095 -3.765 1.00 0.00 24 PRO A N 11
ATOM 10417 C CA . PRO A 1 24 ? -18.427 -0.057 -2.858 1.00 0.00 24 PRO A CA 11
ATOM 10418 C C . PRO A 1 24 ? -18.313 -0.464 -1.393 1.00 0.00 24 PRO A C 11
ATOM 10419 O O . PRO A 1 24 ? -17.819 0.299 -0.564 1.00 0.00 24 PRO A O 11
ATOM 10430 N N . ASN A 1 25 ? -18.772 -1.672 -1.081 1.00 0.00 25 ASN A N 11
ATOM 10431 C CA . ASN A 1 25 ? -18.721 -2.180 0.285 1.00 0.00 25 ASN A CA 11
ATOM 10432 C C . ASN A 1 25 ? -17.291 -2.170 0.816 1.00 0.00 25 ASN A C 11
ATOM 10433 O O . ASN A 1 25 ? -17.067 -2.119 2.026 1.00 0.00 25 ASN A O 11
ATOM 10444 N N . CYS A 1 26 ? -16.327 -2.217 -0.096 1.00 0.00 26 CYS A N 11
ATOM 10445 C CA . CYS A 1 26 ? -14.918 -2.212 0.279 1.00 0.00 26 CYS A CA 11
ATOM 10446 C C . CYS A 1 26 ? -14.397 -0.785 0.422 1.00 0.00 26 CYS A C 11
ATOM 10447 O O . CYS A 1 26 ? -14.212 -0.289 1.533 1.00 0.00 26 CYS A O 11
ATOM 10454 N N . GLY A 1 27 ? -14.163 -0.129 -0.711 1.00 0.00 27 GLY A N 11
ATOM 10455 C CA . GLY A 1 27 ? -13.667 1.234 -0.690 1.00 0.00 27 GLY A CA 11
ATOM 10456 C C . GLY A 1 27 ? -12.444 1.393 0.192 1.00 0.00 27 GLY A C 11
ATOM 10457 O O . GLY A 1 27 ? -12.202 2.466 0.743 1.00 0.00 27 GLY A O 11
ATOM 10461 N N . LYS A 1 28 ? -11.671 0.320 0.327 1.00 0.00 28 LYS A N 11
ATOM 10462 C CA . LYS A 1 28 ? -10.467 0.343 1.148 1.00 0.00 28 LYS A CA 11
ATOM 10463 C C . LYS A 1 28 ? -9.237 0.652 0.301 1.00 0.00 28 LYS A C 11
ATOM 10464 O O . LYS A 1 28 ? -9.163 0.268 -0.867 1.00 0.00 28 LYS A O 11
ATOM 10483 N N . TRP A 1 29 ? -8.273 1.346 0.896 1.00 0.00 29 TRP A N 11
ATOM 10484 C CA . TRP A 1 29 ? -7.045 1.704 0.195 1.00 0.00 29 TRP A CA 11
ATOM 10485 C C . TRP A 1 29 ? -5.938 0.698 0.487 1.00 0.00 29 TRP A C 11
ATOM 10486 O O . TRP A 1 29 ? -5.302 0.750 1.540 1.00 0.00 29 TRP A O 11
ATOM 10507 N N . ARG A 1 30 ? -5.712 -0.217 -0.450 1.00 0.00 30 ARG A N 11
ATOM 10508 C CA . ARG A 1 30 ? -4.681 -1.235 -0.291 1.00 0.00 30 ARG A CA 11
ATOM 10509 C C . ARG A 1 30 ? -3.307 -0.679 -0.652 1.00 0.00 30 ARG A C 11
ATOM 10510 O O . ARG A 1 30 ? -3.182 0.163 -1.541 1.00 0.00 30 ARG A O 11
ATOM 10531 N N . ARG A 1 31 ? -2.280 -1.157 0.043 1.00 0.00 31 ARG A N 11
ATOM 10532 C CA . ARG A 1 31 ? -0.916 -0.706 -0.203 1.00 0.00 31 ARG A CA 11
ATOM 10533 C C . ARG A 1 31 ? -0.173 -1.688 -1.104 1.00 0.00 31 ARG A C 11
ATOM 10534 O O . ARG A 1 31 ? -0.006 -2.859 -0.760 1.00 0.00 31 ARG A O 11
ATOM 10555 N N . LEU A 1 32 ? 0.270 -1.204 -2.260 1.00 0.00 32 LEU A N 11
ATOM 10556 C CA . LEU A 1 32 ? 0.994 -2.039 -3.212 1.00 0.00 32 LEU A CA 11
ATOM 10557 C C . LEU A 1 32 ? 2.481 -2.085 -2.874 1.00 0.00 32 LEU A C 11
ATOM 10558 O O . LEU A 1 32 ? 2.935 -1.431 -1.934 1.00 0.00 32 LEU A O 11
ATOM 10574 N N . CYS A 1 33 ? 3.233 -2.861 -3.646 1.00 0.00 33 CYS A N 11
ATOM 10575 C CA . CYS A 1 33 ? 4.670 -2.992 -3.430 1.00 0.00 33 CYS A CA 11
ATOM 10576 C C . CYS A 1 33 ? 5.341 -1.623 -3.393 1.00 0.00 33 CYS A C 11
ATOM 10577 O O . CYS A 1 33 ? 5.848 -1.196 -2.357 1.00 0.00 33 CYS A O 11
ATOM 10585 N N . GLY A 1 34 ? 5.343 -0.939 -4.534 1.00 0.00 34 GLY A N 11
ATOM 10586 C CA . GLY A 1 34 ? 5.956 0.374 -4.611 1.00 0.00 34 GLY A CA 11
ATOM 10587 C C . GLY A 1 34 ? 6.273 0.783 -6.036 1.00 0.00 34 GLY A C 11
ATOM 10588 O O . GLY A 1 34 ? 6.289 1.970 -6.358 1.00 0.00 34 GLY A O 11
ATOM 10592 N N . ASN A 1 35 ? 6.527 -0.203 -6.890 1.00 0.00 35 ASN A N 11
ATOM 10593 C CA . ASN A 1 35 ? 6.847 0.061 -8.288 1.00 0.00 35 ASN A CA 11
ATOM 10594 C C . ASN A 1 35 ? 5.612 -0.103 -9.169 1.00 0.00 35 ASN A C 11
ATOM 10595 O O . ASN A 1 35 ? 5.677 -0.704 -10.242 1.00 0.00 35 ASN A O 11
ATOM 10606 N N . ILE A 1 36 ? 4.488 0.437 -8.710 1.00 0.00 36 ILE A N 11
ATOM 10607 C CA . ILE A 1 36 ? 3.239 0.352 -9.456 1.00 0.00 36 ILE A CA 11
ATOM 10608 C C . ILE A 1 36 ? 2.556 1.713 -9.543 1.00 0.00 36 ILE A C 11
ATOM 10609 O O . ILE A 1 36 ? 2.576 2.490 -8.588 1.00 0.00 36 ILE A O 11
ATOM 10625 N N . ASP A 1 37 ? 1.952 1.993 -10.692 1.00 0.00 37 ASP A N 11
ATOM 10626 C CA . ASP A 1 37 ? 1.260 3.259 -10.902 1.00 0.00 37 ASP A CA 11
ATOM 10627 C C . ASP A 1 37 ? -0.229 3.031 -11.143 1.00 0.00 37 ASP A C 11
ATOM 10628 O O . ASP A 1 37 ? -0.647 1.998 -11.668 1.00 0.00 37 ASP A O 11
ATOM 10637 N N . PRO A 1 38 ? -1.051 4.017 -10.752 1.00 0.00 38 PRO A N 11
ATOM 10638 C CA . PRO A 1 38 ? -2.506 3.946 -10.915 1.00 0.00 38 PRO A CA 11
ATOM 10639 C C . PRO A 1 38 ? -2.931 4.041 -12.376 1.00 0.00 38 PRO A C 11
ATOM 10640 O O . PRO A 1 38 ? -3.831 3.327 -12.818 1.00 0.00 38 PRO A O 11
ATOM 10651 N N . SER A 1 39 ? -2.276 4.925 -13.122 1.00 0.00 39 SER A N 11
ATOM 10652 C CA . SER A 1 39 ? -2.589 5.114 -14.534 1.00 0.00 39 SER A CA 11
ATOM 10653 C C . SER A 1 39 ? -2.410 3.812 -15.309 1.00 0.00 39 SER A C 11
ATOM 10654 O O . SER A 1 39 ? -3.043 3.601 -16.344 1.00 0.00 39 SER A O 11
ATOM 10662 N N . VAL A 1 40 ? -1.544 2.942 -14.801 1.00 0.00 40 VAL A N 11
ATOM 10663 C CA . VAL A 1 40 ? -1.282 1.660 -15.444 1.00 0.00 40 VAL A CA 11
ATOM 10664 C C . VAL A 1 40 ? -2.003 0.526 -14.723 1.00 0.00 40 VAL A C 11
ATOM 10665 O O . VAL A 1 40 ? -1.557 -0.622 -14.746 1.00 0.00 40 VAL A O 11
ATOM 10678 N N . LEU A 1 41 ? -3.121 0.855 -14.085 1.00 0.00 41 LEU A N 11
ATOM 10679 C CA . LEU A 1 41 ? -3.906 -0.136 -13.357 1.00 0.00 41 LEU A CA 11
ATOM 10680 C C . LEU A 1 41 ? -5.331 -0.204 -13.897 1.00 0.00 41 LEU A C 11
ATOM 10681 O O . LEU A 1 41 ? -5.857 0.759 -14.456 1.00 0.00 41 LEU A O 11
ATOM 10697 N N . PRO A 1 42 ? -5.974 -1.369 -13.724 1.00 0.00 42 PRO A N 11
ATOM 10698 C CA . PRO A 1 42 ? -7.349 -1.590 -14.185 1.00 0.00 42 PRO A CA 11
ATOM 10699 C C . PRO A 1 42 ? -8.366 -0.795 -13.373 1.00 0.00 42 PRO A C 11
ATOM 10700 O O . PRO A 1 42 ? -8.208 -0.616 -12.166 1.00 0.00 42 PRO A O 11
ATOM 10711 N N . ASP A 1 43 ? -9.411 -0.322 -14.044 1.00 0.00 43 ASP A N 11
ATOM 10712 C CA . ASP A 1 43 ? -10.456 0.453 -13.385 1.00 0.00 43 ASP A CA 11
ATOM 10713 C C . ASP A 1 43 ? -11.261 -0.423 -12.430 1.00 0.00 43 ASP A C 11
ATOM 10714 O O . ASP A 1 43 ? -11.835 0.066 -11.458 1.00 0.00 43 ASP A O 11
ATOM 10723 N N . ASN A 1 44 ? -11.298 -1.721 -12.715 1.00 0.00 44 ASN A N 11
ATOM 10724 C CA . ASN A 1 44 ? -12.035 -2.665 -11.883 1.00 0.00 44 ASN A CA 11
ATOM 10725 C C . ASN A 1 44 ? -11.099 -3.378 -10.910 1.00 0.00 44 ASN A C 11
ATOM 10726 O O . ASN A 1 44 ? -11.321 -4.536 -10.556 1.00 0.00 44 ASN A O 11
ATOM 10737 N N . TRP A 1 45 ? -10.054 -2.678 -10.483 1.00 0.00 45 TRP A N 11
ATOM 10738 C CA . TRP A 1 45 ? -9.085 -3.243 -9.551 1.00 0.00 45 TRP A CA 11
ATOM 1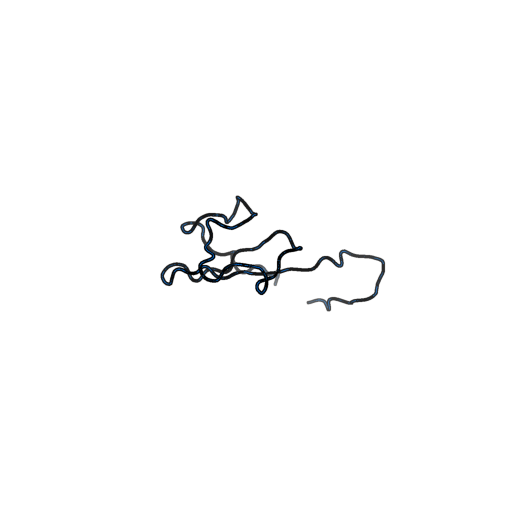0739 C C . TRP A 1 45 ? -9.720 -3.485 -8.186 1.00 0.00 45 TRP A C 11
ATOM 10740 O O . TRP A 1 45 ? -10.564 -2.709 -7.738 1.00 0.00 45 TRP A O 11
ATOM 10761 N N . SER A 1 46 ? -9.308 -4.565 -7.530 1.00 0.00 46 SER A N 11
ATOM 10762 C CA . SER A 1 46 ? -9.840 -4.910 -6.217 1.00 0.00 46 SER A CA 11
ATOM 10763 C C . SER A 1 46 ? -8.726 -5.382 -5.287 1.00 0.00 46 SER A C 11
ATOM 10764 O O . SER A 1 46 ? -7.565 -5.473 -5.686 1.00 0.00 46 SER A O 11
ATOM 10772 N N . CYS A 1 47 ? -9.089 -5.682 -4.044 1.00 0.00 47 CYS A N 11
ATOM 10773 C CA . CYS A 1 47 ? -8.123 -6.145 -3.055 1.00 0.00 47 CYS A CA 11
ATOM 10774 C C . CYS A 1 47 ? -7.445 -7.432 -3.518 1.00 0.00 47 CYS A C 11
ATOM 10775 O O . CYS A 1 47 ? -6.289 -7.691 -3.183 1.00 0.00 47 CYS A O 11
ATOM 10782 N N . ASP A 1 48 ? -8.172 -8.233 -4.288 1.00 0.00 48 ASP A N 11
ATOM 10783 C CA . ASP A 1 48 ? -7.642 -9.492 -4.798 1.00 0.00 48 ASP A CA 11
ATOM 10784 C C . ASP A 1 48 ? -6.470 -9.245 -5.742 1.00 0.00 48 ASP A C 11
ATOM 10785 O O . ASP A 1 48 ? -5.684 -10.150 -6.020 1.00 0.00 48 ASP A O 11
ATOM 10794 N N . GLN A 1 49 ? -6.360 -8.014 -6.232 1.00 0.00 49 GLN A N 11
ATOM 10795 C CA . GLN A 1 49 ? -5.285 -7.650 -7.147 1.00 0.00 49 GLN A CA 11
ATOM 10796 C C . GLN A 1 49 ? -4.172 -6.911 -6.412 1.00 0.00 49 GLN A C 11
ATOM 10797 O O . GLN A 1 49 ? -3.488 -6.067 -6.990 1.00 0.00 49 GLN A O 11
ATOM 10811 N N . ASN A 1 50 ? -3.997 -7.234 -5.135 1.00 0.00 50 ASN A N 11
ATOM 10812 C CA . ASN A 1 50 ? -2.967 -6.600 -4.320 1.00 0.00 50 ASN A CA 11
ATOM 10813 C C . ASN A 1 50 ? -1.706 -7.457 -4.274 1.00 0.00 50 ASN A C 11
ATOM 10814 O O . ASN A 1 50 ? -1.760 -8.673 -4.457 1.00 0.00 50 ASN A O 11
ATOM 10825 N N . THR A 1 51 ? -0.568 -6.814 -4.028 1.00 0.00 51 THR A N 11
ATOM 10826 C CA . THR A 1 51 ? 0.707 -7.516 -3.958 1.00 0.00 51 THR A CA 11
ATOM 10827 C C . THR A 1 51 ? 1.029 -7.930 -2.526 1.00 0.00 51 THR A C 11
ATOM 10828 O O . THR A 1 51 ? 1.811 -8.852 -2.298 1.00 0.00 51 THR A O 11
ATOM 10839 N N . ASP A 1 52 ? 0.421 -7.242 -1.566 1.00 0.00 52 ASP A N 11
ATOM 10840 C CA . ASP A 1 52 ? 0.642 -7.540 -0.155 1.00 0.00 52 ASP A CA 11
ATOM 10841 C C . ASP A 1 52 ? -0.367 -8.568 0.347 1.00 0.00 52 ASP A C 11
ATOM 10842 O O . ASP A 1 52 ? -1.556 -8.275 0.476 1.00 0.00 52 ASP A O 11
ATOM 10851 N N . VAL A 1 53 ? 0.116 -9.774 0.629 1.00 0.00 53 VAL A N 11
ATOM 10852 C CA . VAL A 1 53 ? -0.743 -10.846 1.117 1.00 0.00 53 VAL A CA 11
ATOM 10853 C C . VAL A 1 53 ? -1.498 -10.417 2.370 1.00 0.00 53 VAL A C 11
ATOM 10854 O O . VAL A 1 53 ? -2.570 -10.943 2.671 1.00 0.00 53 VAL A O 11
ATOM 10867 N N . GLN A 1 54 ? -0.932 -9.459 3.097 1.00 0.00 54 GLN A N 11
ATOM 10868 C CA . GLN A 1 54 ? -1.553 -8.960 4.318 1.00 0.00 54 GLN A CA 11
ATOM 10869 C C . GLN A 1 54 ? -2.846 -8.214 4.006 1.00 0.00 54 GLN A C 11
ATOM 10870 O O . GLN A 1 54 ? -3.720 -8.080 4.863 1.00 0.00 54 GLN A O 11
ATOM 10884 N N . TYR A 1 55 ? -2.961 -7.729 2.774 1.00 0.00 55 TYR A N 11
ATOM 10885 C CA . TYR A 1 55 ? -4.146 -6.994 2.350 1.00 0.00 55 TYR A CA 11
ATOM 10886 C C . TYR A 1 55 ? -4.480 -7.294 0.892 1.00 0.00 55 TYR A C 11
ATOM 10887 O O . TYR A 1 55 ? -4.644 -6.383 0.081 1.00 0.00 55 TYR A O 11
ATOM 10905 N N . ASN A 1 56 ? -4.579 -8.578 0.566 1.00 0.00 56 ASN A N 11
ATOM 10906 C CA . ASN A 1 56 ? -4.893 -9.000 -0.794 1.00 0.00 56 ASN A CA 11
ATOM 10907 C C . ASN A 1 56 ? -6.292 -9.604 -0.867 1.00 0.00 56 ASN A C 11
ATOM 10908 O O . ASN A 1 56 ? -6.603 -10.367 -1.782 1.00 0.00 56 ASN A O 11
ATOM 10919 N N . ARG A 1 57 ? -7.132 -9.255 0.102 1.00 0.00 57 ARG A N 11
ATOM 10920 C CA . ARG A 1 57 ? -8.498 -9.763 0.148 1.00 0.00 57 ARG A CA 11
ATOM 10921 C C . ARG A 1 57 ? -9.486 -8.639 0.449 1.00 0.00 57 ARG A C 11
ATOM 10922 O O . ARG A 1 57 ? -9.120 -7.614 1.025 1.00 0.00 57 ARG A O 11
ATOM 10943 N N . CYS A 1 58 ? -10.739 -8.838 0.054 1.00 0.00 58 CYS A N 11
ATOM 10944 C CA . CYS A 1 58 ? -11.780 -7.843 0.279 1.00 0.00 58 CYS A CA 11
ATOM 10945 C C . CYS A 1 58 ? -12.365 -7.975 1.682 1.00 0.00 58 CYS A C 11
ATOM 10946 O O . CYS A 1 58 ? -13.261 -7.224 2.065 1.00 0.00 58 CYS A O 11
ATOM 10953 N N . ASP A 1 59 ? -11.851 -8.936 2.443 1.00 0.00 59 ASP A N 11
ATOM 10954 C CA . ASP A 1 59 ? -12.321 -9.166 3.804 1.00 0.00 59 ASP A CA 11
ATOM 10955 C C . ASP A 1 59 ? -11.359 -8.561 4.821 1.00 0.00 59 ASP A C 11
ATOM 10956 O O . ASP A 1 59 ? -11.742 -8.267 5.953 1.00 0.00 59 ASP A O 11
ATOM 10965 N N . ILE A 1 60 ? -10.108 -8.380 4.410 1.00 0.00 60 ILE A N 11
ATOM 10966 C CA . ILE A 1 60 ? -9.092 -7.811 5.285 1.00 0.00 60 ILE A CA 11
ATOM 10967 C C . ILE A 1 60 ? -9.337 -6.324 5.518 1.00 0.00 60 ILE A C 11
ATOM 10968 O O . ILE A 1 60 ? -9.464 -5.536 4.580 1.00 0.00 60 ILE A O 11
ATOM 10984 N N . PRO A 1 61 ? -9.405 -5.928 6.798 1.00 0.00 61 PRO A N 11
ATOM 10985 C CA . PRO A 1 61 ? -9.633 -4.533 7.185 1.00 0.00 61 PRO A CA 11
ATOM 10986 C C . PRO A 1 61 ? -8.437 -3.641 6.870 1.00 0.00 61 PRO A C 11
ATOM 10987 O O . PRO A 1 61 ? -7.319 -4.125 6.700 1.00 0.00 61 PRO A O 11
ATOM 10998 N N . GLU A 1 62 ? -8.681 -2.336 6.795 1.00 0.00 62 GLU A N 11
ATOM 10999 C CA . GLU A 1 62 ? -7.622 -1.378 6.501 1.00 0.00 62 GLU A CA 11
ATOM 11000 C C . GLU A 1 62 ? -6.669 -1.239 7.685 1.00 0.00 62 GLU A C 11
ATOM 11001 O O . GLU A 1 62 ? -7.013 -1.585 8.815 1.00 0.00 62 GLU A O 11
ATOM 11013 N N . GLU A 1 63 ? -5.470 -0.732 7.415 1.00 0.00 63 GLU A N 11
ATOM 11014 C CA . GLU A 1 63 ? -4.467 -0.550 8.458 1.00 0.00 63 GLU A CA 11
ATOM 11015 C C . GLU A 1 63 ? -5.008 0.323 9.587 1.00 0.00 63 GLU A C 11
ATOM 11016 O O . GLU A 1 63 ? -6.058 0.953 9.452 1.00 0.00 63 GLU A O 11
ATOM 11028 N N . THR A 1 64 ? -4.284 0.355 10.701 1.00 0.00 64 THR A N 11
ATOM 11029 C CA . THR A 1 64 ? -4.691 1.148 11.854 1.00 0.00 64 THR A CA 11
ATOM 11030 C C . THR A 1 64 ? -3.968 2.490 11.882 1.00 0.00 64 THR A C 11
ATOM 11031 O O . THR A 1 64 ? -2.794 2.565 12.244 1.00 0.00 64 THR A O 11
ATOM 11042 N N . TRP A 1 65 ? -4.676 3.545 11.497 1.00 0.00 65 TRP A N 11
ATOM 11043 C CA . TRP A 1 65 ? -4.100 4.886 11.479 1.00 0.00 65 TRP A CA 11
ATOM 11044 C C . TRP A 1 65 ? -4.275 5.572 12.829 1.00 0.00 65 TRP A C 11
ATOM 11045 O O . TRP A 1 65 ? -5.124 6.450 12.986 1.00 0.00 65 TRP A O 11
ATOM 11066 N N . THR A 1 66 ? -3.466 5.167 13.803 1.00 0.00 66 THR A N 11
ATOM 11067 C CA . THR A 1 66 ? -3.532 5.742 15.141 1.00 0.00 66 THR A CA 11
ATOM 11068 C C . THR A 1 66 ? -2.207 6.388 15.527 1.00 0.00 66 THR A C 11
ATOM 11069 O O . THR A 1 66 ? -2.178 7.488 16.077 1.00 0.00 66 THR A O 11
ATOM 11080 N N . GLY A 1 67 ? -1.109 5.697 15.235 1.00 0.00 67 GLY A N 11
ATOM 11081 C CA . GLY A 1 67 ? 0.205 6.221 15.559 1.00 0.00 67 GLY A CA 11
ATOM 11082 C C . GLY A 1 67 ? 0.843 5.502 16.731 1.00 0.00 67 GLY A C 11
ATOM 11083 O O . GLY A 1 67 ? 1.419 6.134 17.618 1.00 0.00 67 GLY A O 11
ATOM 11087 N N . LEU A 1 68 ? 0.740 4.177 16.738 1.00 0.00 68 LEU A N 11
ATOM 11088 C CA . LEU A 1 68 ? 1.310 3.371 17.811 1.00 0.00 68 LEU A CA 11
ATOM 11089 C C . LEU A 1 68 ? 2.436 2.484 17.288 1.00 0.00 68 LEU A C 11
ATOM 11090 O O . LEU A 1 68 ? 2.281 1.803 16.275 1.00 0.00 68 LEU A O 11
ATOM 11106 N N . GLU A 1 69 ? 3.567 2.497 17.986 1.00 0.00 69 GLU A N 11
ATOM 11107 C CA . GLU A 1 69 ? 4.717 1.693 17.592 1.00 0.00 69 GLU A CA 11
ATOM 11108 C C . GLU A 1 69 ? 4.588 0.265 18.115 1.00 0.00 69 GLU A C 11
ATOM 11109 O O . GLU A 1 69 ? 4.967 -0.671 17.414 1.00 0.00 69 GLU A O 11
ATOM 11122 N N . GLY A 1 1 ? 32.212 -8.993 -21.877 1.00 0.00 1 GLY A N 12
ATOM 11123 C CA . GLY A 1 1 ? 32.858 -7.721 -21.613 1.00 0.00 1 GLY A CA 12
ATOM 11124 C C . GLY A 1 1 ? 31.878 -6.656 -21.162 1.00 0.00 1 GLY A C 12
ATOM 11125 O O . GLY A 1 1 ? 31.172 -6.066 -21.980 1.00 0.00 1 GLY A O 12
ATOM 11129 N N . SER A 1 2 ? 31.832 -6.411 -19.856 1.00 0.00 2 SER A N 12
ATOM 11130 C CA . SER A 1 2 ? 30.927 -5.413 -19.297 1.00 0.00 2 SER A CA 12
ATOM 11131 C C . SER A 1 2 ? 29.488 -5.685 -19.725 1.00 0.00 2 SER A C 12
ATOM 11132 O O . SER A 1 2 ? 28.744 -4.763 -20.059 1.00 0.00 2 SER A O 12
ATOM 11140 N N . SER A 1 3 ? 29.104 -6.957 -19.712 1.00 0.00 3 SER A N 12
ATOM 11141 C CA . SER A 1 3 ? 27.755 -7.352 -20.102 1.00 0.00 3 SER A CA 12
ATOM 11142 C C . SER A 1 3 ? 26.971 -7.868 -18.899 1.00 0.00 3 SER A C 12
ATOM 11143 O O . SER A 1 3 ? 27.550 -8.245 -17.882 1.00 0.00 3 SER A O 12
ATOM 11151 N N . GLY A 1 4 ? 25.647 -7.881 -19.025 1.00 0.00 4 GLY A N 12
ATOM 11152 C CA . GLY A 1 4 ? 24.804 -8.352 -17.943 1.00 0.00 4 GLY A CA 12
ATOM 11153 C C . GLY A 1 4 ? 23.501 -7.583 -17.847 1.00 0.00 4 GLY A C 12
ATOM 11154 O O . GLY A 1 4 ? 23.070 -6.955 -18.814 1.00 0.00 4 GLY A O 12
ATOM 11158 N N . SER A 1 5 ? 22.870 -7.634 -16.678 1.00 0.00 5 SER A N 12
ATOM 11159 C CA . SER A 1 5 ? 21.605 -6.942 -16.461 1.00 0.00 5 SER A CA 12
ATOM 11160 C C . SER A 1 5 ? 21.583 -6.268 -15.092 1.00 0.00 5 SER A C 12
ATOM 11161 O O . SER A 1 5 ? 22.499 -6.440 -14.288 1.00 0.00 5 SER A O 12
ATOM 11169 N N . SER A 1 6 ? 20.528 -5.500 -14.835 1.00 0.00 6 SER A N 12
ATOM 11170 C CA . SER A 1 6 ? 20.387 -4.797 -13.566 1.00 0.00 6 SER A CA 12
ATOM 11171 C C . SER A 1 6 ? 19.340 -5.472 -12.684 1.00 0.00 6 SER A C 12
ATOM 11172 O O . SER A 1 6 ? 19.665 -6.055 -11.651 1.00 0.00 6 SER A O 12
ATOM 11180 N N . GLY A 1 7 ? 18.080 -5.387 -13.101 1.00 0.00 7 GLY A N 12
ATOM 11181 C CA . GLY A 1 7 ? 17.004 -5.993 -12.339 1.00 0.00 7 GLY A CA 12
ATOM 11182 C C . GLY A 1 7 ? 16.087 -4.963 -11.711 1.00 0.00 7 GLY A C 12
ATOM 11183 O O . GLY A 1 7 ? 15.699 -3.991 -12.358 1.00 0.00 7 GLY A O 12
ATOM 11187 N N . GLU A 1 8 ? 15.739 -5.176 -10.445 1.00 0.00 8 GLU A N 12
ATOM 11188 C CA . GLU A 1 8 ? 14.860 -4.258 -9.731 1.00 0.00 8 GLU A CA 12
ATOM 11189 C C . GLU A 1 8 ? 15.596 -2.972 -9.367 1.00 0.00 8 GLU A C 12
ATOM 11190 O O . GLU A 1 8 ? 16.825 -2.915 -9.407 1.00 0.00 8 GLU A O 12
ATOM 11202 N N . ILE A 1 9 ? 14.834 -1.942 -9.013 1.00 0.00 9 ILE A N 12
ATOM 11203 C CA . ILE A 1 9 ? 15.413 -0.657 -8.641 1.00 0.00 9 ILE A CA 12
ATOM 11204 C C . ILE A 1 9 ? 15.714 -0.600 -7.148 1.00 0.00 9 ILE A C 12
ATOM 11205 O O . ILE A 1 9 ? 14.855 -0.237 -6.344 1.00 0.00 9 ILE A O 12
ATOM 11221 N N . SER A 1 10 ? 16.940 -0.960 -6.782 1.00 0.00 10 SER A N 12
ATOM 11222 C CA . SER A 1 10 ? 17.355 -0.952 -5.384 1.00 0.00 10 SER A CA 12
ATOM 11223 C C . SER A 1 10 ? 18.239 0.255 -5.086 1.00 0.00 10 SER A C 12
ATOM 11224 O O . SER A 1 10 ? 19.224 0.152 -4.357 1.00 0.00 10 SER A O 12
ATOM 11232 N N . GLY A 1 11 ? 17.877 1.401 -5.656 1.00 0.00 11 GLY A N 12
ATOM 11233 C CA . GLY A 1 11 ? 18.647 2.612 -5.441 1.00 0.00 11 GLY A CA 12
ATOM 11234 C C . GLY A 1 11 ? 18.069 3.477 -4.338 1.00 0.00 11 GLY A C 12
ATOM 11235 O O . GLY A 1 11 ? 17.923 3.030 -3.201 1.00 0.00 11 GLY A O 12
ATOM 11239 N N . PHE A 1 12 ? 17.741 4.720 -4.675 1.00 0.00 12 PHE A N 12
ATOM 11240 C CA . PHE A 1 12 ? 17.179 5.652 -3.704 1.00 0.00 12 PHE A CA 12
ATOM 11241 C C . PHE A 1 12 ? 15.819 6.165 -4.167 1.00 0.00 12 PHE A C 12
ATOM 11242 O O . PHE A 1 12 ? 15.512 6.155 -5.358 1.00 0.00 12 PHE A O 12
ATOM 11259 N N . GLY A 1 13 ? 15.006 6.613 -3.214 1.00 0.00 13 GLY A N 12
ATOM 11260 C CA . GLY A 1 13 ? 13.688 7.123 -3.543 1.00 0.00 13 GLY A CA 12
ATOM 11261 C C . GLY A 1 13 ? 12.580 6.170 -3.140 1.00 0.00 13 GLY A C 12
ATOM 11262 O O . GLY A 1 13 ? 12.247 5.247 -3.883 1.00 0.00 13 GLY A O 12
ATOM 11266 N N . GLN A 1 14 ? 12.010 6.392 -1.961 1.00 0.00 14 GLN A N 12
ATOM 11267 C CA . GLN A 1 14 ? 10.935 5.543 -1.460 1.00 0.00 14 GLN A CA 12
ATOM 11268 C C . GLN A 1 14 ? 9.573 6.087 -1.877 1.00 0.00 14 GLN A C 12
ATOM 11269 O O . GLN A 1 14 ? 9.111 7.101 -1.351 1.00 0.00 14 GLN A O 12
ATOM 11283 N N . CYS A 1 15 ? 8.935 5.409 -2.824 1.00 0.00 15 CYS A N 12
ATOM 11284 C CA . CYS A 1 15 ? 7.625 5.825 -3.313 1.00 0.00 15 CYS A CA 12
ATOM 11285 C C . CYS A 1 15 ? 6.530 4.906 -2.783 1.00 0.00 15 CYS A C 12
ATOM 11286 O O . CYS A 1 15 ? 6.604 3.685 -2.929 1.00 0.00 15 CYS A O 12
ATOM 11294 N N . LEU A 1 16 ? 5.515 5.499 -2.165 1.00 0.00 16 LEU A N 12
ATOM 11295 C CA . LEU A 1 16 ? 4.403 4.734 -1.610 1.00 0.00 16 LEU A CA 12
ATOM 11296 C C . LEU A 1 16 ? 3.093 5.098 -2.301 1.00 0.00 16 LEU A C 12
ATOM 11297 O O . LEU A 1 16 ? 2.638 6.240 -2.231 1.00 0.00 16 LEU A O 12
ATOM 11313 N N . VAL A 1 17 ? 2.490 4.119 -2.968 1.00 0.00 17 VAL A N 12
ATOM 11314 C CA . VAL A 1 17 ? 1.230 4.335 -3.669 1.00 0.00 17 VAL A CA 12
ATOM 11315 C C . VAL A 1 17 ? 0.098 3.546 -3.020 1.00 0.00 17 VAL A C 12
ATOM 11316 O O . VAL A 1 17 ? 0.329 2.520 -2.382 1.00 0.00 17 VAL A O 12
ATOM 11329 N N . TRP A 1 18 ? -1.127 4.032 -3.189 1.00 0.00 18 TRP A N 12
ATOM 11330 C CA . TRP A 1 18 ? -2.296 3.372 -2.620 1.00 0.00 18 TRP A CA 12
ATOM 11331 C C . TRP A 1 18 ? -3.394 3.213 -3.666 1.00 0.00 18 TRP A C 12
ATOM 11332 O O . TRP A 1 18 ? -3.639 4.117 -4.465 1.00 0.00 18 TRP A O 12
ATOM 11353 N N . VAL A 1 19 ? -4.054 2.059 -3.654 1.00 0.00 19 VAL A N 12
ATOM 11354 C CA . VAL A 1 19 ? -5.128 1.783 -4.601 1.00 0.00 19 VAL A CA 12
ATOM 11355 C C . VAL A 1 19 ? -6.429 1.457 -3.877 1.00 0.00 19 VAL A C 12
ATOM 11356 O O . VAL A 1 19 ? -6.455 0.622 -2.974 1.00 0.00 19 VAL A O 12
ATOM 11369 N N . GLN A 1 20 ? -7.507 2.121 -4.281 1.00 0.00 20 GLN A N 12
ATOM 11370 C CA . GLN A 1 20 ? -8.813 1.902 -3.669 1.00 0.00 20 GLN A CA 12
ATOM 11371 C C . GLN A 1 20 ? -9.580 0.806 -4.403 1.00 0.00 20 GLN A C 12
ATOM 11372 O O . GLN A 1 20 ? -9.649 0.799 -5.632 1.00 0.00 20 GLN A O 12
ATOM 11386 N N . CYS A 1 21 ? -10.155 -0.118 -3.641 1.00 0.00 21 CYS A N 12
ATOM 11387 C CA . CYS A 1 21 ? -10.917 -1.219 -4.217 1.00 0.00 21 CYS A CA 12
ATOM 11388 C C . CYS A 1 21 ? -11.980 -0.699 -5.181 1.00 0.00 21 CYS A C 12
ATOM 11389 O O . CYS A 1 21 ? -12.391 0.458 -5.102 1.00 0.00 21 CYS A O 12
ATOM 11396 N N . SER A 1 22 ? -12.420 -1.564 -6.090 1.00 0.00 22 SER A N 12
ATOM 11397 C CA . SER A 1 22 ? -13.432 -1.192 -7.071 1.00 0.00 22 SER A CA 12
ATOM 11398 C C . SER A 1 22 ? -14.835 -1.366 -6.498 1.00 0.00 22 SER A C 12
ATOM 11399 O O . SER A 1 22 ? -15.781 -0.706 -6.928 1.00 0.00 22 SER A O 12
ATOM 11407 N N . PHE A 1 23 ? -14.962 -2.260 -5.523 1.00 0.00 23 PHE A N 12
ATOM 11408 C CA . PHE A 1 23 ? -16.249 -2.523 -4.889 1.00 0.00 23 PHE A CA 12
ATOM 11409 C C . PHE A 1 23 ? -16.605 -1.417 -3.901 1.00 0.00 23 PHE A C 12
ATOM 11410 O O . PHE A 1 23 ? -15.743 -0.849 -3.228 1.00 0.00 23 PHE A O 12
ATOM 11427 N N . PRO A 1 24 ? -17.905 -1.102 -3.809 1.00 0.00 24 PRO A N 12
ATOM 11428 C CA . PRO A 1 24 ? -18.406 -0.062 -2.906 1.00 0.00 24 PRO A CA 12
ATOM 11429 C C . PRO A 1 24 ? -18.300 -0.467 -1.439 1.00 0.00 24 PRO A C 12
ATOM 11430 O O . PRO A 1 24 ? -17.810 0.296 -0.609 1.00 0.00 24 PRO A O 12
ATOM 11441 N N . ASN A 1 25 ? -18.764 -1.673 -1.129 1.00 0.00 25 ASN A N 12
ATOM 11442 C CA . ASN A 1 25 ? -18.721 -2.180 0.238 1.00 0.00 25 ASN A CA 12
ATOM 11443 C C . ASN A 1 25 ? -17.294 -2.171 0.777 1.00 0.00 25 ASN A C 12
ATOM 11444 O O . ASN A 1 25 ? -17.076 -2.119 1.988 1.00 0.00 25 ASN A O 12
ATOM 11455 N N . CYS A 1 26 ? -16.324 -2.223 -0.130 1.00 0.00 26 CYS A N 12
ATOM 11456 C CA . CYS A 1 26 ? -14.917 -2.221 0.252 1.00 0.00 26 CYS A CA 12
ATOM 11457 C C . CYS A 1 26 ? -14.395 -0.794 0.398 1.00 0.00 26 CYS A C 12
ATOM 11458 O O . CYS A 1 26 ? -14.214 -0.299 1.509 1.00 0.00 26 CYS A O 12
ATOM 11465 N N . GLY A 1 27 ? -14.155 -0.139 -0.734 1.00 0.00 27 GLY A N 12
ATOM 11466 C CA . GLY A 1 27 ? -13.657 1.223 -0.711 1.00 0.00 27 GLY A CA 12
ATOM 11467 C C . GLY A 1 27 ? -12.434 1.379 0.171 1.00 0.00 27 GLY A C 12
ATOM 11468 O O . GLY A 1 27 ? -12.184 2.455 0.715 1.00 0.00 27 GLY A O 12
ATOM 11472 N N . LYS A 1 28 ? -11.670 0.301 0.316 1.00 0.00 28 LYS A N 12
ATOM 11473 C CA . LYS A 1 28 ? -10.467 0.321 1.139 1.00 0.00 28 LYS A CA 12
ATOM 11474 C C . LYS A 1 28 ? -9.235 0.631 0.295 1.00 0.00 28 LYS A C 12
ATOM 11475 O O . LYS A 1 28 ? -9.150 0.230 -0.866 1.00 0.00 28 LYS A O 12
ATOM 11494 N N . TRP A 1 29 ? -8.284 1.345 0.886 1.00 0.00 29 TRP A N 12
ATOM 11495 C CA . TRP A 1 29 ? -7.055 1.707 0.187 1.00 0.00 29 TRP A CA 12
ATOM 11496 C C . TRP A 1 29 ? -5.944 0.707 0.486 1.00 0.00 29 TRP A C 12
ATOM 11497 O O . TRP A 1 29 ? -5.316 0.761 1.544 1.00 0.00 29 TRP A O 12
ATOM 11518 N N . ARG A 1 30 ? -5.706 -0.205 -0.451 1.00 0.00 30 ARG A N 12
ATOM 11519 C CA . ARG A 1 30 ? -4.670 -1.218 -0.286 1.00 0.00 30 ARG A CA 12
ATOM 11520 C C . ARG A 1 30 ? -3.297 -0.655 -0.641 1.00 0.00 30 ARG A C 12
ATOM 11521 O O . ARG A 1 30 ? -3.188 0.300 -1.411 1.00 0.00 30 ARG A O 12
ATOM 11542 N N . ARG A 1 31 ? -2.254 -1.252 -0.075 1.00 0.00 31 ARG A N 12
ATOM 11543 C CA . ARG A 1 31 ? -0.889 -0.809 -0.331 1.00 0.00 31 ARG A CA 12
ATOM 11544 C C . ARG A 1 31 ? -0.267 -1.598 -1.479 1.00 0.00 31 ARG A C 12
ATOM 11545 O O . ARG A 1 31 ? -0.668 -2.729 -1.759 1.00 0.00 31 ARG A O 12
ATOM 11566 N N . LEU A 1 32 ? 0.714 -0.995 -2.142 1.00 0.00 32 LEU A N 12
ATOM 11567 C CA . LEU A 1 32 ? 1.391 -1.641 -3.261 1.00 0.00 32 LEU A CA 12
ATOM 11568 C C . LEU A 1 32 ? 2.906 -1.536 -3.114 1.00 0.00 32 LEU A C 12
ATOM 11569 O O . LEU A 1 32 ? 3.407 -0.922 -2.172 1.00 0.00 32 LEU A O 12
ATOM 11585 N N . CYS A 1 33 ? 3.628 -2.138 -4.053 1.00 0.00 33 CYS A N 12
ATOM 11586 C CA . CYS A 1 33 ? 5.087 -2.111 -4.029 1.00 0.00 33 CYS A CA 12
ATOM 11587 C C . CYS A 1 33 ? 5.603 -0.681 -3.906 1.00 0.00 33 CYS A C 12
ATOM 11588 O O . CYS A 1 33 ? 6.193 -0.308 -2.894 1.00 0.00 33 CYS A O 12
ATOM 11596 N N . GLY A 1 34 ? 5.377 0.115 -4.947 1.00 0.00 34 GLY A N 12
ATOM 11597 C CA . GLY A 1 34 ? 5.827 1.494 -4.937 1.00 0.00 34 GLY A CA 12
ATOM 11598 C C . GLY A 1 34 ? 5.990 2.062 -6.333 1.00 0.00 34 GLY A C 12
ATOM 11599 O O . GLY A 1 34 ? 5.802 3.258 -6.550 1.00 0.00 34 GLY A O 12
ATOM 11603 N N . ASN A 1 35 ? 6.342 1.201 -7.283 1.00 0.00 35 ASN A N 12
ATOM 11604 C CA . ASN A 1 35 ? 6.531 1.623 -8.666 1.00 0.00 35 ASN A CA 12
ATOM 11605 C C . ASN A 1 35 ? 5.277 1.358 -9.493 1.00 0.00 35 ASN A C 12
ATOM 11606 O O . ASN A 1 35 ? 5.349 1.186 -10.710 1.00 0.00 35 ASN A O 12
ATOM 11617 N N . ILE A 1 36 ? 4.130 1.327 -8.824 1.00 0.00 36 ILE A N 12
ATOM 11618 C CA . ILE A 1 36 ? 2.860 1.084 -9.498 1.00 0.00 36 ILE A CA 12
ATOM 11619 C C . ILE A 1 36 ? 2.029 2.360 -9.580 1.00 0.00 36 ILE A C 12
ATOM 11620 O O . ILE A 1 36 ? 1.949 3.124 -8.618 1.00 0.00 36 ILE A O 12
ATOM 11636 N N . ASP A 1 37 ? 1.412 2.584 -10.735 1.00 0.00 37 ASP A N 12
ATOM 11637 C CA . ASP A 1 37 ? 0.584 3.766 -10.944 1.00 0.00 37 ASP A CA 12
ATOM 11638 C C . ASP A 1 37 ? -0.856 3.373 -11.256 1.00 0.00 37 ASP A C 12
ATOM 11639 O O . ASP A 1 37 ? -1.127 2.316 -11.828 1.00 0.00 37 ASP A O 12
ATOM 11648 N N . PRO A 1 38 ? -1.804 4.241 -10.872 1.00 0.00 38 PRO A N 12
ATOM 11649 C CA . PRO A 1 38 ? -3.232 4.006 -11.101 1.00 0.00 38 PRO A CA 12
ATOM 11650 C C . PRO A 1 38 ? -3.607 4.099 -12.576 1.00 0.00 38 PRO A C 12
ATOM 11651 O O . PRO A 1 38 ? -4.572 3.479 -13.022 1.00 0.00 38 PRO A O 12
ATOM 11662 N N . SER A 1 39 ? -2.836 4.877 -13.329 1.00 0.00 39 SER A N 12
ATOM 11663 C CA . SER A 1 39 ? -3.089 5.054 -14.755 1.00 0.00 39 SER A CA 12
ATOM 11664 C C . SER A 1 39 ? -2.914 3.737 -15.505 1.00 0.00 39 SER A C 12
ATOM 11665 O O . SER A 1 39 ? -3.687 3.416 -16.407 1.00 0.00 39 SER A O 12
ATOM 11673 N N . VAL A 1 40 ? -1.890 2.978 -15.125 1.00 0.00 40 VAL A N 12
ATOM 11674 C CA . VAL A 1 40 ? -1.613 1.696 -15.760 1.00 0.00 40 VAL A CA 12
ATOM 11675 C C . VAL A 1 40 ? -2.458 0.585 -15.148 1.00 0.00 40 VAL A C 12
ATOM 11676 O O . VAL A 1 40 ? -2.659 -0.466 -15.758 1.00 0.00 40 VAL A O 12
ATOM 11689 N N . LEU A 1 41 ? -2.952 0.824 -13.938 1.00 0.00 41 LEU A N 12
ATOM 11690 C CA . LEU A 1 41 ? -3.778 -0.157 -13.241 1.00 0.00 41 LEU A CA 12
ATOM 11691 C C . LEU A 1 41 ? -5.182 -0.207 -13.835 1.00 0.00 41 LEU A C 12
ATOM 11692 O O . LEU A 1 41 ? -5.674 0.764 -14.410 1.00 0.00 41 LEU A O 12
ATOM 11708 N N . PRO A 1 42 ? -5.843 -1.365 -13.693 1.00 0.00 42 PRO A N 12
ATOM 11709 C CA . PRO A 1 42 ? -7.201 -1.569 -14.207 1.00 0.00 42 PRO A CA 12
ATOM 11710 C C . PRO A 1 42 ? -8.241 -0.767 -13.431 1.00 0.00 42 PRO A C 12
ATOM 11711 O O . PRO A 1 42 ? -8.079 -0.512 -12.238 1.00 0.00 42 PRO A O 12
ATOM 11722 N N . ASP A 1 43 ? -9.308 -0.372 -14.117 1.00 0.00 43 ASP A N 12
ATOM 11723 C CA . ASP A 1 43 ? -10.375 0.401 -13.492 1.00 0.00 43 ASP A CA 12
ATOM 11724 C C . ASP A 1 43 ? -11.183 -0.467 -12.532 1.00 0.00 43 ASP A C 12
ATOM 11725 O O . ASP A 1 43 ? -11.776 0.034 -11.577 1.00 0.00 43 ASP A O 12
ATOM 11734 N N . ASN A 1 44 ? -11.203 -1.770 -12.793 1.00 0.00 44 ASN A N 12
ATOM 11735 C CA . ASN A 1 44 ? -11.940 -2.707 -11.953 1.00 0.00 44 ASN A CA 12
ATOM 11736 C C . ASN A 1 44 ? -11.005 -3.411 -10.975 1.00 0.00 44 ASN A C 12
ATOM 11737 O O . ASN A 1 44 ? -11.196 -4.584 -10.653 1.00 0.00 44 ASN A O 12
ATOM 11748 N N . TRP A 1 45 ? -9.995 -2.687 -10.505 1.00 0.00 45 TRP A N 12
ATOM 11749 C CA . TRP A 1 45 ? -9.030 -3.243 -9.563 1.00 0.00 45 TRP A CA 12
ATOM 11750 C C . TRP A 1 45 ? -9.675 -3.483 -8.202 1.00 0.00 45 TRP A C 12
ATOM 11751 O O . TRP A 1 45 ? -10.521 -2.706 -7.760 1.00 0.00 45 TRP A O 12
ATOM 11772 N N . SER A 1 46 ? -9.270 -4.563 -7.542 1.00 0.00 46 SER A N 12
ATOM 11773 C CA . SER A 1 46 ? -9.811 -4.906 -6.232 1.00 0.00 46 SER A CA 12
ATOM 11774 C C . SER A 1 46 ? -8.706 -5.383 -5.295 1.00 0.00 46 SER A C 12
ATOM 11775 O O . SER A 1 46 ? -7.544 -5.491 -5.690 1.00 0.00 46 SER A O 12
ATOM 11783 N N . CYS A 1 47 ? -9.075 -5.668 -4.051 1.00 0.00 47 CYS A N 12
ATOM 11784 C CA . CYS A 1 47 ? -8.117 -6.133 -3.056 1.00 0.00 47 CYS A CA 12
ATOM 11785 C C . CYS A 1 47 ? -7.433 -7.417 -3.517 1.00 0.00 47 CYS A C 12
ATOM 11786 O O . CYS A 1 47 ? -6.278 -7.674 -3.178 1.00 0.00 47 CYS A O 12
ATOM 11793 N N . ASP A 1 48 ? -8.155 -8.219 -4.292 1.00 0.00 48 ASP A N 12
ATOM 11794 C CA . ASP A 1 48 ? -7.619 -9.476 -4.801 1.00 0.00 48 ASP A CA 12
ATOM 11795 C C . ASP A 1 48 ? -6.449 -9.224 -5.748 1.00 0.00 48 ASP A C 12
ATOM 11796 O O . ASP A 1 48 ? -5.661 -10.126 -6.029 1.00 0.00 48 ASP A O 12
ATOM 11805 N N . GLN A 1 49 ? -6.345 -7.992 -6.236 1.00 0.00 49 GLN A N 12
ATOM 11806 C CA . GLN A 1 49 ? -5.273 -7.622 -7.153 1.00 0.00 49 GLN A CA 12
ATOM 11807 C C . GLN A 1 49 ? -4.157 -6.888 -6.417 1.00 0.00 49 GLN A C 12
ATOM 11808 O O . GLN A 1 49 ? -3.461 -6.056 -6.997 1.00 0.00 49 GLN A O 12
ATOM 11822 N N . ASN A 1 50 ? -3.992 -7.203 -5.136 1.00 0.00 50 ASN A N 12
ATOM 11823 C CA . ASN A 1 50 ? -2.960 -6.572 -4.321 1.00 0.00 50 ASN A CA 12
ATOM 11824 C C . ASN A 1 50 ? -1.697 -7.427 -4.285 1.00 0.00 50 ASN A C 12
ATOM 11825 O O . ASN A 1 50 ? -1.744 -8.635 -4.516 1.00 0.00 50 ASN A O 12
ATOM 11836 N N . THR A 1 51 ? -0.567 -6.790 -3.994 1.00 0.00 51 THR A N 12
ATOM 11837 C CA . THR A 1 51 ? 0.710 -7.490 -3.929 1.00 0.00 51 THR A CA 12
ATOM 11838 C C . THR A 1 51 ? 1.033 -7.911 -2.500 1.00 0.00 51 THR A C 12
ATOM 11839 O O . THR A 1 51 ? 1.820 -8.831 -2.277 1.00 0.00 51 THR A O 12
ATOM 11850 N N . ASP A 1 52 ? 0.421 -7.233 -1.535 1.00 0.00 52 ASP A N 12
ATOM 11851 C CA . ASP A 1 52 ? 0.643 -7.538 -0.127 1.00 0.00 52 ASP A CA 12
ATOM 11852 C C . ASP A 1 52 ? -0.370 -8.563 0.373 1.00 0.00 52 ASP A C 12
ATOM 11853 O O . ASP A 1 52 ? -1.558 -8.267 0.501 1.00 0.00 52 ASP A O 12
ATOM 11862 N N . VAL A 1 53 ? 0.108 -9.772 0.654 1.00 0.00 53 VAL A N 12
ATOM 11863 C CA . VAL A 1 53 ? -0.756 -10.841 1.140 1.00 0.00 53 VAL A CA 12
ATOM 11864 C C . VAL A 1 53 ? -1.512 -10.411 2.391 1.00 0.00 53 VAL A C 12
ATOM 11865 O O . VAL A 1 53 ? -2.587 -10.932 2.688 1.00 0.00 53 VAL A O 12
ATOM 11878 N N . GLN A 1 54 ? -0.944 -9.457 3.121 1.00 0.00 54 GLN A N 12
ATOM 11879 C CA . GLN A 1 54 ? -1.565 -8.956 4.342 1.00 0.00 54 GLN A CA 12
ATOM 11880 C C . GLN A 1 54 ? -2.856 -8.207 4.027 1.00 0.00 54 GLN A C 12
ATOM 11881 O O . GLN A 1 54 ? -3.731 -8.072 4.883 1.00 0.00 54 GLN A O 12
ATOM 11895 N N . TYR A 1 55 ? -2.967 -7.721 2.796 1.00 0.00 55 TYR A N 12
ATOM 11896 C CA . TYR A 1 55 ? -4.150 -6.982 2.370 1.00 0.00 55 TYR A CA 12
ATOM 11897 C C . TYR A 1 55 ? -4.479 -7.277 0.910 1.00 0.00 55 TYR A C 12
ATOM 11898 O O . TYR A 1 55 ? -4.642 -6.364 0.102 1.00 0.00 55 TYR A O 12
ATOM 11916 N N . ASN A 1 56 ? -4.576 -8.561 0.579 1.00 0.00 56 ASN A N 12
ATOM 11917 C CA . ASN A 1 56 ? -4.886 -8.978 -0.783 1.00 0.00 56 ASN A CA 12
ATOM 11918 C C . ASN A 1 56 ? -6.283 -9.587 -0.861 1.00 0.00 56 ASN A C 12
ATOM 11919 O O . ASN A 1 56 ? -6.590 -10.347 -1.780 1.00 0.00 56 ASN A O 12
ATOM 11930 N N . ARG A 1 57 ? -7.126 -9.247 0.109 1.00 0.00 57 ARG A N 12
ATOM 11931 C CA . ARG A 1 57 ? -8.490 -9.761 0.151 1.00 0.00 57 ARG A CA 12
ATOM 11932 C C . ARG A 1 57 ? -9.483 -8.642 0.452 1.00 0.00 57 ARG A C 12
ATOM 11933 O O . ARG A 1 57 ? -9.123 -7.618 1.034 1.00 0.00 57 ARG A O 12
ATOM 11954 N N . CYS A 1 58 ? -10.733 -8.844 0.051 1.00 0.00 58 CYS A N 12
ATOM 11955 C CA . CYS A 1 58 ? -11.779 -7.854 0.276 1.00 0.00 58 CYS A CA 12
ATOM 11956 C C . CYS A 1 58 ? -12.363 -7.988 1.680 1.00 0.00 58 CYS A C 12
ATOM 11957 O O . CYS A 1 58 ? -13.260 -7.239 2.064 1.00 0.00 58 CYS A O 12
ATOM 11964 N N . ASP A 1 59 ? -11.847 -8.948 2.439 1.00 0.00 59 ASP A N 12
ATOM 11965 C CA . ASP A 1 59 ? -12.315 -9.181 3.801 1.00 0.00 59 ASP A CA 12
ATOM 11966 C C . ASP A 1 59 ? -11.356 -8.570 4.817 1.00 0.00 59 ASP A C 12
ATOM 11967 O O . ASP A 1 59 ? -11.743 -8.265 5.945 1.00 0.00 59 ASP A O 12
ATOM 11976 N N . ILE A 1 60 ? -10.103 -8.396 4.410 1.00 0.00 60 ILE A N 12
ATOM 11977 C CA . ILE A 1 60 ? -9.089 -7.821 5.286 1.00 0.00 60 ILE A CA 12
ATOM 11978 C C . ILE A 1 60 ? -9.341 -6.335 5.518 1.00 0.00 60 ILE A C 12
ATOM 11979 O O . ILE A 1 60 ? -9.470 -5.548 4.581 1.00 0.00 60 ILE A O 12
ATOM 11995 N N . PRO A 1 61 ? -9.410 -5.940 6.798 1.00 0.00 61 PRO A N 12
ATOM 11996 C CA . PRO A 1 61 ? -9.645 -4.546 7.184 1.00 0.00 61 PRO A CA 12
ATOM 11997 C C . PRO A 1 61 ? -8.452 -3.649 6.870 1.00 0.00 61 PRO A C 12
ATOM 11998 O O . PRO A 1 61 ? -7.333 -4.129 6.695 1.00 0.00 61 PRO A O 12
ATOM 12009 N N . GLU A 1 62 ? -8.700 -2.345 6.800 1.00 0.00 62 GLU A N 12
ATOM 12010 C CA . GLU A 1 62 ? -7.646 -1.382 6.506 1.00 0.00 62 GLU A CA 12
ATOM 12011 C C . GLU A 1 62 ? -6.703 -1.227 7.696 1.00 0.00 62 GLU A C 12
ATOM 12012 O O . GLU A 1 62 ? -7.016 -1.651 8.808 1.00 0.00 62 GLU A O 12
ATOM 12024 N N . GLU A 1 63 ? -5.548 -0.616 7.453 1.00 0.00 63 GLU A N 12
ATOM 12025 C CA . GLU A 1 63 ? -4.559 -0.406 8.504 1.00 0.00 63 GLU A CA 12
ATOM 12026 C C . GLU A 1 63 ? -5.118 0.489 9.606 1.00 0.00 63 GLU A C 12
ATOM 12027 O O . GLU A 1 63 ? -6.073 1.237 9.390 1.00 0.00 63 GLU A O 12
ATOM 12039 N N . THR A 1 64 ? -4.518 0.407 10.789 1.00 0.00 64 THR A N 12
ATOM 12040 C CA . THR A 1 64 ? -4.955 1.207 11.926 1.00 0.00 64 THR A CA 12
ATOM 12041 C C . THR A 1 64 ? -4.774 2.696 11.652 1.00 0.00 64 THR A C 12
ATOM 12042 O O . THR A 1 64 ? -3.757 3.116 11.100 1.00 0.00 64 THR A O 12
ATOM 12053 N N . TRP A 1 65 ? -5.765 3.489 12.043 1.00 0.00 65 TRP A N 12
ATOM 12054 C CA . TRP A 1 65 ? -5.713 4.933 11.841 1.00 0.00 65 TRP A CA 12
ATOM 12055 C C . TRP A 1 65 ? -5.399 5.655 13.146 1.00 0.00 65 TRP A C 12
ATOM 12056 O O . TRP A 1 65 ? -5.515 5.080 14.229 1.00 0.00 65 TRP A O 12
ATOM 12077 N N . THR A 1 66 ? -5.001 6.919 13.038 1.00 0.00 66 THR A N 12
ATOM 12078 C CA . THR A 1 66 ? -4.670 7.719 14.210 1.00 0.00 66 THR A CA 12
ATOM 12079 C C . THR A 1 66 ? -5.643 8.880 14.376 1.00 0.00 66 THR A C 12
ATOM 12080 O O . THR A 1 66 ? -6.109 9.458 13.394 1.00 0.00 66 THR A O 12
ATOM 12091 N N . GLY A 1 67 ? -5.947 9.218 15.625 1.00 0.00 67 GLY A N 12
ATOM 12092 C CA . GLY A 1 67 ? -6.863 10.310 15.897 1.00 0.00 67 GLY A CA 12
ATOM 12093 C C . GLY A 1 67 ? -6.380 11.207 17.019 1.00 0.00 67 GLY A C 12
ATOM 12094 O O . GLY A 1 67 ? -7.183 11.834 17.712 1.00 0.00 67 GLY A O 12
ATOM 12098 N N . LEU A 1 68 ? -5.066 11.268 17.202 1.00 0.00 68 LEU A N 12
ATOM 12099 C CA . LEU A 1 68 ? -4.477 12.093 18.250 1.00 0.00 68 LEU A CA 12
ATOM 12100 C C . LEU A 1 68 ? -3.496 13.102 17.662 1.00 0.00 68 LEU A C 12
ATOM 12101 O O . LEU A 1 68 ? -2.574 12.734 16.935 1.00 0.00 68 LEU A O 12
ATOM 12117 N N . GLU A 1 69 ? -3.701 14.376 17.983 1.00 0.00 69 GLU A N 12
ATOM 12118 C CA . GLU A 1 69 ? -2.833 15.437 17.486 1.00 0.00 69 GLU A CA 12
ATOM 12119 C C . GLU A 1 69 ? -2.050 16.079 18.628 1.00 0.00 69 GLU A C 12
ATOM 12120 O O . GLU A 1 69 ? -2.563 16.992 19.273 1.00 0.00 69 GLU A O 12
ATOM 12133 N N . GLY A 1 1 ? 1.438 -1.847 -30.263 1.00 0.00 1 GLY A N 13
ATOM 12134 C CA . GLY A 1 1 ? 1.165 -2.094 -28.860 1.00 0.00 1 GLY A CA 13
ATOM 12135 C C . GLY A 1 1 ? 2.045 -1.266 -27.944 1.00 0.00 1 GLY A C 13
ATOM 12136 O O . GLY A 1 1 ? 2.587 -1.778 -26.965 1.00 0.00 1 GLY A O 13
ATOM 12140 N N . SER A 1 2 ? 2.188 0.016 -28.263 1.00 0.00 2 SER A N 13
ATOM 12141 C CA . SER A 1 2 ? 3.013 0.915 -27.464 1.00 0.00 2 SER A CA 13
ATOM 12142 C C . SER A 1 2 ? 2.260 1.386 -26.224 1.00 0.00 2 SER A C 13
ATOM 12143 O O . SER A 1 2 ? 2.736 1.231 -25.099 1.00 0.00 2 SER A O 13
ATOM 12151 N N . SER A 1 3 ? 1.081 1.961 -26.438 1.00 0.00 3 SER A N 13
ATOM 12152 C CA . SER A 1 3 ? 0.262 2.459 -25.339 1.00 0.00 3 SER A CA 13
ATOM 12153 C C . SER A 1 3 ? 1.012 3.522 -24.541 1.00 0.00 3 SER A C 13
ATOM 12154 O O . SER A 1 3 ? 0.914 3.578 -23.316 1.00 0.00 3 SER A O 13
ATOM 12162 N N . GLY A 1 4 ? 1.762 4.363 -25.247 1.00 0.00 4 GLY A N 13
ATOM 12163 C CA . GLY A 1 4 ? 2.518 5.413 -24.589 1.00 0.00 4 GLY A CA 13
ATOM 12164 C C . GLY A 1 4 ? 4.014 5.186 -24.668 1.00 0.00 4 GLY A C 13
ATOM 12165 O O . GLY A 1 4 ? 4.511 4.609 -25.635 1.00 0.00 4 GLY A O 13
ATOM 12169 N N . SER A 1 5 ? 4.735 5.644 -23.650 1.00 0.00 5 SER A N 13
ATOM 12170 C CA . SER A 1 5 ? 6.185 5.493 -23.611 1.00 0.00 5 SER A CA 13
ATOM 12171 C C . SER A 1 5 ? 6.679 5.357 -22.173 1.00 0.00 5 SER A C 13
ATOM 12172 O O . SER A 1 5 ? 6.419 6.217 -21.332 1.00 0.00 5 SER A O 13
ATOM 12180 N N . SER A 1 6 ? 7.393 4.269 -21.900 1.00 0.00 6 SER A N 13
ATOM 12181 C CA . SER A 1 6 ? 7.920 4.017 -20.564 1.00 0.00 6 SER A CA 13
ATOM 12182 C C . SER A 1 6 ? 9.309 4.628 -20.404 1.00 0.00 6 SER A C 13
ATOM 12183 O O . SER A 1 6 ? 9.808 5.308 -21.300 1.00 0.00 6 SER A O 13
ATOM 12191 N N . GLY A 1 7 ? 9.929 4.381 -19.254 1.00 0.00 7 GLY A N 13
ATOM 12192 C CA . GLY A 1 7 ? 11.254 4.913 -18.996 1.00 0.00 7 GLY A CA 13
ATOM 12193 C C . GLY A 1 7 ? 11.906 4.282 -17.782 1.00 0.00 7 GLY A C 13
ATOM 12194 O O . GLY A 1 7 ? 11.464 3.237 -17.305 1.00 0.00 7 GLY A O 13
ATOM 12198 N N . GLU A 1 8 ? 12.962 4.916 -17.282 1.00 0.00 8 GLU A N 13
ATOM 12199 C CA . GLU A 1 8 ? 13.678 4.408 -16.118 1.00 0.00 8 GLU A CA 13
ATOM 12200 C C . GLU A 1 8 ? 13.730 5.457 -15.010 1.00 0.00 8 GLU A C 13
ATOM 12201 O O . GLU A 1 8 ? 14.033 6.624 -15.260 1.00 0.00 8 GLU A O 13
ATOM 12213 N N . ILE A 1 9 ? 13.431 5.032 -13.787 1.00 0.00 9 ILE A N 13
ATOM 12214 C CA . ILE A 1 9 ? 13.444 5.934 -12.642 1.00 0.00 9 ILE A CA 13
ATOM 12215 C C . ILE A 1 9 ? 14.800 6.615 -12.494 1.00 0.00 9 ILE A C 13
ATOM 12216 O O . ILE A 1 9 ? 15.830 6.062 -12.881 1.00 0.00 9 ILE A O 13
ATOM 12232 N N . SER A 1 10 ? 14.794 7.818 -11.929 1.00 0.00 10 SER A N 13
ATOM 12233 C CA . SER A 1 10 ? 16.023 8.577 -11.732 1.00 0.00 10 SER A CA 13
ATOM 12234 C C . SER A 1 10 ? 16.110 9.109 -10.304 1.00 0.00 10 SER A C 13
ATOM 12235 O O . SER A 1 10 ? 15.473 10.104 -9.962 1.00 0.00 10 SER A O 13
ATOM 12243 N N . GLY A 1 11 ? 16.903 8.437 -9.476 1.00 0.00 11 GLY A N 13
ATOM 12244 C CA . GLY A 1 11 ? 17.059 8.857 -8.095 1.00 0.00 11 GLY A CA 13
ATOM 12245 C C . GLY A 1 11 ? 16.844 7.720 -7.116 1.00 0.00 11 GLY A C 13
ATOM 12246 O O . GLY A 1 11 ? 16.930 6.548 -7.485 1.00 0.00 11 GLY A O 13
ATOM 12250 N N . PHE A 1 12 ? 16.565 8.064 -5.863 1.00 0.00 12 PHE A N 13
ATOM 12251 C CA . PHE A 1 12 ? 16.340 7.063 -4.827 1.00 0.00 12 PHE A CA 13
ATOM 12252 C C . PHE A 1 12 ? 15.180 7.468 -3.923 1.00 0.00 12 PHE A C 13
ATOM 12253 O O . PHE A 1 12 ? 14.980 8.650 -3.642 1.00 0.00 12 PHE A O 13
ATOM 12270 N N . GLY A 1 13 ? 14.416 6.478 -3.469 1.00 0.00 13 GLY A N 13
ATOM 12271 C CA . GLY A 1 13 ? 13.285 6.751 -2.602 1.00 0.00 13 GLY A CA 13
ATOM 12272 C C . GLY A 1 13 ? 12.057 5.949 -2.982 1.00 0.00 13 GLY A C 13
ATOM 12273 O O . GLY A 1 13 ? 11.499 6.131 -4.064 1.00 0.00 13 GLY A O 13
ATOM 12277 N N . GLN A 1 14 ? 11.635 5.058 -2.091 1.00 0.00 14 GLN A N 13
ATOM 12278 C CA . GLN A 1 14 ? 10.466 4.223 -2.340 1.00 0.00 14 GLN A CA 13
ATOM 12279 C C . GLN A 1 14 ? 9.229 5.079 -2.592 1.00 0.00 14 GLN A C 13
ATOM 12280 O O . GLN A 1 14 ? 9.004 6.078 -1.907 1.00 0.00 14 GLN A O 13
ATOM 12294 N N . CYS A 1 15 ? 8.431 4.683 -3.577 1.00 0.00 15 CYS A N 13
ATOM 12295 C CA . CYS A 1 15 ? 7.217 5.415 -3.920 1.00 0.00 15 CYS A CA 13
ATOM 12296 C C . CYS A 1 15 ? 6.008 4.832 -3.196 1.00 0.00 15 CYS A C 13
ATOM 12297 O O . CYS A 1 15 ? 5.688 3.652 -3.350 1.00 0.00 15 CYS A O 13
ATOM 12305 N N . LEU A 1 16 ? 5.340 5.664 -2.406 1.00 0.00 16 LEU A N 13
ATOM 12306 C CA . LEU A 1 16 ? 4.165 5.231 -1.656 1.00 0.00 16 LEU A CA 13
ATOM 12307 C C . LEU A 1 16 ? 2.893 5.437 -2.471 1.00 0.00 16 LEU A C 13
ATOM 12308 O O . LEU A 1 16 ? 2.391 6.555 -2.587 1.00 0.00 16 LEU A O 13
ATOM 12324 N N . VAL A 1 17 ? 2.373 4.350 -3.033 1.00 0.00 17 VAL A N 13
ATOM 12325 C CA . VAL A 1 17 ? 1.157 4.410 -3.835 1.00 0.00 17 VAL A CA 13
ATOM 12326 C C . VAL A 1 17 ? 0.036 3.599 -3.195 1.00 0.00 17 VAL A C 13
ATOM 12327 O O . VAL A 1 17 ? 0.270 2.519 -2.652 1.00 0.00 17 VAL A O 13
ATOM 12340 N N . TRP A 1 18 ? -1.181 4.126 -3.262 1.00 0.00 18 TRP A N 13
ATOM 12341 C CA . TRP A 1 18 ? -2.339 3.450 -2.689 1.00 0.00 18 TRP A CA 13
ATOM 12342 C C . TRP A 1 18 ? -3.430 3.257 -3.737 1.00 0.00 18 TRP A C 13
ATOM 12343 O O . TRP A 1 18 ? -3.667 4.132 -4.570 1.00 0.00 18 TRP A O 13
ATOM 12364 N N . VAL A 1 19 ? -4.092 2.105 -3.691 1.00 0.00 19 VAL A N 13
ATOM 12365 C CA . VAL A 1 19 ? -5.159 1.798 -4.635 1.00 0.00 19 VAL A CA 13
ATOM 12366 C C . VAL A 1 19 ? -6.461 1.478 -3.909 1.00 0.00 19 VAL A C 13
ATOM 12367 O O . VAL A 1 19 ? -6.488 0.645 -3.003 1.00 0.00 19 VAL A O 13
ATOM 12380 N N . GLN A 1 20 ? -7.537 2.144 -4.314 1.00 0.00 20 GLN A N 13
ATOM 12381 C CA . GLN A 1 20 ? -8.843 1.930 -3.701 1.00 0.00 20 GLN A CA 13
ATOM 12382 C C . GLN A 1 20 ? -9.610 0.828 -4.425 1.00 0.00 20 GLN A C 13
ATOM 12383 O O . GLN A 1 20 ? -9.698 0.823 -5.653 1.00 0.00 20 GLN A O 13
ATOM 12397 N N . CYS A 1 21 ? -10.164 -0.104 -3.656 1.00 0.00 21 CYS A N 13
ATOM 12398 C CA . CYS A 1 21 ? -10.923 -1.211 -4.224 1.00 0.00 21 CYS A CA 13
ATOM 12399 C C . CYS A 1 21 ? -11.998 -0.701 -5.178 1.00 0.00 21 CYS A C 13
ATOM 12400 O O . CYS A 1 21 ? -12.418 0.453 -5.097 1.00 0.00 21 CYS A O 13
ATOM 12407 N N . SER A 1 22 ? -12.441 -1.570 -6.082 1.00 0.00 22 SER A N 13
ATOM 12408 C CA . SER A 1 22 ? -13.465 -1.207 -7.054 1.00 0.00 22 SER A CA 13
ATOM 12409 C C . SER A 1 22 ? -14.861 -1.378 -6.463 1.00 0.00 22 SER A C 13
ATOM 12410 O O . SER A 1 22 ? -15.811 -0.718 -6.883 1.00 0.00 22 SER A O 13
ATOM 12418 N N . PHE A 1 23 ? -14.977 -2.270 -5.484 1.00 0.00 23 PHE A N 13
ATOM 12419 C CA . PHE A 1 23 ? -16.256 -2.530 -4.834 1.00 0.00 23 PHE A CA 13
ATOM 12420 C C . PHE A 1 23 ? -16.600 -1.419 -3.847 1.00 0.00 23 PHE A C 13
ATOM 12421 O O . PHE A 1 23 ? -15.732 -0.851 -3.185 1.00 0.00 23 PHE A O 13
ATOM 12438 N N . PRO A 1 24 ? -17.899 -1.099 -3.746 1.00 0.00 24 PRO A N 13
ATOM 12439 C CA . PRO A 1 24 ? -18.389 -0.053 -2.843 1.00 0.00 24 PRO A CA 13
ATOM 12440 C C . PRO A 1 24 ? -18.273 -0.453 -1.376 1.00 0.00 24 PRO A C 13
ATOM 12441 O O . PRO A 1 24 ? -17.772 0.312 -0.553 1.00 0.00 24 PRO A O 13
ATOM 12452 N N . ASN A 1 25 ? -18.738 -1.656 -1.057 1.00 0.00 25 ASN A N 13
ATOM 12453 C CA . ASN A 1 25 ? -18.686 -2.157 0.312 1.00 0.00 25 ASN A CA 13
ATOM 12454 C C . ASN A 1 25 ? -17.254 -2.149 0.840 1.00 0.00 25 ASN A C 13
ATOM 12455 O O . ASN A 1 25 ? -17.027 -2.092 2.049 1.00 0.00 25 ASN A O 13
ATOM 12466 N N . CYS A 1 26 ? -16.292 -2.205 -0.074 1.00 0.00 26 CYS A N 13
ATOM 12467 C CA . CYS A 1 26 ? -14.882 -2.204 0.297 1.00 0.00 26 CYS A CA 13
ATOM 12468 C C . CYS A 1 26 ? -14.358 -0.777 0.439 1.00 0.00 26 CYS A C 13
ATOM 12469 O O . CYS A 1 26 ? -14.168 -0.282 1.549 1.00 0.00 26 CYS A O 13
ATOM 12476 N N . GLY A 1 27 ? -14.128 -0.122 -0.694 1.00 0.00 27 GLY A N 13
ATOM 12477 C CA . GLY A 1 27 ? -13.629 1.241 -0.675 1.00 0.00 27 GLY A CA 13
ATOM 12478 C C . GLY A 1 27 ? -12.400 1.396 0.200 1.00 0.00 27 GLY A C 13
ATOM 12479 O O . GLY A 1 27 ? -12.150 2.469 0.748 1.00 0.00 27 GLY A O 13
ATOM 12483 N N . LYS A 1 28 ? -11.631 0.320 0.333 1.00 0.00 28 LYS A N 13
ATOM 12484 C CA . LYS A 1 28 ? -10.422 0.340 1.148 1.00 0.00 28 LYS A CA 13
ATOM 12485 C C . LYS A 1 28 ? -9.196 0.648 0.294 1.00 0.00 28 LYS A C 13
ATOM 12486 O O . LYS A 1 28 ? -9.133 0.272 -0.876 1.00 0.00 28 LYS A O 13
ATOM 12505 N N . TRP A 1 29 ? -8.225 1.332 0.888 1.00 0.00 29 TRP A N 13
ATOM 12506 C CA . TRP A 1 29 ? -7.000 1.688 0.181 1.00 0.00 29 TRP A CA 13
ATOM 12507 C C . TRP A 1 29 ? -5.888 0.688 0.480 1.00 0.00 29 TRP A C 13
ATOM 12508 O O . TRP A 1 29 ? -5.253 0.748 1.533 1.00 0.00 29 TRP A O 13
ATOM 12529 N N . ARG A 1 30 ? -5.658 -0.231 -0.452 1.00 0.00 30 ARG A N 13
ATOM 12530 C CA . ARG A 1 30 ? -4.624 -1.245 -0.287 1.00 0.00 30 ARG A CA 13
ATOM 12531 C C . ARG A 1 30 ? -3.252 -0.686 -0.654 1.00 0.00 30 ARG A C 13
ATOM 12532 O O . ARG A 1 30 ? -3.132 0.166 -1.535 1.00 0.00 30 ARG A O 13
ATOM 12553 N N . ARG A 1 31 ? -2.220 -1.171 0.029 1.00 0.00 31 ARG A N 13
ATOM 12554 C CA . ARG A 1 31 ? -0.857 -0.719 -0.223 1.00 0.00 31 ARG A CA 13
ATOM 12555 C C . ARG A 1 31 ? -0.274 -1.408 -1.454 1.00 0.00 31 ARG A C 13
ATOM 12556 O O . ARG A 1 31 ? -0.760 -2.457 -1.879 1.00 0.00 31 ARG A O 13
ATOM 12577 N N . LEU A 1 32 ? 0.768 -0.812 -2.021 1.00 0.00 32 LEU A N 13
ATOM 12578 C CA . LEU A 1 32 ? 1.418 -1.367 -3.203 1.00 0.00 32 LEU A CA 13
ATOM 12579 C C . LEU A 1 32 ? 2.920 -1.107 -3.172 1.00 0.00 32 LEU A C 13
ATOM 12580 O O . LEU A 1 32 ? 3.411 -0.346 -2.338 1.00 0.00 32 LEU A O 13
ATOM 12596 N N . CYS A 1 33 ? 3.644 -1.742 -4.087 1.00 0.00 33 CYS A N 13
ATOM 12597 C CA . CYS A 1 33 ? 5.091 -1.578 -4.166 1.00 0.00 33 CYS A CA 13
ATOM 12598 C C . CYS A 1 33 ? 5.454 -0.204 -4.721 1.00 0.00 33 CYS A C 13
ATOM 12599 O O . CYS A 1 33 ? 4.578 0.600 -5.036 1.00 0.00 33 CYS A O 13
ATOM 12607 N N . GLY A 1 34 ? 6.752 0.059 -4.835 1.00 0.00 34 GLY A N 13
ATOM 12608 C CA . GLY A 1 34 ? 7.208 1.337 -5.350 1.00 0.00 34 GLY A CA 13
ATOM 12609 C C . GLY A 1 34 ? 7.465 1.302 -6.843 1.00 0.00 34 GLY A C 13
ATOM 12610 O O . GLY A 1 34 ? 8.179 2.150 -7.377 1.00 0.00 34 GLY A O 13
ATOM 12614 N N . ASN A 1 35 ? 6.884 0.316 -7.520 1.00 0.00 35 ASN A N 13
ATOM 12615 C CA . ASN A 1 35 ? 7.057 0.173 -8.961 1.00 0.00 35 ASN A CA 13
ATOM 12616 C C . ASN A 1 35 ? 5.712 -0.030 -9.652 1.00 0.00 35 ASN A C 13
ATOM 12617 O O . ASN A 1 35 ? 5.630 -0.680 -10.694 1.00 0.00 35 ASN A O 13
ATOM 12628 N N . ILE A 1 36 ? 4.660 0.531 -9.065 1.00 0.00 36 ILE A N 13
ATOM 12629 C CA . ILE A 1 36 ? 3.320 0.414 -9.625 1.00 0.00 36 ILE A CA 13
ATOM 12630 C C . ILE A 1 36 ? 2.603 1.760 -9.624 1.00 0.00 36 ILE A C 13
ATOM 12631 O O . ILE A 1 36 ? 2.716 2.533 -8.672 1.00 0.00 36 ILE A O 13
ATOM 12647 N N . ASP A 1 37 ? 1.866 2.032 -10.694 1.00 0.00 37 ASP A N 13
ATOM 12648 C CA . ASP A 1 37 ? 1.128 3.284 -10.816 1.00 0.00 37 ASP A CA 13
ATOM 12649 C C . ASP A 1 37 ? -0.354 3.020 -11.063 1.00 0.00 37 ASP A C 13
ATOM 12650 O O . ASP A 1 37 ? -0.739 2.011 -11.655 1.00 0.00 37 ASP A O 13
ATOM 12659 N N . PRO A 1 38 ? -1.206 3.946 -10.600 1.00 0.00 38 PRO A N 13
ATOM 12660 C CA . PRO A 1 38 ? -2.660 3.834 -10.759 1.00 0.00 38 PRO A CA 13
ATOM 12661 C C . PRO A 1 38 ? -3.100 4.013 -12.208 1.00 0.00 38 PRO A C 13
ATOM 12662 O O . PRO A 1 38 ? -4.139 3.497 -12.619 1.00 0.00 38 PRO A O 13
ATOM 12673 N N . SER A 1 39 ? -2.302 4.746 -12.978 1.00 0.00 39 SER A N 13
ATOM 12674 C CA . SER A 1 39 ? -2.611 4.995 -14.381 1.00 0.00 39 SER A CA 13
ATOM 12675 C C . SER A 1 39 ? -2.581 3.698 -15.182 1.00 0.00 39 SER A C 13
ATOM 12676 O O . SER A 1 39 ? -3.484 3.421 -15.972 1.00 0.00 39 SER A O 13
ATOM 12684 N N . VAL A 1 40 ? -1.534 2.905 -14.974 1.00 0.00 40 VAL A N 13
ATOM 12685 C CA . VAL A 1 40 ? -1.384 1.636 -15.676 1.00 0.00 40 VAL A CA 13
ATOM 12686 C C . VAL A 1 40 ? -2.335 0.584 -15.117 1.00 0.00 40 VAL A C 13
ATOM 12687 O O . VAL A 1 40 ? -2.704 -0.366 -15.809 1.00 0.00 40 VAL A O 13
ATOM 12700 N N . LEU A 1 41 ? -2.730 0.758 -13.860 1.00 0.00 41 LEU A N 13
ATOM 12701 C CA . LEU A 1 41 ? -3.639 -0.176 -13.207 1.00 0.00 41 LEU A CA 13
ATOM 12702 C C . LEU A 1 41 ? -5.028 -0.113 -13.834 1.00 0.00 41 LEU A C 13
ATOM 12703 O O . LEU A 1 41 ? -5.436 0.903 -14.398 1.00 0.00 41 LEU A O 13
ATOM 12719 N N . PRO A 1 42 ? -5.775 -1.223 -13.733 1.00 0.00 42 PRO A N 13
ATOM 12720 C CA . PRO A 1 42 ? -7.131 -1.317 -14.282 1.00 0.00 42 PRO A CA 13
ATOM 12721 C C . PRO A 1 42 ? -8.129 -0.458 -13.513 1.00 0.00 42 PRO A C 13
ATOM 12722 O O . PRO A 1 42 ? -7.796 0.122 -12.479 1.00 0.00 42 PRO A O 13
ATOM 12733 N N . ASP A 1 43 ? -9.353 -0.381 -14.024 1.00 0.00 43 ASP A N 13
ATOM 12734 C CA . ASP A 1 43 ? -10.400 0.406 -13.384 1.00 0.00 43 ASP A CA 13
ATOM 12735 C C . ASP A 1 43 ? -11.208 -0.450 -12.414 1.00 0.00 43 ASP A C 13
ATOM 12736 O O . ASP A 1 43 ? -11.750 0.052 -11.430 1.00 0.00 43 ASP A O 13
ATOM 12745 N N . ASN A 1 44 ? -11.285 -1.746 -12.700 1.00 0.00 44 ASN A N 13
ATOM 12746 C CA . ASN A 1 44 ? -12.029 -2.672 -11.854 1.00 0.00 44 ASN A CA 13
ATOM 12747 C C . ASN A 1 44 ? -11.100 -3.371 -10.865 1.00 0.00 44 ASN A C 13
ATOM 12748 O O . ASN A 1 44 ? -11.356 -4.501 -10.449 1.00 0.00 44 ASN A O 13
ATOM 12759 N N . TRP A 1 45 ? -10.022 -2.690 -10.492 1.00 0.00 45 TRP A N 13
ATOM 12760 C CA . TRP A 1 45 ? -9.055 -3.245 -9.552 1.00 0.00 45 TRP A CA 13
ATOM 12761 C C . TRP A 1 45 ? -9.699 -3.492 -8.192 1.00 0.00 45 TRP A C 13
ATOM 12762 O O . TRP A 1 45 ? -10.557 -2.726 -7.753 1.00 0.00 45 TRP A O 13
ATOM 12783 N N . SER A 1 46 ? -9.279 -4.565 -7.529 1.00 0.00 46 SER A N 13
ATOM 12784 C CA . SER A 1 46 ? -9.818 -4.914 -6.220 1.00 0.00 46 SER A CA 13
ATOM 12785 C C . SER A 1 46 ? -8.710 -5.389 -5.286 1.00 0.00 46 SER A C 13
ATOM 12786 O O . SER A 1 46 ? -7.550 -5.497 -5.683 1.00 0.00 46 SER A O 13
ATOM 12794 N N . CYS A 1 47 ? -9.076 -5.672 -4.040 1.00 0.00 47 CYS A N 13
ATOM 12795 C CA . CYS A 1 47 ? -8.115 -6.135 -3.046 1.00 0.00 47 CYS A CA 13
ATOM 12796 C C . CYS A 1 47 ? -7.433 -7.421 -3.507 1.00 0.00 47 CYS A C 13
ATOM 12797 O O . CYS A 1 47 ? -6.279 -7.681 -3.165 1.00 0.00 47 CYS A O 13
ATOM 12804 N N . ASP A 1 48 ? -8.156 -8.221 -4.283 1.00 0.00 48 ASP A N 13
ATOM 12805 C CA . ASP A 1 48 ? -7.621 -9.479 -4.791 1.00 0.00 48 ASP A CA 13
ATOM 12806 C C . ASP A 1 48 ? -6.454 -9.229 -5.742 1.00 0.00 48 ASP A C 13
ATOM 12807 O O . ASP A 1 48 ? -5.669 -10.133 -6.026 1.00 0.00 48 ASP A O 13
ATOM 12816 N N . GLN A 1 49 ? -6.349 -7.998 -6.230 1.00 0.00 49 GLN A N 13
ATOM 12817 C CA . GLN A 1 49 ? -5.279 -7.630 -7.149 1.00 0.00 49 GLN A CA 13
ATOM 12818 C C . GLN A 1 49 ? -4.155 -6.906 -6.416 1.00 0.00 49 GLN A C 13
ATOM 12819 O O . GLN A 1 49 ? -3.445 -6.088 -7.000 1.00 0.00 49 GLN A O 13
ATOM 12833 N N . ASN A 1 50 ? -4.000 -7.212 -5.132 1.00 0.00 50 ASN A N 13
ATOM 12834 C CA . ASN A 1 50 ? -2.962 -6.589 -4.317 1.00 0.00 50 ASN A CA 13
ATOM 12835 C C . ASN A 1 50 ? -1.701 -7.447 -4.293 1.00 0.00 50 ASN A C 13
ATOM 12836 O O . ASN A 1 50 ? -1.750 -8.650 -4.550 1.00 0.00 50 ASN A O 13
ATOM 12847 N N . THR A 1 51 ? -0.571 -6.820 -3.980 1.00 0.00 51 THR A N 13
ATOM 12848 C CA . THR A 1 51 ? 0.703 -7.525 -3.922 1.00 0.00 51 THR A CA 13
ATOM 12849 C C . THR A 1 51 ? 1.028 -7.956 -2.497 1.00 0.00 51 THR A C 13
ATOM 12850 O O . THR A 1 51 ? 1.813 -8.880 -2.281 1.00 0.00 51 THR A O 13
ATOM 12861 N N . ASP A 1 52 ? 0.420 -7.282 -1.526 1.00 0.00 52 ASP A N 13
ATOM 12862 C CA . ASP A 1 52 ? 0.644 -7.598 -0.120 1.00 0.00 52 ASP A CA 13
ATOM 12863 C C . ASP A 1 52 ? -0.375 -8.618 0.377 1.00 0.00 52 ASP A C 13
ATOM 12864 O O . ASP A 1 52 ? -1.562 -8.316 0.502 1.00 0.00 52 ASP A O 13
ATOM 12873 N N . VAL A 1 53 ? 0.096 -9.829 0.657 1.00 0.00 53 VAL A N 13
ATOM 12874 C CA . VAL A 1 53 ? -0.774 -10.895 1.140 1.00 0.00 53 VAL A CA 13
ATOM 12875 C C . VAL A 1 53 ? -1.529 -10.463 2.392 1.00 0.00 53 VAL A C 13
ATOM 12876 O O . VAL A 1 53 ? -2.607 -10.977 2.686 1.00 0.00 53 VAL A O 13
ATOM 12889 N N . GLN A 1 54 ? -0.954 -9.515 3.126 1.00 0.00 54 GLN A N 13
ATOM 12890 C CA . GLN A 1 54 ? -1.573 -9.014 4.347 1.00 0.00 54 GLN A CA 13
ATOM 12891 C C . GLN A 1 54 ? -2.858 -8.254 4.034 1.00 0.00 54 GLN A C 13
ATOM 12892 O O . GLN A 1 54 ? -3.730 -8.109 4.891 1.00 0.00 54 GLN A O 13
ATOM 12906 N N . TYR A 1 55 ? -2.969 -7.772 2.801 1.00 0.00 55 TYR A N 13
ATOM 12907 C CA . TYR A 1 55 ? -4.146 -7.025 2.376 1.00 0.00 55 TYR A CA 13
ATOM 12908 C C . TYR A 1 55 ? -4.479 -7.317 0.916 1.00 0.00 55 TYR A C 13
ATOM 12909 O O . TYR A 1 55 ? -4.628 -6.403 0.106 1.00 0.00 55 TYR A O 13
ATOM 12927 N N . ASN A 1 56 ? -4.595 -8.600 0.588 1.00 0.00 56 ASN A N 13
ATOM 12928 C CA . ASN A 1 56 ? -4.911 -9.016 -0.774 1.00 0.00 56 ASN A CA 13
ATOM 12929 C C . ASN A 1 56 ? -6.313 -9.612 -0.849 1.00 0.00 56 ASN A C 13
ATOM 12930 O O . ASN A 1 56 ? -6.627 -10.371 -1.767 1.00 0.00 56 ASN A O 13
ATOM 12941 N N . ARG A 1 57 ? -7.151 -9.264 0.121 1.00 0.00 57 ARG A N 13
ATOM 12942 C CA . ARG A 1 57 ? -8.520 -9.766 0.165 1.00 0.00 57 ARG A CA 13
ATOM 12943 C C . ARG A 1 57 ? -9.502 -8.638 0.465 1.00 0.00 57 ARG A C 13
ATOM 12944 O O . ARG A 1 57 ? -9.132 -7.613 1.039 1.00 0.00 57 ARG A O 13
ATOM 12965 N N . CYS A 1 58 ? -10.757 -8.833 0.072 1.00 0.00 58 CYS A N 13
ATOM 12966 C CA . CYS A 1 58 ? -11.794 -7.833 0.298 1.00 0.00 58 CYS A CA 13
ATOM 12967 C C . CYS A 1 58 ? -12.373 -7.958 1.704 1.00 0.00 58 CYS A C 13
ATOM 12968 O O . CYS A 1 58 ? -13.257 -7.194 2.092 1.00 0.00 58 CYS A O 13
ATOM 12975 N N . ASP A 1 59 ? -11.870 -8.926 2.461 1.00 0.00 59 ASP A N 13
ATOM 12976 C CA . ASP A 1 59 ? -12.336 -9.151 3.825 1.00 0.00 59 ASP A CA 13
ATOM 12977 C C . ASP A 1 59 ? -11.367 -8.548 4.837 1.00 0.00 59 ASP A C 13
ATOM 12978 O O . ASP A 1 59 ? -11.749 -8.232 5.964 1.00 0.00 59 ASP A O 13
ATOM 12987 N N . ILE A 1 60 ? -10.112 -8.394 4.427 1.00 0.00 60 ILE A N 13
ATOM 12988 C CA . ILE A 1 60 ? -9.089 -7.829 5.298 1.00 0.00 60 ILE A CA 13
ATOM 12989 C C . ILE A 1 60 ? -9.325 -6.340 5.530 1.00 0.00 60 ILE A C 13
ATOM 12990 O O . ILE A 1 60 ? -9.448 -5.552 4.592 1.00 0.00 60 ILE A O 13
ATOM 13006 N N . PRO A 1 61 ? -9.388 -5.944 6.810 1.00 0.00 61 PRO A N 13
ATOM 13007 C CA . PRO A 1 61 ? -9.607 -4.546 7.196 1.00 0.00 61 PRO A CA 13
ATOM 13008 C C . PRO A 1 61 ? -8.405 -3.663 6.879 1.00 0.00 61 PRO A C 13
ATOM 13009 O O . PRO A 1 61 ? -7.292 -4.155 6.699 1.00 0.00 61 PRO A O 13
ATOM 13020 N N . GLU A 1 62 ? -8.639 -2.356 6.813 1.00 0.00 62 GLU A N 13
ATOM 13021 C CA . GLU A 1 62 ? -7.574 -1.404 6.518 1.00 0.00 62 GLU A CA 13
ATOM 13022 C C . GLU A 1 62 ? -6.630 -1.256 7.708 1.00 0.00 62 GLU A C 13
ATOM 13023 O O . GLU A 1 62 ? -6.991 -1.572 8.841 1.00 0.00 62 GLU A O 13
ATOM 13035 N N . GLU A 1 63 ? -5.421 -0.774 7.440 1.00 0.00 63 GLU A N 13
ATOM 13036 C CA . GLU A 1 63 ? -4.425 -0.586 8.489 1.00 0.00 63 GLU A CA 13
ATOM 13037 C C . GLU A 1 63 ? -4.990 0.253 9.631 1.00 0.00 63 GLU A C 13
ATOM 13038 O O . GLU A 1 63 ? -6.088 0.802 9.530 1.00 0.00 63 GLU A O 13
ATOM 13050 N N . THR A 1 64 ? -4.232 0.349 10.719 1.00 0.00 64 THR A N 13
ATOM 13051 C CA . THR A 1 64 ? -4.656 1.119 11.881 1.00 0.00 64 THR A CA 13
ATOM 13052 C C . THR A 1 64 ? -3.917 2.450 11.958 1.00 0.00 64 THR A C 13
ATOM 13053 O O . THR A 1 64 ? -2.694 2.500 11.830 1.00 0.00 64 THR A O 13
ATOM 13064 N N . TRP A 1 65 ? -4.667 3.526 12.168 1.00 0.00 65 TRP A N 13
ATOM 13065 C CA . TRP A 1 65 ? -4.081 4.858 12.263 1.00 0.00 65 TRP A CA 13
ATOM 13066 C C . TRP A 1 65 ? -3.689 5.180 13.701 1.00 0.00 65 TRP A C 13
ATOM 13067 O O . TRP A 1 65 ? -4.530 5.565 14.514 1.00 0.00 65 TRP A O 13
ATOM 13088 N N . THR A 1 66 ? -2.406 5.019 14.010 1.00 0.00 66 THR A N 13
ATOM 13089 C CA . THR A 1 66 ? -1.903 5.292 15.350 1.00 0.00 66 THR A CA 13
ATOM 13090 C C . THR A 1 66 ? -1.033 6.543 15.367 1.00 0.00 66 THR A C 13
ATOM 13091 O O . THR A 1 66 ? -0.277 6.798 14.431 1.00 0.00 66 THR A O 13
ATOM 13102 N N . GLY A 1 67 ? -1.144 7.321 16.440 1.00 0.00 67 GLY A N 13
ATOM 13103 C CA . GLY A 1 67 ? -0.360 8.537 16.559 1.00 0.00 67 GLY A CA 13
ATOM 13104 C C . GLY A 1 67 ? -1.213 9.787 16.474 1.00 0.00 67 GLY A C 13
ATOM 13105 O O . GLY A 1 67 ? -2.442 9.708 16.433 1.00 0.00 67 GLY A O 13
ATOM 13109 N N . LEU A 1 68 ? -0.563 10.945 16.449 1.00 0.00 68 LEU A N 13
ATOM 13110 C CA . LEU A 1 68 ? -1.270 12.218 16.370 1.00 0.00 68 LEU A CA 13
ATOM 13111 C C . LEU A 1 68 ? -0.735 13.068 15.221 1.00 0.00 68 LEU A C 13
ATOM 13112 O O . LEU A 1 68 ? 0.474 13.149 15.008 1.00 0.00 68 LEU A O 13
ATOM 13128 N N . GLU A 1 69 ? -1.645 13.700 14.486 1.00 0.00 69 GLU A N 13
ATOM 13129 C CA . GLU A 1 69 ? -1.264 14.544 13.360 1.00 0.00 69 GLU A CA 13
ATOM 13130 C C . GLU A 1 69 ? -1.044 15.985 13.811 1.00 0.00 69 GLU A C 13
ATOM 13131 O O . GLU A 1 69 ? -2.014 16.676 14.117 1.00 0.00 69 GLU A O 13
ATOM 13144 N N . GLY A 1 1 ? 4.011 1.389 -29.929 1.00 0.00 1 GLY A N 14
ATOM 13145 C CA . GLY A 1 1 ? 5.251 0.678 -29.679 1.00 0.00 1 GLY A CA 14
ATOM 13146 C C . GLY A 1 1 ? 6.050 1.286 -28.544 1.00 0.00 1 GLY A C 14
ATOM 13147 O O . GLY A 1 1 ? 7.057 1.956 -28.774 1.00 0.00 1 GLY A O 14
ATOM 13151 N N . SER A 1 2 ? 5.600 1.054 -27.315 1.00 0.00 2 SER A N 14
ATOM 13152 C CA . SER A 1 2 ? 6.278 1.589 -26.139 1.00 0.00 2 SER A CA 14
ATOM 13153 C C . SER A 1 2 ? 7.449 0.699 -25.735 1.00 0.00 2 SER A C 14
ATOM 13154 O O . SER A 1 2 ? 7.419 -0.515 -25.938 1.00 0.00 2 SER A O 14
ATOM 13162 N N . SER A 1 3 ? 8.479 1.311 -25.161 1.00 0.00 3 SER A N 14
ATOM 13163 C CA . SER A 1 3 ? 9.663 0.576 -24.731 1.00 0.00 3 SER A CA 14
ATOM 13164 C C . SER A 1 3 ? 10.140 1.065 -23.367 1.00 0.00 3 SER A C 14
ATOM 13165 O O . SER A 1 3 ? 9.530 1.946 -22.762 1.00 0.00 3 SER A O 14
ATOM 13173 N N . GLY A 1 4 ? 11.238 0.486 -22.889 1.00 0.00 4 GLY A N 14
ATOM 13174 C CA . GLY A 1 4 ? 11.780 0.875 -21.600 1.00 0.00 4 GLY A CA 14
ATOM 13175 C C . GLY A 1 4 ? 11.560 -0.182 -20.536 1.00 0.00 4 GLY A C 14
ATOM 13176 O O . GLY A 1 4 ? 10.444 -0.356 -20.045 1.00 0.00 4 GLY A O 14
ATOM 13180 N N . SER A 1 5 ? 12.626 -0.890 -20.179 1.00 0.00 5 SER A N 14
ATOM 13181 C CA . SER A 1 5 ? 12.543 -1.940 -19.169 1.00 0.00 5 SER A CA 14
ATOM 13182 C C . SER A 1 5 ? 13.825 -2.003 -18.345 1.00 0.00 5 SER A C 14
ATOM 13183 O O . SER A 1 5 ? 14.927 -2.054 -18.893 1.00 0.00 5 SER A O 14
ATOM 13191 N N . SER A 1 6 ? 13.674 -2.000 -17.025 1.00 0.00 6 SER A N 14
ATOM 13192 C CA . SER A 1 6 ? 14.819 -2.053 -16.124 1.00 0.00 6 SER A CA 14
ATOM 13193 C C . SER A 1 6 ? 14.658 -3.180 -15.108 1.00 0.00 6 SER A C 14
ATOM 13194 O O . SER A 1 6 ? 13.930 -3.047 -14.125 1.00 0.00 6 SER A O 14
ATOM 13202 N N . GLY A 1 7 ? 15.346 -4.292 -15.352 1.00 0.00 7 GLY A N 14
ATOM 13203 C CA . GLY A 1 7 ? 15.267 -5.426 -14.451 1.00 0.00 7 GLY A CA 14
ATOM 13204 C C . GLY A 1 7 ? 16.633 -5.976 -14.090 1.00 0.00 7 GLY A C 14
ATOM 13205 O O . GLY A 1 7 ? 16.752 -7.120 -13.651 1.00 0.00 7 GLY A O 14
ATOM 13209 N N . GLU A 1 8 ? 17.666 -5.161 -14.278 1.00 0.00 8 GLU A N 14
ATOM 13210 C CA . GLU A 1 8 ? 19.030 -5.575 -13.971 1.00 0.00 8 GLU A CA 14
ATOM 13211 C C . GLU A 1 8 ? 19.436 -5.117 -12.573 1.00 0.00 8 GLU A C 14
ATOM 13212 O O . GLU A 1 8 ? 20.197 -4.161 -12.418 1.00 0.00 8 GLU A O 14
ATOM 13224 N N . ILE A 1 9 ? 18.922 -5.804 -11.559 1.00 0.00 9 ILE A N 14
ATOM 13225 C CA . ILE A 1 9 ? 19.231 -5.469 -10.174 1.00 0.00 9 ILE A CA 14
ATOM 13226 C C . ILE A 1 9 ? 18.804 -4.043 -9.846 1.00 0.00 9 ILE A C 14
ATOM 13227 O O . ILE A 1 9 ? 19.642 -3.168 -9.625 1.00 0.00 9 ILE A O 14
ATOM 13243 N N . SER A 1 10 ? 17.495 -3.815 -9.814 1.00 0.00 10 SER A N 14
ATOM 13244 C CA . SER A 1 10 ? 16.956 -2.494 -9.515 1.00 0.00 10 SER A CA 14
ATOM 13245 C C . SER A 1 10 ? 15.798 -2.591 -8.526 1.00 0.00 10 SER A C 14
ATOM 13246 O O . SER A 1 10 ? 14.830 -3.316 -8.755 1.00 0.00 10 SER A O 14
ATOM 13254 N N . GLY A 1 11 ? 15.904 -1.854 -7.425 1.00 0.00 11 GLY A N 14
ATOM 13255 C CA . GLY A 1 11 ? 14.860 -1.870 -6.417 1.00 0.00 11 GLY A CA 14
ATOM 13256 C C . GLY A 1 11 ? 15.054 -0.797 -5.364 1.00 0.00 11 GLY A C 14
ATOM 13257 O O . GLY A 1 11 ? 14.631 -0.958 -4.219 1.00 0.00 11 GLY A O 14
ATOM 13261 N N . PHE A 1 12 ? 15.697 0.300 -5.750 1.00 0.00 12 PHE A N 14
ATOM 13262 C CA . PHE A 1 12 ? 15.948 1.403 -4.830 1.00 0.00 12 PHE A CA 14
ATOM 13263 C C . PHE A 1 12 ? 14.729 2.315 -4.728 1.00 0.00 12 PHE A C 14
ATOM 13264 O O . PHE A 1 12 ? 14.194 2.535 -3.642 1.00 0.00 12 PHE A O 14
ATOM 13281 N N . GLY A 1 13 ? 14.295 2.843 -5.868 1.00 0.00 13 GLY A N 14
ATOM 13282 C CA . GLY A 1 13 ? 13.143 3.725 -5.887 1.00 0.00 13 GLY A CA 14
ATOM 13283 C C . GLY A 1 13 ? 11.888 3.050 -5.371 1.00 0.00 13 GLY A C 14
ATOM 13284 O O . GLY A 1 13 ? 11.285 2.234 -6.067 1.00 0.00 13 GLY A O 14
ATOM 13288 N N . GLN A 1 14 ? 11.494 3.391 -4.148 1.00 0.00 14 GLN A N 14
ATOM 13289 C CA . GLN A 1 14 ? 10.303 2.809 -3.540 1.00 0.00 14 GLN A CA 14
ATOM 13290 C C . GLN A 1 14 ? 9.333 3.898 -3.093 1.00 0.00 14 GLN A C 14
ATOM 13291 O O . GLN A 1 14 ? 9.489 4.479 -2.018 1.00 0.00 14 GLN A O 14
ATOM 13305 N N . CYS A 1 15 ? 8.333 4.170 -3.924 1.00 0.00 15 CYS A N 14
ATOM 13306 C CA . CYS A 1 15 ? 7.338 5.191 -3.615 1.00 0.00 15 CYS A CA 14
ATOM 13307 C C . CYS A 1 15 ? 6.151 4.585 -2.874 1.00 0.00 15 CYS A C 14
ATOM 13308 O O . CYS A 1 15 ? 5.951 3.370 -2.888 1.00 0.00 15 CYS A O 14
ATOM 13316 N N . LEU A 1 16 ? 5.366 5.440 -2.227 1.00 0.00 16 LEU A N 14
ATOM 13317 C CA . LEU A 1 16 ? 4.198 4.989 -1.478 1.00 0.00 16 LEU A CA 14
ATOM 13318 C C . LEU A 1 16 ? 2.923 5.173 -2.296 1.00 0.00 16 LEU A C 14
ATOM 13319 O O . LEU A 1 16 ? 2.308 6.240 -2.275 1.00 0.00 16 LEU A O 14
ATOM 13335 N N . VAL A 1 17 ? 2.529 4.125 -3.013 1.00 0.00 17 VAL A N 14
ATOM 13336 C CA . VAL A 1 17 ? 1.326 4.170 -3.835 1.00 0.00 17 VAL A CA 14
ATOM 13337 C C . VAL A 1 17 ? 0.200 3.356 -3.206 1.00 0.00 17 VAL A C 14
ATOM 13338 O O . VAL A 1 17 ? 0.429 2.271 -2.673 1.00 0.00 17 VAL A O 14
ATOM 13351 N N . TRP A 1 18 ? -1.015 3.888 -3.272 1.00 0.00 18 TRP A N 14
ATOM 13352 C CA . TRP A 1 18 ? -2.177 3.211 -2.708 1.00 0.00 18 TRP A CA 14
ATOM 13353 C C . TRP A 1 18 ? -3.306 3.128 -3.729 1.00 0.00 18 TRP A C 14
ATOM 13354 O O . TRP A 1 18 ? -3.509 4.048 -4.521 1.00 0.00 18 TRP A O 14
ATOM 13375 N N . VAL A 1 19 ? -4.040 2.020 -3.706 1.00 0.00 19 VAL A N 14
ATOM 13376 C CA . VAL A 1 19 ? -5.150 1.818 -4.629 1.00 0.00 19 VAL A CA 14
ATOM 13377 C C . VAL A 1 19 ? -6.438 1.498 -3.878 1.00 0.00 19 VAL A C 14
ATOM 13378 O O . VAL A 1 19 ? -6.436 0.712 -2.931 1.00 0.00 19 VAL A O 14
ATOM 13391 N N . GLN A 1 20 ? -7.535 2.113 -4.307 1.00 0.00 20 GLN A N 14
ATOM 13392 C CA . GLN A 1 20 ? -8.831 1.893 -3.675 1.00 0.00 20 GLN A CA 14
ATOM 13393 C C . GLN A 1 20 ? -9.612 0.802 -4.399 1.00 0.00 20 GLN A C 14
ATOM 13394 O O . GLN A 1 20 ? -9.696 0.794 -5.627 1.00 0.00 20 GLN A O 14
ATOM 13408 N N . CYS A 1 21 ? -10.182 -0.120 -3.630 1.00 0.00 21 CYS A N 14
ATOM 13409 C CA . CYS A 1 21 ? -10.956 -1.217 -4.197 1.00 0.00 21 CYS A CA 14
ATOM 13410 C C . CYS A 1 21 ? -12.034 -0.692 -5.142 1.00 0.00 21 CYS A C 14
ATOM 13411 O O . CYS A 1 21 ? -12.459 0.459 -5.036 1.00 0.00 21 CYS A O 14
ATOM 13418 N N . SER A 1 22 ? -12.471 -1.544 -6.064 1.00 0.00 22 SER A N 14
ATOM 13419 C CA . SER A 1 22 ? -13.496 -1.165 -7.029 1.00 0.00 22 SER A CA 14
ATOM 13420 C C . SER A 1 22 ? -14.891 -1.336 -6.436 1.00 0.00 22 SER A C 14
ATOM 13421 O O . SER A 1 22 ? -15.832 -0.644 -6.824 1.00 0.00 22 SER A O 14
ATOM 13429 N N . PHE A 1 23 ? -15.016 -2.264 -5.493 1.00 0.00 23 PHE A N 14
ATOM 13430 C CA . PHE A 1 23 ? -16.296 -2.529 -4.846 1.00 0.00 23 PHE A CA 14
ATOM 13431 C C . PHE A 1 23 ? -16.642 -1.423 -3.853 1.00 0.00 23 PHE A C 14
ATOM 13432 O O . PHE A 1 23 ? -15.774 -0.859 -3.186 1.00 0.00 23 PHE A O 14
ATOM 13449 N N . PRO A 1 24 ? -17.941 -1.105 -3.752 1.00 0.00 24 PRO A N 14
ATOM 13450 C CA . PRO A 1 24 ? -18.433 -0.064 -2.844 1.00 0.00 24 PRO A CA 14
ATOM 13451 C C . PRO A 1 24 ? -18.319 -0.472 -1.379 1.00 0.00 24 PRO A C 14
ATOM 13452 O O . PRO A 1 24 ? -17.820 0.288 -0.551 1.00 0.00 24 PRO A O 14
ATOM 13463 N N . ASN A 1 25 ? -18.783 -1.678 -1.067 1.00 0.00 25 ASN A N 14
ATOM 13464 C CA . ASN A 1 25 ? -18.733 -2.186 0.299 1.00 0.00 25 ASN A CA 14
ATOM 13465 C C . ASN A 1 25 ? -17.303 -2.177 0.830 1.00 0.00 25 ASN A C 14
ATOM 13466 O O . ASN A 1 25 ? -17.079 -2.119 2.040 1.00 0.00 25 ASN A O 14
ATOM 13477 N N . CYS A 1 26 ? -16.338 -2.234 -0.082 1.00 0.00 26 CYS A N 14
ATOM 13478 C CA . CYS A 1 26 ? -14.929 -2.232 0.293 1.00 0.00 26 CYS A CA 14
ATOM 13479 C C . CYS A 1 26 ? -14.407 -0.805 0.439 1.00 0.00 26 CYS A C 14
ATOM 13480 O O . CYS A 1 26 ? -14.221 -0.312 1.550 1.00 0.00 26 CYS A O 14
ATOM 13487 N N . GLY A 1 27 ? -14.173 -0.148 -0.693 1.00 0.00 27 GLY A N 14
ATOM 13488 C CA . GLY A 1 27 ? -13.675 1.215 -0.671 1.00 0.00 27 GLY A CA 14
ATOM 13489 C C . GLY A 1 27 ? -12.457 1.372 0.217 1.00 0.00 27 GLY A C 14
ATOM 13490 O O . GLY A 1 27 ? -12.219 2.443 0.775 1.00 0.00 27 GLY A O 14
ATOM 13494 N N . LYS A 1 28 ? -11.681 0.301 0.350 1.00 0.00 28 LYS A N 14
ATOM 13495 C CA . LYS A 1 28 ? -10.480 0.323 1.176 1.00 0.00 28 LYS A CA 14
ATOM 13496 C C . LYS A 1 28 ? -9.247 0.635 0.335 1.00 0.00 28 LYS A C 14
ATOM 13497 O O . LYS A 1 28 ? -9.179 0.275 -0.840 1.00 0.00 28 LYS A O 14
ATOM 13516 N N . TRP A 1 29 ? -8.275 1.305 0.944 1.00 0.00 29 TRP A N 14
ATOM 13517 C CA . TRP A 1 29 ? -7.043 1.664 0.250 1.00 0.00 29 TRP A CA 14
ATOM 13518 C C . TRP A 1 29 ? -5.946 0.643 0.527 1.00 0.00 29 TRP A C 14
ATOM 13519 O O . TRP A 1 29 ? -5.350 0.635 1.604 1.00 0.00 29 TRP A O 14
ATOM 13540 N N . ARG A 1 30 ? -5.683 -0.217 -0.452 1.00 0.00 30 ARG A N 14
ATOM 13541 C CA . ARG A 1 30 ? -4.657 -1.243 -0.313 1.00 0.00 30 ARG A CA 14
ATOM 13542 C C . ARG A 1 30 ? -3.286 -0.697 -0.699 1.00 0.00 30 ARG A C 14
ATOM 13543 O O . ARG A 1 30 ? -3.139 -0.028 -1.722 1.00 0.00 30 ARG A O 14
ATOM 13564 N N . ARG A 1 31 ? -2.285 -0.986 0.126 1.00 0.00 31 ARG A N 14
ATOM 13565 C CA . ARG A 1 31 ? -0.926 -0.523 -0.128 1.00 0.00 31 ARG A CA 14
ATOM 13566 C C . ARG A 1 31 ? -0.203 -1.462 -1.089 1.00 0.00 31 ARG A C 14
ATOM 13567 O O . ARG A 1 31 ? -0.229 -2.682 -0.920 1.00 0.00 31 ARG A O 14
ATOM 13588 N N . LEU A 1 32 ? 0.442 -0.886 -2.098 1.00 0.00 32 LEU A N 14
ATOM 13589 C CA . LEU A 1 32 ? 1.173 -1.671 -3.086 1.00 0.00 32 LEU A CA 14
ATOM 13590 C C . LEU A 1 32 ? 2.679 -1.527 -2.891 1.00 0.00 32 LEU A C 14
ATOM 13591 O O . LEU A 1 32 ? 3.139 -0.651 -2.157 1.00 0.00 32 LEU A O 14
ATOM 13607 N N . CYS A 1 33 ? 3.441 -2.390 -3.553 1.00 0.00 33 CYS A N 14
ATOM 13608 C CA . CYS A 1 33 ? 4.896 -2.358 -3.453 1.00 0.00 33 CYS A CA 14
ATOM 13609 C C . CYS A 1 33 ? 5.435 -0.975 -3.805 1.00 0.00 33 CYS A C 14
ATOM 13610 O O . CYS A 1 33 ? 5.876 -0.229 -2.931 1.00 0.00 33 CYS A O 14
ATOM 13618 N N . GLY A 1 34 ? 5.399 -0.641 -5.091 1.00 0.00 34 GLY A N 14
ATOM 13619 C CA . GLY A 1 34 ? 5.888 0.651 -5.536 1.00 0.00 34 GLY A CA 14
ATOM 13620 C C . GLY A 1 34 ? 6.011 0.736 -7.044 1.00 0.00 34 GLY A C 14
ATOM 13621 O O . GLY A 1 34 ? 5.594 1.720 -7.653 1.00 0.00 34 GLY A O 14
ATOM 13625 N N . ASN A 1 35 ? 6.587 -0.298 -7.649 1.00 0.00 35 ASN A N 14
ATOM 13626 C CA . ASN A 1 35 ? 6.767 -0.335 -9.096 1.00 0.00 35 ASN A CA 14
ATOM 13627 C C . ASN A 1 35 ? 5.430 -0.174 -9.814 1.00 0.00 35 ASN A C 14
ATOM 13628 O O . ASN A 1 35 ? 5.381 0.257 -10.966 1.00 0.00 35 ASN A O 14
ATOM 13639 N N . ILE A 1 36 ? 4.349 -0.523 -9.125 1.00 0.00 36 ILE A N 14
ATOM 13640 C CA . ILE A 1 36 ? 3.012 -0.415 -9.696 1.00 0.00 36 ILE A CA 14
ATOM 13641 C C . ILE A 1 36 ? 2.501 1.020 -9.633 1.00 0.00 36 ILE A C 14
ATOM 13642 O O . ILE A 1 36 ? 2.688 1.713 -8.633 1.00 0.00 36 ILE A O 14
ATOM 13658 N N . ASP A 1 37 ? 1.854 1.459 -10.707 1.00 0.00 37 ASP A N 14
ATOM 13659 C CA . ASP A 1 37 ? 1.313 2.812 -10.774 1.00 0.00 37 ASP A CA 14
ATOM 13660 C C . ASP A 1 37 ? -0.178 2.785 -11.095 1.00 0.00 37 ASP A C 14
ATOM 13661 O O . ASP A 1 37 ? -0.678 1.882 -11.766 1.00 0.00 37 ASP A O 14
ATOM 13670 N N . PRO A 1 38 ? -0.907 3.797 -10.602 1.00 0.00 38 PRO A N 14
ATOM 13671 C CA . PRO A 1 38 ? -2.352 3.912 -10.823 1.00 0.00 38 PRO A CA 14
ATOM 13672 C C . PRO A 1 38 ? -2.693 4.242 -12.272 1.00 0.00 38 PRO A C 14
ATOM 13673 O O . PRO A 1 38 ? -3.820 4.030 -12.718 1.00 0.00 38 PRO A O 14
ATOM 13684 N N . SER A 1 39 ? -1.711 4.761 -13.003 1.00 0.00 39 SER A N 14
ATOM 13685 C CA . SER A 1 39 ? -1.909 5.123 -14.401 1.00 0.00 39 SER A CA 14
ATOM 13686 C C . SER A 1 39 ? -1.912 3.882 -15.289 1.00 0.00 39 SER A C 14
ATOM 13687 O O . SER A 1 39 ? -2.503 3.878 -16.369 1.00 0.00 39 SER A O 14
ATOM 13695 N N . VAL A 1 40 ? -1.247 2.829 -14.824 1.00 0.00 40 VAL A N 14
ATOM 13696 C CA . VAL A 1 40 ? -1.174 1.580 -15.574 1.00 0.00 40 VAL A CA 14
ATOM 13697 C C . VAL A 1 40 ? -1.961 0.475 -14.879 1.00 0.00 40 VAL A C 14
ATOM 13698 O O . VAL A 1 40 ? -1.662 -0.710 -15.038 1.00 0.00 40 VAL A O 14
ATOM 13711 N N . LEU A 1 41 ? -2.968 0.869 -14.107 1.00 0.00 41 LEU A N 14
ATOM 13712 C CA . LEU A 1 41 ? -3.800 -0.089 -13.387 1.00 0.00 41 LEU A CA 14
ATOM 13713 C C . LEU A 1 41 ? -5.217 -0.110 -13.951 1.00 0.00 41 LEU A C 14
ATOM 13714 O O . LEU A 1 41 ? -5.698 0.866 -14.526 1.00 0.00 41 LEU A O 14
ATOM 13730 N N . PRO A 1 42 ? -5.905 -1.250 -13.781 1.00 0.00 42 PRO A N 14
ATOM 13731 C CA . PRO A 1 42 ? -7.278 -1.425 -14.263 1.00 0.00 42 PRO A CA 14
ATOM 13732 C C . PRO A 1 42 ? -8.280 -0.588 -13.475 1.00 0.00 42 PRO A C 14
ATOM 13733 O O . PRO A 1 42 ? -8.024 -0.208 -12.333 1.00 0.00 42 PRO A O 14
ATOM 13744 N N . ASP A 1 43 ? -9.422 -0.304 -14.093 1.00 0.00 43 ASP A N 14
ATOM 13745 C CA . ASP A 1 43 ? -10.464 0.487 -13.449 1.00 0.00 43 ASP A CA 14
ATOM 13746 C C . ASP A 1 43 ? -11.273 -0.368 -12.478 1.00 0.00 43 ASP A C 14
ATOM 13747 O O . ASP A 1 43 ? -11.850 0.142 -11.519 1.00 0.00 43 ASP A O 14
ATOM 13756 N N . ASN A 1 44 ? -11.312 -1.671 -12.736 1.00 0.00 44 ASN A N 14
ATOM 13757 C CA . ASN A 1 44 ? -12.052 -2.597 -11.886 1.00 0.00 44 ASN A CA 14
ATOM 13758 C C . ASN A 1 44 ? -11.113 -3.328 -10.931 1.00 0.00 44 ASN A C 14
ATOM 13759 O O . ASN A 1 44 ? -11.315 -4.503 -10.625 1.00 0.00 44 ASN A O 14
ATOM 13770 N N . TRP A 1 45 ? -10.089 -2.624 -10.463 1.00 0.00 45 TRP A N 14
ATOM 13771 C CA . TRP A 1 45 ? -9.119 -3.206 -9.542 1.00 0.00 45 TRP A CA 14
ATOM 13772 C C . TRP A 1 45 ? -9.753 -3.470 -8.180 1.00 0.00 45 TRP A C 14
ATOM 13773 O O . TRP A 1 45 ? -10.611 -2.713 -7.728 1.00 0.00 45 TRP A O 14
ATOM 13794 N N . SER A 1 46 ? -9.324 -4.548 -7.532 1.00 0.00 46 SER A N 14
ATOM 13795 C CA . SER A 1 46 ? -9.852 -4.913 -6.223 1.00 0.00 46 SER A CA 14
ATOM 13796 C C . SER A 1 46 ? -8.735 -5.389 -5.299 1.00 0.00 46 SER A C 14
ATOM 13797 O O . SER A 1 46 ? -7.578 -5.494 -5.708 1.00 0.00 46 SER A O 14
ATOM 13805 N N . CYS A 1 47 ? -9.089 -5.676 -4.051 1.00 0.00 47 CYS A N 14
ATOM 13806 C CA . CYS A 1 47 ? -8.118 -6.140 -3.067 1.00 0.00 47 CYS A CA 14
ATOM 13807 C C . CYS A 1 47 ? -7.445 -7.428 -3.533 1.00 0.00 47 CYS A C 14
ATOM 13808 O O . CYS A 1 47 ? -6.284 -7.684 -3.215 1.00 0.00 47 CYS A O 14
ATOM 13815 N N . ASP A 1 48 ? -8.183 -8.235 -4.288 1.00 0.00 48 ASP A N 14
ATOM 13816 C CA . ASP A 1 48 ? -7.658 -9.495 -4.800 1.00 0.00 48 ASP A CA 14
ATOM 13817 C C . ASP A 1 48 ? -6.483 -9.253 -5.742 1.00 0.00 48 ASP A C 14
ATOM 13818 O O . ASP A 1 48 ? -5.696 -10.159 -6.013 1.00 0.00 48 ASP A O 14
ATOM 13827 N N . GLN A 1 49 ? -6.373 -8.025 -6.238 1.00 0.00 49 GLN A N 14
ATOM 13828 C CA . GLN A 1 49 ? -5.295 -7.664 -7.151 1.00 0.00 49 GLN A CA 14
ATOM 13829 C C . GLN A 1 49 ? -4.182 -6.925 -6.415 1.00 0.00 49 GLN A C 14
ATOM 13830 O O . GLN A 1 49 ? -3.503 -6.075 -6.990 1.00 0.00 49 GLN A O 14
ATOM 13844 N N . ASN A 1 50 ? -4.002 -7.255 -5.140 1.00 0.00 50 ASN A N 14
ATOM 13845 C CA . ASN A 1 50 ? -2.972 -6.621 -4.325 1.00 0.00 50 ASN A CA 14
ATOM 13846 C C . ASN A 1 50 ? -1.721 -7.493 -4.255 1.00 0.00 50 ASN A C 14
ATOM 13847 O O . ASN A 1 50 ? -1.796 -8.717 -4.368 1.00 0.00 50 ASN A O 14
ATOM 13858 N N . THR A 1 51 ? -0.571 -6.854 -4.066 1.00 0.00 51 THR A N 14
ATOM 13859 C CA . THR A 1 51 ? 0.696 -7.570 -3.981 1.00 0.00 51 THR A CA 14
ATOM 13860 C C . THR A 1 51 ? 1.008 -7.966 -2.542 1.00 0.00 51 THR A C 14
ATOM 13861 O O . THR A 1 51 ? 1.775 -8.897 -2.298 1.00 0.00 51 THR A O 14
ATOM 13872 N N . ASP A 1 52 ? 0.407 -7.255 -1.595 1.00 0.00 52 ASP A N 14
ATOM 13873 C CA . ASP A 1 52 ? 0.620 -7.534 -0.179 1.00 0.00 52 ASP A CA 14
ATOM 13874 C C . ASP A 1 52 ? -0.384 -8.565 0.328 1.00 0.00 52 ASP A C 14
ATOM 13875 O O . ASP A 1 52 ? -1.573 -8.277 0.459 1.00 0.00 52 ASP A O 14
ATOM 13884 N N . VAL A 1 53 ? 0.104 -9.769 0.611 1.00 0.00 53 VAL A N 14
ATOM 13885 C CA . VAL A 1 53 ? -0.750 -10.843 1.104 1.00 0.00 53 VAL A CA 14
ATOM 13886 C C . VAL A 1 53 ? -1.506 -10.414 2.356 1.00 0.00 53 VAL A C 14
ATOM 13887 O O . VAL A 1 53 ? -2.577 -10.940 2.656 1.00 0.00 53 VAL A O 14
ATOM 13900 N N . GLN A 1 54 ? -0.941 -9.455 3.082 1.00 0.00 54 GLN A N 14
ATOM 13901 C CA . GLN A 1 54 ? -1.563 -8.955 4.303 1.00 0.00 54 GLN A CA 14
ATOM 13902 C C . GLN A 1 54 ? -2.859 -8.215 3.990 1.00 0.00 54 GLN A C 14
ATOM 13903 O O . GLN A 1 54 ? -3.737 -8.091 4.845 1.00 0.00 54 GLN A O 14
ATOM 13917 N N . TYR A 1 55 ? -2.973 -7.726 2.760 1.00 0.00 55 TYR A N 14
ATOM 13918 C CA . TYR A 1 55 ? -4.161 -6.996 2.335 1.00 0.00 55 TYR A CA 14
ATOM 13919 C C . TYR A 1 55 ? -4.495 -7.299 0.878 1.00 0.00 55 TYR A C 14
ATOM 13920 O O . TYR A 1 55 ? -4.659 -6.391 0.065 1.00 0.00 55 TYR A O 14
ATOM 13938 N N . ASN A 1 56 ? -4.595 -8.585 0.556 1.00 0.00 56 ASN A N 14
ATOM 13939 C CA . ASN A 1 56 ? -4.910 -9.010 -0.803 1.00 0.00 56 ASN A CA 14
ATOM 13940 C C . ASN A 1 56 ? -6.307 -9.618 -0.873 1.00 0.00 56 ASN A C 14
ATOM 13941 O O . ASN A 1 56 ? -6.618 -10.381 -1.789 1.00 0.00 56 ASN A O 14
ATOM 13952 N N . ARG A 1 57 ? -7.145 -9.275 0.099 1.00 0.00 57 ARG A N 14
ATOM 13953 C CA . ARG A 1 57 ? -8.509 -9.788 0.148 1.00 0.00 57 ARG A CA 14
ATOM 13954 C C . ARG A 1 57 ? -9.499 -8.669 0.461 1.00 0.00 57 ARG A C 14
ATOM 13955 O O . ARG A 1 57 ? -9.141 -7.660 1.068 1.00 0.00 57 ARG A O 14
ATOM 13976 N N . CYS A 1 58 ? -10.746 -8.855 0.040 1.00 0.00 58 CYS A N 14
ATOM 13977 C CA . CYS A 1 58 ? -11.788 -7.863 0.274 1.00 0.00 58 CYS A CA 14
ATOM 13978 C C . CYS A 1 58 ? -12.364 -7.999 1.680 1.00 0.00 58 CYS A C 14
ATOM 13979 O O . CYS A 1 58 ? -13.238 -7.230 2.081 1.00 0.00 58 CYS A O 14
ATOM 13986 N N . ASP A 1 59 ? -11.869 -8.982 2.423 1.00 0.00 59 ASP A N 14
ATOM 13987 C CA . ASP A 1 59 ? -12.333 -9.219 3.785 1.00 0.00 59 ASP A CA 14
ATOM 13988 C C . ASP A 1 59 ? -11.379 -8.597 4.800 1.00 0.00 59 ASP A C 14
ATOM 13989 O O . ASP A 1 59 ? -11.770 -8.289 5.927 1.00 0.00 59 ASP A O 14
ATOM 13998 N N . ILE A 1 60 ? -10.127 -8.416 4.394 1.00 0.00 60 ILE A N 14
ATOM 13999 C CA . ILE A 1 60 ? -9.118 -7.831 5.268 1.00 0.00 60 ILE A CA 14
ATOM 14000 C C . ILE A 1 60 ? -9.377 -6.344 5.489 1.00 0.00 60 ILE A C 14
ATOM 14001 O O . ILE A 1 60 ? -9.507 -5.564 4.545 1.00 0.00 60 ILE A O 14
ATOM 14017 N N . PRO A 1 61 ? -9.452 -5.940 6.766 1.00 0.00 61 PRO A N 14
ATOM 14018 C CA . PRO A 1 61 ? -9.694 -4.544 7.142 1.00 0.00 61 PRO A CA 14
ATOM 14019 C C . PRO A 1 61 ? -8.505 -3.644 6.825 1.00 0.00 61 PRO A C 14
ATOM 14020 O O . PRO A 1 61 ? -7.383 -4.120 6.655 1.00 0.00 61 PRO A O 14
ATOM 14031 N N . GLU A 1 62 ? -8.759 -2.342 6.746 1.00 0.00 62 GLU A N 14
ATOM 14032 C CA . GLU A 1 62 ? -7.707 -1.376 6.448 1.00 0.00 62 GLU A CA 14
ATOM 14033 C C . GLU A 1 62 ? -6.707 -1.290 7.597 1.00 0.00 62 GLU A C 14
ATOM 14034 O O . GLU A 1 62 ? -7.056 -1.516 8.756 1.00 0.00 62 GLU A O 14
ATOM 14046 N N . GLU A 1 63 ? -5.462 -0.962 7.267 1.00 0.00 63 GLU A N 14
ATOM 14047 C CA . GLU A 1 63 ? -4.410 -0.848 8.271 1.00 0.00 63 GLU A CA 14
ATOM 14048 C C . GLU A 1 63 ? -4.667 0.339 9.195 1.00 0.00 63 GLU A C 14
ATOM 14049 O O . GLU A 1 63 ? -5.009 0.168 10.365 1.00 0.00 63 GLU A O 14
ATOM 14061 N N . THR A 1 64 ? -4.499 1.545 8.661 1.00 0.00 64 THR A N 14
ATOM 14062 C CA . THR A 1 64 ? -4.711 2.761 9.436 1.00 0.00 64 THR A CA 14
ATOM 14063 C C . THR A 1 64 ? -6.072 2.745 10.123 1.00 0.00 64 THR A C 14
ATOM 14064 O O . THR A 1 64 ? -7.041 2.209 9.587 1.00 0.00 64 THR A O 14
ATOM 14075 N N . TRP A 1 65 ? -6.136 3.337 11.310 1.00 0.00 65 TRP A N 14
ATOM 14076 C CA . TRP A 1 65 ? -7.380 3.391 12.070 1.00 0.00 65 TRP A CA 14
ATOM 14077 C C . TRP A 1 65 ? -8.074 4.736 11.883 1.00 0.00 65 TRP A C 14
ATOM 14078 O O . TRP A 1 65 ? -8.829 5.182 12.747 1.00 0.00 65 TRP A O 14
ATOM 14099 N N . THR A 1 66 ? -7.813 5.379 10.749 1.00 0.00 66 THR A N 14
ATOM 14100 C CA . THR A 1 66 ? -8.412 6.674 10.449 1.00 0.00 66 THR A CA 14
ATOM 14101 C C . THR A 1 66 ? -9.922 6.554 10.275 1.00 0.00 66 THR A C 14
ATOM 14102 O O . THR A 1 66 ? -10.692 7.095 11.067 1.00 0.00 66 THR A O 14
ATOM 14113 N N . GLY A 1 67 ? -10.338 5.841 9.233 1.00 0.00 67 GLY A N 14
ATOM 14114 C CA . GLY A 1 67 ? -11.755 5.663 8.975 1.00 0.00 67 GLY A CA 14
ATOM 14115 C C . GLY A 1 67 ? -12.083 5.697 7.496 1.00 0.00 67 GLY A C 14
ATOM 14116 O O . GLY A 1 67 ? -11.751 4.769 6.757 1.00 0.00 67 GLY A O 14
ATOM 14120 N N . LEU A 1 68 ? -12.739 6.767 7.061 1.00 0.00 68 LEU A N 14
ATOM 14121 C CA . LEU A 1 68 ? -13.115 6.918 5.660 1.00 0.00 68 LEU A CA 14
ATOM 14122 C C . LEU A 1 68 ? -13.719 8.295 5.403 1.00 0.00 68 LEU A C 14
ATOM 14123 O O . LEU A 1 68 ? -13.856 9.104 6.321 1.00 0.00 68 LEU A O 14
ATOM 14139 N N . GLU A 1 69 ? -14.081 8.553 4.150 1.00 0.00 69 GLU A N 14
ATOM 14140 C CA . GLU A 1 69 ? -14.672 9.832 3.774 1.00 0.00 69 GLU A CA 14
ATOM 14141 C C . GLU A 1 69 ? -16.165 9.680 3.496 1.00 0.00 69 GLU A C 14
ATOM 14142 O O . GLU A 1 69 ? -16.748 10.547 2.847 1.00 0.00 69 GLU A O 14
ATOM 14155 N N . GLY A 1 1 ? 28.057 3.226 16.126 1.00 0.00 1 GLY A N 15
ATOM 14156 C CA . GLY A 1 1 ? 28.766 3.412 14.873 1.00 0.00 1 GLY A CA 15
ATOM 14157 C C . GLY A 1 1 ? 27.862 3.906 13.762 1.00 0.00 1 GLY A C 15
ATOM 14158 O O . GLY A 1 1 ? 26.714 3.477 13.649 1.00 0.00 1 GLY A O 15
ATOM 14162 N N . SER A 1 2 ? 28.380 4.814 12.940 1.00 0.00 2 SER A N 15
ATOM 14163 C CA . SER A 1 2 ? 27.609 5.372 11.835 1.00 0.00 2 SER A CA 15
ATOM 14164 C C . SER A 1 2 ? 27.802 4.547 10.566 1.00 0.00 2 SER A C 15
ATOM 14165 O O . SER A 1 2 ? 26.866 4.351 9.791 1.00 0.00 2 SER A O 15
ATOM 14173 N N . SER A 1 3 ? 29.024 4.066 10.362 1.00 0.00 3 SER A N 15
ATOM 14174 C CA . SER A 1 3 ? 29.343 3.265 9.186 1.00 0.00 3 SER A CA 15
ATOM 14175 C C . SER A 1 3 ? 28.417 2.057 9.083 1.00 0.00 3 SER A C 15
ATOM 14176 O O . SER A 1 3 ? 28.098 1.596 7.988 1.00 0.00 3 SER A O 15
ATOM 14184 N N . GLY A 1 4 ? 27.988 1.549 10.235 1.00 0.00 4 GLY A N 15
ATOM 14185 C CA . GLY A 1 4 ? 27.102 0.399 10.254 1.00 0.00 4 GLY A CA 15
ATOM 14186 C C . GLY A 1 4 ? 25.676 0.772 10.607 1.00 0.00 4 GLY A C 15
ATOM 14187 O O . GLY A 1 4 ? 25.374 1.941 10.847 1.00 0.00 4 GLY A O 15
ATOM 14191 N N . SER A 1 5 ? 24.796 -0.224 10.638 1.00 0.00 5 SER A N 15
ATOM 14192 C CA . SER A 1 5 ? 23.392 0.006 10.959 1.00 0.00 5 SER A CA 15
ATOM 14193 C C . SER A 1 5 ? 22.781 1.036 10.015 1.00 0.00 5 SER A C 15
ATOM 14194 O O . SER A 1 5 ? 21.969 1.866 10.425 1.00 0.00 5 SER A O 15
ATOM 14202 N N . SER A 1 6 ? 23.177 0.977 8.747 1.00 0.00 6 SER A N 15
ATOM 14203 C CA . SER A 1 6 ? 22.672 1.908 7.744 1.00 0.00 6 SER A CA 15
ATOM 14204 C C . SER A 1 6 ? 22.887 1.358 6.337 1.00 0.00 6 SER A C 15
ATOM 14205 O O . SER A 1 6 ? 23.994 0.964 5.975 1.00 0.00 6 SER A O 15
ATOM 14213 N N . GLY A 1 7 ? 21.817 1.336 5.548 1.00 0.00 7 GLY A N 15
ATOM 14214 C CA . GLY A 1 7 ? 21.908 0.834 4.189 1.00 0.00 7 GLY A CA 15
ATOM 14215 C C . GLY A 1 7 ? 22.538 1.835 3.242 1.00 0.00 7 GLY A C 15
ATOM 14216 O O . GLY A 1 7 ? 23.215 2.767 3.675 1.00 0.00 7 GLY A O 15
ATOM 14220 N N . GLU A 1 8 ? 22.317 1.641 1.945 1.00 0.00 8 GLU A N 15
ATOM 14221 C CA . GLU A 1 8 ? 22.871 2.534 0.935 1.00 0.00 8 GLU A CA 15
ATOM 14222 C C . GLU A 1 8 ? 21.852 3.595 0.529 1.00 0.00 8 GLU A C 15
ATOM 14223 O O . GLU A 1 8 ? 21.111 3.421 -0.439 1.00 0.00 8 GLU A O 15
ATOM 14235 N N . ILE A 1 9 ? 21.822 4.694 1.275 1.00 0.00 9 ILE A N 15
ATOM 14236 C CA . ILE A 1 9 ? 20.896 5.783 0.993 1.00 0.00 9 ILE A CA 15
ATOM 14237 C C . ILE A 1 9 ? 21.521 6.807 0.051 1.00 0.00 9 ILE A C 15
ATOM 14238 O O . ILE A 1 9 ? 21.842 7.924 0.456 1.00 0.00 9 ILE A O 15
ATOM 14254 N N . SER A 1 10 ? 21.688 6.418 -1.209 1.00 0.00 10 SER A N 15
ATOM 14255 C CA . SER A 1 10 ? 22.277 7.300 -2.210 1.00 0.00 10 SER A CA 15
ATOM 14256 C C . SER A 1 10 ? 21.212 7.814 -3.174 1.00 0.00 10 SER A C 15
ATOM 14257 O O . SER A 1 10 ? 21.057 9.020 -3.361 1.00 0.00 10 SER A O 15
ATOM 14265 N N . GLY A 1 11 ? 20.480 6.888 -3.786 1.00 0.00 11 GLY A N 15
ATOM 14266 C CA . GLY A 1 11 ? 19.439 7.265 -4.724 1.00 0.00 11 GLY A CA 15
ATOM 14267 C C . GLY A 1 11 ? 18.401 6.175 -4.908 1.00 0.00 11 GLY A C 15
ATOM 14268 O O . GLY A 1 11 ? 18.157 5.722 -6.026 1.00 0.00 11 GLY A O 15
ATOM 14272 N N . PHE A 1 12 ? 17.789 5.751 -3.807 1.00 0.00 12 PHE A N 15
ATOM 14273 C CA . PHE A 1 12 ? 16.774 4.705 -3.851 1.00 0.00 12 PHE A CA 15
ATOM 14274 C C . PHE A 1 12 ? 15.442 5.261 -4.346 1.00 0.00 12 PHE A C 15
ATOM 14275 O O . PHE A 1 12 ? 14.884 4.780 -5.332 1.00 0.00 12 PHE A O 15
ATOM 14292 N N . GLY A 1 13 ? 14.937 6.278 -3.654 1.00 0.00 13 GLY A N 15
ATOM 14293 C CA . GLY A 1 13 ? 13.675 6.882 -4.037 1.00 0.00 13 GLY A CA 15
ATOM 14294 C C . GLY A 1 13 ? 12.482 6.154 -3.452 1.00 0.00 13 GLY A C 15
ATOM 14295 O O . GLY A 1 13 ? 11.919 5.262 -4.087 1.00 0.00 13 GLY A O 15
ATOM 14299 N N . GLN A 1 14 ? 12.096 6.532 -2.238 1.00 0.00 14 GLN A N 15
ATOM 14300 C CA . GLN A 1 14 ? 10.964 5.906 -1.566 1.00 0.00 14 GLN A CA 15
ATOM 14301 C C . GLN A 1 14 ? 9.647 6.521 -2.030 1.00 0.00 14 GLN A C 15
ATOM 14302 O O . GLN A 1 14 ? 9.445 7.732 -1.923 1.00 0.00 14 GLN A O 15
ATOM 14316 N N . CYS A 1 15 ? 8.757 5.682 -2.545 1.00 0.00 15 CYS A N 15
ATOM 14317 C CA . CYS A 1 15 ? 7.460 6.144 -3.027 1.00 0.00 15 CYS A CA 15
ATOM 14318 C C . CYS A 1 15 ? 6.327 5.342 -2.393 1.00 0.00 15 CYS A C 15
ATOM 14319 O O . CYS A 1 15 ? 6.434 4.128 -2.218 1.00 0.00 15 CYS A O 15
ATOM 14327 N N . LEU A 1 16 ? 5.244 6.030 -2.049 1.00 0.00 16 LEU A N 15
ATOM 14328 C CA . LEU A 1 16 ? 4.091 5.383 -1.431 1.00 0.00 16 LEU A CA 15
ATOM 14329 C C . LEU A 1 16 ? 2.862 5.490 -2.328 1.00 0.00 16 LEU A C 15
ATOM 14330 O O . LEU A 1 16 ? 2.345 6.582 -2.563 1.00 0.00 16 LEU A O 15
ATOM 14346 N N . VAL A 1 17 ? 2.398 4.348 -2.826 1.00 0.00 17 VAL A N 15
ATOM 14347 C CA . VAL A 1 17 ? 1.227 4.313 -3.695 1.00 0.00 17 VAL A CA 15
ATOM 14348 C C . VAL A 1 17 ? 0.093 3.519 -3.056 1.00 0.00 17 VAL A C 15
ATOM 14349 O O . VAL A 1 17 ? 0.319 2.470 -2.452 1.00 0.00 17 VAL A O 15
ATOM 14362 N N . TRP A 1 18 ? -1.127 4.025 -3.194 1.00 0.00 18 TRP A N 15
ATOM 14363 C CA . TRP A 1 18 ? -2.297 3.363 -2.631 1.00 0.00 18 TRP A CA 15
ATOM 14364 C C . TRP A 1 18 ? -3.394 3.211 -3.679 1.00 0.00 18 TRP A C 15
ATOM 14365 O O . TRP A 1 18 ? -3.616 4.108 -4.493 1.00 0.00 18 TRP A O 15
ATOM 14386 N N . VAL A 1 19 ? -4.078 2.072 -3.653 1.00 0.00 19 VAL A N 15
ATOM 14387 C CA . VAL A 1 19 ? -5.153 1.804 -4.601 1.00 0.00 19 VAL A CA 15
ATOM 14388 C C . VAL A 1 19 ? -6.457 1.486 -3.877 1.00 0.00 19 VAL A C 15
ATOM 14389 O O . VAL A 1 19 ? -6.484 0.666 -2.960 1.00 0.00 19 VAL A O 15
ATOM 14402 N N . GLN A 1 20 ? -7.535 2.139 -4.297 1.00 0.00 20 GLN A N 15
ATOM 14403 C CA . GLN A 1 20 ? -8.843 1.925 -3.689 1.00 0.00 20 GLN A CA 15
ATOM 14404 C C . GLN A 1 20 ? -9.606 0.821 -4.413 1.00 0.00 20 GLN A C 15
ATOM 14405 O O . GLN A 1 20 ? -9.683 0.808 -5.642 1.00 0.00 20 GLN A O 15
ATOM 14419 N N . CYS A 1 21 ? -10.170 -0.104 -3.643 1.00 0.00 21 CYS A N 15
ATOM 14420 C CA . CYS A 1 21 ? -10.927 -1.213 -4.211 1.00 0.00 21 CYS A CA 15
ATOM 14421 C C . CYS A 1 21 ? -11.999 -0.705 -5.171 1.00 0.00 21 CYS A C 15
ATOM 14422 O O . CYS A 1 21 ? -12.421 0.448 -5.094 1.00 0.00 21 CYS A O 15
ATOM 14429 N N . SER A 1 22 ? -12.435 -1.576 -6.076 1.00 0.00 22 SER A N 15
ATOM 14430 C CA . SER A 1 22 ? -13.454 -1.215 -7.055 1.00 0.00 22 SER A CA 15
ATOM 14431 C C . SER A 1 22 ? -14.853 -1.386 -6.470 1.00 0.00 22 SER A C 15
ATOM 14432 O O . SER A 1 22 ? -15.802 -0.728 -6.896 1.00 0.00 22 SER A O 15
ATOM 14440 N N . PHE A 1 23 ? -14.973 -2.276 -5.490 1.00 0.00 23 PHE A N 15
ATOM 14441 C CA . PHE A 1 23 ? -16.255 -2.535 -4.845 1.00 0.00 23 PHE A CA 15
ATOM 14442 C C . PHE A 1 23 ? -16.604 -1.424 -3.860 1.00 0.00 23 PHE A C 15
ATOM 14443 O O . PHE A 1 23 ? -15.738 -0.854 -3.196 1.00 0.00 23 PHE A O 15
ATOM 14460 N N . PRO A 1 24 ? -17.903 -1.106 -3.763 1.00 0.00 24 PRO A N 15
ATOM 14461 C CA . PRO A 1 24 ? -18.398 -0.061 -2.862 1.00 0.00 24 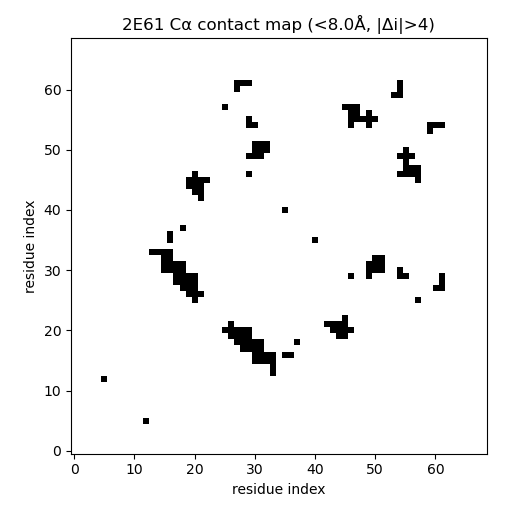PRO A CA 15
ATOM 14462 C C . PRO A 1 24 ? -18.284 -0.459 -1.394 1.00 0.00 24 PRO A C 15
ATOM 14463 O O . PRO A 1 24 ? -17.788 0.308 -0.570 1.00 0.00 24 PRO A O 15
ATOM 14474 N N . ASN A 1 25 ? -18.746 -1.663 -1.075 1.00 0.00 25 ASN A N 15
ATOM 14475 C CA . ASN A 1 25 ? -18.697 -2.163 0.294 1.00 0.00 25 ASN A CA 15
ATOM 14476 C C . ASN A 1 25 ? -17.266 -2.154 0.825 1.00 0.00 25 ASN A C 15
ATOM 14477 O O . ASN A 1 25 ? -17.041 -2.095 2.034 1.00 0.00 25 ASN A O 15
ATOM 14488 N N . CYS A 1 26 ? -16.302 -2.211 -0.088 1.00 0.00 26 CYS A N 15
ATOM 14489 C CA . CYS A 1 26 ? -14.893 -2.209 0.287 1.00 0.00 26 CYS A CA 15
ATOM 14490 C C . CYS A 1 26 ? -14.371 -0.783 0.433 1.00 0.00 26 CYS A C 15
ATOM 14491 O O . CYS A 1 26 ? -14.181 -0.291 1.544 1.00 0.00 26 CYS A O 15
ATOM 14498 N N . GLY A 1 27 ? -14.141 -0.124 -0.699 1.00 0.00 27 GLY A N 15
ATOM 14499 C CA . GLY A 1 27 ? -13.643 1.239 -0.675 1.00 0.00 27 GLY A CA 15
ATOM 14500 C C . GLY A 1 27 ? -12.415 1.393 0.200 1.00 0.00 27 GLY A C 15
ATOM 14501 O O . GLY A 1 27 ? -12.165 2.466 0.750 1.00 0.00 27 GLY A O 15
ATOM 14505 N N . LYS A 1 28 ? -11.646 0.318 0.331 1.00 0.00 28 LYS A N 15
ATOM 14506 C CA . LYS A 1 28 ? -10.437 0.337 1.146 1.00 0.00 28 LYS A CA 15
ATOM 14507 C C . LYS A 1 28 ? -9.211 0.647 0.293 1.00 0.00 28 LYS A C 15
ATOM 14508 O O . LYS A 1 28 ? -9.139 0.255 -0.872 1.00 0.00 28 LYS A O 15
ATOM 14527 N N . TRP A 1 29 ? -8.249 1.349 0.881 1.00 0.00 29 TRP A N 15
ATOM 14528 C CA . TRP A 1 29 ? -7.025 1.710 0.174 1.00 0.00 29 TRP A CA 15
ATOM 14529 C C . TRP A 1 29 ? -5.912 0.711 0.470 1.00 0.00 29 TRP A C 15
ATOM 14530 O O . TRP A 1 29 ? -5.269 0.777 1.518 1.00 0.00 29 TRP A O 15
ATOM 14551 N N . ARG A 1 30 ? -5.688 -0.212 -0.459 1.00 0.00 30 ARG A N 15
ATOM 14552 C CA . ARG A 1 30 ? -4.652 -1.225 -0.296 1.00 0.00 30 ARG A CA 15
ATOM 14553 C C . ARG A 1 30 ? -3.281 -0.665 -0.663 1.00 0.00 30 ARG A C 15
ATOM 14554 O O . ARG A 1 30 ? -3.170 0.229 -1.503 1.00 0.00 30 ARG A O 15
ATOM 14575 N N . ARG A 1 31 ? -2.241 -1.195 -0.028 1.00 0.00 31 ARG A N 15
ATOM 14576 C CA . ARG A 1 31 ? -0.879 -0.746 -0.287 1.00 0.00 31 ARG A CA 15
ATOM 14577 C C . ARG A 1 31 ? -0.185 -1.665 -1.288 1.00 0.00 31 ARG A C 15
ATOM 14578 O O . ARG A 1 31 ? -0.263 -2.890 -1.180 1.00 0.00 31 ARG A O 15
ATOM 14599 N N . LEU A 1 32 ? 0.494 -1.067 -2.260 1.00 0.00 32 LEU A N 15
ATOM 14600 C CA . LEU A 1 32 ? 1.202 -1.831 -3.281 1.00 0.00 32 LEU A CA 15
ATOM 14601 C C . LEU A 1 32 ? 2.708 -1.797 -3.042 1.00 0.00 32 LEU A C 15
ATOM 14602 O O . LEU A 1 32 ? 3.178 -1.209 -2.067 1.00 0.00 32 LEU A O 15
ATOM 14618 N N . CYS A 1 33 ? 3.459 -2.428 -3.937 1.00 0.00 33 CYS A N 15
ATOM 14619 C CA . CYS A 1 33 ? 4.913 -2.468 -3.824 1.00 0.00 33 CYS A CA 15
ATOM 14620 C C . CYS A 1 33 ? 5.492 -1.058 -3.759 1.00 0.00 33 CYS A C 15
ATOM 14621 O O . CYS A 1 33 ? 6.048 -0.651 -2.740 1.00 0.00 33 CYS A O 15
ATOM 14629 N N . GLY A 1 34 ? 5.359 -0.318 -4.856 1.00 0.00 34 GLY A N 15
ATOM 14630 C CA . GLY A 1 34 ? 5.876 1.037 -4.903 1.00 0.00 34 GLY A CA 15
ATOM 14631 C C . GLY A 1 34 ? 6.127 1.512 -6.320 1.00 0.00 34 GLY A C 15
ATOM 14632 O O . GLY A 1 34 ? 6.127 2.713 -6.588 1.00 0.00 34 GLY A O 15
ATOM 14636 N N . ASN A 1 35 ? 6.343 0.568 -7.230 1.00 0.00 35 ASN A N 15
ATOM 14637 C CA . ASN A 1 35 ? 6.599 0.897 -8.628 1.00 0.00 35 ASN A CA 15
ATOM 14638 C C . ASN A 1 35 ? 5.352 0.672 -9.477 1.00 0.00 35 ASN A C 15
ATOM 14639 O O . ASN A 1 35 ? 5.444 0.301 -10.648 1.00 0.00 35 ASN A O 15
ATOM 14650 N N . ILE A 1 36 ? 4.187 0.899 -8.879 1.00 0.00 36 ILE A N 15
ATOM 14651 C CA . ILE A 1 36 ? 2.922 0.723 -9.581 1.00 0.00 36 ILE A CA 15
ATOM 14652 C C . ILE A 1 36 ? 2.135 2.028 -9.632 1.00 0.00 36 ILE A C 15
ATOM 14653 O O . ILE A 1 36 ? 2.159 2.816 -8.687 1.00 0.00 36 ILE A O 15
ATOM 14669 N N . ASP A 1 37 ? 1.437 2.248 -10.741 1.00 0.00 37 ASP A N 15
ATOM 14670 C CA . ASP A 1 37 ? 0.640 3.457 -10.915 1.00 0.00 37 ASP A CA 15
ATOM 14671 C C . ASP A 1 37 ? -0.813 3.109 -11.224 1.00 0.00 37 ASP A C 15
ATOM 14672 O O . ASP A 1 37 ? -1.117 2.074 -11.816 1.00 0.00 37 ASP A O 15
ATOM 14681 N N . PRO A 1 38 ? -1.734 3.994 -10.812 1.00 0.00 38 PRO A N 15
ATOM 14682 C CA . PRO A 1 38 ? -3.170 3.802 -11.034 1.00 0.00 38 PRO A CA 15
ATOM 14683 C C . PRO A 1 38 ? -3.554 3.939 -12.503 1.00 0.00 38 PRO A C 15
ATOM 14684 O O . PRO A 1 38 ? -4.468 3.268 -12.981 1.00 0.00 38 PRO A O 15
ATOM 14695 N N . SER A 1 39 ? -2.848 4.812 -13.216 1.00 0.00 39 SER A N 15
ATOM 14696 C CA . SER A 1 39 ? -3.117 5.038 -14.631 1.00 0.00 39 SER A CA 15
ATOM 14697 C C . SER A 1 39 ? -2.993 3.740 -15.422 1.00 0.00 39 SER A C 15
ATOM 14698 O O . SER A 1 39 ? -3.799 3.460 -16.310 1.00 0.00 39 SER A O 15
ATOM 14706 N N . VAL A 1 40 ? -1.976 2.949 -15.094 1.00 0.00 40 VAL A N 15
ATOM 14707 C CA . VAL A 1 40 ? -1.745 1.679 -15.772 1.00 0.00 40 VAL A CA 15
ATOM 14708 C C . VAL A 1 40 ? -2.603 0.572 -15.172 1.00 0.00 40 VAL A C 15
ATOM 14709 O O . VAL A 1 40 ? -2.884 -0.434 -15.825 1.00 0.00 40 VAL A O 15
ATOM 14722 N N . LEU A 1 41 ? -3.019 0.763 -13.925 1.00 0.00 41 LEU A N 15
ATOM 14723 C CA . LEU A 1 41 ? -3.847 -0.220 -13.235 1.00 0.00 41 LEU A CA 15
ATOM 14724 C C . LEU A 1 41 ? -5.266 -0.227 -13.796 1.00 0.00 41 LEU A C 15
ATOM 14725 O O . LEU A 1 41 ? -5.752 0.770 -14.332 1.00 0.00 41 LEU A O 15
ATOM 14741 N N . PRO A 1 42 ? -5.947 -1.375 -13.670 1.00 0.00 42 PRO A N 15
ATOM 14742 C CA . PRO A 1 42 ? -7.321 -1.538 -14.156 1.00 0.00 42 PRO A CA 15
ATOM 14743 C C . PRO A 1 42 ? -8.325 -0.738 -13.334 1.00 0.00 42 PRO A C 15
ATOM 14744 O O . PRO A 1 42 ? -8.125 -0.511 -12.141 1.00 0.00 42 PRO A O 15
ATOM 14755 N N . ASP A 1 43 ? -9.406 -0.312 -13.980 1.00 0.00 43 ASP A N 15
ATOM 14756 C CA . ASP A 1 43 ? -10.443 0.462 -13.307 1.00 0.00 43 ASP A CA 15
ATOM 14757 C C . ASP A 1 43 ? -11.244 -0.417 -12.352 1.00 0.00 43 ASP A C 15
ATOM 14758 O O . ASP A 1 43 ? -11.788 0.064 -11.359 1.00 0.00 43 ASP A O 15
ATOM 14767 N N . ASN A 1 44 ? -11.312 -1.708 -12.660 1.00 0.00 44 ASN A N 15
ATOM 14768 C CA . ASN A 1 44 ? -12.048 -2.654 -11.829 1.00 0.00 44 ASN A CA 15
ATOM 14769 C C . ASN A 1 44 ? -11.114 -3.361 -10.851 1.00 0.00 44 ASN A C 15
ATOM 14770 O O . ASN A 1 44 ? -11.363 -4.498 -10.450 1.00 0.00 44 ASN A O 15
ATOM 14781 N N . TRP A 1 45 ? -10.039 -2.679 -10.471 1.00 0.00 45 TRP A N 15
ATOM 14782 C CA . TRP A 1 45 ? -9.068 -3.241 -9.539 1.00 0.00 45 TRP A CA 15
ATOM 14783 C C . TRP A 1 45 ? -9.703 -3.487 -8.174 1.00 0.00 45 TRP A C 15
ATOM 14784 O O . TRP A 1 45 ? -10.546 -2.711 -7.723 1.00 0.00 45 TRP A O 15
ATOM 14805 N N . SER A 1 46 ? -9.292 -4.569 -7.522 1.00 0.00 46 SER A N 15
ATOM 14806 C CA . SER A 1 46 ? -9.824 -4.919 -6.210 1.00 0.00 46 SER A CA 15
ATOM 14807 C C . SER A 1 46 ? -8.710 -5.395 -5.282 1.00 0.00 46 SER A C 15
ATOM 14808 O O . SER A 1 46 ? -7.552 -5.501 -5.686 1.00 0.00 46 SER A O 15
ATOM 14816 N N . CYS A 1 47 ? -9.070 -5.680 -4.035 1.00 0.00 47 CYS A N 15
ATOM 14817 C CA . CYS A 1 47 ? -8.103 -6.144 -3.047 1.00 0.00 47 CYS A CA 15
ATOM 14818 C C . CYS A 1 47 ? -7.423 -7.429 -3.513 1.00 0.00 47 CYS A C 15
ATOM 14819 O O . CYS A 1 47 ? -6.266 -7.687 -3.181 1.00 0.00 47 CYS A O 15
ATOM 14826 N N . ASP A 1 48 ? -8.150 -8.229 -4.285 1.00 0.00 48 ASP A N 15
ATOM 14827 C CA . ASP A 1 48 ? -7.617 -9.486 -4.798 1.00 0.00 48 ASP A CA 15
ATOM 14828 C C . ASP A 1 48 ? -6.453 -9.234 -5.752 1.00 0.00 48 ASP A C 15
ATOM 14829 O O . ASP A 1 48 ? -5.668 -10.137 -6.039 1.00 0.00 48 ASP A O 15
ATOM 14838 N N . GLN A 1 49 ? -6.350 -8.002 -6.238 1.00 0.00 49 GLN A N 15
ATOM 14839 C CA . GLN A 1 49 ? -5.283 -7.632 -7.160 1.00 0.00 49 GLN A CA 15
ATOM 14840 C C . GLN A 1 49 ? -4.163 -6.897 -6.431 1.00 0.00 49 GLN A C 15
ATOM 14841 O O . GLN A 1 49 ? -3.471 -6.064 -7.015 1.00 0.00 49 GLN A O 15
ATOM 14855 N N . ASN A 1 50 ? -3.992 -7.210 -5.151 1.00 0.00 50 ASN A N 15
ATOM 14856 C CA . ASN A 1 50 ? -2.957 -6.578 -4.341 1.00 0.00 50 ASN A CA 15
ATOM 14857 C C . ASN A 1 50 ? -1.690 -7.426 -4.319 1.00 0.00 50 ASN A C 15
ATOM 14858 O O . ASN A 1 50 ? -1.726 -8.625 -4.600 1.00 0.00 50 ASN A O 15
ATOM 14869 N N . THR A 1 51 ? -0.568 -6.797 -3.983 1.00 0.00 51 THR A N 15
ATOM 14870 C CA . THR A 1 51 ? 0.711 -7.493 -3.924 1.00 0.00 51 THR A CA 15
ATOM 14871 C C . THR A 1 51 ? 1.039 -7.922 -2.499 1.00 0.00 51 THR A C 15
ATOM 14872 O O . THR A 1 51 ? 1.833 -8.837 -2.283 1.00 0.00 51 THR A O 15
ATOM 14883 N N . ASP A 1 52 ? 0.422 -7.256 -1.529 1.00 0.00 52 ASP A N 15
ATOM 14884 C CA . ASP A 1 52 ? 0.647 -7.570 -0.123 1.00 0.00 52 ASP A CA 15
ATOM 14885 C C . ASP A 1 52 ? -0.370 -8.592 0.376 1.00 0.00 52 ASP A C 15
ATOM 14886 O O . ASP A 1 52 ? -1.557 -8.291 0.501 1.00 0.00 52 ASP A O 15
ATOM 14895 N N . VAL A 1 53 ? 0.103 -9.801 0.657 1.00 0.00 53 VAL A N 15
ATOM 14896 C CA . VAL A 1 53 ? -0.765 -10.868 1.142 1.00 0.00 53 VAL A CA 15
ATOM 14897 C C . VAL A 1 53 ? -1.522 -10.435 2.393 1.00 0.00 53 VAL A C 15
ATOM 14898 O O . VAL A 1 53 ? -2.600 -10.951 2.686 1.00 0.00 53 VAL A O 15
ATOM 14911 N N . GLN A 1 54 ? -0.950 -9.485 3.125 1.00 0.00 54 GLN A N 15
ATOM 14912 C CA . GLN A 1 54 ? -1.571 -8.983 4.344 1.00 0.00 54 GLN A CA 15
ATOM 14913 C C . GLN A 1 54 ? -2.857 -8.225 4.028 1.00 0.00 54 GLN A C 15
ATOM 14914 O O . GLN A 1 54 ? -3.733 -8.086 4.882 1.00 0.00 54 GLN A O 15
ATOM 14928 N N . TYR A 1 55 ? -2.963 -7.738 2.797 1.00 0.00 55 TYR A N 15
ATOM 14929 C CA . TYR A 1 55 ? -4.140 -6.992 2.370 1.00 0.00 55 TYR A CA 15
ATOM 14930 C C . TYR A 1 55 ? -4.472 -7.288 0.910 1.00 0.00 55 TYR A C 15
ATOM 14931 O O . TYR A 1 55 ? -4.627 -6.376 0.100 1.00 0.00 55 TYR A O 15
ATOM 14949 N N . ASN A 1 56 ? -4.581 -8.572 0.584 1.00 0.00 56 ASN A N 15
ATOM 14950 C CA . ASN A 1 56 ? -4.894 -8.991 -0.778 1.00 0.00 56 ASN A CA 15
ATOM 14951 C C . ASN A 1 56 ? -6.294 -9.593 -0.853 1.00 0.00 56 ASN A C 15
ATOM 14952 O O . ASN A 1 56 ? -6.608 -10.348 -1.773 1.00 0.00 56 ASN A O 15
ATOM 14963 N N . ARG A 1 57 ? -7.132 -9.252 0.121 1.00 0.00 57 ARG A N 15
ATOM 14964 C CA . ARG A 1 57 ? -8.498 -9.759 0.166 1.00 0.00 57 ARG A CA 15
ATOM 14965 C C . ARG A 1 57 ? -9.486 -8.635 0.464 1.00 0.00 57 ARG A C 15
ATOM 14966 O O . ARG A 1 57 ? -9.120 -7.609 1.038 1.00 0.00 57 ARG A O 15
ATOM 14987 N N . CYS A 1 58 ? -10.739 -8.835 0.071 1.00 0.00 58 CYS A N 15
ATOM 14988 C CA . CYS A 1 58 ? -11.780 -7.839 0.295 1.00 0.00 58 CYS A CA 15
ATOM 14989 C C . CYS A 1 58 ? -12.363 -7.967 1.699 1.00 0.00 58 CYS A C 15
ATOM 14990 O O . CYS A 1 58 ? -13.270 -7.226 2.076 1.00 0.00 58 CYS A O 15
ATOM 14997 N N . ASP A 1 59 ? -11.834 -8.913 2.468 1.00 0.00 59 ASP A N 15
ATOM 14998 C CA . ASP A 1 59 ? -12.301 -9.138 3.832 1.00 0.00 59 ASP A CA 15
ATOM 14999 C C . ASP A 1 59 ? -11.332 -8.534 4.844 1.00 0.00 59 ASP A C 15
ATOM 15000 O O . ASP A 1 59 ? -11.712 -8.223 5.973 1.00 0.00 59 ASP A O 15
ATOM 15009 N N . ILE A 1 60 ? -10.079 -8.372 4.432 1.00 0.00 60 ILE A N 15
ATOM 15010 C CA . ILE A 1 60 ? -9.056 -7.806 5.303 1.00 0.00 60 ILE A CA 15
ATOM 15011 C C . ILE A 1 60 ? -9.297 -6.318 5.538 1.00 0.00 60 ILE A C 15
ATOM 15012 O O . ILE A 1 60 ? -9.425 -5.529 4.602 1.00 0.00 60 ILE A O 15
ATOM 15028 N N . PRO A 1 61 ? -9.358 -5.924 6.818 1.00 0.00 61 PRO A N 15
ATOM 15029 C CA . PRO A 1 61 ? -9.581 -4.528 7.207 1.00 0.00 61 PRO A CA 15
ATOM 15030 C C . PRO A 1 61 ? -8.384 -3.640 6.889 1.00 0.00 61 PRO A C 15
ATOM 15031 O O . PRO A 1 61 ? -7.268 -4.127 6.708 1.00 0.00 61 PRO A O 15
ATOM 15042 N N . GLU A 1 62 ? -8.623 -2.334 6.822 1.00 0.00 62 GLU A N 15
ATOM 15043 C CA . GLU A 1 62 ? -7.563 -1.378 6.524 1.00 0.00 62 GLU A CA 15
ATOM 15044 C C . GLU A 1 62 ? -6.627 -1.214 7.719 1.00 0.00 62 GLU A C 15
ATOM 15045 O O . GLU A 1 62 ? -6.914 -1.695 8.814 1.00 0.00 62 GLU A O 15
ATOM 15057 N N . GLU A 1 63 ? -5.508 -0.532 7.497 1.00 0.00 63 GLU A N 15
ATOM 15058 C CA . GLU A 1 63 ? -4.529 -0.306 8.554 1.00 0.00 63 GLU A CA 15
ATOM 15059 C C . GLU A 1 63 ? -5.128 0.533 9.679 1.00 0.00 63 GLU A C 15
ATOM 15060 O O . GLU A 1 63 ? -5.767 1.557 9.434 1.00 0.00 63 GLU A O 15
ATOM 15072 N N . THR A 1 64 ? -4.918 0.091 10.916 1.00 0.00 64 THR A N 15
ATOM 15073 C CA . THR A 1 64 ? -5.438 0.799 12.079 1.00 0.00 64 THR A CA 15
ATOM 15074 C C . THR A 1 64 ? -4.390 1.739 12.664 1.00 0.00 64 THR A C 15
ATOM 15075 O O . THR A 1 64 ? -3.195 1.584 12.414 1.00 0.00 64 THR A O 15
ATOM 15086 N N . TRP A 1 65 ? -4.845 2.713 13.444 1.00 0.00 65 TRP A N 15
ATOM 15087 C CA . TRP A 1 65 ? -3.945 3.678 14.065 1.00 0.00 65 TRP A CA 15
ATOM 15088 C C . TRP A 1 65 ? -3.091 4.380 13.015 1.00 0.00 65 TRP A C 15
ATOM 15089 O O . TRP A 1 65 ? -1.862 4.371 13.093 1.00 0.00 65 TRP A O 15
ATOM 15110 N N . THR A 1 66 ? -3.748 4.988 12.033 1.00 0.00 66 THR A N 15
ATOM 15111 C CA . THR A 1 66 ? -3.048 5.693 10.967 1.00 0.00 66 THR A CA 15
ATOM 15112 C C . THR A 1 66 ? -2.793 7.148 11.346 1.00 0.00 66 THR A C 15
ATOM 15113 O O . THR A 1 66 ? -1.762 7.719 10.993 1.00 0.00 66 THR A O 15
ATOM 15124 N N . GLY A 1 67 ? -3.739 7.742 12.067 1.00 0.00 67 GLY A N 15
ATOM 15125 C CA . GLY A 1 67 ? -3.596 9.125 12.482 1.00 0.00 67 GLY A CA 15
ATOM 15126 C C . GLY A 1 67 ? -3.585 10.084 11.309 1.00 0.00 67 GLY A C 15
ATOM 15127 O O . GLY A 1 67 ? -2.984 11.157 11.379 1.00 0.00 67 GLY A O 15
ATOM 15131 N N . LEU A 1 68 ? -4.250 9.698 10.225 1.00 0.00 68 LEU A N 15
ATOM 15132 C CA . LEU A 1 68 ? -4.313 10.532 9.029 1.00 0.00 68 LEU A CA 15
ATOM 15133 C C . LEU A 1 68 ? -5.539 11.438 9.062 1.00 0.00 68 LEU A C 15
ATOM 15134 O O . LEU A 1 68 ? -6.674 10.963 9.048 1.00 0.00 68 LEU A O 15
ATOM 15150 N N . GLU A 1 69 ? -5.301 12.746 9.103 1.00 0.00 69 GLU A N 15
ATOM 15151 C CA . GLU A 1 69 ? -6.387 13.718 9.135 1.00 0.00 69 GLU A CA 15
ATOM 15152 C C . GLU A 1 69 ? -7.089 13.796 7.783 1.00 0.00 69 GLU A C 15
ATOM 15153 O O . GLU A 1 69 ? -8.287 13.525 7.709 1.00 0.00 69 GLU A O 15
ATOM 15166 N N . GLY A 1 1 ? -11.185 12.763 -0.111 1.00 0.00 1 GLY A N 16
ATOM 15167 C CA . GLY A 1 1 ? -11.237 13.223 -1.486 1.00 0.00 1 GLY A CA 16
ATOM 15168 C C . GLY A 1 1 ? -10.290 12.457 -2.389 1.00 0.00 1 GLY A C 16
ATOM 15169 O O . GLY A 1 1 ? -9.591 11.549 -1.940 1.00 0.00 1 GLY A O 16
ATOM 15173 N N . SER A 1 2 ? -10.269 12.821 -3.667 1.00 0.00 2 SER A N 16
ATOM 15174 C CA . SER A 1 2 ? -9.406 12.158 -4.637 1.00 0.00 2 SER A CA 16
ATOM 15175 C C . SER A 1 2 ? -8.770 13.173 -5.582 1.00 0.00 2 SER A C 16
ATOM 15176 O O . SER A 1 2 ? -9.449 14.048 -6.119 1.00 0.00 2 SER A O 16
ATOM 15184 N N . SER A 1 3 ? -7.461 13.049 -5.779 1.00 0.00 3 SER A N 16
ATOM 15185 C CA . SER A 1 3 ? -6.731 13.958 -6.655 1.00 0.00 3 SER A CA 16
ATOM 15186 C C . SER A 1 3 ? -6.197 13.220 -7.879 1.00 0.00 3 SER A C 16
ATOM 15187 O O . SER A 1 3 ? -6.051 11.998 -7.867 1.00 0.00 3 SER A O 16
ATOM 15195 N N . GLY A 1 4 ? -5.906 13.972 -8.936 1.00 0.00 4 GLY A N 16
ATOM 15196 C CA . GLY A 1 4 ? -5.391 13.374 -10.154 1.00 0.00 4 GLY A CA 16
ATOM 15197 C C . GLY A 1 4 ? -3.914 13.648 -10.356 1.00 0.00 4 GLY A C 16
ATOM 15198 O O . GLY A 1 4 ? -3.516 14.786 -10.606 1.00 0.00 4 GLY A O 16
ATOM 15202 N N . SER A 1 5 ? -3.099 12.604 -10.245 1.00 0.00 5 SER A N 16
ATOM 15203 C CA . SER A 1 5 ? -1.657 12.739 -10.412 1.00 0.00 5 SER A CA 16
ATOM 15204 C C . SER A 1 5 ? -1.102 11.613 -11.279 1.00 0.00 5 SER A C 16
ATOM 15205 O O . SER A 1 5 ? -1.271 10.434 -10.967 1.00 0.00 5 SER A O 16
ATOM 15213 N N . SER A 1 6 ? -0.439 11.986 -12.369 1.00 0.00 6 SER A N 16
ATOM 15214 C CA . SER A 1 6 ? 0.138 11.008 -13.284 1.00 0.00 6 SER A CA 16
ATOM 15215 C C . SER A 1 6 ? 1.239 10.205 -12.598 1.00 0.00 6 SER A C 16
ATOM 15216 O O . SER A 1 6 ? 1.379 9.004 -12.824 1.00 0.00 6 SER A O 16
ATOM 15224 N N . GLY A 1 7 ? 2.019 10.879 -11.758 1.00 0.00 7 GLY A N 16
ATOM 15225 C CA . GLY A 1 7 ? 3.097 10.213 -11.051 1.00 0.00 7 GLY A CA 16
ATOM 15226 C C . GLY A 1 7 ? 4.462 10.576 -11.602 1.00 0.00 7 GLY A C 16
ATOM 15227 O O . GLY A 1 7 ? 4.587 10.954 -12.766 1.00 0.00 7 GLY A O 16
ATOM 15231 N N . GLU A 1 8 ? 5.487 10.461 -10.763 1.00 0.00 8 GLU A N 16
ATOM 15232 C CA . GLU A 1 8 ? 6.849 10.782 -11.174 1.00 0.00 8 GLU A CA 16
ATOM 15233 C C . GLU A 1 8 ? 7.729 9.536 -11.162 1.00 0.00 8 GLU A C 16
ATOM 15234 O O . GLU A 1 8 ? 7.758 8.794 -10.180 1.00 0.00 8 GLU A O 16
ATOM 15246 N N . ILE A 1 9 ? 8.444 9.313 -12.259 1.00 0.00 9 ILE A N 16
ATOM 15247 C CA . ILE A 1 9 ? 9.325 8.158 -12.375 1.00 0.00 9 ILE A CA 16
ATOM 15248 C C . ILE A 1 9 ? 10.445 8.215 -11.342 1.00 0.00 9 ILE A C 16
ATOM 15249 O O . ILE A 1 9 ? 11.309 9.091 -11.396 1.00 0.00 9 ILE A O 16
ATOM 15265 N N . SER A 1 10 ? 10.426 7.275 -10.403 1.00 0.00 10 SER A N 16
ATOM 15266 C CA . SER A 1 10 ? 11.439 7.220 -9.355 1.00 0.00 10 SER A CA 16
ATOM 15267 C C . SER A 1 10 ? 12.060 5.828 -9.273 1.00 0.00 10 SER A C 16
ATOM 15268 O O . SER A 1 10 ? 11.353 4.823 -9.225 1.00 0.00 10 SER A O 16
ATOM 15276 N N . GLY A 1 11 ? 13.389 5.780 -9.258 1.00 0.00 11 GLY A N 16
ATOM 15277 C CA . GLY A 1 11 ? 14.084 4.508 -9.182 1.00 0.00 11 GLY A CA 16
ATOM 15278 C C . GLY A 1 11 ? 14.656 4.241 -7.804 1.00 0.00 11 GLY A C 16
ATOM 15279 O O . GLY A 1 11 ? 14.515 3.142 -7.268 1.00 0.00 11 GLY A O 16
ATOM 15283 N N . PHE A 1 12 ? 15.304 5.249 -7.229 1.00 0.00 12 PHE A N 16
ATOM 15284 C CA . PHE A 1 12 ? 15.902 5.117 -5.906 1.00 0.00 12 PHE A CA 16
ATOM 15285 C C . PHE A 1 12 ? 15.127 5.933 -4.875 1.00 0.00 12 PHE A C 16
ATOM 15286 O O . PHE A 1 12 ? 14.970 7.145 -5.017 1.00 0.00 12 PHE A O 16
ATOM 15303 N N . GLY A 1 13 ? 14.643 5.258 -3.837 1.00 0.00 13 GLY A N 16
ATOM 15304 C CA . GLY A 1 13 ? 13.890 5.935 -2.798 1.00 0.00 13 GLY A CA 16
ATOM 15305 C C . GLY A 1 13 ? 12.636 5.179 -2.405 1.00 0.00 13 GLY A C 16
ATOM 15306 O O . GLY A 1 13 ? 12.412 4.057 -2.860 1.00 0.00 13 GLY A O 16
ATOM 15310 N N . GLN A 1 14 ? 11.817 5.793 -1.557 1.00 0.00 14 GLN A N 16
ATOM 15311 C CA . GLN A 1 14 ? 10.581 5.169 -1.102 1.00 0.00 14 GLN A CA 16
ATOM 15312 C C . GLN A 1 14 ? 9.366 5.973 -1.555 1.00 0.00 14 GLN A C 16
ATOM 15313 O O . GLN A 1 14 ? 9.357 7.202 -1.470 1.00 0.00 14 GLN A O 16
ATOM 15327 N N . CYS A 1 15 ? 8.345 5.273 -2.035 1.00 0.00 15 CYS A N 16
ATOM 15328 C CA . CYS A 1 15 ? 7.125 5.922 -2.503 1.00 0.00 15 CYS A CA 16
ATOM 15329 C C . CYS A 1 15 ? 5.913 5.431 -1.719 1.00 0.00 15 CYS A C 16
ATOM 15330 O O . CYS A 1 15 ? 5.942 4.355 -1.120 1.00 0.00 15 CYS A O 16
ATOM 15338 N N . LEU A 1 16 ? 4.849 6.226 -1.725 1.00 0.00 16 LEU A N 16
ATOM 15339 C CA . LEU A 1 16 ? 3.626 5.873 -1.013 1.00 0.00 16 LEU A CA 16
ATOM 15340 C C . LEU A 1 16 ? 2.445 5.773 -1.974 1.00 0.00 16 LEU A C 16
ATOM 15341 O O . LEU A 1 16 ? 1.674 6.721 -2.127 1.00 0.00 16 LEU A O 16
ATOM 15357 N N . VAL A 1 17 ? 2.309 4.619 -2.619 1.00 0.00 17 VAL A N 16
ATOM 15358 C CA . VAL A 1 17 ? 1.221 4.394 -3.563 1.00 0.00 17 VAL A CA 16
ATOM 15359 C C . VAL A 1 17 ? 0.062 3.659 -2.900 1.00 0.00 17 VAL A C 16
ATOM 15360 O O . VAL A 1 17 ? 0.265 2.687 -2.173 1.00 0.00 17 VAL A O 16
ATOM 15373 N N . TRP A 1 18 ? -1.153 4.128 -3.157 1.00 0.00 18 TRP A N 16
ATOM 15374 C CA . TRP A 1 18 ? -2.346 3.514 -2.585 1.00 0.00 18 TRP A CA 16
ATOM 15375 C C . TRP A 1 18 ? -3.401 3.272 -3.659 1.00 0.00 18 TRP A C 16
ATOM 15376 O O . TRP A 1 18 ? -3.586 4.092 -4.558 1.00 0.00 18 TRP A O 16
ATOM 15397 N N . VAL A 1 19 ? -4.092 2.141 -3.559 1.00 0.00 19 VAL A N 16
ATOM 15398 C CA . VAL A 1 19 ? -5.130 1.791 -4.522 1.00 0.00 19 VAL A CA 16
ATOM 15399 C C . VAL A 1 19 ? -6.446 1.475 -3.820 1.00 0.00 19 VAL A C 16
ATOM 15400 O O . VAL A 1 19 ? -6.490 0.657 -2.902 1.00 0.00 19 VAL A O 16
ATOM 15413 N N . GLN A 1 20 ? -7.517 2.129 -4.260 1.00 0.00 20 GLN A N 16
ATOM 15414 C CA . GLN A 1 20 ? -8.835 1.917 -3.673 1.00 0.00 20 GLN A CA 16
ATOM 15415 C C . GLN A 1 20 ? -9.590 0.818 -4.413 1.00 0.00 20 GLN A C 16
ATOM 15416 O O . GLN A 1 20 ? -9.663 0.819 -5.642 1.00 0.00 20 GLN A O 16
ATOM 15430 N N . CYS A 1 21 ? -10.149 -0.121 -3.656 1.00 0.00 21 CYS A N 16
ATOM 15431 C CA . CYS A 1 21 ? -10.898 -1.228 -4.239 1.00 0.00 21 CYS A CA 16
ATOM 15432 C C . CYS A 1 21 ? -11.964 -0.715 -5.203 1.00 0.00 21 CYS A C 16
ATOM 15433 O O . CYS A 1 21 ? -12.390 0.436 -5.119 1.00 0.00 21 CYS A O 16
ATOM 15440 N N . SER A 1 22 ? -12.390 -1.579 -6.119 1.00 0.00 22 SER A N 16
ATOM 15441 C CA . SER A 1 22 ? -13.404 -1.214 -7.102 1.00 0.00 22 SER A CA 16
ATOM 15442 C C . SER A 1 22 ? -14.806 -1.392 -6.527 1.00 0.00 22 SER A C 16
ATOM 15443 O O . SER A 1 22 ? -15.750 -0.719 -6.943 1.00 0.00 22 SER A O 16
ATOM 15451 N N . PHE A 1 23 ? -14.935 -2.303 -5.569 1.00 0.00 23 PHE A N 16
ATOM 15452 C CA . PHE A 1 23 ? -16.222 -2.571 -4.937 1.00 0.00 23 PHE A CA 16
ATOM 15453 C C . PHE A 1 23 ? -16.584 -1.465 -3.950 1.00 0.00 23 PHE A C 16
ATOM 15454 O O . PHE A 1 23 ? -15.727 -0.896 -3.274 1.00 0.00 23 PHE A O 16
ATOM 15471 N N . PRO A 1 24 ? -17.886 -1.151 -3.866 1.00 0.00 24 PRO A N 16
ATOM 15472 C CA . PRO A 1 24 ? -18.393 -0.111 -2.967 1.00 0.00 24 PRO A CA 16
ATOM 15473 C C . PRO A 1 24 ? -18.295 -0.515 -1.500 1.00 0.00 24 PRO A C 16
ATOM 15474 O O . PRO A 1 24 ? -17.811 0.249 -0.666 1.00 0.00 24 PRO A O 16
ATOM 15485 N N . ASN A 1 25 ? -18.758 -1.723 -1.191 1.00 0.00 25 ASN A N 16
ATOM 15486 C CA . ASN A 1 25 ? -18.722 -2.229 0.176 1.00 0.00 25 ASN A CA 16
ATOM 15487 C C . ASN A 1 25 ? -17.299 -2.215 0.724 1.00 0.00 25 ASN A C 16
ATOM 15488 O O . ASN A 1 25 ? -17.089 -2.162 1.936 1.00 0.00 25 ASN A O 16
ATOM 15499 N N . CYS A 1 26 ? -16.323 -2.262 -0.177 1.00 0.00 26 CYS A N 16
ATOM 15500 C CA . CYS A 1 26 ? -14.919 -2.255 0.215 1.00 0.00 26 CYS A CA 16
ATOM 15501 C C . CYS A 1 26 ? -14.406 -0.827 0.375 1.00 0.00 26 CYS A C 16
ATOM 15502 O O . CYS A 1 26 ? -14.233 -0.339 1.491 1.00 0.00 26 CYS A O 16
ATOM 15509 N N . GLY A 1 27 ? -14.164 -0.162 -0.751 1.00 0.00 27 GLY A N 16
ATOM 15510 C CA . GLY A 1 27 ? -13.673 1.204 -0.714 1.00 0.00 27 GLY A CA 16
ATOM 15511 C C . GLY A 1 27 ? -12.462 1.361 0.184 1.00 0.00 27 GLY A C 16
ATOM 15512 O O . GLY A 1 27 ? -12.235 2.429 0.752 1.00 0.00 27 GLY A O 16
ATOM 15516 N N . LYS A 1 28 ? -11.682 0.293 0.315 1.00 0.00 28 LYS A N 16
ATOM 15517 C CA . LYS A 1 28 ? -10.487 0.315 1.150 1.00 0.00 28 LYS A CA 16
ATOM 15518 C C . LYS A 1 28 ? -9.249 0.635 0.320 1.00 0.00 28 LYS A C 16
ATOM 15519 O O . LYS A 1 28 ? -9.160 0.260 -0.849 1.00 0.00 28 LYS A O 16
ATOM 15538 N N . TRP A 1 29 ? -8.295 1.328 0.932 1.00 0.00 29 TRP A N 16
ATOM 15539 C CA . TRP A 1 29 ? -7.060 1.696 0.248 1.00 0.00 29 TRP A CA 16
ATOM 15540 C C . TRP A 1 29 ? -5.953 0.691 0.545 1.00 0.00 29 TRP A C 16
ATOM 15541 O O . TRP A 1 29 ? -5.348 0.718 1.617 1.00 0.00 29 TRP A O 16
ATOM 15562 N N . ARG A 1 30 ? -5.693 -0.196 -0.411 1.00 0.00 30 ARG A N 16
ATOM 15563 C CA . ARG A 1 30 ? -4.659 -1.211 -0.250 1.00 0.00 30 ARG A CA 16
ATOM 15564 C C . ARG A 1 30 ? -3.285 -0.648 -0.603 1.00 0.00 30 ARG A C 16
ATOM 15565 O O . ARG A 1 30 ? -3.165 0.500 -1.031 1.00 0.00 30 ARG A O 16
ATOM 15586 N N . ARG A 1 31 ? -2.252 -1.463 -0.420 1.00 0.00 31 ARG A N 16
ATOM 15587 C CA . ARG A 1 31 ? -0.887 -1.046 -0.717 1.00 0.00 31 ARG A CA 16
ATOM 15588 C C . ARG A 1 31 ? -0.292 -1.893 -1.838 1.00 0.00 31 ARG A C 16
ATOM 15589 O O . ARG A 1 31 ? -0.472 -3.111 -1.874 1.00 0.00 31 ARG A O 16
ATOM 15610 N N . LEU A 1 32 ? 0.417 -1.240 -2.753 1.00 0.00 32 LEU A N 16
ATOM 15611 C CA . LEU A 1 32 ? 1.039 -1.932 -3.876 1.00 0.00 32 LEU A CA 16
ATOM 15612 C C . LEU A 1 32 ? 2.559 -1.919 -3.751 1.00 0.00 32 LEU A C 16
ATOM 15613 O O . LEU A 1 32 ? 3.113 -1.252 -2.876 1.00 0.00 32 LEU A O 16
ATOM 15629 N N . CYS A 1 33 ? 3.227 -2.656 -4.631 1.00 0.00 33 CYS A N 16
ATOM 15630 C CA . CYS A 1 33 ? 4.683 -2.728 -4.620 1.00 0.00 33 CYS A CA 16
ATOM 15631 C C . CYS A 1 33 ? 5.292 -1.550 -5.375 1.00 0.00 33 CYS A C 16
ATOM 15632 O O . CYS A 1 33 ? 4.606 -0.864 -6.131 1.00 0.00 33 CYS A O 16
ATOM 15640 N N . GLY A 1 34 ? 6.584 -1.321 -5.162 1.00 0.00 34 GLY A N 16
ATOM 15641 C CA . GLY A 1 34 ? 7.263 -0.225 -5.829 1.00 0.00 34 GLY A CA 16
ATOM 15642 C C . GLY A 1 34 ? 7.433 -0.467 -7.315 1.00 0.00 34 GLY A C 16
ATOM 15643 O O . GLY A 1 34 ? 7.641 0.472 -8.083 1.00 0.00 34 GLY A O 16
ATOM 15647 N N . ASN A 1 35 ? 7.346 -1.729 -7.722 1.00 0.00 35 ASN A N 16
ATOM 15648 C CA . ASN A 1 35 ? 7.494 -2.091 -9.127 1.00 0.00 35 ASN A CA 16
ATOM 15649 C C . ASN A 1 35 ? 6.237 -1.737 -9.916 1.00 0.00 35 ASN A C 16
ATOM 15650 O O . ASN A 1 35 ? 6.305 -1.433 -11.107 1.00 0.00 35 ASN A O 16
ATOM 15661 N N . ILE A 1 36 ? 5.092 -1.776 -9.243 1.00 0.00 36 ILE A N 16
ATOM 15662 C CA . ILE A 1 36 ? 3.821 -1.458 -9.880 1.00 0.00 36 ILE A CA 16
ATOM 15663 C C . ILE A 1 36 ? 3.456 0.009 -9.676 1.00 0.00 36 ILE A C 16
ATOM 15664 O O . ILE A 1 36 ? 3.524 0.527 -8.561 1.00 0.00 36 ILE A O 16
ATOM 15680 N N . ASP A 1 37 ? 3.067 0.672 -10.759 1.00 0.00 37 ASP A N 16
ATOM 15681 C CA . ASP A 1 37 ? 2.688 2.079 -10.699 1.00 0.00 37 ASP A CA 16
ATOM 15682 C C . ASP A 1 37 ? 1.171 2.231 -10.647 1.00 0.00 37 ASP A C 16
ATOM 15683 O O . ASP A 1 37 ? 0.421 1.406 -11.169 1.00 0.00 37 ASP A O 16
ATOM 15692 N N . PRO A 1 38 ? 0.706 3.311 -10.002 1.00 0.00 38 PRO A N 16
ATOM 15693 C CA . PRO A 1 38 ? -0.726 3.597 -9.866 1.00 0.00 38 PRO A CA 16
ATOM 15694 C C . PRO A 1 38 ? -1.366 3.992 -11.192 1.00 0.00 38 PRO A C 16
ATOM 15695 O O . PRO A 1 38 ? -2.588 3.957 -11.337 1.00 0.00 38 PRO A O 16
ATOM 15706 N N . SER A 1 39 ? -0.534 4.368 -12.158 1.00 0.00 39 SER A N 16
ATOM 15707 C CA . SER A 1 39 ? -1.020 4.774 -13.471 1.00 0.00 39 SER A CA 16
ATOM 15708 C C . SER A 1 39 ? -1.305 3.556 -14.344 1.00 0.00 39 SER A C 16
ATOM 15709 O O . SER A 1 39 ? -2.337 3.484 -15.012 1.00 0.00 39 SER A O 16
ATOM 15717 N N . VAL A 1 40 ? -0.382 2.599 -14.335 1.00 0.00 40 VAL A N 16
ATOM 15718 C CA . VAL A 1 40 ? -0.534 1.382 -15.124 1.00 0.00 40 VAL A CA 16
ATOM 15719 C C . VAL A 1 40 ? -1.389 0.355 -14.391 1.00 0.00 40 VAL A C 16
ATOM 15720 O O . VAL A 1 40 ? -0.967 -0.782 -14.178 1.00 0.00 40 VAL A O 16
ATOM 15733 N N . LEU A 1 41 ? -2.595 0.762 -14.009 1.00 0.00 41 LEU A N 16
ATOM 15734 C CA . LEU A 1 41 ? -3.512 -0.124 -13.300 1.00 0.00 41 LEU A CA 16
ATOM 15735 C C . LEU A 1 41 ? -4.817 -0.286 -14.071 1.00 0.00 41 LEU A C 16
ATOM 15736 O O . LEU A 1 41 ? -5.221 0.581 -14.847 1.00 0.00 41 LEU A O 16
ATOM 15752 N N . PRO A 1 42 ? -5.496 -1.422 -13.854 1.00 0.00 42 PRO A N 16
ATOM 15753 C CA . PRO A 1 42 ? -6.768 -1.724 -14.517 1.00 0.00 42 PRO A CA 16
ATOM 15754 C C . PRO A 1 42 ? -7.905 -0.835 -14.023 1.00 0.00 42 PRO A C 16
ATOM 15755 O O . PRO A 1 42 ? -7.798 -0.200 -12.974 1.00 0.00 42 PRO A O 16
ATOM 15766 N N . ASP A 1 43 ? -8.992 -0.795 -14.786 1.00 0.00 43 ASP A N 16
ATOM 15767 C CA . ASP A 1 43 ? -10.149 0.015 -14.425 1.00 0.00 43 ASP A CA 16
ATOM 15768 C C . ASP A 1 43 ? -10.968 -0.664 -13.331 1.00 0.00 43 ASP A C 16
ATOM 15769 O O . ASP A 1 43 ? -11.686 -0.005 -12.580 1.00 0.00 43 ASP A O 16
ATOM 15778 N N . ASN A 1 44 ? -10.857 -1.986 -13.250 1.00 0.00 44 ASN A N 16
ATOM 15779 C CA . ASN A 1 44 ? -11.588 -2.755 -12.250 1.00 0.00 44 ASN A CA 16
ATOM 15780 C C . ASN A 1 44 ? -10.628 -3.455 -11.293 1.00 0.00 44 ASN A C 16
ATOM 15781 O O . ASN A 1 44 ? -10.558 -4.683 -11.256 1.00 0.00 44 ASN A O 16
ATOM 15792 N N . TRP A 1 45 ? -9.892 -2.665 -10.519 1.00 0.00 45 TRP A N 16
ATOM 15793 C CA . TRP A 1 45 ? -8.937 -3.209 -9.561 1.00 0.00 45 TRP A CA 16
ATOM 15794 C C . TRP A 1 45 ? -9.602 -3.462 -8.213 1.00 0.00 45 TRP A C 16
ATOM 15795 O O . TRP A 1 45 ? -10.468 -2.699 -7.785 1.00 0.00 45 TRP A O 16
ATOM 15816 N N . SER A 1 46 ? -9.191 -4.537 -7.547 1.00 0.00 46 SER A N 16
ATOM 15817 C CA . SER A 1 46 ? -9.751 -4.892 -6.249 1.00 0.00 46 SER A CA 16
ATOM 15818 C C . SER A 1 46 ? -8.657 -5.369 -5.298 1.00 0.00 46 SER A C 16
ATOM 15819 O O . SER A 1 46 ? -7.491 -5.474 -5.678 1.00 0.00 46 SER A O 16
ATOM 15827 N N . CYS A 1 47 ? -9.043 -5.657 -4.059 1.00 0.00 47 CYS A N 16
ATOM 15828 C CA . CYS A 1 47 ? -8.098 -6.123 -3.052 1.00 0.00 47 CYS A CA 16
ATOM 15829 C C . CYS A 1 47 ? -7.402 -7.402 -3.510 1.00 0.00 47 CYS A C 16
ATOM 15830 O O . CYS A 1 47 ? -6.253 -7.660 -3.149 1.00 0.00 47 CYS A O 16
ATOM 15837 N N . ASP A 1 48 ? -8.106 -8.200 -4.305 1.00 0.00 48 ASP A N 16
ATOM 15838 C CA . ASP A 1 48 ? -7.557 -9.451 -4.813 1.00 0.00 48 ASP A CA 16
ATOM 15839 C C . ASP A 1 48 ? -6.377 -9.189 -5.744 1.00 0.00 48 ASP A C 16
ATOM 15840 O O . ASP A 1 48 ? -5.583 -10.087 -6.022 1.00 0.00 48 ASP A O 16
ATOM 15849 N N . GLN A 1 49 ? -6.270 -7.953 -6.222 1.00 0.00 49 GLN A N 16
ATOM 15850 C CA . GLN A 1 49 ? -5.188 -7.574 -7.123 1.00 0.00 49 GLN A CA 16
ATOM 15851 C C . GLN A 1 49 ? -4.081 -6.846 -6.367 1.00 0.00 49 GLN A C 16
ATOM 15852 O O . GLN A 1 49 ? -3.367 -6.021 -6.936 1.00 0.00 49 GLN A O 16
ATOM 15866 N N . ASN A 1 50 ? -3.945 -7.157 -5.082 1.00 0.00 50 ASN A N 16
ATOM 15867 C CA . ASN A 1 50 ? -2.925 -6.531 -4.248 1.00 0.00 50 ASN A CA 16
ATOM 15868 C C . ASN A 1 50 ? -1.659 -7.383 -4.206 1.00 0.00 50 ASN A C 16
ATOM 15869 O O . ASN A 1 50 ? -1.702 -8.591 -4.440 1.00 0.00 50 ASN A O 16
ATOM 15880 N N . THR A 1 51 ? -0.533 -6.744 -3.905 1.00 0.00 51 THR A N 16
ATOM 15881 C CA . THR A 1 51 ? 0.745 -7.441 -3.832 1.00 0.00 51 THR A CA 16
ATOM 15882 C C . THR A 1 51 ? 1.056 -7.871 -2.403 1.00 0.00 51 THR A C 16
ATOM 15883 O O . THR A 1 51 ? 1.846 -8.788 -2.178 1.00 0.00 51 THR A O 16
ATOM 15894 N N . ASP A 1 52 ? 0.429 -7.205 -1.440 1.00 0.00 52 ASP A N 16
ATOM 15895 C CA . ASP A 1 52 ? 0.637 -7.519 -0.031 1.00 0.00 52 ASP A CA 16
ATOM 15896 C C . ASP A 1 52 ? -0.378 -8.551 0.451 1.00 0.00 52 ASP A C 16
ATOM 15897 O O . ASP A 1 52 ? -1.569 -8.259 0.565 1.00 0.00 52 ASP A O 16
ATOM 15906 N N . VAL A 1 53 ? 0.101 -9.758 0.733 1.00 0.00 53 VAL A N 16
ATOM 15907 C CA . VAL A 1 53 ? -0.764 -10.833 1.203 1.00 0.00 53 VAL A CA 16
ATOM 15908 C C . VAL A 1 53 ? -1.540 -10.411 2.445 1.00 0.00 53 VAL A C 16
ATOM 15909 O O . VAL A 1 53 ? -2.619 -10.934 2.722 1.00 0.00 53 VAL A O 16
ATOM 15922 N N . GLN A 1 54 ? -0.984 -9.461 3.189 1.00 0.00 54 GLN A N 16
ATOM 15923 C CA . GLN A 1 54 ? -1.624 -8.968 4.403 1.00 0.00 54 GLN A CA 16
ATOM 15924 C C . GLN A 1 54 ? -2.910 -8.218 4.073 1.00 0.00 54 GLN A C 16
ATOM 15925 O O . GLN A 1 54 ? -3.798 -8.087 4.916 1.00 0.00 54 GLN A O 16
ATOM 15939 N N . TYR A 1 55 ? -3.004 -7.726 2.843 1.00 0.00 55 TYR A N 16
ATOM 15940 C CA . TYR A 1 55 ? -4.181 -6.987 2.403 1.00 0.00 55 TYR A CA 16
ATOM 15941 C C . TYR A 1 55 ? -4.492 -7.280 0.938 1.00 0.00 55 TYR A C 16
ATOM 15942 O O . TYR A 1 55 ? -4.642 -6.365 0.129 1.00 0.00 55 TYR A O 16
ATOM 15960 N N . ASN A 1 56 ? -4.589 -8.563 0.606 1.00 0.00 56 ASN A N 16
ATOM 15961 C CA . ASN A 1 56 ? -4.883 -8.979 -0.761 1.00 0.00 56 ASN A CA 16
ATOM 15962 C C . ASN A 1 56 ? -6.277 -9.590 -0.856 1.00 0.00 56 ASN A C 16
ATOM 15963 O O . ASN A 1 56 ? -6.574 -10.344 -1.783 1.00 0.00 56 ASN A O 16
ATOM 15974 N N . ARG A 1 57 ? -7.129 -9.260 0.109 1.00 0.00 57 ARG A N 16
ATOM 15975 C CA . ARG A 1 57 ? -8.492 -9.776 0.135 1.00 0.00 57 ARG A CA 16
ATOM 15976 C C . ARG A 1 57 ? -9.491 -8.661 0.427 1.00 0.00 57 ARG A C 16
ATOM 15977 O O . ARG A 1 57 ? -9.140 -7.636 1.014 1.00 0.00 57 ARG A O 16
ATOM 15998 N N . CYS A 1 58 ? -10.737 -8.866 0.014 1.00 0.00 58 CYS A N 16
ATOM 15999 C CA . CYS A 1 58 ? -11.788 -7.878 0.229 1.00 0.00 58 CYS A CA 16
ATOM 16000 C C . CYS A 1 58 ? -12.383 -8.014 1.628 1.00 0.00 58 CYS A C 16
ATOM 16001 O O . CYS A 1 58 ? -13.283 -7.263 2.006 1.00 0.00 58 CYS A O 16
ATOM 16008 N N . ASP A 1 59 ? -11.874 -8.975 2.391 1.00 0.00 59 ASP A N 16
ATOM 16009 C CA . ASP A 1 59 ? -12.353 -9.208 3.748 1.00 0.00 59 ASP A CA 16
ATOM 16010 C C . ASP A 1 59 ? -11.403 -8.595 4.773 1.00 0.00 59 ASP A C 16
ATOM 16011 O O . ASP A 1 59 ? -11.802 -8.285 5.896 1.00 0.00 59 ASP A O 16
ATOM 16020 N N . ILE A 1 60 ? -10.146 -8.426 4.379 1.00 0.00 60 ILE A N 16
ATOM 16021 C CA . ILE A 1 60 ? -9.140 -7.851 5.263 1.00 0.00 60 ILE A CA 16
ATOM 16022 C C . ILE A 1 60 ? -9.393 -6.365 5.492 1.00 0.00 60 ILE A C 16
ATOM 16023 O O . ILE A 1 60 ? -9.511 -5.578 4.552 1.00 0.00 60 ILE A O 16
ATOM 16039 N N . PRO A 1 61 ? -9.478 -5.968 6.770 1.00 0.00 61 PRO A N 16
ATOM 16040 C CA . PRO A 1 61 ? -9.716 -4.573 7.153 1.00 0.00 61 PRO A CA 16
ATOM 16041 C C . PRO A 1 61 ? -8.519 -3.678 6.852 1.00 0.00 61 PRO A C 16
ATOM 16042 O O . PRO A 1 61 ? -7.397 -4.159 6.694 1.00 0.00 61 PRO A O 16
ATOM 16053 N N . GLU A 1 62 ? -8.766 -2.374 6.775 1.00 0.00 62 GLU A N 16
ATOM 16054 C CA . GLU A 1 62 ? -7.707 -1.412 6.493 1.00 0.00 62 GLU A CA 16
ATOM 16055 C C . GLU A 1 62 ? -6.749 -1.295 7.675 1.00 0.00 62 GLU A C 16
ATOM 16056 O O . GLU A 1 62 ? -7.105 -1.612 8.809 1.00 0.00 62 GLU A O 16
ATOM 16068 N N . GLU A 1 63 ? -5.532 -0.837 7.400 1.00 0.00 63 GLU A N 16
ATOM 16069 C CA . GLU A 1 63 ? -4.522 -0.680 8.440 1.00 0.00 63 GLU A CA 16
ATOM 16070 C C . GLU A 1 63 ? -4.590 0.714 9.058 1.00 0.00 63 GLU A C 16
ATOM 16071 O O . GLU A 1 63 ? -4.281 1.712 8.405 1.00 0.00 63 GLU A O 16
ATOM 16083 N N . THR A 1 64 ? -4.998 0.776 10.321 1.00 0.00 64 THR A N 16
ATOM 16084 C CA . THR A 1 64 ? -5.110 2.046 11.028 1.00 0.00 64 THR A CA 16
ATOM 16085 C C . THR A 1 64 ? -4.033 2.175 12.099 1.00 0.00 64 THR A C 16
ATOM 16086 O O . THR A 1 64 ? -3.493 1.175 12.573 1.00 0.00 64 THR A O 16
ATOM 16097 N N . TRP A 1 65 ? -3.727 3.410 12.477 1.00 0.00 65 TRP A N 16
ATOM 16098 C CA . TRP A 1 65 ? -2.714 3.670 13.495 1.00 0.00 65 TRP A CA 16
ATOM 16099 C C . TRP A 1 65 ? -3.350 3.805 14.874 1.00 0.00 65 TRP A C 16
ATOM 16100 O O . TRP A 1 65 ? -4.507 4.209 14.999 1.00 0.00 65 TRP A O 16
ATOM 16121 N N . THR A 1 66 ? -2.588 3.464 15.908 1.00 0.00 66 THR A N 16
ATOM 16122 C CA . THR A 1 66 ? -3.078 3.547 17.278 1.00 0.00 66 THR A CA 16
ATOM 16123 C C . THR A 1 66 ? -2.746 4.899 17.900 1.00 0.00 66 THR A C 16
ATOM 16124 O O . THR A 1 66 ? -1.874 4.999 18.762 1.00 0.00 66 THR A O 16
ATOM 16135 N N . GLY A 1 67 ? -3.449 5.938 17.458 1.00 0.00 67 GLY A N 16
ATOM 16136 C CA . GLY A 1 67 ? -3.214 7.270 17.983 1.00 0.00 67 GLY A CA 16
ATOM 16137 C C . GLY A 1 67 ? -3.107 8.314 16.889 1.00 0.00 67 GLY A C 16
ATOM 16138 O O . GLY A 1 67 ? -2.697 8.009 15.768 1.00 0.00 67 GLY A O 16
ATOM 16142 N N . LEU A 1 68 ? -3.476 9.548 17.213 1.00 0.00 68 LEU A N 16
ATOM 16143 C CA . LEU A 1 68 ? -3.422 10.641 16.249 1.00 0.00 68 LEU A CA 16
ATOM 16144 C C . LEU A 1 68 ? -2.109 11.408 16.369 1.00 0.00 68 LEU A C 16
ATOM 16145 O O . LEU A 1 68 ? -2.030 12.415 17.072 1.00 0.00 68 LEU A O 16
ATOM 16161 N N . GLU A 1 69 ? -1.082 10.925 15.676 1.00 0.00 69 GLU A N 16
ATOM 16162 C CA . GLU A 1 69 ? 0.227 11.567 15.705 1.00 0.00 69 GLU A CA 16
ATOM 16163 C C . GLU A 1 69 ? 0.241 12.815 14.827 1.00 0.00 69 GLU A C 16
ATOM 16164 O O . GLU A 1 69 ? 1.054 13.708 15.061 1.00 0.00 69 GLU A O 16
ATOM 16177 N N . GLY A 1 1 ? 25.390 8.061 -39.460 1.00 0.00 1 GLY A N 17
ATOM 16178 C CA . GLY A 1 1 ? 25.003 8.493 -38.129 1.00 0.00 1 GLY A CA 17
ATOM 16179 C C . GLY A 1 1 ? 24.087 7.501 -37.441 1.00 0.00 1 GLY A C 17
ATOM 16180 O O . GLY A 1 1 ? 23.172 7.891 -36.715 1.00 0.00 1 GLY A O 17
ATOM 16184 N N . SER A 1 2 ? 24.331 6.214 -37.670 1.00 0.00 2 SER A N 17
ATOM 16185 C CA . SER A 1 2 ? 23.517 5.164 -37.070 1.00 0.00 2 SER A CA 17
ATOM 16186 C C . SER A 1 2 ? 24.231 4.538 -35.876 1.00 0.00 2 SER A C 17
ATOM 16187 O O . SER A 1 2 ? 24.476 3.331 -35.848 1.00 0.00 2 SER A O 17
ATOM 16195 N N . SER A 1 3 ? 24.563 5.367 -34.892 1.00 0.00 3 SER A N 17
ATOM 16196 C CA . SER A 1 3 ? 25.252 4.897 -33.696 1.00 0.00 3 SER A CA 17
ATOM 16197 C C . SER A 1 3 ? 24.358 5.027 -32.467 1.00 0.00 3 SER A C 17
ATOM 16198 O O . SER A 1 3 ? 23.796 6.089 -32.203 1.00 0.00 3 SER A O 17
ATOM 16206 N N . GLY A 1 4 ? 24.232 3.936 -31.716 1.00 0.00 4 GLY A N 17
ATOM 16207 C CA . GLY A 1 4 ? 23.405 3.948 -30.524 1.00 0.00 4 GLY A CA 17
ATOM 16208 C C . GLY A 1 4 ? 24.008 4.779 -29.408 1.00 0.00 4 GLY A C 17
ATOM 16209 O O . GLY A 1 4 ? 25.170 4.593 -29.045 1.00 0.00 4 GLY A O 17
ATOM 16213 N N . SER A 1 5 ? 23.219 5.699 -28.864 1.00 0.00 5 SER A N 17
ATOM 16214 C CA . SER A 1 5 ? 23.683 6.565 -27.787 1.00 0.00 5 SER A CA 17
ATOM 16215 C C . SER A 1 5 ? 22.697 6.562 -26.623 1.00 0.00 5 SER A C 17
ATOM 16216 O O . SER A 1 5 ? 22.114 7.592 -26.286 1.00 0.00 5 SER A O 17
ATOM 16224 N N . SER A 1 6 ? 22.515 5.395 -26.013 1.00 0.00 6 SER A N 17
ATOM 16225 C CA . SER A 1 6 ? 21.597 5.254 -24.889 1.00 0.00 6 SER A CA 17
ATOM 16226 C C . SER A 1 6 ? 22.112 6.013 -23.669 1.00 0.00 6 SER A C 17
ATOM 16227 O O . SER A 1 6 ? 23.319 6.141 -23.468 1.00 0.00 6 SER A O 17
ATOM 16235 N N . GLY A 1 7 ? 21.185 6.513 -22.857 1.00 0.00 7 GLY A N 17
ATOM 16236 C CA . GLY A 1 7 ? 21.564 7.252 -21.667 1.00 0.00 7 GLY A CA 17
ATOM 16237 C C . GLY A 1 7 ? 21.342 6.457 -20.396 1.00 0.00 7 GLY A C 17
ATOM 16238 O O . GLY A 1 7 ? 20.714 5.400 -20.420 1.00 0.00 7 GLY A O 17
ATOM 16242 N N . GLU A 1 8 ? 21.860 6.967 -19.283 1.00 0.00 8 GLU A N 17
ATOM 16243 C CA . GLU A 1 8 ? 21.717 6.295 -17.997 1.00 0.00 8 GLU A CA 17
ATOM 16244 C C . GLU A 1 8 ? 20.289 6.423 -17.472 1.00 0.00 8 GLU A C 17
ATOM 16245 O O . GLU A 1 8 ? 19.726 7.517 -17.435 1.00 0.00 8 GLU A O 17
ATOM 16257 N N . ILE A 1 9 ? 19.711 5.297 -17.069 1.00 0.00 9 ILE A N 17
ATOM 16258 C CA . ILE A 1 9 ? 18.350 5.282 -16.546 1.00 0.00 9 ILE A CA 17
ATOM 16259 C C . ILE A 1 9 ? 18.287 5.914 -15.160 1.00 0.00 9 ILE A C 17
ATOM 16260 O O . ILE A 1 9 ? 18.839 5.380 -14.197 1.00 0.00 9 ILE A O 17
ATOM 16276 N N . SER A 1 10 ? 17.609 7.053 -15.065 1.00 0.00 10 SER A N 17
ATOM 16277 C CA . SER A 1 10 ? 17.475 7.760 -13.796 1.00 0.00 10 SER A CA 17
ATOM 16278 C C . SER A 1 10 ? 16.034 7.709 -13.296 1.00 0.00 10 SER A C 17
ATOM 16279 O O . SER A 1 10 ? 15.105 8.089 -14.007 1.00 0.00 10 SER A O 17
ATOM 16287 N N . GLY A 1 11 ? 15.858 7.236 -12.065 1.00 0.00 11 GLY A N 17
ATOM 16288 C CA . GLY A 1 11 ? 14.529 7.144 -11.490 1.00 0.00 11 GLY A CA 17
ATOM 16289 C C . GLY A 1 11 ? 14.547 6.612 -10.071 1.00 0.00 11 GLY A C 17
ATOM 16290 O O . GLY A 1 11 ? 15.502 5.951 -9.660 1.00 0.00 11 GLY A O 17
ATOM 16294 N N . PHE A 1 12 ? 13.491 6.901 -9.318 1.00 0.00 12 PHE A N 17
ATOM 16295 C CA . PHE A 1 12 ? 13.391 6.449 -7.935 1.00 0.00 12 PHE A CA 17
ATOM 16296 C C . PHE A 1 12 ? 13.100 4.952 -7.872 1.00 0.00 12 PHE A C 17
ATOM 16297 O O . PHE A 1 12 ? 12.399 4.408 -8.724 1.00 0.00 12 PHE A O 17
ATOM 16314 N N . GLY A 1 13 ? 13.646 4.292 -6.855 1.00 0.00 13 GLY A N 17
ATOM 16315 C CA . GLY A 1 13 ? 13.435 2.865 -6.699 1.00 0.00 13 GLY A CA 17
ATOM 16316 C C . GLY A 1 13 ? 12.146 2.546 -5.968 1.00 0.00 13 GLY A C 17
ATOM 16317 O O . GLY A 1 13 ? 11.216 1.988 -6.552 1.00 0.00 13 GLY A O 17
ATOM 16321 N N . GLN A 1 14 ? 12.090 2.898 -4.688 1.00 0.00 14 GLN A N 17
ATOM 16322 C CA . GLN A 1 14 ? 10.905 2.644 -3.877 1.00 0.00 14 GLN A CA 17
ATOM 16323 C C . GLN A 1 14 ? 9.981 3.857 -3.867 1.00 0.00 14 GLN A C 17
ATOM 16324 O O . GLN A 1 14 ? 10.429 4.992 -4.035 1.00 0.00 14 GLN A O 17
ATOM 16338 N N . CYS A 1 15 ? 8.691 3.609 -3.671 1.00 0.00 15 CYS A N 17
ATOM 16339 C CA . CYS A 1 15 ? 7.703 4.682 -3.641 1.00 0.00 15 CYS A CA 17
ATOM 16340 C C . CYS A 1 15 ? 6.458 4.253 -2.870 1.00 0.00 15 CYS A C 17
ATOM 16341 O O . CYS A 1 15 ? 6.262 3.068 -2.595 1.00 0.00 15 CYS A O 17
ATOM 16349 N N . LEU A 1 16 ? 5.620 5.224 -2.523 1.00 0.00 16 LEU A N 17
ATOM 16350 C CA . LEU A 1 16 ? 4.394 4.947 -1.782 1.00 0.00 16 LEU A CA 17
ATOM 16351 C C . LEU A 1 16 ? 3.167 5.145 -2.667 1.00 0.00 16 LEU A C 17
ATOM 16352 O O . LEU A 1 16 ? 2.810 6.273 -3.008 1.00 0.00 16 LEU A O 17
ATOM 16368 N N . VAL A 1 17 ? 2.524 4.041 -3.033 1.00 0.00 17 VAL A N 17
ATOM 16369 C CA . VAL A 1 17 ? 1.334 4.093 -3.875 1.00 0.00 17 VAL A CA 17
ATOM 16370 C C . VAL A 1 17 ? 0.183 3.315 -3.248 1.00 0.00 17 VAL A C 17
ATOM 16371 O O . VAL A 1 17 ? 0.371 2.209 -2.742 1.00 0.00 17 VAL A O 17
ATOM 16384 N N . TRP A 1 18 ? -1.009 3.900 -3.286 1.00 0.00 18 TRP A N 17
ATOM 16385 C CA . TRP A 1 18 ? -2.192 3.261 -2.721 1.00 0.00 18 TRP A CA 17
ATOM 16386 C C . TRP A 1 18 ? -3.288 3.121 -3.771 1.00 0.00 18 TRP A C 17
ATOM 16387 O O . TRP A 1 18 ? -3.419 3.961 -4.662 1.00 0.00 18 TRP A O 17
ATOM 16408 N N . VAL A 1 19 ? -4.074 2.054 -3.662 1.00 0.00 19 VAL A N 17
ATOM 16409 C CA . VAL A 1 19 ? -5.161 1.805 -4.602 1.00 0.00 19 VAL A CA 17
ATOM 16410 C C . VAL A 1 19 ? -6.458 1.481 -3.869 1.00 0.00 19 VAL A C 17
ATOM 16411 O O . VAL A 1 19 ? -6.474 0.665 -2.948 1.00 0.00 19 VAL A O 17
ATOM 16424 N N . GLN A 1 20 ? -7.543 2.126 -4.285 1.00 0.00 20 GLN A N 17
ATOM 16425 C CA . GLN A 1 20 ? -8.845 1.906 -3.668 1.00 0.00 20 GLN A CA 17
ATOM 16426 C C . GLN A 1 20 ? -9.614 0.808 -4.395 1.00 0.00 20 GLN A C 17
ATOM 16427 O O . GLN A 1 20 ? -9.695 0.802 -5.624 1.00 0.00 20 GLN A O 17
ATOM 16441 N N . CYS A 1 21 ? -10.177 -0.120 -3.629 1.00 0.00 21 CYS A N 17
ATOM 16442 C CA . CYS A 1 21 ? -10.939 -1.224 -4.199 1.00 0.00 21 CYS A CA 17
ATOM 16443 C C . CYS A 1 21 ? -12.015 -0.708 -5.151 1.00 0.00 21 CYS A C 17
ATOM 16444 O O . CYS A 1 21 ? -12.434 0.446 -5.063 1.00 0.00 21 CYS A O 17
ATOM 16451 N N . SER A 1 22 ? -12.458 -1.572 -6.058 1.00 0.00 22 SER A N 17
ATOM 16452 C CA . SER A 1 22 ? -13.482 -1.204 -7.028 1.00 0.00 22 SER A CA 17
ATOM 16453 C C . SER A 1 22 ? -14.878 -1.382 -6.439 1.00 0.00 22 SER A C 17
ATOM 16454 O O . SER A 1 22 ? -15.830 -0.721 -6.855 1.00 0.00 22 SER A O 17
ATOM 16462 N N . PHE A 1 23 ? -14.992 -2.281 -5.467 1.00 0.00 23 PHE A N 17
ATOM 16463 C CA . PHE A 1 23 ? -16.271 -2.548 -4.819 1.00 0.00 23 PHE A CA 17
ATOM 16464 C C . PHE A 1 23 ? -16.623 -1.441 -3.830 1.00 0.00 23 PHE A C 17
ATOM 16465 O O . PHE A 1 23 ? -15.757 -0.870 -3.165 1.00 0.00 23 PHE A O 17
ATOM 16482 N N . PRO A 1 24 ? -17.923 -1.128 -3.729 1.00 0.00 24 PRO A N 17
ATOM 16483 C CA . PRO A 1 24 ? -18.419 -0.088 -2.824 1.00 0.00 24 PRO A CA 17
ATOM 16484 C C . PRO A 1 24 ? -18.302 -0.490 -1.358 1.00 0.00 24 PRO A C 17
ATOM 16485 O O . PRO A 1 24 ? -17.810 0.277 -0.532 1.00 0.00 24 PRO A O 17
ATOM 16496 N N . ASN A 1 25 ? -18.757 -1.698 -1.043 1.00 0.00 25 ASN A N 17
ATOM 16497 C CA . ASN A 1 25 ? -18.703 -2.202 0.325 1.00 0.00 25 ASN A CA 17
ATOM 16498 C C . ASN A 1 25 ? -17.272 -2.190 0.853 1.00 0.00 25 ASN A C 17
ATOM 16499 O O . ASN A 1 25 ? -17.045 -2.137 2.062 1.00 0.00 25 ASN A O 17
ATOM 16510 N N . CYS A 1 26 ? -16.309 -2.240 -0.062 1.00 0.00 26 CYS A N 17
ATOM 16511 C CA . CYS A 1 26 ? -14.900 -2.235 0.310 1.00 0.00 26 CYS A CA 17
ATOM 16512 C C . CYS A 1 26 ? -14.381 -0.807 0.455 1.00 0.00 26 CYS A C 17
ATOM 16513 O O . CYS A 1 26 ? -14.192 -0.314 1.567 1.00 0.00 26 CYS A O 17
ATOM 16520 N N . GLY A 1 27 ? -14.152 -0.148 -0.677 1.00 0.00 27 GLY A N 17
ATOM 16521 C CA . GLY A 1 27 ? -13.658 1.216 -0.654 1.00 0.00 27 GLY A CA 17
ATOM 16522 C C . GLY A 1 27 ? -12.429 1.373 0.220 1.00 0.00 27 GLY A C 17
ATOM 16523 O O . GLY A 1 27 ? -12.181 2.447 0.770 1.00 0.00 27 GLY A O 17
ATOM 16527 N N . LYS A 1 28 ? -11.657 0.299 0.352 1.00 0.00 28 LYS A N 17
ATOM 16528 C CA . LYS A 1 28 ? -10.448 0.321 1.165 1.00 0.00 28 LYS A CA 17
ATOM 16529 C C . LYS A 1 28 ? -9.223 0.632 0.311 1.00 0.00 28 LYS A C 17
ATOM 16530 O O . LYS A 1 28 ? -9.151 0.240 -0.853 1.00 0.00 28 LYS A O 17
ATOM 16549 N N . TRP A 1 29 ? -8.263 1.338 0.898 1.00 0.00 29 TRP A N 17
ATOM 16550 C CA . TRP A 1 29 ? -7.040 1.700 0.190 1.00 0.00 29 TRP A CA 17
ATOM 16551 C C . TRP A 1 29 ? -5.927 0.699 0.478 1.00 0.00 29 TRP A C 17
ATOM 16552 O O . TRP A 1 29 ? -5.286 0.755 1.527 1.00 0.00 29 TRP A O 17
ATOM 16573 N N . ARG A 1 30 ? -5.703 -0.216 -0.460 1.00 0.00 30 ARG A N 17
ATOM 16574 C CA . ARG A 1 30 ? -4.667 -1.230 -0.306 1.00 0.00 30 ARG A CA 17
ATOM 16575 C C . ARG A 1 30 ? -3.297 -0.670 -0.679 1.00 0.00 30 ARG A C 17
ATOM 16576 O O . ARG A 1 30 ? -3.164 0.072 -1.652 1.00 0.00 30 ARG A O 17
ATOM 16597 N N . ARG A 1 31 ? -2.284 -1.031 0.101 1.00 0.00 31 ARG A N 17
ATOM 16598 C CA . ARG A 1 31 ? -0.925 -0.563 -0.147 1.00 0.00 31 ARG A CA 17
ATOM 16599 C C . ARG A 1 31 ? -0.175 -1.530 -1.059 1.00 0.00 31 ARG A C 17
ATOM 16600 O O . ARG A 1 31 ? -0.119 -2.731 -0.795 1.00 0.00 31 ARG A O 17
ATOM 16621 N N . LEU A 1 32 ? 0.398 -0.997 -2.132 1.00 0.00 32 LEU A N 17
ATOM 16622 C CA . LEU A 1 32 ? 1.145 -1.812 -3.085 1.00 0.00 32 LEU A CA 17
ATOM 16623 C C . LEU A 1 32 ? 2.642 -1.751 -2.798 1.00 0.00 32 LEU A C 17
ATOM 16624 O O . LEU A 1 32 ? 3.102 -0.906 -2.030 1.00 0.00 32 LEU A O 17
ATOM 16640 N N . CYS A 1 33 ? 3.396 -2.648 -3.423 1.00 0.00 33 CYS A N 17
ATOM 16641 C CA . CYS A 1 33 ? 4.841 -2.695 -3.236 1.00 0.00 33 CYS A CA 17
ATOM 16642 C C . CYS A 1 33 ? 5.510 -1.475 -3.861 1.00 0.00 33 CYS A C 17
ATOM 16643 O O . CYS A 1 33 ? 5.975 -0.581 -3.155 1.00 0.00 33 CYS A O 17
ATOM 16651 N N . GLY A 1 34 ? 5.555 -1.446 -5.189 1.00 0.00 34 GLY A N 17
ATOM 16652 C CA . GLY A 1 34 ? 6.170 -0.332 -5.886 1.00 0.00 34 GLY A CA 17
ATOM 16653 C C . GLY A 1 34 ? 6.190 -0.527 -7.389 1.00 0.00 34 GLY A C 17
ATOM 16654 O O . GLY A 1 34 ? 5.824 -1.591 -7.888 1.00 0.00 34 GLY A O 17
ATOM 16658 N N . ASN A 1 35 ? 6.616 0.502 -8.113 1.00 0.00 35 ASN A N 17
ATOM 16659 C CA . ASN A 1 35 ? 6.680 0.439 -9.569 1.00 0.00 35 ASN A CA 17
ATOM 16660 C C . ASN A 1 35 ? 5.293 0.213 -10.164 1.00 0.00 35 ASN A C 17
ATOM 16661 O O . ASN A 1 35 ? 5.144 -0.487 -11.167 1.00 0.00 35 ASN A O 17
ATOM 16672 N N . ILE A 1 36 ? 4.283 0.810 -9.541 1.00 0.00 36 ILE A N 17
ATOM 16673 C CA . ILE A 1 36 ? 2.910 0.675 -10.010 1.00 0.00 36 ILE A CA 17
ATOM 16674 C C . ILE A 1 36 ? 2.201 2.025 -10.032 1.00 0.00 36 ILE A C 17
ATOM 16675 O O . ILE A 1 36 ? 2.433 2.873 -9.171 1.00 0.00 36 ILE A O 17
ATOM 16691 N N . ASP A 1 37 ? 1.336 2.216 -11.022 1.00 0.00 37 ASP A N 17
ATOM 16692 C CA . ASP A 1 37 ? 0.591 3.462 -11.156 1.00 0.00 37 ASP A CA 17
ATOM 16693 C C . ASP A 1 37 ? -0.886 3.187 -11.421 1.00 0.00 37 ASP A C 17
ATOM 16694 O O . ASP A 1 37 ? -1.256 2.176 -12.019 1.00 0.00 37 ASP A O 17
ATOM 16703 N N . PRO A 1 38 ? -1.751 4.105 -10.965 1.00 0.00 38 PRO A N 17
ATOM 16704 C CA . PRO A 1 38 ? -3.201 3.982 -11.140 1.00 0.00 38 PRO A CA 17
ATOM 16705 C C . PRO A 1 38 ? -3.626 4.161 -12.593 1.00 0.00 38 PRO A C 17
ATOM 16706 O O . PRO A 1 38 ? -4.637 3.608 -13.027 1.00 0.00 38 PRO A O 17
ATOM 16717 N N . SER A 1 39 ? -2.848 4.937 -13.342 1.00 0.00 39 SER A N 17
ATOM 16718 C CA . SER A 1 39 ? -3.147 5.191 -14.746 1.00 0.00 39 SER A CA 17
ATOM 16719 C C . SER A 1 39 ? -3.054 3.906 -15.563 1.00 0.00 39 SER A C 17
ATOM 16720 O O . SER A 1 39 ? -3.823 3.696 -16.501 1.00 0.00 39 SER A O 17
ATOM 16728 N N . VAL A 1 40 ? -2.106 3.048 -15.199 1.00 0.00 40 VAL A N 17
ATOM 16729 C CA . VAL A 1 40 ? -1.912 1.782 -15.896 1.00 0.00 40 VAL A CA 17
ATOM 16730 C C . VAL A 1 40 ? -2.756 0.676 -15.271 1.00 0.00 40 VAL A C 17
ATOM 16731 O O . VAL A 1 40 ? -3.091 -0.311 -15.928 1.00 0.00 40 VAL A O 17
ATOM 16744 N N . LEU A 1 41 ? -3.096 0.846 -13.999 1.00 0.00 41 LEU A N 17
ATOM 16745 C CA . LEU A 1 41 ? -3.902 -0.138 -13.284 1.00 0.00 41 LEU A CA 17
ATOM 16746 C C . LEU A 1 41 ? -5.323 -0.184 -13.838 1.00 0.00 41 LEU A C 17
ATOM 16747 O O . LEU A 1 41 ? -5.829 0.788 -14.399 1.00 0.00 41 LEU A O 17
ATOM 16763 N N . PRO A 1 42 ? -5.984 -1.340 -13.677 1.00 0.00 42 PRO A N 17
ATOM 16764 C CA . PRO A 1 42 ? -7.356 -1.540 -14.152 1.00 0.00 42 PRO A CA 17
ATOM 16765 C C . PRO A 1 42 ? -8.371 -0.735 -13.348 1.00 0.00 42 PRO A C 17
ATOM 16766 O O . PRO A 1 42 ? -8.192 -0.511 -12.151 1.00 0.00 42 PRO A O 17
ATOM 16777 N N . ASP A 1 43 ? -9.436 -0.302 -14.013 1.00 0.00 43 ASP A N 17
ATOM 16778 C CA . ASP A 1 43 ? -10.481 0.478 -13.360 1.00 0.00 43 ASP A CA 17
ATOM 16779 C C . ASP A 1 43 ? -11.287 -0.391 -12.399 1.00 0.00 43 ASP A C 17
ATOM 16780 O O . ASP A 1 43 ? -11.865 0.107 -11.434 1.00 0.00 43 ASP A O 17
ATOM 16789 N N . ASN A 1 44 ? -11.321 -1.691 -12.672 1.00 0.00 44 ASN A N 17
ATOM 16790 C CA . ASN A 1 44 ? -12.058 -2.629 -11.832 1.00 0.00 44 ASN A CA 17
ATOM 16791 C C . ASN A 1 44 ? -11.121 -3.343 -10.862 1.00 0.00 44 ASN A C 17
ATOM 16792 O O . ASN A 1 44 ? -11.353 -4.494 -10.493 1.00 0.00 44 ASN A O 17
ATOM 16803 N N . TRP A 1 45 ? -10.063 -2.651 -10.454 1.00 0.00 45 TRP A N 17
ATOM 16804 C CA . TRP A 1 45 ? -9.091 -3.219 -9.526 1.00 0.00 45 TRP A CA 17
ATOM 16805 C C . TRP A 1 45 ? -9.725 -3.475 -8.163 1.00 0.00 45 TRP A C 17
ATOM 16806 O O . TRP A 1 45 ? -10.574 -2.708 -7.709 1.00 0.00 45 TRP A O 17
ATOM 16827 N N . SER A 1 46 ? -9.308 -4.559 -7.516 1.00 0.00 46 SER A N 17
ATOM 16828 C CA . SER A 1 46 ? -9.839 -4.918 -6.206 1.00 0.00 46 SER A CA 17
ATOM 16829 C C . SER A 1 46 ? -8.723 -5.394 -5.280 1.00 0.00 46 SER A C 17
ATOM 16830 O O . SER A 1 46 ? -7.564 -5.494 -5.685 1.00 0.00 46 SER A O 17
ATOM 16838 N N . CYS A 1 47 ? -9.081 -5.687 -4.035 1.00 0.00 47 CYS A N 17
ATOM 16839 C CA . CYS A 1 47 ? -8.113 -6.152 -3.049 1.00 0.00 47 CYS A CA 17
ATOM 16840 C C . CYS A 1 47 ? -7.432 -7.434 -3.519 1.00 0.00 47 CYS A C 17
ATOM 16841 O O . CYS A 1 47 ? -6.272 -7.689 -3.194 1.00 0.00 47 CYS A O 17
ATOM 16848 N N . ASP A 1 48 ? -8.161 -8.238 -4.285 1.00 0.00 48 ASP A N 17
ATOM 16849 C CA . ASP A 1 48 ? -7.629 -9.494 -4.800 1.00 0.00 48 ASP A CA 17
ATOM 16850 C C . ASP A 1 48 ? -6.466 -9.240 -5.754 1.00 0.00 48 ASP A C 17
ATOM 16851 O O . ASP A 1 48 ? -5.679 -10.141 -6.043 1.00 0.00 48 ASP A O 17
ATOM 16860 N N . GLN A 1 49 ? -6.364 -8.007 -6.241 1.00 0.00 49 GLN A N 17
ATOM 16861 C CA . GLN A 1 49 ? -5.298 -7.635 -7.164 1.00 0.00 49 GLN A CA 17
ATOM 16862 C C . GLN A 1 49 ? -4.178 -6.901 -6.434 1.00 0.00 49 GLN A C 17
ATOM 16863 O O . GLN A 1 49 ? -3.495 -6.059 -7.015 1.00 0.00 49 GLN A O 17
ATOM 16877 N N . ASN A 1 50 ? -3.997 -7.226 -5.158 1.00 0.00 50 ASN A N 17
ATOM 16878 C CA . ASN A 1 50 ? -2.960 -6.596 -4.349 1.00 0.00 50 ASN A CA 17
ATOM 16879 C C . ASN A 1 50 ? -1.695 -7.447 -4.327 1.00 0.00 50 ASN A C 17
ATOM 16880 O O . ASN A 1 50 ? -1.737 -8.649 -4.591 1.00 0.00 50 ASN A O 17
ATOM 16891 N N . THR A 1 51 ? -0.569 -6.816 -4.010 1.00 0.00 51 THR A N 17
ATOM 16892 C CA . THR A 1 51 ? 0.709 -7.514 -3.954 1.00 0.00 51 THR A CA 17
ATOM 16893 C C . THR A 1 51 ? 1.039 -7.943 -2.529 1.00 0.00 51 THR A C 17
ATOM 16894 O O . THR A 1 51 ? 1.832 -8.860 -2.314 1.00 0.00 51 THR A O 17
ATOM 16905 N N . ASP A 1 52 ? 0.427 -7.274 -1.558 1.00 0.00 52 ASP A N 17
ATOM 16906 C CA . ASP A 1 52 ? 0.654 -7.588 -0.152 1.00 0.00 52 ASP A CA 17
ATOM 16907 C C . ASP A 1 52 ? -0.365 -8.605 0.350 1.00 0.00 52 ASP A C 17
ATOM 16908 O O . ASP A 1 52 ? -1.551 -8.300 0.479 1.00 0.00 52 ASP A O 17
ATOM 16917 N N . VAL A 1 53 ? 0.104 -9.817 0.631 1.00 0.00 53 VAL A N 17
ATOM 16918 C CA . VAL A 1 53 ? -0.766 -10.880 1.119 1.00 0.00 53 VAL A CA 17
ATOM 16919 C C . VAL A 1 53 ? -1.519 -10.443 2.370 1.00 0.00 53 VAL A C 17
ATOM 16920 O O . VAL A 1 53 ? -2.599 -10.953 2.666 1.00 0.00 53 VAL A O 17
ATOM 16933 N N . GLN A 1 54 ? -0.942 -9.494 3.101 1.00 0.00 54 GLN A N 17
ATOM 16934 C CA . GLN A 1 54 ? -1.559 -8.988 4.321 1.00 0.00 54 GLN A CA 17
ATOM 16935 C C . GLN A 1 54 ? -2.845 -8.231 4.007 1.00 0.00 54 GLN A C 17
ATOM 16936 O O . GLN A 1 54 ? -3.716 -8.084 4.865 1.00 0.00 54 GLN A O 17
ATOM 16950 N N . TYR A 1 55 ? -2.956 -7.751 2.774 1.00 0.00 55 TYR A N 17
ATOM 16951 C CA . TYR A 1 55 ? -4.135 -7.005 2.347 1.00 0.00 55 TYR A CA 17
ATOM 16952 C C . TYR A 1 55 ? -4.471 -7.305 0.889 1.00 0.00 55 TYR A C 17
ATOM 16953 O O . TYR A 1 55 ? -4.623 -6.395 0.076 1.00 0.00 55 TYR A O 17
ATOM 16971 N N . ASN A 1 56 ? -4.586 -8.589 0.567 1.00 0.00 56 ASN A N 17
ATOM 16972 C CA . ASN A 1 56 ? -4.904 -9.011 -0.792 1.00 0.00 56 ASN A CA 17
ATOM 16973 C C . ASN A 1 56 ? -6.303 -9.616 -0.860 1.00 0.00 56 ASN A C 17
ATOM 16974 O O . ASN A 1 56 ? -6.619 -10.373 -1.779 1.00 0.00 56 ASN A O 17
ATOM 16985 N N . ARG A 1 57 ? -7.137 -9.277 0.118 1.00 0.00 57 ARG A N 17
ATOM 16986 C CA . ARG A 1 57 ? -8.502 -9.787 0.169 1.00 0.00 57 ARG A CA 17
ATOM 16987 C C . ARG A 1 57 ? -9.491 -8.663 0.464 1.00 0.00 57 ARG A C 17
ATOM 16988 O O . ARG A 1 57 ? -9.127 -7.635 1.035 1.00 0.00 57 ARG A O 17
ATOM 17009 N N . CYS A 1 58 ? -10.744 -8.866 0.070 1.00 0.00 58 CYS A N 17
ATOM 17010 C CA . CYS A 1 58 ? -11.786 -7.871 0.290 1.00 0.00 58 CYS A CA 17
ATOM 17011 C C . CYS A 1 58 ? -12.371 -7.997 1.694 1.00 0.00 58 CYS A C 17
ATOM 17012 O O . CYS A 1 58 ? -13.292 -7.268 2.062 1.00 0.00 58 CYS A O 17
ATOM 17019 N N . ASP A 1 59 ? -11.829 -8.927 2.473 1.00 0.00 59 ASP A N 17
ATOM 17020 C CA . ASP A 1 59 ? -12.295 -9.148 3.837 1.00 0.00 59 ASP A CA 17
ATOM 17021 C C . ASP A 1 59 ? -11.324 -8.546 4.848 1.00 0.00 59 ASP A C 17
ATOM 17022 O O . ASP A 1 59 ? -11.701 -8.239 5.979 1.00 0.00 59 ASP A O 17
ATOM 17031 N N . ILE A 1 60 ? -10.072 -8.381 4.432 1.00 0.00 60 ILE A N 17
ATOM 17032 C CA . ILE A 1 60 ? -9.048 -7.816 5.301 1.00 0.00 60 ILE A CA 17
ATOM 17033 C C . ILE A 1 60 ? -9.287 -6.329 5.538 1.00 0.00 60 ILE A C 17
ATOM 17034 O O . ILE A 1 60 ? -9.417 -5.539 4.603 1.00 0.00 60 ILE A O 17
ATOM 17050 N N . PRO A 1 61 ? -9.344 -5.935 6.819 1.00 0.00 61 PRO A N 17
ATOM 17051 C CA . PRO A 1 61 ? -9.566 -4.540 7.209 1.00 0.00 61 PRO A CA 17
ATOM 17052 C C . PRO A 1 61 ? -8.369 -3.651 6.888 1.00 0.00 61 PRO A C 17
ATOM 17053 O O . PRO A 1 61 ? -7.252 -4.139 6.712 1.00 0.00 61 PRO A O 17
ATOM 17064 N N . GLU A 1 62 ? -8.609 -2.346 6.813 1.00 0.00 62 GLU A N 17
ATOM 17065 C CA . GLU A 1 62 ? -7.550 -1.391 6.512 1.00 0.00 62 GLU A CA 17
ATOM 17066 C C . GLU A 1 62 ? -6.600 -1.241 7.697 1.00 0.00 62 GLU A C 17
ATOM 17067 O O . GLU A 1 62 ? -6.961 -1.536 8.836 1.00 0.00 62 GLU A O 17
ATOM 17079 N N . GLU A 1 63 ? -5.384 -0.780 7.419 1.00 0.00 63 GLU A N 17
ATOM 17080 C CA . GLU A 1 63 ? -4.382 -0.593 8.461 1.00 0.00 63 GLU A CA 17
ATOM 17081 C C . GLU A 1 63 ? -4.917 0.301 9.577 1.00 0.00 63 GLU A C 17
ATOM 17082 O O . GLU A 1 63 ? -6.023 0.835 9.484 1.00 0.00 63 GLU A O 17
ATOM 17094 N N . THR A 1 64 ? -4.125 0.459 10.633 1.00 0.00 64 THR A N 17
ATOM 17095 C CA . THR A 1 64 ? -4.519 1.285 11.767 1.00 0.00 64 THR A CA 17
ATOM 17096 C C . THR A 1 64 ? -4.911 2.687 11.315 1.00 0.00 64 THR A C 17
ATOM 17097 O O . THR A 1 64 ? -4.245 3.287 10.472 1.00 0.00 64 THR A O 17
ATOM 17108 N N . TRP A 1 65 ? -5.995 3.205 11.883 1.00 0.00 65 TRP A N 17
ATOM 17109 C CA . TRP A 1 65 ? -6.475 4.538 11.539 1.00 0.00 65 TRP A CA 17
ATOM 17110 C C . TRP A 1 65 ? -5.568 5.612 12.129 1.00 0.00 65 TRP A C 17
ATOM 17111 O O . TRP A 1 65 ? -4.997 6.426 11.401 1.00 0.00 65 TRP A O 17
ATOM 17132 N N . THR A 1 66 ? -5.438 5.610 13.452 1.00 0.00 66 THR A N 17
ATOM 17133 C CA . THR A 1 66 ? -4.601 6.585 14.139 1.00 0.00 66 THR A CA 17
ATOM 17134 C C . THR A 1 66 ? -3.150 6.122 14.194 1.00 0.00 66 THR A C 17
ATOM 17135 O O . THR A 1 66 ? -2.811 5.195 14.928 1.00 0.00 66 THR A O 17
ATOM 17146 N N . GLY A 1 67 ? -2.295 6.775 13.412 1.00 0.00 67 GLY A N 17
ATOM 17147 C CA . GLY A 1 67 ? -0.889 6.416 13.388 1.00 0.00 67 GLY A CA 17
ATOM 17148 C C . GLY A 1 67 ? -0.097 7.095 14.487 1.00 0.00 67 GLY A C 17
ATOM 17149 O O . GLY A 1 67 ? 0.910 7.753 14.222 1.00 0.00 67 GLY A O 17
ATOM 17153 N N . LEU A 1 68 ? -0.553 6.939 15.725 1.00 0.00 68 LEU A N 17
ATOM 17154 C CA . LEU A 1 68 ? 0.119 7.545 16.870 1.00 0.00 68 LEU A CA 17
ATOM 17155 C C . LEU A 1 68 ? 0.393 6.506 17.952 1.00 0.00 68 LEU A C 17
ATOM 17156 O O . LEU A 1 68 ? -0.529 6.010 18.598 1.00 0.00 68 LEU A O 17
ATOM 17172 N N . GLU A 1 69 ? 1.668 6.183 18.146 1.00 0.00 69 GLU A N 17
ATOM 17173 C CA . GLU A 1 69 ? 2.064 5.204 19.152 1.00 0.00 69 GLU A CA 17
ATOM 17174 C C . GLU A 1 69 ? 2.523 5.895 20.432 1.00 0.00 69 GLU A C 17
ATOM 17175 O O . GLU A 1 69 ? 2.516 5.269 21.491 1.00 0.00 69 GLU A O 17
ATOM 17188 N N . GLY A 1 1 ? 27.033 -5.574 4.330 1.00 0.00 1 GLY A N 18
ATOM 17189 C CA . GLY A 1 1 ? 25.887 -4.963 3.685 1.00 0.00 1 GLY A CA 18
ATOM 17190 C C . GLY A 1 1 ? 26.204 -3.594 3.114 1.00 0.00 1 GLY A C 18
ATOM 17191 O O . GLY A 1 1 ? 25.829 -2.573 3.689 1.00 0.00 1 GLY A O 18
ATOM 17195 N N . SER A 1 2 ? 26.899 -3.574 1.982 1.00 0.00 2 SER A N 18
ATOM 17196 C CA . SER A 1 2 ? 27.272 -2.321 1.336 1.00 0.00 2 SER A CA 18
ATOM 17197 C C . SER A 1 2 ? 26.310 -1.987 0.200 1.00 0.00 2 SER A C 18
ATOM 17198 O O . SER A 1 2 ? 25.710 -0.913 0.175 1.00 0.00 2 SER A O 18
ATOM 17206 N N . SER A 1 3 ? 26.170 -2.917 -0.740 1.00 0.00 3 SER A N 18
ATOM 17207 C CA . SER A 1 3 ? 25.284 -2.721 -1.881 1.00 0.00 3 SER A CA 18
ATOM 17208 C C . SER A 1 3 ? 23.886 -2.317 -1.422 1.00 0.00 3 SER A C 18
ATOM 17209 O O . SER A 1 3 ? 23.289 -2.969 -0.566 1.00 0.00 3 SER A O 18
ATOM 17217 N N . GLY A 1 4 ? 23.370 -1.236 -1.999 1.00 0.00 4 GLY A N 18
ATOM 17218 C CA . GLY A 1 4 ? 22.047 -0.762 -1.636 1.00 0.00 4 GLY A CA 18
ATOM 17219 C C . GLY A 1 4 ? 22.077 0.207 -0.471 1.00 0.00 4 GLY A C 18
ATOM 17220 O O . GLY A 1 4 ? 23.094 0.337 0.211 1.00 0.00 4 GLY A O 18
ATOM 17224 N N . SER A 1 5 ? 20.960 0.890 -0.242 1.00 0.00 5 SER A N 18
ATOM 17225 C CA . SER A 1 5 ? 20.864 1.857 0.845 1.00 0.00 5 SER A CA 18
ATOM 17226 C C . SER A 1 5 ? 19.461 1.864 1.443 1.00 0.00 5 SER A C 18
ATOM 17227 O O . SER A 1 5 ? 18.471 1.688 0.733 1.00 0.00 5 SER A O 18
ATOM 17235 N N . SER A 1 6 ? 19.383 2.070 2.754 1.00 0.00 6 SER A N 18
ATOM 17236 C CA . SER A 1 6 ? 18.102 2.098 3.449 1.00 0.00 6 SER A CA 18
ATOM 17237 C C . SER A 1 6 ? 17.393 0.752 3.335 1.00 0.00 6 SER A C 18
ATOM 17238 O O . SER A 1 6 ? 16.167 0.688 3.247 1.00 0.00 6 SER A O 18
ATOM 17246 N N . GLY A 1 7 ? 18.175 -0.324 3.336 1.00 0.00 7 GLY A N 18
ATOM 17247 C CA . GLY A 1 7 ? 17.605 -1.655 3.232 1.00 0.00 7 GLY A CA 18
ATOM 17248 C C . GLY A 1 7 ? 16.872 -2.072 4.491 1.00 0.00 7 GLY A C 18
ATOM 17249 O O . GLY A 1 7 ? 17.478 -2.596 5.425 1.00 0.00 7 GLY A O 18
ATOM 17253 N N . GLU A 1 8 ? 15.564 -1.838 4.517 1.00 0.00 8 GLU A N 18
ATOM 17254 C CA . GLU A 1 8 ? 14.748 -2.191 5.673 1.00 0.00 8 GLU A CA 18
ATOM 17255 C C . GLU A 1 8 ? 14.010 -3.506 5.437 1.00 0.00 8 GLU A C 18
ATOM 17256 O O . GLU A 1 8 ? 13.515 -3.763 4.339 1.00 0.00 8 GLU A O 18
ATOM 17268 N N . ILE A 1 9 ? 13.942 -4.333 6.474 1.00 0.00 9 ILE A N 18
ATOM 17269 C CA . ILE A 1 9 ? 13.265 -5.621 6.380 1.00 0.00 9 ILE A CA 18
ATOM 17270 C C . ILE A 1 9 ? 11.852 -5.542 6.950 1.00 0.00 9 ILE A C 18
ATOM 17271 O O . ILE A 1 9 ? 11.666 -5.314 8.145 1.00 0.00 9 ILE A O 18
ATOM 17287 N N . SER A 1 10 ? 10.860 -5.733 6.087 1.00 0.00 10 SER A N 18
ATOM 17288 C CA . SER A 1 10 ? 9.464 -5.682 6.504 1.00 0.00 10 SER A CA 18
ATOM 17289 C C . SER A 1 10 ? 9.113 -4.305 7.059 1.00 0.00 10 SER A C 18
ATOM 17290 O O . SER A 1 10 ? 8.274 -4.178 7.950 1.00 0.00 10 SER A O 18
ATOM 17298 N N . GLY A 1 11 ? 9.762 -3.275 6.524 1.00 0.00 11 GLY A N 18
ATOM 17299 C CA . GLY A 1 11 ? 9.506 -1.921 6.977 1.00 0.00 11 GLY A CA 18
ATOM 17300 C C . GLY A 1 11 ? 8.732 -1.105 5.960 1.00 0.00 11 GLY A C 18
ATOM 17301 O O . GLY A 1 11 ? 8.387 -1.603 4.888 1.00 0.00 11 GLY A O 18
ATOM 17305 N N . PHE A 1 12 ? 8.457 0.150 6.296 1.00 0.00 12 PHE A N 18
ATOM 17306 C CA . PHE A 1 12 ? 7.716 1.036 5.405 1.00 0.00 12 PHE A CA 18
ATOM 17307 C C . PHE A 1 12 ? 8.426 1.173 4.061 1.00 0.00 12 PHE A C 18
ATOM 17308 O O . PHE A 1 12 ? 9.654 1.150 3.990 1.00 0.00 12 PHE A O 18
ATOM 17325 N N . GLY A 1 13 ? 7.642 1.314 2.997 1.00 0.00 13 GLY A N 18
ATOM 17326 C CA . GLY A 1 13 ? 8.212 1.452 1.669 1.00 0.00 13 GLY A CA 18
ATOM 17327 C C . GLY A 1 13 ? 8.454 2.899 1.289 1.00 0.00 13 GLY A C 18
ATOM 17328 O O . GLY A 1 13 ? 7.768 3.798 1.774 1.00 0.00 13 GLY A O 18
ATOM 17332 N N . GLN A 1 14 ? 9.435 3.125 0.421 1.00 0.00 14 GLN A N 18
ATOM 17333 C CA . GLN A 1 14 ? 9.768 4.474 -0.021 1.00 0.00 14 GLN A CA 18
ATOM 17334 C C . GLN A 1 14 ? 8.709 5.009 -0.980 1.00 0.00 14 GLN A C 18
ATOM 17335 O O . GLN A 1 14 ? 8.511 6.220 -1.087 1.00 0.00 14 GLN A O 18
ATOM 17349 N N . CYS A 1 15 ? 8.034 4.101 -1.674 1.00 0.00 15 CYS A N 18
ATOM 17350 C CA . CYS A 1 15 ? 6.996 4.482 -2.626 1.00 0.00 15 CYS A CA 18
ATOM 17351 C C . CYS A 1 15 ? 5.658 4.682 -1.920 1.00 0.00 15 CYS A C 18
ATOM 17352 O O . CYS A 1 15 ? 5.172 3.790 -1.224 1.00 0.00 15 CYS A O 18
ATOM 17360 N N . LEU A 1 16 ? 5.069 5.858 -2.103 1.00 0.00 16 LEU A N 18
ATOM 17361 C CA . LEU A 1 16 ? 3.788 6.177 -1.483 1.00 0.00 16 LEU A CA 18
ATOM 17362 C C . LEU A 1 16 ? 2.649 6.052 -2.490 1.00 0.00 16 LEU A C 18
ATOM 17363 O O . LEU A 1 16 ? 2.155 7.052 -3.012 1.00 0.00 16 LEU A O 18
ATOM 17379 N N . VAL A 1 17 ? 2.236 4.817 -2.758 1.00 0.00 17 VAL A N 18
ATOM 17380 C CA . VAL A 1 17 ? 1.153 4.561 -3.700 1.00 0.00 17 VAL A CA 18
ATOM 17381 C C . VAL A 1 17 ? 0.063 3.705 -3.065 1.00 0.00 17 VAL A C 18
ATOM 17382 O O . VAL A 1 17 ? 0.344 2.662 -2.475 1.00 0.00 17 VAL A O 18
ATOM 17395 N N . TRP A 1 18 ? -1.181 4.153 -3.190 1.00 0.00 18 TRP A N 18
ATOM 17396 C CA . TRP A 1 18 ? -2.314 3.427 -2.628 1.00 0.00 18 TRP A CA 18
ATOM 17397 C C . TRP A 1 18 ? -3.416 3.250 -3.666 1.00 0.00 18 TRP A C 18
ATOM 17398 O O . TRP A 1 18 ? -3.679 4.149 -4.466 1.00 0.00 18 TRP A O 18
ATOM 17419 N N . VAL A 1 19 ? -4.059 2.087 -3.649 1.00 0.00 19 VAL A N 18
ATOM 17420 C CA . VAL A 1 19 ? -5.135 1.794 -4.589 1.00 0.00 19 VAL A CA 18
ATOM 17421 C C . VAL A 1 19 ? -6.435 1.484 -3.856 1.00 0.00 19 VAL A C 18
ATOM 17422 O O . VAL A 1 19 ? -6.455 0.692 -2.914 1.00 0.00 19 VAL A O 18
ATOM 17435 N N . GLN A 1 20 ? -7.520 2.114 -4.296 1.00 0.00 20 GLN A N 18
ATOM 17436 C CA . GLN A 1 20 ? -8.826 1.905 -3.681 1.00 0.00 20 GLN A CA 18
ATOM 17437 C C . GLN A 1 20 ? -9.603 0.814 -4.410 1.00 0.00 20 GLN A C 18
ATOM 17438 O O . GLN A 1 20 ? -9.705 0.824 -5.637 1.00 0.00 20 GLN A O 18
ATOM 17452 N N . CYS A 1 21 ? -10.148 -0.127 -3.647 1.00 0.00 21 CYS A N 18
ATOM 17453 C CA . CYS A 1 21 ? -10.915 -1.227 -4.219 1.00 0.00 21 CYS A CA 18
ATOM 17454 C C . CYS A 1 21 ? -11.994 -0.704 -5.163 1.00 0.00 21 CYS A C 18
ATOM 17455 O O . CYS A 1 21 ? -12.414 0.449 -5.065 1.00 0.00 21 CYS A O 18
ATOM 17462 N N . SER A 1 22 ? -12.439 -1.561 -6.077 1.00 0.00 22 SER A N 18
ATOM 17463 C CA . SER A 1 22 ? -13.467 -1.185 -7.041 1.00 0.00 22 SER A CA 18
ATOM 17464 C C . SER A 1 22 ? -14.861 -1.358 -6.444 1.00 0.00 22 SER A C 18
ATOM 17465 O O . SER A 1 22 ? -15.805 -0.673 -6.835 1.00 0.00 22 SER A O 18
ATOM 17473 N N . PHE A 1 23 ? -14.980 -2.281 -5.495 1.00 0.00 23 PHE A N 18
ATOM 17474 C CA . PHE A 1 23 ? -16.258 -2.546 -4.844 1.00 0.00 23 PHE A CA 18
ATOM 17475 C C . PHE A 1 23 ? -16.606 -1.437 -3.856 1.00 0.00 23 PHE A C 18
ATOM 17476 O O . PHE A 1 23 ? -15.739 -0.868 -3.192 1.00 0.00 23 PHE A O 18
ATOM 17493 N N . PRO A 1 24 ? -17.906 -1.121 -3.755 1.00 0.00 24 PRO A N 18
ATOM 17494 C CA . PRO A 1 24 ? -18.400 -0.079 -2.851 1.00 0.00 24 PRO A CA 18
ATOM 17495 C C . PRO A 1 24 ? -18.283 -0.480 -1.385 1.00 0.00 24 PRO A C 18
ATOM 17496 O O . PRO A 1 24 ? -17.784 0.285 -0.560 1.00 0.00 24 PRO A O 18
ATOM 17507 N N . ASN A 1 25 ? -18.746 -1.684 -1.067 1.00 0.00 25 ASN A N 18
ATOM 17508 C CA . ASN A 1 25 ? -18.693 -2.186 0.302 1.00 0.00 25 ASN A CA 18
ATOM 17509 C C . ASN A 1 25 ? -17.262 -2.172 0.831 1.00 0.00 25 ASN A C 18
ATOM 17510 O O . ASN A 1 25 ? -17.037 -2.111 2.040 1.00 0.00 25 ASN A O 18
ATOM 17521 N N . CYS A 1 26 ? -16.299 -2.228 -0.082 1.00 0.00 26 CYS A N 18
ATOM 17522 C CA . CYS A 1 26 ? -14.889 -2.222 0.292 1.00 0.00 26 CYS A CA 18
ATOM 17523 C C . CYS A 1 26 ? -14.370 -0.794 0.430 1.00 0.00 26 CYS A C 18
ATOM 17524 O O . CYS A 1 26 ? -14.183 -0.294 1.539 1.00 0.00 26 CYS A O 18
ATOM 17531 N N . GLY A 1 27 ? -14.139 -0.141 -0.705 1.00 0.00 27 GLY A N 18
ATOM 17532 C CA . GLY A 1 27 ? -13.644 1.223 -0.689 1.00 0.00 27 GLY A CA 18
ATOM 17533 C C . GLY A 1 27 ? -12.422 1.386 0.193 1.00 0.00 27 GLY A C 18
ATOM 17534 O O . GLY A 1 27 ? -12.183 2.461 0.743 1.00 0.00 27 GLY A O 18
ATOM 17538 N N . LYS A 1 28 ? -11.647 0.316 0.330 1.00 0.00 28 LYS A N 18
ATOM 17539 C CA . LYS A 1 28 ? -10.442 0.344 1.151 1.00 0.00 28 LYS A CA 18
ATOM 17540 C C . LYS A 1 28 ? -9.213 0.654 0.304 1.00 0.00 28 LYS A C 18
ATOM 17541 O O . LYS A 1 28 ? -9.127 0.248 -0.855 1.00 0.00 28 LYS A O 18
ATOM 17560 N N . TRP A 1 29 ? -8.263 1.375 0.890 1.00 0.00 29 TRP A N 18
ATOM 17561 C CA . TRP A 1 29 ? -7.037 1.738 0.188 1.00 0.00 29 TRP A CA 18
ATOM 17562 C C . TRP A 1 29 ? -5.921 0.744 0.491 1.00 0.00 29 TRP A C 18
ATOM 17563 O O . TRP A 1 29 ? -5.271 0.827 1.533 1.00 0.00 29 TRP A O 18
ATOM 17584 N N . ARG A 1 30 ? -5.705 -0.194 -0.425 1.00 0.00 30 ARG A N 18
ATOM 17585 C CA . ARG A 1 30 ? -4.668 -1.204 -0.254 1.00 0.00 30 ARG A CA 18
ATOM 17586 C C . ARG A 1 30 ? -3.293 -0.634 -0.588 1.00 0.00 30 ARG A C 18
ATOM 17587 O O . ARG A 1 30 ? -3.182 0.389 -1.264 1.00 0.00 30 ARG A O 18
ATOM 17608 N N . ARG A 1 31 ? -2.249 -1.301 -0.108 1.00 0.00 31 ARG A N 18
ATOM 17609 C CA . ARG A 1 31 ? -0.881 -0.860 -0.354 1.00 0.00 31 ARG A CA 18
ATOM 17610 C C . ARG A 1 31 ? -0.233 -1.690 -1.458 1.00 0.00 31 ARG A C 18
ATOM 17611 O O . ARG A 1 31 ? -0.280 -2.920 -1.434 1.00 0.00 31 ARG A O 18
ATOM 17632 N N . LEU A 1 32 ? 0.373 -1.009 -2.425 1.00 0.00 32 LEU A N 18
ATOM 17633 C CA . LEU A 1 32 ? 1.032 -1.682 -3.538 1.00 0.00 32 LEU A CA 18
ATOM 17634 C C . LEU A 1 32 ? 2.547 -1.532 -3.447 1.00 0.00 32 LEU A C 18
ATOM 17635 O O . LEU A 1 32 ? 3.051 -0.558 -2.886 1.00 0.00 32 LEU A O 18
ATOM 17651 N N . CYS A 1 33 ? 3.267 -2.500 -4.003 1.00 0.00 33 CYS A N 18
ATOM 17652 C CA . CYS A 1 33 ? 4.725 -2.474 -3.985 1.00 0.00 33 CYS A CA 18
ATOM 17653 C C . CYS A 1 33 ? 5.256 -1.231 -4.691 1.00 0.00 33 CYS A C 18
ATOM 17654 O O . CYS A 1 33 ? 4.486 -0.384 -5.141 1.00 0.00 33 CYS A O 18
ATOM 17662 N N . GLY A 1 34 ? 6.579 -1.127 -4.782 1.00 0.00 34 GLY A N 18
ATOM 17663 C CA . GLY A 1 34 ? 7.190 0.018 -5.432 1.00 0.00 34 GLY A CA 18
ATOM 17664 C C . GLY A 1 34 ? 7.502 -0.243 -6.892 1.00 0.00 34 GLY A C 18
ATOM 17665 O O . GLY A 1 34 ? 8.348 0.427 -7.482 1.00 0.00 34 GLY A O 18
ATOM 17669 N N . ASN A 1 35 ? 6.817 -1.222 -7.476 1.00 0.00 35 ASN A N 18
ATOM 17670 C CA . ASN A 1 35 ? 7.028 -1.572 -8.876 1.00 0.00 35 ASN A CA 18
ATOM 17671 C C . ASN A 1 35 ? 5.716 -1.514 -9.654 1.00 0.00 35 ASN A C 18
ATOM 17672 O O . ASN A 1 35 ? 5.561 -2.180 -10.678 1.00 0.00 35 ASN A O 18
ATOM 17683 N N . ILE A 1 36 ? 4.777 -0.713 -9.161 1.00 0.00 36 ILE A N 18
ATOM 17684 C CA . ILE A 1 36 ? 3.481 -0.567 -9.811 1.00 0.00 36 ILE A CA 18
ATOM 17685 C C . ILE A 1 36 ? 3.012 0.883 -9.783 1.00 0.00 36 ILE A C 18
ATOM 17686 O O . ILE A 1 36 ? 3.235 1.600 -8.806 1.00 0.00 36 ILE A O 18
ATOM 17702 N N . ASP A 1 37 ? 2.360 1.310 -10.859 1.00 0.00 37 ASP A N 18
ATOM 17703 C CA . ASP A 1 37 ? 1.856 2.675 -10.957 1.00 0.00 37 ASP A CA 18
ATOM 17704 C C . ASP A 1 37 ? 0.339 2.684 -11.117 1.00 0.00 37 ASP A C 18
ATOM 17705 O O . ASP A 1 37 ? -0.257 1.758 -11.668 1.00 0.00 37 ASP A O 18
ATOM 17714 N N . PRO A 1 38 ? -0.302 3.754 -10.623 1.00 0.00 38 PRO A N 18
ATOM 17715 C CA . PRO A 1 38 ? -1.757 3.909 -10.699 1.00 0.00 38 PRO A CA 18
ATOM 17716 C C . PRO A 1 38 ? -2.241 4.154 -12.124 1.00 0.00 38 PRO A C 18
ATOM 17717 O O . PRO A 1 38 ? -3.370 3.811 -12.474 1.00 0.00 38 PRO A O 18
ATOM 17728 N N . SER A 1 39 ? -1.379 4.749 -12.942 1.00 0.00 39 SER A N 18
ATOM 17729 C CA . SER A 1 39 ? -1.720 5.044 -14.329 1.00 0.00 39 SER A CA 18
ATOM 17730 C C . SER A 1 39 ? -1.719 3.771 -15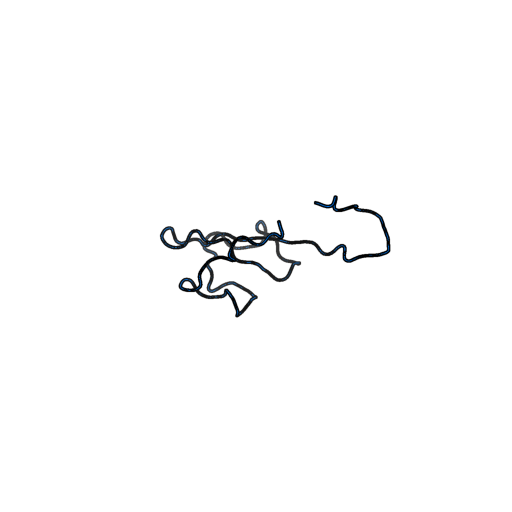.171 1.00 0.00 39 SER A C 18
ATOM 17731 O O . SER A 1 39 ? -2.401 3.688 -16.192 1.00 0.00 39 SER A O 18
ATOM 17739 N N . VAL A 1 40 ? -0.947 2.781 -14.734 1.00 0.00 40 VAL A N 18
ATOM 17740 C CA . VAL A 1 40 ? -0.857 1.512 -15.445 1.00 0.00 40 VAL A CA 18
ATOM 17741 C C . VAL A 1 40 ? -1.699 0.439 -14.764 1.00 0.00 40 VAL A C 18
ATOM 17742 O O . VAL A 1 40 ? -1.408 -0.754 -14.868 1.00 0.00 40 VAL A O 18
ATOM 17755 N N . LEU A 1 41 ? -2.745 0.870 -14.067 1.00 0.00 41 LEU A N 18
ATOM 17756 C CA . LEU A 1 41 ? -3.631 -0.054 -13.368 1.00 0.00 41 LEU A CA 18
ATOM 17757 C C . LEU A 1 41 ? -5.022 -0.053 -13.994 1.00 0.00 41 LEU A C 18
ATOM 17758 O O . LEU A 1 41 ? -5.454 0.925 -14.605 1.00 0.00 41 LEU A O 18
ATOM 17774 N N . PRO A 1 42 ? -5.742 -1.174 -13.839 1.00 0.00 42 PRO A N 18
ATOM 17775 C CA . PRO A 1 42 ? -7.096 -1.326 -14.379 1.00 0.00 42 PRO A CA 18
ATOM 17776 C C . PRO A 1 42 ? -8.113 -0.454 -13.650 1.00 0.00 42 PRO A C 18
ATOM 17777 O O . PRO A 1 42 ? -7.792 0.186 -12.649 1.00 0.00 42 PRO A O 18
ATOM 17788 N N . ASP A 1 43 ? -9.341 -0.434 -14.158 1.00 0.00 43 ASP A N 18
ATOM 17789 C CA . ASP A 1 43 ? -10.405 0.358 -13.554 1.00 0.00 43 ASP A CA 18
ATOM 17790 C C . ASP A 1 43 ? -11.214 -0.480 -12.568 1.00 0.00 43 ASP A C 18
ATOM 17791 O O . ASP A 1 43 ? -11.795 0.048 -11.621 1.00 0.00 43 ASP A O 18
ATOM 17800 N N . ASN A 1 44 ? -11.247 -1.788 -12.799 1.00 0.00 44 ASN A N 18
ATOM 17801 C CA . ASN A 1 44 ? -11.986 -2.699 -11.933 1.00 0.00 44 ASN A CA 18
ATOM 17802 C C . ASN A 1 44 ? -11.047 -3.406 -10.960 1.00 0.00 44 ASN A C 18
ATOM 17803 O O . ASN A 1 44 ? -11.235 -4.580 -10.642 1.00 0.00 44 ASN A O 18
ATOM 17814 N N . TRP A 1 45 ? -10.037 -2.682 -10.490 1.00 0.00 45 TRP A N 18
ATOM 17815 C CA . TRP A 1 45 ? -9.068 -3.240 -9.553 1.00 0.00 45 TRP A CA 18
ATOM 17816 C C . TRP A 1 45 ? -9.712 -3.500 -8.195 1.00 0.00 45 TRP A C 18
ATOM 17817 O O . TRP A 1 45 ? -10.584 -2.749 -7.758 1.00 0.00 45 TRP A O 18
ATOM 17838 N N . SER A 1 46 ? -9.278 -4.567 -7.534 1.00 0.00 46 SER A N 18
ATOM 17839 C CA . SER A 1 46 ? -9.815 -4.928 -6.227 1.00 0.00 46 SER A CA 18
ATOM 17840 C C . SER A 1 46 ? -8.704 -5.404 -5.295 1.00 0.00 46 SER A C 18
ATOM 17841 O O . SER A 1 46 ? -7.546 -5.518 -5.698 1.00 0.00 46 SER A O 18
ATOM 17849 N N . CYS A 1 47 ? -9.066 -5.682 -4.047 1.00 0.00 47 CYS A N 18
ATOM 17850 C CA . CYS A 1 47 ? -8.103 -6.146 -3.056 1.00 0.00 47 CYS A CA 18
ATOM 17851 C C . CYS A 1 47 ? -7.420 -7.429 -3.521 1.00 0.00 47 CYS A C 18
ATOM 17852 O O . CYS A 1 47 ? -6.260 -7.681 -3.192 1.00 0.00 47 CYS A O 18
ATOM 17859 N N . ASP A 1 48 ? -8.146 -8.235 -4.287 1.00 0.00 48 ASP A N 18
ATOM 17860 C CA . ASP A 1 48 ? -7.611 -9.491 -4.799 1.00 0.00 48 ASP A CA 18
ATOM 17861 C C . ASP A 1 48 ? -6.442 -9.238 -5.746 1.00 0.00 48 ASP A C 18
ATOM 17862 O O . ASP A 1 48 ? -5.654 -10.140 -6.029 1.00 0.00 48 ASP A O 18
ATOM 17871 N N . GLN A 1 49 ? -6.338 -8.006 -6.233 1.00 0.00 49 GLN A N 18
ATOM 17872 C CA . GLN A 1 49 ? -5.266 -7.635 -7.150 1.00 0.00 49 GLN A CA 18
ATOM 17873 C C . GLN A 1 49 ? -4.154 -6.895 -6.416 1.00 0.00 49 GLN A C 18
ATOM 17874 O O . GLN A 1 49 ? -3.471 -6.050 -6.994 1.00 0.00 49 GLN A O 18
ATOM 17888 N N . ASN A 1 50 ? -3.977 -7.217 -5.139 1.00 0.00 50 ASN A N 18
ATOM 17889 C CA . ASN A 1 50 ? -2.947 -6.581 -4.325 1.00 0.00 50 ASN A CA 18
ATOM 17890 C C . ASN A 1 50 ? -1.680 -7.430 -4.291 1.00 0.00 50 ASN A C 18
ATOM 17891 O O . ASN A 1 50 ? -1.720 -8.637 -4.531 1.00 0.00 50 ASN A O 18
ATOM 17902 N N . THR A 1 51 ? -0.554 -6.791 -3.990 1.00 0.00 51 THR A N 18
ATOM 17903 C CA . THR A 1 51 ? 0.726 -7.486 -3.924 1.00 0.00 51 THR A CA 18
ATOM 17904 C C . THR A 1 51 ? 1.048 -7.910 -2.496 1.00 0.00 51 THR A C 18
ATOM 17905 O O . THR A 1 51 ? 1.843 -8.823 -2.273 1.00 0.00 51 THR A O 18
ATOM 17916 N N . ASP A 1 52 ? 0.427 -7.241 -1.530 1.00 0.00 52 ASP A N 18
ATOM 17917 C CA . ASP A 1 52 ? 0.647 -7.550 -0.122 1.00 0.00 52 ASP A CA 18
ATOM 17918 C C . ASP A 1 52 ? -0.369 -8.573 0.375 1.00 0.00 52 ASP A C 18
ATOM 17919 O O . ASP A 1 52 ? -1.558 -8.275 0.496 1.00 0.00 52 ASP A O 18
ATOM 17928 N N . VAL A 1 53 ? 0.106 -9.781 0.660 1.00 0.00 53 VAL A N 18
ATOM 17929 C CA . VAL A 1 53 ? -0.761 -10.849 1.144 1.00 0.00 53 VAL A CA 18
ATOM 17930 C C . VAL A 1 53 ? -1.521 -10.417 2.392 1.00 0.00 53 VAL A C 18
ATOM 17931 O O . VAL A 1 53 ? -2.599 -10.934 2.684 1.00 0.00 53 VAL A O 18
ATOM 17944 N N . GLN A 1 54 ? -0.952 -9.465 3.125 1.00 0.00 54 GLN A N 18
ATOM 17945 C CA . GLN A 1 54 ? -1.577 -8.963 4.343 1.00 0.00 54 GLN A CA 18
ATOM 17946 C C . GLN A 1 54 ? -2.863 -8.208 4.024 1.00 0.00 54 GLN A C 18
ATOM 17947 O O . GLN A 1 54 ? -3.736 -8.060 4.879 1.00 0.00 54 GLN A O 18
ATOM 17961 N N . TYR A 1 55 ? -2.972 -7.733 2.789 1.00 0.00 55 TYR A N 18
ATOM 17962 C CA . TYR A 1 55 ? -4.150 -6.990 2.357 1.00 0.00 55 TYR A CA 18
ATOM 17963 C C . TYR A 1 55 ? -4.482 -7.293 0.899 1.00 0.00 55 TYR A C 18
ATOM 17964 O O . TYR A 1 55 ? -4.631 -6.385 0.083 1.00 0.00 55 TYR A O 18
ATOM 17982 N N . ASN A 1 56 ? -4.596 -8.578 0.580 1.00 0.00 56 ASN A N 18
ATOM 17983 C CA . ASN A 1 56 ? -4.910 -9.003 -0.779 1.00 0.00 56 ASN A CA 18
ATOM 17984 C C . ASN A 1 56 ? -6.311 -9.604 -0.852 1.00 0.00 56 ASN A C 18
ATOM 17985 O O . ASN A 1 56 ? -6.624 -10.364 -1.768 1.00 0.00 56 ASN A O 18
ATOM 17996 N N . ARG A 1 57 ? -7.148 -9.256 0.119 1.00 0.00 57 ARG A N 18
ATOM 17997 C CA . ARG A 1 57 ? -8.515 -9.761 0.166 1.00 0.00 57 ARG A CA 18
ATOM 17998 C C . ARG A 1 57 ? -9.501 -8.635 0.460 1.00 0.00 57 ARG A C 18
ATOM 17999 O O . ARG A 1 57 ? -9.134 -7.605 1.027 1.00 0.00 57 ARG A O 18
ATOM 18020 N N . CYS A 1 58 ? -10.756 -8.836 0.070 1.00 0.00 58 CYS A N 18
ATOM 18021 C CA . CYS A 1 58 ? -11.795 -7.838 0.290 1.00 0.00 58 CYS A CA 18
ATOM 18022 C C . CYS A 1 58 ? -12.378 -7.961 1.695 1.00 0.00 58 CYS A C 18
ATOM 18023 O O . CYS A 1 58 ? -13.284 -7.215 2.070 1.00 0.00 58 CYS A O 18
ATOM 18030 N N . ASP A 1 59 ? -11.852 -8.905 2.467 1.00 0.00 59 ASP A N 18
ATOM 18031 C CA . ASP A 1 59 ? -12.319 -9.124 3.832 1.00 0.00 59 ASP A CA 18
ATOM 18032 C C . ASP A 1 59 ? -11.349 -8.518 4.842 1.00 0.00 59 ASP A C 18
ATOM 18033 O O . ASP A 1 59 ? -11.729 -8.207 5.971 1.00 0.00 59 ASP A O 18
ATOM 18042 N N . ILE A 1 60 ? -10.097 -8.355 4.428 1.00 0.00 60 ILE A N 18
ATOM 18043 C CA . ILE A 1 60 ? -9.074 -7.787 5.296 1.00 0.00 60 ILE A CA 18
ATOM 18044 C C . ILE A 1 60 ? -9.313 -6.299 5.527 1.00 0.00 60 ILE A C 18
ATOM 18045 O O . ILE A 1 60 ? -9.443 -5.513 4.588 1.00 0.00 60 ILE A O 18
ATOM 18061 N N . PRO A 1 61 ? -9.371 -5.900 6.806 1.00 0.00 61 PRO A N 18
ATOM 18062 C CA . PRO A 1 61 ? -9.592 -4.502 7.190 1.00 0.00 61 PRO A CA 18
ATOM 18063 C C . PRO A 1 61 ? -8.395 -3.615 6.865 1.00 0.00 61 PRO A C 18
ATOM 18064 O O . PRO A 1 61 ? -7.285 -4.106 6.662 1.00 0.00 61 PRO A O 18
ATOM 18075 N N . GLU A 1 62 ? -8.629 -2.307 6.817 1.00 0.00 62 GLU A N 18
ATOM 18076 C CA . GLU A 1 62 ? -7.568 -1.353 6.516 1.00 0.00 62 GLU A CA 18
ATOM 18077 C C . GLU A 1 62 ? -6.625 -1.196 7.705 1.00 0.00 62 GLU A C 18
ATOM 18078 O O . GLU A 1 62 ? -6.953 -1.582 8.826 1.00 0.00 62 GLU A O 18
ATOM 18090 N N . GLU A 1 63 ? -5.451 -0.626 7.450 1.00 0.00 63 GLU A N 18
ATOM 18091 C CA . GLU A 1 63 ? -4.459 -0.419 8.499 1.00 0.00 63 GLU A CA 18
ATOM 18092 C C . GLU A 1 63 ? -5.040 0.410 9.641 1.00 0.00 63 GLU A C 18
ATOM 18093 O O . GLU A 1 63 ? -5.712 1.416 9.415 1.00 0.00 63 GLU A O 18
ATOM 18105 N N . THR A 1 64 ? -4.775 -0.021 10.871 1.00 0.00 64 THR A N 18
ATOM 18106 C CA . THR A 1 64 ? -5.272 0.678 12.049 1.00 0.00 64 THR A CA 18
ATOM 18107 C C . THR A 1 64 ? -4.519 1.984 12.271 1.00 0.00 64 THR A C 18
ATOM 18108 O O . THR A 1 64 ? -3.446 2.197 11.706 1.00 0.00 64 THR A O 18
ATOM 18119 N N . TRP A 1 65 ? -5.086 2.855 13.098 1.00 0.00 65 TRP A N 18
ATOM 18120 C CA . TRP A 1 65 ? -4.466 4.142 13.395 1.00 0.00 65 TRP A CA 18
ATOM 18121 C C . TRP A 1 65 ? -4.167 4.911 12.113 1.00 0.00 65 TRP A C 18
ATOM 18122 O O . TRP A 1 65 ? -3.144 5.589 12.008 1.00 0.00 65 TRP A O 18
ATOM 18143 N N . THR A 1 66 ? -5.065 4.802 11.139 1.00 0.00 66 THR A N 18
ATOM 18144 C CA . THR A 1 66 ? -4.896 5.487 9.864 1.00 0.00 66 THR A CA 18
ATOM 18145 C C . THR A 1 66 ? -6.209 6.099 9.390 1.00 0.00 66 THR A C 18
ATOM 18146 O O . THR A 1 66 ? -7.247 5.439 9.386 1.00 0.00 66 THR A O 18
ATOM 18157 N N . GLY A 1 67 ? -6.156 7.367 8.991 1.00 0.00 67 GLY A N 18
ATOM 18158 C CA . GLY A 1 67 ? -7.348 8.047 8.521 1.00 0.00 67 GLY A CA 18
ATOM 18159 C C . GLY A 1 67 ? -7.193 9.555 8.519 1.00 0.00 67 GLY A C 18
ATOM 18160 O O . GLY A 1 67 ? -8.033 10.273 9.062 1.00 0.00 67 GLY A O 18
ATOM 18164 N N . LEU A 1 68 ? -6.116 10.036 7.909 1.00 0.00 68 LEU A N 18
ATOM 18165 C CA . LEU A 1 68 ? -5.852 11.469 7.840 1.00 0.00 68 LEU A CA 18
ATOM 18166 C C . LEU A 1 68 ? -5.760 11.937 6.392 1.00 0.00 68 LEU A C 18
ATOM 18167 O O . LEU A 1 68 ? -4.930 11.451 5.624 1.00 0.00 68 LEU A O 18
ATOM 18183 N N . GLU A 1 69 ? -6.617 12.886 6.026 1.00 0.00 69 GLU A N 18
ATOM 18184 C CA . GLU A 1 69 ? -6.631 13.420 4.669 1.00 0.00 69 GLU A CA 18
ATOM 18185 C C . GLU A 1 69 ? -6.535 14.943 4.683 1.00 0.00 69 GLU A C 18
ATOM 18186 O O . GLU A 1 69 ? -7.558 15.613 4.549 1.00 0.00 69 GLU A O 18
ATOM 18199 N N . GLY A 1 1 ? 3.893 -8.298 -24.539 1.00 0.00 1 GLY A N 19
ATOM 18200 C CA . GLY A 1 1 ? 4.331 -6.982 -24.110 1.00 0.00 1 GLY A CA 19
ATOM 18201 C C . GLY A 1 1 ? 4.136 -6.763 -22.623 1.00 0.00 1 GLY A C 19
ATOM 18202 O O . GLY A 1 1 ? 4.350 -7.672 -21.821 1.00 0.00 1 GLY A O 19
ATOM 18206 N N . SER A 1 2 ? 3.731 -5.552 -22.253 1.00 0.00 2 SER A N 19
ATOM 18207 C CA . SER A 1 2 ? 3.513 -5.214 -20.851 1.00 0.00 2 SER A CA 19
ATOM 18208 C C . SER A 1 2 ? 4.737 -5.566 -20.011 1.00 0.00 2 SER A C 19
ATOM 18209 O O . SER A 1 2 ? 4.613 -6.052 -18.887 1.00 0.00 2 SER A O 19
ATOM 18217 N N . SER A 1 3 ? 5.919 -5.316 -20.565 1.00 0.00 3 SER A N 19
ATOM 18218 C CA . SER A 1 3 ? 7.166 -5.609 -19.869 1.00 0.00 3 SER A CA 19
ATOM 18219 C C . SER A 1 3 ? 8.040 -4.362 -19.771 1.00 0.00 3 SER A C 19
ATOM 18220 O O . SER A 1 3 ? 8.133 -3.580 -20.716 1.00 0.00 3 SER A O 19
ATOM 18228 N N . GLY A 1 4 ? 8.680 -4.184 -18.619 1.00 0.00 4 GLY A N 19
ATOM 18229 C CA . GLY A 1 4 ? 9.538 -3.031 -18.418 1.00 0.00 4 GLY A CA 19
ATOM 18230 C C . GLY A 1 4 ? 9.970 -2.875 -16.974 1.00 0.00 4 GLY A C 19
ATOM 18231 O O . GLY A 1 4 ? 9.136 -2.851 -16.068 1.00 0.00 4 GLY A O 19
ATOM 18235 N N . SER A 1 5 ? 11.277 -2.771 -16.757 1.00 0.00 5 SER A N 19
ATOM 18236 C CA . SER A 1 5 ? 11.819 -2.622 -15.411 1.00 0.00 5 SER A CA 19
ATOM 18237 C C . SER A 1 5 ? 12.794 -1.450 -15.344 1.00 0.00 5 SER A C 19
ATOM 18238 O O . SER A 1 5 ? 13.717 -1.349 -16.153 1.00 0.00 5 SER A O 19
ATOM 18246 N N . SER A 1 6 ? 12.582 -0.567 -14.374 1.00 0.00 6 SER A N 19
ATOM 18247 C CA . SER A 1 6 ? 13.438 0.601 -14.203 1.00 0.00 6 SER A CA 19
ATOM 18248 C C . SER A 1 6 ? 13.798 0.800 -12.734 1.00 0.00 6 SER A C 19
ATOM 18249 O O . SER A 1 6 ? 13.130 0.277 -11.843 1.00 0.00 6 SER A O 19
ATOM 18257 N N . GLY A 1 7 ? 14.860 1.562 -12.489 1.00 0.00 7 GLY A N 19
ATOM 18258 C CA . GLY A 1 7 ? 15.291 1.817 -11.127 1.00 0.00 7 GLY A CA 19
ATOM 18259 C C . GLY A 1 7 ? 15.082 3.261 -10.714 1.00 0.00 7 GLY A C 19
ATOM 18260 O O . GLY A 1 7 ? 16.024 4.052 -10.706 1.00 0.00 7 GLY A O 19
ATOM 18264 N N . GLU A 1 8 ? 13.844 3.604 -10.372 1.00 0.00 8 GLU A N 19
ATOM 18265 C CA . GLU A 1 8 ? 13.516 4.963 -9.958 1.00 0.00 8 GLU A CA 19
ATOM 18266 C C . GLU A 1 8 ? 13.987 5.227 -8.531 1.00 0.00 8 GLU A C 19
ATOM 18267 O O . GLU A 1 8 ? 14.140 4.299 -7.735 1.00 0.00 8 GLU A O 19
ATOM 18279 N N . ILE A 1 9 ? 14.216 6.497 -8.215 1.00 0.00 9 ILE A N 19
ATOM 18280 C CA . ILE A 1 9 ? 14.669 6.883 -6.885 1.00 0.00 9 ILE A CA 19
ATOM 18281 C C . ILE A 1 9 ? 13.554 7.567 -6.101 1.00 0.00 9 ILE A C 19
ATOM 18282 O O . ILE A 1 9 ? 13.797 8.514 -5.354 1.00 0.00 9 ILE A O 19
ATOM 18298 N N . SER A 1 10 ? 12.330 7.078 -6.275 1.00 0.00 10 SER A N 19
ATOM 18299 C CA . SER A 1 10 ? 11.177 7.643 -5.585 1.00 0.00 10 SER A CA 19
ATOM 18300 C C . SER A 1 10 ? 10.947 6.944 -4.249 1.00 0.00 10 SER A C 19
ATOM 18301 O O . SER A 1 10 ? 10.669 7.588 -3.238 1.00 0.00 10 SER A O 19
ATOM 18309 N N . GLY A 1 11 ? 11.065 5.619 -4.252 1.00 0.00 11 GLY A N 19
ATOM 18310 C CA . GLY A 1 11 ? 10.867 4.854 -3.035 1.00 0.00 11 GLY A CA 19
ATOM 18311 C C . GLY A 1 11 ? 11.585 3.519 -3.067 1.00 0.00 11 GLY A C 19
ATOM 18312 O O . GLY A 1 11 ? 11.236 2.636 -3.851 1.00 0.00 11 GLY A O 19
ATOM 18316 N N . PHE A 1 12 ? 12.593 3.371 -2.213 1.00 0.00 12 PHE A N 19
ATOM 18317 C CA . PHE A 1 12 ? 13.364 2.135 -2.148 1.00 0.00 12 PHE A CA 19
ATOM 18318 C C . PHE A 1 12 ? 13.057 1.369 -0.865 1.00 0.00 12 PHE A C 19
ATOM 18319 O O . PHE A 1 12 ? 13.176 0.146 -0.815 1.00 0.00 12 PHE A O 19
ATOM 18336 N N . GLY A 1 13 ? 12.662 2.100 0.173 1.00 0.00 13 GLY A N 19
ATOM 18337 C CA . GLY A 1 13 ? 12.345 1.474 1.444 1.00 0.00 13 GLY A CA 19
ATOM 18338 C C . GLY A 1 13 ? 10.851 1.340 1.667 1.00 0.00 13 GLY A C 19
ATOM 18339 O O . GLY A 1 13 ? 10.333 0.230 1.782 1.00 0.00 13 GLY A O 19
ATOM 18343 N N . GLN A 1 14 ? 10.160 2.473 1.729 1.00 0.00 14 GLN A N 19
ATOM 18344 C CA . GLN A 1 14 ? 8.717 2.476 1.942 1.00 0.00 14 GLN A CA 19
ATOM 18345 C C . GLN A 1 14 ? 7.976 2.772 0.643 1.00 0.00 14 GLN A C 19
ATOM 18346 O O . GLN A 1 14 ? 8.536 3.358 -0.284 1.00 0.00 14 GLN A O 19
ATOM 18360 N N . CYS A 1 15 ? 6.713 2.363 0.582 1.00 0.00 15 CYS A N 19
ATOM 18361 C CA . CYS A 1 15 ? 5.894 2.583 -0.605 1.00 0.00 15 CYS A CA 19
ATOM 18362 C C . CYS A 1 15 ? 4.988 3.796 -0.423 1.00 0.00 15 CYS A C 19
ATOM 18363 O O . CYS A 1 15 ? 4.466 4.037 0.666 1.00 0.00 15 CYS A O 19
ATOM 18371 N N . LEU A 1 16 ? 4.807 4.558 -1.496 1.00 0.00 16 LEU A N 19
ATOM 18372 C CA . LEU A 1 16 ? 3.965 5.749 -1.455 1.00 0.00 16 LEU A CA 19
ATOM 18373 C C . LEU A 1 16 ? 2.825 5.645 -2.463 1.00 0.00 16 LEU A C 19
ATOM 18374 O O . LEU A 1 16 ? 2.329 6.655 -2.961 1.00 0.00 16 LEU A O 19
ATOM 18390 N N . VAL A 1 17 ? 2.413 4.416 -2.757 1.00 0.00 17 VAL A N 19
ATOM 18391 C CA . VAL A 1 17 ? 1.329 4.179 -3.702 1.00 0.00 17 VAL A CA 19
ATOM 18392 C C . VAL A 1 17 ? 0.195 3.392 -3.053 1.00 0.00 17 VAL A C 19
ATOM 18393 O O . VAL A 1 17 ? 0.425 2.365 -2.415 1.00 0.00 17 VAL A O 19
ATOM 18406 N N . TRP A 1 18 ? -1.028 3.881 -3.222 1.00 0.00 18 TRP A N 19
ATOM 18407 C CA . TRP A 1 18 ? -2.199 3.223 -2.653 1.00 0.00 18 TRP A CA 19
ATOM 18408 C C . TRP A 1 18 ? -3.329 3.143 -3.673 1.00 0.00 18 TRP A C 19
ATOM 18409 O O . TRP A 1 18 ? -3.551 4.078 -4.443 1.00 0.00 18 TRP A O 19
ATOM 18430 N N . VAL A 1 19 ? -4.041 2.020 -3.675 1.00 0.00 19 VAL A N 19
ATOM 18431 C CA . VAL A 1 19 ? -5.149 1.819 -4.601 1.00 0.00 19 VAL A CA 19
ATOM 18432 C C . VAL A 1 19 ? -6.439 1.499 -3.853 1.00 0.00 19 VAL A C 19
ATOM 18433 O O . VAL A 1 19 ? -6.433 0.744 -2.882 1.00 0.00 19 VAL A O 19
ATOM 18446 N N . GLN A 1 20 ? -7.543 2.079 -4.313 1.00 0.00 20 GLN A N 19
ATOM 18447 C CA . GLN A 1 20 ? -8.840 1.855 -3.687 1.00 0.00 20 GLN A CA 19
ATOM 18448 C C . GLN A 1 20 ? -9.619 0.769 -4.422 1.00 0.00 20 GLN A C 19
ATOM 18449 O O . GLN A 1 20 ? -9.715 0.783 -5.650 1.00 0.00 20 GLN A O 19
ATOM 18463 N N . CYS A 1 21 ? -10.174 -0.170 -3.664 1.00 0.00 21 CYS A N 19
ATOM 18464 C CA . CYS A 1 21 ? -10.944 -1.265 -4.243 1.00 0.00 21 CYS A CA 19
ATOM 18465 C C . CYS A 1 21 ? -12.019 -0.734 -5.186 1.00 0.00 21 CYS A C 19
ATOM 18466 O O . CYS A 1 21 ? -12.462 0.408 -5.060 1.00 0.00 21 CYS A O 19
ATOM 18473 N N . SER A 1 22 ? -12.435 -1.571 -6.131 1.00 0.00 22 SER A N 19
ATOM 18474 C CA . SER A 1 22 ? -13.456 -1.185 -7.098 1.00 0.00 22 SER A CA 19
ATOM 18475 C C . SER A 1 22 ? -14.854 -1.366 -6.514 1.00 0.00 22 SER A C 19
ATOM 18476 O O . SER A 1 22 ? -15.797 -0.679 -6.907 1.00 0.00 22 SER A O 19
ATOM 18484 N N . PHE A 1 23 ? -14.979 -2.295 -5.573 1.00 0.00 23 PHE A N 19
ATOM 18485 C CA . PHE A 1 23 ? -16.261 -2.568 -4.934 1.00 0.00 23 PHE A CA 19
ATOM 18486 C C . PHE A 1 23 ? -16.623 -1.463 -3.946 1.00 0.00 23 PHE A C 19
ATOM 18487 O O . PHE A 1 23 ? -15.765 -0.895 -3.270 1.00 0.00 23 PHE A O 19
ATOM 18504 N N . PRO A 1 24 ? -17.924 -1.150 -3.859 1.00 0.00 24 PRO A N 19
ATOM 18505 C CA . PRO A 1 24 ? -18.430 -0.111 -2.957 1.00 0.00 24 PRO A CA 19
ATOM 18506 C C . PRO A 1 24 ? -18.330 -0.518 -1.491 1.00 0.00 24 PRO A C 19
ATOM 18507 O O . PRO A 1 24 ? -17.842 0.245 -0.658 1.00 0.00 24 PRO A O 19
ATOM 18518 N N . ASN A 1 25 ? -18.795 -1.724 -1.183 1.00 0.00 25 ASN A N 19
ATOM 18519 C CA . ASN A 1 25 ? -18.757 -2.232 0.184 1.00 0.00 25 ASN A CA 19
ATOM 18520 C C . ASN A 1 25 ? -17.334 -2.213 0.732 1.00 0.00 25 ASN A C 19
ATOM 18521 O O . ASN A 1 25 ? -17.124 -2.150 1.944 1.00 0.00 25 ASN A O 19
ATOM 18532 N N . CYS A 1 26 ? -16.358 -2.269 -0.168 1.00 0.00 26 CYS A N 19
ATOM 18533 C CA . CYS A 1 26 ? -14.954 -2.259 0.223 1.00 0.00 26 CYS A CA 19
ATOM 18534 C C . CYS A 1 26 ? -14.440 -0.829 0.367 1.00 0.00 26 CYS A C 19
ATOM 18535 O O . CYS A 1 26 ? -14.274 -0.326 1.477 1.00 0.00 26 CYS A O 19
ATOM 18542 N N . GLY A 1 27 ? -14.190 -0.179 -0.766 1.00 0.00 27 GLY A N 19
ATOM 18543 C CA . GLY A 1 27 ? -13.697 1.186 -0.745 1.00 0.00 27 GLY A CA 19
ATOM 18544 C C . GLY A 1 27 ? -12.497 1.355 0.164 1.00 0.00 27 GLY A C 19
ATOM 18545 O O . GLY A 1 27 ? -12.274 2.432 0.718 1.00 0.00 27 GLY A O 19
ATOM 18549 N N . LYS A 1 28 ? -11.720 0.288 0.321 1.00 0.00 28 LYS A N 19
ATOM 18550 C CA . LYS A 1 28 ? -10.535 0.322 1.170 1.00 0.00 28 LYS A CA 19
ATOM 18551 C C . LYS A 1 28 ? -9.290 0.652 0.354 1.00 0.00 28 LYS A C 19
ATOM 18552 O O . LYS A 1 28 ? -9.188 0.283 -0.816 1.00 0.00 28 LYS A O 19
ATOM 18571 N N . TRP A 1 29 ? -8.346 1.348 0.977 1.00 0.00 29 TRP A N 19
ATOM 18572 C CA . TRP A 1 29 ? -7.107 1.726 0.308 1.00 0.00 29 TRP A CA 19
ATOM 18573 C C . TRP A 1 29 ? -6.002 0.716 0.598 1.00 0.00 29 TRP A C 19
ATOM 18574 O O . TRP A 1 29 ? -5.429 0.705 1.688 1.00 0.00 29 TRP A O 19
ATOM 18595 N N . ARG A 1 30 ? -5.706 -0.130 -0.383 1.00 0.00 30 ARG A N 19
ATOM 18596 C CA . ARG A 1 30 ? -4.670 -1.144 -0.231 1.00 0.00 30 ARG A CA 19
ATOM 18597 C C . ARG A 1 30 ? -3.295 -0.571 -0.564 1.00 0.00 30 ARG A C 19
ATOM 18598 O O . ARG A 1 30 ? -3.187 0.462 -1.225 1.00 0.00 30 ARG A O 19
ATOM 18619 N N . ARG A 1 31 ? -2.250 -1.247 -0.101 1.00 0.00 31 ARG A N 19
ATOM 18620 C CA . ARG A 1 31 ? -0.883 -0.804 -0.348 1.00 0.00 31 ARG A CA 19
ATOM 18621 C C . ARG A 1 31 ? -0.143 -1.795 -1.243 1.00 0.00 31 ARG A C 19
ATOM 18622 O O . ARG A 1 31 ? 0.119 -2.931 -0.845 1.00 0.00 31 ARG A O 19
ATOM 18643 N N . LEU A 1 32 ? 0.189 -1.358 -2.452 1.00 0.00 32 LEU A N 19
ATOM 18644 C CA . LEU A 1 32 ? 0.898 -2.205 -3.404 1.00 0.00 32 LEU A CA 19
ATOM 18645 C C . LEU A 1 32 ? 2.377 -2.308 -3.046 1.00 0.00 32 LEU A C 19
ATOM 18646 O O . LEU A 1 32 ? 2.813 -1.793 -2.016 1.00 0.00 32 LEU A O 19
ATOM 18662 N N . CYS A 1 33 ? 3.143 -2.972 -3.904 1.00 0.00 33 CYS A N 19
ATOM 18663 C CA . CYS A 1 33 ? 4.574 -3.140 -3.679 1.00 0.00 33 CYS A CA 19
ATOM 18664 C C . CYS A 1 33 ? 5.251 -1.793 -3.453 1.00 0.00 33 CYS A C 19
ATOM 18665 O O . CYS A 1 33 ? 5.896 -1.574 -2.428 1.00 0.00 33 CYS A O 19
ATOM 18673 N N . GLY A 1 34 ? 5.102 -0.892 -4.420 1.00 0.00 34 GLY A N 19
ATOM 18674 C CA . GLY A 1 34 ? 5.706 0.423 -4.308 1.00 0.00 34 GLY A CA 19
ATOM 18675 C C . GLY A 1 34 ? 6.146 0.975 -5.650 1.00 0.00 34 GLY A C 19
ATOM 18676 O O . GLY A 1 34 ? 6.163 2.188 -5.854 1.00 0.00 34 GLY A O 19
ATOM 18680 N N . ASN A 1 35 ? 6.504 0.082 -6.567 1.00 0.00 35 ASN A N 19
ATOM 18681 C CA . ASN A 1 35 ? 6.948 0.487 -7.896 1.00 0.00 35 ASN A CA 19
ATOM 18682 C C . ASN A 1 35 ? 5.805 0.396 -8.902 1.00 0.00 35 ASN A C 19
ATOM 18683 O O . ASN A 1 35 ? 6.032 0.227 -10.101 1.00 0.00 35 ASN A O 19
ATOM 18694 N N . ILE A 1 36 ? 4.578 0.511 -8.407 1.00 0.00 36 ILE A N 19
ATOM 18695 C CA . ILE A 1 36 ? 3.400 0.443 -9.263 1.00 0.00 36 ILE A CA 19
ATOM 18696 C C . ILE A 1 36 ? 2.655 1.773 -9.279 1.00 0.00 36 ILE A C 19
ATOM 18697 O O . ILE A 1 36 ? 2.453 2.396 -8.236 1.00 0.00 36 ILE A O 19
ATOM 18713 N N . ASP A 1 37 ? 2.246 2.203 -10.468 1.00 0.00 37 ASP A N 19
ATOM 18714 C CA . ASP A 1 37 ? 1.520 3.458 -10.619 1.00 0.00 37 ASP A CA 19
ATOM 18715 C C . ASP A 1 37 ? 0.045 3.201 -10.914 1.00 0.00 37 ASP A C 19
ATOM 18716 O O . ASP A 1 37 ? -0.327 2.188 -11.507 1.00 0.00 37 ASP A O 19
ATOM 18725 N N . PRO A 1 38 ? -0.815 4.138 -10.490 1.00 0.00 38 PRO A N 19
ATOM 18726 C CA . PRO A 1 38 ? -2.263 4.035 -10.696 1.00 0.00 38 PRO A CA 19
ATOM 18727 C C . PRO A 1 38 ? -2.653 4.200 -12.161 1.00 0.00 38 PRO A C 19
ATOM 18728 O O . PRO A 1 38 ? -3.686 3.695 -12.599 1.00 0.00 38 PRO A O 19
ATOM 18739 N N . SER A 1 39 ? -1.819 4.910 -12.914 1.00 0.00 39 SER A N 19
ATOM 18740 C CA . SER A 1 39 ? -2.078 5.144 -14.330 1.00 0.00 39 SER A CA 19
ATOM 18741 C C . SER A 1 39 ? -1.977 3.845 -15.123 1.00 0.00 39 SER A C 19
ATOM 18742 O O . SER A 1 39 ? -2.691 3.648 -16.107 1.00 0.00 39 SER A O 19
ATOM 18750 N N . VAL A 1 40 ? -1.085 2.961 -14.688 1.00 0.00 40 VAL A N 19
ATOM 18751 C CA . VAL A 1 40 ? -0.890 1.680 -15.355 1.00 0.00 40 VAL A CA 19
ATOM 18752 C C . VAL A 1 40 ? -1.701 0.579 -14.680 1.00 0.00 40 VAL A C 19
ATOM 18753 O O . VAL A 1 40 ? -1.330 -0.595 -14.722 1.00 0.00 40 VAL A O 19
ATOM 18766 N N . LEU A 1 41 ? -2.809 0.966 -14.059 1.00 0.00 41 LEU A N 19
ATOM 18767 C CA . LEU A 1 41 ? -3.675 0.012 -13.374 1.00 0.00 41 LEU A CA 19
ATOM 18768 C C . LEU A 1 41 ? -5.080 0.029 -13.967 1.00 0.00 41 LEU A C 19
ATOM 18769 O O . LEU A 1 41 ? -5.538 1.032 -14.513 1.00 0.00 41 LEU A O 19
ATOM 18785 N N . PRO A 1 42 ? -5.783 -1.108 -13.856 1.00 0.00 42 PRO A N 19
ATOM 18786 C CA . PRO A 1 42 ? -7.148 -1.249 -14.372 1.00 0.00 42 PRO A CA 19
ATOM 18787 C C . PRO A 1 42 ? -8.157 -0.432 -13.573 1.00 0.00 42 PRO A C 19
ATOM 18788 O O . PRO A 1 42 ? -7.842 0.084 -12.501 1.00 0.00 42 PRO A O 19
ATOM 18799 N N . ASP A 1 43 ? -9.370 -0.318 -14.102 1.00 0.00 43 ASP A N 19
ATOM 18800 C CA . ASP A 1 43 ? -10.427 0.436 -13.437 1.00 0.00 43 ASP A CA 19
ATOM 18801 C C . ASP A 1 43 ? -11.222 -0.461 -12.493 1.00 0.00 43 ASP A C 19
ATOM 18802 O O . ASP A 1 43 ? -11.789 0.008 -11.507 1.00 0.00 43 ASP A O 19
ATOM 18811 N N . ASN A 1 44 ? -11.260 -1.753 -12.803 1.00 0.00 44 ASN A N 19
ATOM 18812 C CA . ASN A 1 44 ? -11.987 -2.715 -11.983 1.00 0.00 44 ASN A CA 19
ATOM 18813 C C . ASN A 1 44 ? -11.047 -3.422 -11.011 1.00 0.00 44 ASN A C 19
ATOM 18814 O O . ASN A 1 44 ? -11.229 -4.599 -10.702 1.00 0.00 44 ASN A O 19
ATOM 18825 N N . TRP A 1 45 ? -10.043 -2.695 -10.534 1.00 0.00 45 TRP A N 19
ATOM 18826 C CA . TRP A 1 45 ? -9.075 -3.252 -9.597 1.00 0.00 45 TRP A CA 19
ATOM 18827 C C . TRP A 1 45 ? -9.716 -3.504 -8.237 1.00 0.00 45 TRP A C 19
ATOM 18828 O O . TRP A 1 45 ? -10.567 -2.735 -7.790 1.00 0.00 45 TRP A O 19
ATOM 18849 N N . SER A 1 46 ? -9.303 -4.585 -7.583 1.00 0.00 46 SER A N 19
ATOM 18850 C CA . SER A 1 46 ? -9.841 -4.939 -6.275 1.00 0.00 46 SER A CA 19
ATOM 18851 C C . SER A 1 46 ? -8.729 -5.403 -5.338 1.00 0.00 46 SER A C 19
ATOM 18852 O O . SER A 1 46 ? -7.568 -5.504 -5.735 1.00 0.00 46 SER A O 19
ATOM 18860 N N . CYS A 1 47 ? -9.093 -5.683 -4.091 1.00 0.00 47 CYS A N 19
ATOM 18861 C CA . CYS A 1 47 ? -8.129 -6.135 -3.096 1.00 0.00 47 CYS A CA 19
ATOM 18862 C C . CYS A 1 47 ? -7.442 -7.420 -3.548 1.00 0.00 47 CYS A C 19
ATOM 18863 O O . CYS A 1 47 ? -6.287 -7.673 -3.206 1.00 0.00 47 CYS A O 19
ATOM 18870 N N . ASP A 1 48 ? -8.161 -8.229 -4.320 1.00 0.00 48 ASP A N 19
ATOM 18871 C CA . ASP A 1 48 ? -7.621 -9.487 -4.821 1.00 0.00 48 ASP A CA 19
ATOM 18872 C C . ASP A 1 48 ? -6.439 -9.239 -5.752 1.00 0.00 48 ASP A C 19
ATOM 18873 O O . ASP A 1 48 ? -5.644 -10.141 -6.015 1.00 0.00 48 ASP A O 19
ATOM 18882 N N . GLN A 1 49 ? -6.331 -8.011 -6.249 1.00 0.00 49 GLN A N 19
ATOM 18883 C CA . GLN A 1 49 ? -5.246 -7.645 -7.152 1.00 0.00 49 GLN A CA 19
ATOM 18884 C C . GLN A 1 49 ? -4.143 -6.902 -6.406 1.00 0.00 49 GLN A C 19
ATOM 18885 O O . GLN A 1 49 ? -3.455 -6.057 -6.976 1.00 0.00 49 GLN A O 19
ATOM 18899 N N . ASN A 1 50 ? -3.981 -7.223 -5.126 1.00 0.00 50 ASN A N 19
ATOM 18900 C CA . ASN A 1 50 ? -2.962 -6.585 -4.301 1.00 0.00 50 ASN A CA 19
ATOM 18901 C C . ASN A 1 50 ? -1.700 -7.440 -4.237 1.00 0.00 50 ASN A C 19
ATOM 18902 O O . ASN A 1 50 ? -1.757 -8.663 -4.376 1.00 0.00 50 ASN A O 19
ATOM 18913 N N . THR A 1 51 ? -0.560 -6.789 -4.026 1.00 0.00 51 THR A N 19
ATOM 18914 C CA . THR A 1 51 ? 0.716 -7.488 -3.944 1.00 0.00 51 THR A CA 19
ATOM 18915 C C . THR A 1 51 ? 1.029 -7.895 -2.509 1.00 0.00 51 THR A C 19
ATOM 18916 O O . THR A 1 51 ? 1.806 -8.820 -2.271 1.00 0.00 51 THR A O 19
ATOM 18927 N N . ASP A 1 52 ? 0.419 -7.199 -1.555 1.00 0.00 52 ASP A N 19
ATOM 18928 C CA . ASP A 1 52 ? 0.631 -7.490 -0.142 1.00 0.00 52 ASP A CA 19
ATOM 18929 C C . ASP A 1 52 ? -0.375 -8.522 0.358 1.00 0.00 52 ASP A C 19
ATOM 18930 O O . ASP A 1 52 ? -1.565 -8.234 0.484 1.00 0.00 52 ASP A O 19
ATOM 18939 N N . VAL A 1 53 ? 0.111 -9.726 0.641 1.00 0.00 53 VAL A N 19
ATOM 18940 C CA . VAL A 1 53 ? -0.745 -10.801 1.127 1.00 0.00 53 VAL A CA 19
ATOM 18941 C C . VAL A 1 53 ? -1.508 -10.375 2.376 1.00 0.00 53 VAL A C 19
ATOM 18942 O O . VAL A 1 53 ? -2.581 -10.901 2.669 1.00 0.00 53 VAL A O 19
ATOM 18955 N N . GLN A 1 54 ? -0.946 -9.417 3.107 1.00 0.00 54 GLN A N 19
ATOM 18956 C CA . GLN A 1 54 ? -1.574 -8.920 4.325 1.00 0.00 54 GLN A CA 19
ATOM 18957 C C . GLN A 1 54 ? -2.870 -8.181 4.007 1.00 0.00 54 GLN A C 19
ATOM 18958 O O . GLN A 1 54 ? -3.752 -8.060 4.858 1.00 0.00 54 GLN A O 19
ATOM 18972 N N . TYR A 1 55 ? -2.979 -7.690 2.778 1.00 0.00 55 TYR A N 19
ATOM 18973 C CA . TYR A 1 55 ? -4.166 -6.960 2.349 1.00 0.00 55 TYR A CA 19
ATOM 18974 C C . TYR A 1 55 ? -4.494 -7.265 0.890 1.00 0.00 55 TYR A C 19
ATOM 18975 O O . TYR A 1 55 ? -4.656 -6.357 0.076 1.00 0.00 55 TYR A O 19
ATOM 18993 N N . ASN A 1 56 ? -4.592 -8.551 0.568 1.00 0.00 56 ASN A N 19
ATOM 18994 C CA . ASN A 1 56 ? -4.901 -8.977 -0.792 1.00 0.00 56 ASN A CA 19
ATOM 18995 C C . ASN A 1 56 ? -6.296 -9.591 -0.865 1.00 0.00 56 ASN A C 19
ATOM 18996 O O . ASN A 1 56 ? -6.603 -10.351 -1.784 1.00 0.00 56 ASN A O 19
ATOM 19007 N N . ARG A 1 57 ? -7.136 -9.257 0.109 1.00 0.00 57 ARG A N 19
ATOM 19008 C CA . ARG A 1 57 ? -8.497 -9.776 0.155 1.00 0.00 57 ARG A CA 19
ATOM 19009 C C . ARG A 1 57 ? -9.494 -8.661 0.458 1.00 0.00 57 ARG A C 19
ATOM 19010 O O . ARG A 1 57 ? -9.143 -7.645 1.059 1.00 0.00 57 ARG A O 19
ATOM 19031 N N . CYS A 1 58 ? -10.739 -8.857 0.037 1.00 0.00 58 CYS A N 19
ATOM 19032 C CA . CYS A 1 58 ? -11.788 -7.869 0.262 1.00 0.00 58 CYS A CA 19
ATOM 19033 C C . CYS A 1 58 ? -12.360 -7.995 1.670 1.00 0.00 58 CYS A C 19
ATOM 19034 O O . CYS A 1 58 ? -13.199 -7.194 2.084 1.00 0.00 58 CYS A O 19
ATOM 19041 N N . ASP A 1 59 ? -11.902 -9.004 2.402 1.00 0.00 59 ASP A N 19
ATOM 19042 C CA . ASP A 1 59 ? -12.367 -9.235 3.764 1.00 0.00 59 ASP A CA 19
ATOM 19043 C C . ASP A 1 59 ? -11.419 -8.599 4.777 1.00 0.00 59 ASP A C 19
ATOM 19044 O O . ASP A 1 59 ? -11.815 -8.287 5.900 1.00 0.00 59 ASP A O 19
ATOM 19053 N N . ILE A 1 60 ? -10.168 -8.412 4.372 1.00 0.00 60 ILE A N 19
ATOM 19054 C CA . ILE A 1 60 ? -9.165 -7.813 5.244 1.00 0.00 60 ILE A CA 19
ATOM 19055 C C . ILE A 1 60 ? -9.435 -6.328 5.455 1.00 0.00 60 ILE A C 19
ATOM 19056 O O . ILE A 1 60 ? -9.569 -5.555 4.505 1.00 0.00 60 ILE A O 19
ATOM 19072 N N . PRO A 1 61 ? -9.516 -5.916 6.729 1.00 0.00 61 PRO A N 19
ATOM 19073 C CA . PRO A 1 61 ? -9.769 -4.519 7.094 1.00 0.00 61 PRO A CA 19
ATOM 19074 C C . PRO A 1 61 ? -8.585 -3.613 6.774 1.00 0.00 61 PRO A C 19
ATOM 19075 O O . PRO A 1 61 ? -7.461 -4.083 6.601 1.00 0.00 61 PRO A O 19
ATOM 19086 N N . GLU A 1 62 ? -8.846 -2.311 6.697 1.00 0.00 62 GLU A N 19
ATOM 19087 C CA . GLU A 1 62 ? -7.801 -1.340 6.397 1.00 0.00 62 GLU A CA 19
ATOM 19088 C C . GLU A 1 62 ? -6.768 -1.288 7.519 1.00 0.00 62 GLU A C 19
ATOM 19089 O O . GLU A 1 62 ? -7.018 -1.759 8.628 1.00 0.00 62 GLU A O 19
ATOM 19101 N N . GLU A 1 63 ? -5.607 -0.712 7.221 1.00 0.00 63 GLU A N 19
ATOM 19102 C CA . GLU A 1 63 ? -4.536 -0.600 8.204 1.00 0.00 63 GLU A CA 19
ATOM 19103 C C . GLU A 1 63 ? -4.577 0.758 8.900 1.00 0.00 63 GLU A C 19
ATOM 19104 O O . GLU A 1 63 ? -4.831 0.845 10.102 1.00 0.00 63 GLU A O 19
ATOM 19116 N N . THR A 1 64 ? -4.324 1.816 8.136 1.00 0.00 64 THR A N 19
ATOM 19117 C CA . THR A 1 64 ? -4.329 3.169 8.678 1.00 0.00 64 THR A CA 19
ATOM 19118 C C . THR A 1 64 ? -5.617 3.449 9.443 1.00 0.00 64 THR A C 19
ATOM 19119 O O . THR A 1 64 ? -6.656 2.847 9.171 1.00 0.00 64 THR A O 19
ATOM 19130 N N . TRP A 1 65 ? -5.543 4.366 10.401 1.00 0.00 65 TRP A N 19
ATOM 19131 C CA . TRP A 1 65 ? -6.704 4.727 11.206 1.00 0.00 65 TRP A CA 19
ATOM 19132 C C . TRP A 1 65 ? -7.372 5.986 10.665 1.00 0.00 65 TRP A C 19
ATOM 19133 O O . TRP A 1 65 ? -7.858 6.821 11.429 1.00 0.00 65 TRP A O 19
ATOM 19154 N N . THR A 1 66 ? -7.394 6.118 9.342 1.00 0.00 66 THR A N 19
ATOM 19155 C CA . THR A 1 66 ? -8.001 7.276 8.699 1.00 0.00 66 THR A CA 19
ATOM 19156 C C . THR A 1 66 ? -9.420 7.507 9.208 1.00 0.00 66 THR A C 19
ATOM 19157 O O . THR A 1 66 ? -9.900 8.639 9.248 1.00 0.00 66 THR A O 19
ATOM 19168 N N . GLY A 1 67 ? -10.087 6.424 9.598 1.00 0.00 67 GLY A N 19
ATOM 19169 C CA . GLY A 1 67 ? -11.444 6.531 10.100 1.00 0.00 67 GLY A CA 19
ATOM 19170 C C . GLY A 1 67 ? -12.480 6.415 9.000 1.00 0.00 67 GLY A C 19
ATOM 19171 O O . GLY A 1 67 ? -12.438 7.156 8.017 1.00 0.00 67 GLY A O 19
ATOM 19175 N N . LEU A 1 68 ? -13.412 5.482 9.162 1.00 0.00 68 LEU A N 19
ATOM 19176 C CA . LEU A 1 68 ? -14.463 5.270 8.173 1.00 0.00 68 LEU A CA 19
ATOM 19177 C C . LEU A 1 68 ? -15.720 6.053 8.538 1.00 0.00 68 LEU A C 19
ATOM 19178 O O . LEU A 1 68 ? -16.753 5.470 8.864 1.00 0.00 68 LEU A O 19
ATOM 19194 N N . GLU A 1 69 ? -15.624 7.378 8.479 1.00 0.00 69 GLU A N 19
ATOM 19195 C CA . GLU A 1 69 ? -16.754 8.240 8.803 1.00 0.00 69 GLU A CA 19
ATOM 19196 C C . GLU A 1 69 ? -17.700 8.367 7.612 1.00 0.00 69 GLU A C 19
ATOM 19197 O O . GLU A 1 69 ? -17.326 8.968 6.606 1.00 0.00 69 GLU A O 19
ATOM 19210 N N . GLY A 1 1 ? -3.734 10.646 -17.474 1.00 0.00 1 GLY A N 20
ATOM 19211 C CA . GLY A 1 1 ? -2.637 10.228 -16.620 1.00 0.00 1 GLY A CA 20
ATOM 19212 C C . GLY A 1 1 ? -1.309 10.212 -17.349 1.00 0.00 1 GLY A C 20
ATOM 19213 O O . GLY A 1 1 ? -0.631 9.186 -17.395 1.00 0.00 1 GLY A O 20
ATOM 19217 N N . SER A 1 2 ? -0.936 11.351 -17.923 1.00 0.00 2 SER A N 20
ATOM 19218 C CA . SER A 1 2 ? 0.318 11.463 -18.659 1.00 0.00 2 SER A CA 20
ATOM 19219 C C . SER A 1 2 ? 1.512 11.339 -17.719 1.00 0.00 2 SER A C 20
ATOM 19220 O O . SER A 1 2 ? 1.448 11.747 -16.559 1.00 0.00 2 SER A O 20
ATOM 19228 N N . SER A 1 3 ? 2.602 10.774 -18.227 1.00 0.00 3 SER A N 20
ATOM 19229 C CA . SER A 1 3 ? 3.811 10.592 -17.433 1.00 0.00 3 SER A CA 20
ATOM 19230 C C . SER A 1 3 ? 4.480 11.933 -17.147 1.00 0.00 3 SER A C 20
ATOM 19231 O O . SER A 1 3 ? 4.530 12.384 -16.004 1.00 0.00 3 SER A O 20
ATOM 19239 N N . GLY A 1 4 ? 4.995 12.566 -18.197 1.00 0.00 4 GLY A N 20
ATOM 19240 C CA . GLY A 1 4 ? 5.655 13.849 -18.040 1.00 0.00 4 GLY A CA 20
ATOM 19241 C C . GLY A 1 4 ? 7.160 13.716 -17.923 1.00 0.00 4 GLY A C 20
ATOM 19242 O O . GLY A 1 4 ? 7.837 13.376 -18.893 1.00 0.00 4 GLY A O 20
ATOM 19246 N N . SER A 1 5 ? 7.686 13.987 -16.733 1.00 0.00 5 SER A N 20
ATOM 19247 C CA . SER A 1 5 ? 9.122 13.901 -16.495 1.00 0.00 5 SER A CA 20
ATOM 19248 C C . SER A 1 5 ? 9.505 12.520 -15.971 1.00 0.00 5 SER A C 20
ATOM 19249 O O . SER A 1 5 ? 8.642 11.722 -15.606 1.00 0.00 5 SER A O 20
ATOM 19257 N N . SER A 1 6 ? 10.805 12.246 -15.937 1.00 0.00 6 SER A N 20
ATOM 19258 C CA . SER A 1 6 ? 11.303 10.961 -15.462 1.00 0.00 6 SER A CA 20
ATOM 19259 C C . SER A 1 6 ? 10.999 10.775 -13.979 1.00 0.00 6 SER A C 20
ATOM 19260 O O . SER A 1 6 ? 11.033 11.728 -13.202 1.00 0.00 6 SER A O 20
ATOM 19268 N N . GLY A 1 7 ? 10.700 9.538 -13.593 1.00 0.00 7 GLY A N 20
ATOM 19269 C CA . GLY A 1 7 ? 10.393 9.248 -12.204 1.00 0.00 7 GLY A CA 20
ATOM 19270 C C . GLY A 1 7 ? 10.248 7.762 -11.941 1.00 0.00 7 GLY A C 20
ATOM 19271 O O . GLY A 1 7 ? 9.441 7.349 -11.110 1.00 0.00 7 GLY A O 20
ATOM 19275 N N . GLU A 1 8 ? 11.032 6.957 -12.652 1.00 0.00 8 GLU A N 20
ATOM 19276 C CA . GLU A 1 8 ? 10.985 5.508 -12.492 1.00 0.00 8 GLU A CA 20
ATOM 19277 C C . GLU A 1 8 ? 12.053 5.034 -11.511 1.00 0.00 8 GLU A C 20
ATOM 19278 O O . GLU A 1 8 ? 12.682 3.996 -11.717 1.00 0.00 8 GLU A O 20
ATOM 19290 N N . ILE A 1 9 ? 12.253 5.803 -10.446 1.00 0.00 9 ILE A N 20
ATOM 19291 C CA . ILE A 1 9 ? 13.245 5.462 -9.434 1.00 0.00 9 ILE A CA 20
ATOM 19292 C C . ILE A 1 9 ? 12.776 4.291 -8.577 1.00 0.00 9 ILE A C 20
ATOM 19293 O O . ILE A 1 9 ? 12.285 4.480 -7.464 1.00 0.00 9 ILE A O 20
ATOM 19309 N N . SER A 1 10 ? 12.931 3.080 -9.103 1.00 0.00 10 SER A N 20
ATOM 19310 C CA . SER A 1 10 ? 12.521 1.877 -8.388 1.00 0.00 10 SER A CA 20
ATOM 19311 C C . SER A 1 10 ? 13.700 1.263 -7.639 1.00 0.00 10 SER A C 20
ATOM 19312 O O . SER A 1 10 ? 14.031 0.094 -7.832 1.00 0.00 10 SER A O 20
ATOM 19320 N N . GLY A 1 11 ? 14.330 2.061 -6.782 1.00 0.00 11 GLY A N 20
ATOM 19321 C CA . GLY A 1 11 ? 15.465 1.579 -6.017 1.00 0.00 11 GLY A CA 20
ATOM 19322 C C . GLY A 1 11 ? 15.160 1.465 -4.536 1.00 0.00 11 GLY A C 20
ATOM 19323 O O . GLY A 1 11 ? 16.050 1.608 -3.699 1.00 0.00 11 GLY A O 20
ATOM 19327 N N . PHE A 1 12 ? 13.897 1.208 -4.213 1.00 0.00 12 PHE A N 20
ATOM 19328 C CA . PHE A 1 12 ? 13.475 1.078 -2.823 1.00 0.00 12 PHE A CA 20
ATOM 19329 C C . PHE A 1 12 ? 13.927 2.282 -2.002 1.00 0.00 12 PHE A C 20
ATOM 19330 O O . PHE A 1 12 ? 14.457 2.134 -0.902 1.00 0.00 12 PHE A O 20
ATOM 19347 N N . GLY A 1 13 ? 13.714 3.476 -2.547 1.00 0.00 13 GLY A N 20
ATOM 19348 C CA . GLY A 1 13 ? 14.106 4.689 -1.853 1.00 0.00 13 GLY A CA 20
ATOM 19349 C C . GLY A 1 13 ? 12.983 5.264 -1.012 1.00 0.00 13 GLY A C 20
ATOM 19350 O O . GLY A 1 13 ? 13.099 5.354 0.210 1.00 0.00 13 GLY A O 20
ATOM 19354 N N . GLN A 1 14 ? 11.895 5.655 -1.667 1.00 0.00 14 GLN A N 20
ATOM 19355 C CA . GLN A 1 14 ? 10.749 6.226 -0.971 1.00 0.00 14 GLN A CA 20
ATOM 19356 C C . GLN A 1 14 ? 9.592 6.468 -1.935 1.00 0.00 14 GLN A C 20
ATOM 19357 O O . GLN A 1 14 ? 9.770 7.066 -2.997 1.00 0.00 14 GLN A O 20
ATOM 19371 N N . CYS A 1 15 ? 8.407 5.999 -1.559 1.00 0.00 15 CYS A N 20
ATOM 19372 C CA . CYS A 1 15 ? 7.220 6.163 -2.391 1.00 0.00 15 CYS A CA 20
ATOM 19373 C C . CYS A 1 15 ? 5.960 5.778 -1.623 1.00 0.00 15 CYS A C 20
ATOM 19374 O O . CYS A 1 15 ? 5.963 4.826 -0.842 1.00 0.00 15 CYS A O 20
ATOM 19382 N N . LEU A 1 16 ? 4.885 6.525 -1.848 1.00 0.00 16 LEU A N 20
ATOM 19383 C CA . LEU A 1 16 ? 3.617 6.264 -1.176 1.00 0.00 16 LEU A CA 20
ATOM 19384 C C . LEU A 1 16 ? 2.479 6.148 -2.185 1.00 0.00 16 LEU A C 20
ATOM 19385 O O . LEU A 1 16 ? 1.926 7.154 -2.630 1.00 0.00 16 LEU A O 20
ATOM 19401 N N . VAL A 1 17 ? 2.134 4.915 -2.541 1.00 0.00 17 VAL A N 20
ATOM 19402 C CA . VAL A 1 17 ? 1.059 4.667 -3.495 1.00 0.00 17 VAL A CA 20
ATOM 19403 C C . VAL A 1 17 ? -0.023 3.783 -2.887 1.00 0.00 17 VAL A C 20
ATOM 19404 O O . VAL A 1 17 ? 0.270 2.745 -2.293 1.00 0.00 17 VAL A O 20
ATOM 19417 N N . TRP A 1 18 ? -1.275 4.200 -3.040 1.00 0.00 18 TRP A N 20
ATOM 19418 C CA . TRP A 1 18 ? -2.402 3.444 -2.506 1.00 0.00 18 TRP A CA 20
ATOM 19419 C C . TRP A 1 18 ? -3.482 3.256 -3.566 1.00 0.00 18 TRP A C 20
ATOM 19420 O O . TRP A 1 18 ? -3.772 4.168 -4.340 1.00 0.00 18 TRP A O 20
ATOM 19441 N N . VAL A 1 19 ? -4.075 2.066 -3.596 1.00 0.00 19 VAL A N 20
ATOM 19442 C CA . VAL A 1 19 ? -5.124 1.759 -4.560 1.00 0.00 19 VAL A CA 20
ATOM 19443 C C . VAL A 1 19 ? -6.443 1.453 -3.859 1.00 0.00 19 VAL A C 20
ATOM 19444 O O . VAL A 1 19 ? -6.495 0.626 -2.949 1.00 0.00 19 VAL A O 20
ATOM 19457 N N . GLN A 1 20 ? -7.506 2.124 -4.289 1.00 0.00 20 GLN A N 20
ATOM 19458 C CA . GLN A 1 20 ? -8.825 1.924 -3.702 1.00 0.00 20 GLN A CA 20
ATOM 19459 C C . GLN A 1 20 ? -9.587 0.826 -4.437 1.00 0.00 20 GLN A C 20
ATOM 19460 O O . GLN A 1 20 ? -9.685 0.840 -5.665 1.00 0.00 20 GLN A O 20
ATOM 19474 N N . CYS A 1 21 ? -10.125 -0.124 -3.680 1.00 0.00 21 CYS A N 20
ATOM 19475 C CA . CYS A 1 21 ? -10.878 -1.230 -4.258 1.00 0.00 21 CYS A CA 20
ATOM 19476 C C . CYS A 1 21 ? -11.962 -0.715 -5.202 1.00 0.00 21 CYS A C 20
ATOM 19477 O O . CYS A 1 21 ? -12.404 0.428 -5.091 1.00 0.00 21 CYS A O 20
ATOM 19484 N N . SER A 1 22 ? -12.385 -1.568 -6.129 1.00 0.00 22 SER A N 20
ATOM 19485 C CA . SER A 1 22 ? -13.414 -1.199 -7.094 1.00 0.00 22 SER A CA 20
ATOM 19486 C C . SER A 1 22 ? -14.807 -1.374 -6.496 1.00 0.00 22 SER A C 20
ATOM 19487 O O . SER A 1 22 ? -15.754 -0.694 -6.891 1.00 0.00 22 SER A O 20
ATOM 19495 N N . PHE A 1 23 ? -14.923 -2.291 -5.541 1.00 0.00 23 PHE A N 20
ATOM 19496 C CA . PHE A 1 23 ? -16.200 -2.557 -4.888 1.00 0.00 23 PHE A CA 20
ATOM 19497 C C . PHE A 1 23 ? -16.552 -1.442 -3.908 1.00 0.00 23 PHE A C 20
ATOM 19498 O O . PHE A 1 23 ? -15.689 -0.871 -3.242 1.00 0.00 23 PHE A O 20
ATOM 19515 N N . PRO A 1 24 ? -17.852 -1.124 -3.817 1.00 0.00 24 PRO A N 20
ATOM 19516 C CA . PRO A 1 24 ? -18.349 -0.075 -2.921 1.00 0.00 24 PRO A CA 20
ATOM 19517 C C . PRO A 1 24 ? -18.242 -0.469 -1.452 1.00 0.00 24 PRO A C 20
ATOM 19518 O O . PRO A 1 24 ? -17.751 0.300 -0.628 1.00 0.00 24 PRO A O 20
ATOM 19529 N N . ASN A 1 25 ? -18.706 -1.673 -1.132 1.00 0.00 25 ASN A N 20
ATOM 19530 C CA . ASN A 1 25 ? -18.662 -2.169 0.239 1.00 0.00 25 ASN A CA 20
ATOM 19531 C C . ASN A 1 25 ? -17.234 -2.154 0.777 1.00 0.00 25 ASN A C 20
ATOM 19532 O O . ASN A 1 25 ? -17.016 -2.090 1.988 1.00 0.00 25 ASN A O 20
ATOM 19543 N N . CYS A 1 26 ? -16.265 -2.214 -0.130 1.00 0.00 26 CYS A N 20
ATOM 19544 C CA . CYS A 1 26 ? -14.858 -2.207 0.252 1.00 0.00 26 CYS A CA 20
ATOM 19545 C C . CYS A 1 26 ? -14.339 -0.779 0.393 1.00 0.00 26 CYS A C 20
ATOM 19546 O O . CYS A 1 26 ? -14.160 -0.278 1.502 1.00 0.00 26 CYS A O 20
ATOM 19553 N N . GLY A 1 27 ? -14.100 -0.128 -0.742 1.00 0.00 27 GLY A N 20
ATOM 19554 C CA . GLY A 1 27 ? -13.605 1.236 -0.724 1.00 0.00 27 GLY A CA 20
ATOM 19555 C C . GLY A 1 27 ? -12.388 1.399 0.165 1.00 0.00 27 GLY A C 20
ATOM 19556 O O . GLY A 1 27 ? -12.152 2.474 0.717 1.00 0.00 27 GLY A O 20
ATOM 19560 N N . LYS A 1 28 ? -11.613 0.329 0.306 1.00 0.00 28 LYS A N 20
ATOM 19561 C CA . LYS A 1 28 ? -10.413 0.357 1.135 1.00 0.00 28 LYS A CA 20
ATOM 19562 C C . LYS A 1 28 ? -9.178 0.667 0.295 1.00 0.00 28 LYS A C 20
ATOM 19563 O O . LYS A 1 28 ? -9.090 0.267 -0.866 1.00 0.00 28 LYS A O 20
ATOM 19582 N N . TRP A 1 29 ? -8.228 1.379 0.889 1.00 0.00 29 TRP A N 20
ATOM 19583 C CA . TRP A 1 29 ? -6.997 1.741 0.195 1.00 0.00 29 TRP A CA 20
ATOM 19584 C C . TRP A 1 29 ? -5.893 0.730 0.482 1.00 0.00 29 TRP A C 20
ATOM 19585 O O . TRP A 1 29 ? -5.250 0.781 1.530 1.00 0.00 29 TRP A O 20
ATOM 19606 N N . ARG A 1 30 ? -5.678 -0.187 -0.456 1.00 0.00 30 ARG A N 20
ATOM 19607 C CA . ARG A 1 30 ? -4.651 -1.211 -0.302 1.00 0.00 30 ARG A CA 20
ATOM 19608 C C . ARG A 1 30 ? -3.274 -0.657 -0.658 1.00 0.00 30 ARG A C 20
ATOM 19609 O O . ARG A 1 30 ? -3.161 0.362 -1.339 1.00 0.00 30 ARG A O 20
ATOM 19630 N N . ARG A 1 31 ? -2.231 -1.336 -0.192 1.00 0.00 31 ARG A N 20
ATOM 19631 C CA . ARG A 1 31 ? -0.862 -0.912 -0.460 1.00 0.00 31 ARG A CA 20
ATOM 19632 C C . ARG A 1 31 ? -0.236 -1.760 -1.563 1.00 0.00 31 ARG A C 20
ATOM 19633 O O . ARG A 1 31 ? -0.363 -2.985 -1.568 1.00 0.00 31 ARG A O 20
ATOM 19654 N N . LEU A 1 32 ? 0.439 -1.100 -2.498 1.00 0.00 32 LEU A N 20
ATOM 19655 C CA . LEU A 1 32 ? 1.085 -1.792 -3.608 1.00 0.00 32 LEU A CA 20
ATOM 19656 C C . LEU A 1 32 ? 2.600 -1.813 -3.429 1.00 0.00 32 LEU A C 20
ATOM 19657 O O . LEU A 1 32 ? 3.131 -1.228 -2.484 1.00 0.00 32 LEU A O 20
ATOM 19673 N N . CYS A 1 33 ? 3.289 -2.489 -4.341 1.00 0.00 33 CYS A N 20
ATOM 19674 C CA . CYS A 1 33 ? 4.743 -2.585 -4.285 1.00 0.00 33 CYS A CA 20
ATOM 19675 C C . CYS A 1 33 ? 5.392 -1.287 -4.754 1.00 0.00 33 CYS A C 20
ATOM 19676 O O . CYS A 1 33 ? 4.755 -0.464 -5.409 1.00 0.00 33 CYS A O 20
ATOM 19684 N N . GLY A 1 34 ? 6.665 -1.111 -4.412 1.00 0.00 34 GLY A N 20
ATOM 196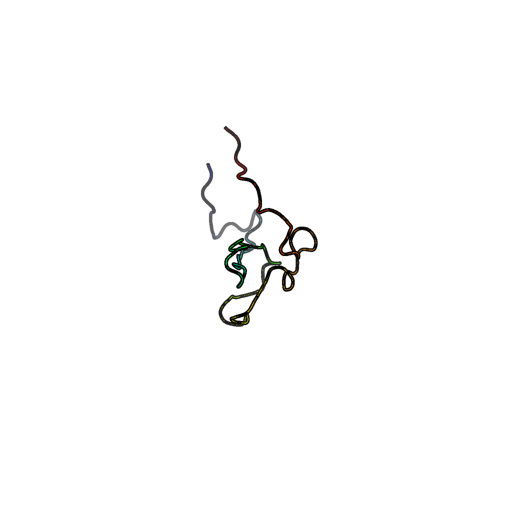85 C CA . GLY A 1 34 ? 7.380 0.089 -4.805 1.00 0.00 34 GLY A CA 20
ATOM 19686 C C . GLY A 1 34 ? 7.711 0.109 -6.284 1.00 0.00 34 GLY A C 20
ATOM 19687 O O . GLY A 1 34 ? 7.999 1.163 -6.849 1.00 0.00 34 GLY A O 20
ATOM 19691 N N . ASN A 1 35 ? 7.672 -1.061 -6.913 1.00 0.00 35 ASN A N 20
ATOM 19692 C CA . ASN A 1 35 ? 7.974 -1.175 -8.336 1.00 0.00 35 ASN A CA 20
ATOM 19693 C C . ASN A 1 35 ? 6.691 -1.230 -9.161 1.00 0.00 35 ASN A C 20
ATOM 19694 O O . ASN A 1 35 ? 6.647 -1.863 -10.216 1.00 0.00 35 ASN A O 20
ATOM 19705 N N . ILE A 1 36 ? 5.652 -0.561 -8.673 1.00 0.00 36 ILE A N 20
ATOM 19706 C CA . ILE A 1 36 ? 4.370 -0.532 -9.366 1.00 0.00 36 ILE A CA 20
ATOM 19707 C C . ILE A 1 36 ? 3.789 0.878 -9.388 1.00 0.00 36 ILE A C 20
ATOM 19708 O O . ILE A 1 36 ? 3.812 1.586 -8.381 1.00 0.00 36 ILE A O 20
ATOM 19724 N N . ASP A 1 37 ? 3.267 1.279 -10.542 1.00 0.00 37 ASP A N 20
ATOM 19725 C CA . ASP A 1 37 ? 2.676 2.603 -10.695 1.00 0.00 37 ASP A CA 20
ATOM 19726 C C . ASP A 1 37 ? 1.163 2.507 -10.865 1.00 0.00 37 ASP A C 20
ATOM 19727 O O . ASP A 1 37 ? 0.633 1.526 -11.386 1.00 0.00 37 ASP A O 20
ATOM 19736 N N . PRO A 1 38 ? 0.450 3.550 -10.413 1.00 0.00 38 PRO A N 20
ATOM 19737 C CA . PRO A 1 38 ? -1.012 3.606 -10.504 1.00 0.00 38 PRO A CA 20
ATOM 19738 C C . PRO A 1 38 ? -1.498 3.770 -11.940 1.00 0.00 38 PRO A C 20
ATOM 19739 O O . PRO A 1 38 ? -2.646 3.457 -12.256 1.00 0.00 38 PRO A O 20
ATOM 19750 N N . SER A 1 39 ? -0.618 4.261 -12.806 1.00 0.00 39 SER A N 20
ATOM 19751 C CA . SER A 1 39 ? -0.959 4.469 -14.208 1.00 0.00 39 SER A CA 20
ATOM 19752 C C . SER A 1 39 ? -1.072 3.137 -14.943 1.00 0.00 39 SER A C 20
ATOM 19753 O O . SER A 1 39 ? -1.858 2.997 -15.880 1.00 0.00 39 SER A O 20
ATOM 19761 N N . VAL A 1 40 ? -0.281 2.161 -14.511 1.00 0.00 40 VAL A N 20
ATOM 19762 C CA . VAL A 1 40 ? -0.292 0.839 -15.125 1.00 0.00 40 VAL A CA 20
ATOM 19763 C C . VAL A 1 40 ? -1.250 -0.098 -14.398 1.00 0.00 40 VAL A C 20
ATOM 19764 O O . VAL A 1 40 ? -0.935 -1.265 -14.162 1.00 0.00 40 VAL A O 20
ATOM 19777 N N . LEU A 1 41 ? -2.421 0.421 -14.046 1.00 0.00 41 LEU A N 20
ATOM 19778 C CA . LEU A 1 41 ? -3.428 -0.369 -13.346 1.00 0.00 41 LEU A CA 20
ATOM 19779 C C . LEU A 1 41 ? -4.720 -0.444 -14.153 1.00 0.00 41 LEU A C 20
ATOM 19780 O O . LEU A 1 41 ? -5.026 0.430 -14.964 1.00 0.00 41 LEU A O 20
ATOM 19796 N N . PRO A 1 42 ? -5.499 -1.513 -13.926 1.00 0.00 42 PRO A N 20
ATOM 19797 C CA . PRO A 1 42 ? -6.772 -1.727 -14.621 1.00 0.00 42 PRO A CA 20
ATOM 19798 C C . PRO A 1 42 ? -7.843 -0.731 -14.187 1.00 0.00 42 PRO A C 20
ATOM 19799 O O . PRO A 1 42 ? -7.565 0.209 -13.443 1.00 0.00 42 PRO A O 20
ATOM 19810 N N . ASP A 1 43 ? -9.067 -0.946 -14.656 1.00 0.00 43 ASP A N 20
ATOM 19811 C CA . ASP A 1 43 ? -10.181 -0.068 -14.315 1.00 0.00 43 ASP A CA 20
ATOM 19812 C C . ASP A 1 43 ? -11.031 -0.676 -13.205 1.00 0.00 43 ASP A C 20
ATOM 19813 O O . ASP A 1 43 ? -11.698 0.040 -12.458 1.00 0.00 43 ASP A O 20
ATOM 19822 N N . ASN A 1 44 ? -11.004 -2.001 -13.103 1.00 0.00 44 ASN A N 20
ATOM 19823 C CA . ASN A 1 44 ? -11.775 -2.705 -12.085 1.00 0.00 44 ASN A CA 20
ATOM 19824 C C . ASN A 1 44 ? -10.852 -3.418 -11.101 1.00 0.00 44 ASN A C 20
ATOM 19825 O O . ASN A 1 44 ? -10.999 -4.614 -10.851 1.00 0.00 44 ASN A O 20
ATOM 19836 N N . TRP A 1 45 ? -9.901 -2.675 -10.546 1.00 0.00 45 TRP A N 20
ATOM 19837 C CA . TRP A 1 45 ? -8.954 -3.236 -9.589 1.00 0.00 45 TRP A CA 20
ATOM 19838 C C . TRP A 1 45 ? -9.628 -3.497 -8.246 1.00 0.00 45 TRP A C 20
ATOM 19839 O O . TRP A 1 45 ? -10.528 -2.762 -7.840 1.00 0.00 45 TRP A O 20
ATOM 19860 N N . SER A 1 46 ? -9.185 -4.546 -7.561 1.00 0.00 46 SER A N 20
ATOM 19861 C CA . SER A 1 46 ? -9.749 -4.906 -6.265 1.00 0.00 46 SER A CA 20
ATOM 19862 C C . SER A 1 46 ? -8.660 -5.399 -5.317 1.00 0.00 46 SER A C 20
ATOM 19863 O O . SER A 1 46 ? -7.501 -5.545 -5.707 1.00 0.00 46 SER A O 20
ATOM 19871 N N . CYS A 1 47 ? -9.041 -5.655 -4.070 1.00 0.00 47 CYS A N 20
ATOM 19872 C CA . CYS A 1 47 ? -8.099 -6.131 -3.065 1.00 0.00 47 CYS A CA 20
ATOM 19873 C C . CYS A 1 47 ? -7.422 -7.420 -3.521 1.00 0.00 47 CYS A C 20
ATOM 19874 O O . CYS A 1 47 ? -6.265 -7.679 -3.187 1.00 0.00 47 CYS A O 20
ATOM 19881 N N . ASP A 1 48 ? -8.150 -8.225 -4.287 1.00 0.00 48 ASP A N 20
ATOM 19882 C CA . ASP A 1 48 ? -7.620 -9.487 -4.791 1.00 0.00 48 ASP A CA 20
ATOM 19883 C C . ASP A 1 48 ? -6.443 -9.246 -5.731 1.00 0.00 48 ASP A C 20
ATOM 19884 O O . ASP A 1 48 ? -5.662 -10.155 -6.008 1.00 0.00 48 ASP A O 20
ATOM 19893 N N . GLN A 1 49 ? -6.324 -8.014 -6.217 1.00 0.00 49 GLN A N 20
ATOM 19894 C CA . GLN A 1 49 ? -5.243 -7.655 -7.128 1.00 0.00 49 GLN A CA 20
ATOM 19895 C C . GLN A 1 49 ? -4.128 -6.924 -6.387 1.00 0.00 49 GLN A C 20
ATOM 19896 O O . GLN A 1 49 ? -3.430 -6.091 -6.962 1.00 0.00 49 GLN A O 20
ATOM 19910 N N . ASN A 1 50 ? -3.967 -7.243 -5.106 1.00 0.00 50 ASN A N 20
ATOM 19911 C CA . ASN A 1 50 ? -2.937 -6.616 -4.286 1.00 0.00 50 ASN A CA 20
ATOM 19912 C C . ASN A 1 50 ? -1.679 -7.478 -4.240 1.00 0.00 50 ASN A C 20
ATOM 19913 O O . ASN A 1 50 ? -1.740 -8.696 -4.416 1.00 0.00 50 ASN A O 20
ATOM 19924 N N . THR A 1 51 ? -0.539 -6.839 -4.001 1.00 0.00 51 THR A N 20
ATOM 19925 C CA . THR A 1 51 ? 0.734 -7.546 -3.931 1.00 0.00 51 THR A CA 20
ATOM 19926 C C . THR A 1 51 ? 1.054 -7.963 -2.500 1.00 0.00 51 THR A C 20
ATOM 19927 O O . THR A 1 51 ? 1.837 -8.885 -2.273 1.00 0.00 51 THR A O 20
ATOM 19938 N N . ASP A 1 52 ? 0.443 -7.279 -1.539 1.00 0.00 52 ASP A N 20
ATOM 19939 C CA . ASP A 1 52 ? 0.662 -7.580 -0.129 1.00 0.00 52 ASP A CA 20
ATOM 19940 C C . ASP A 1 52 ? -0.363 -8.590 0.376 1.00 0.00 52 ASP A C 20
ATOM 19941 O O . ASP A 1 52 ? -1.549 -8.282 0.493 1.00 0.00 52 ASP A O 20
ATOM 19950 N N . VAL A 1 53 ? 0.103 -9.800 0.673 1.00 0.00 53 VAL A N 20
ATOM 19951 C CA . VAL A 1 53 ? -0.773 -10.856 1.166 1.00 0.00 53 VAL A CA 20
ATOM 19952 C C . VAL A 1 53 ? -1.534 -10.405 2.407 1.00 0.00 53 VAL A C 20
ATOM 19953 O O . VAL A 1 53 ? -2.617 -10.911 2.701 1.00 0.00 53 VAL A O 20
ATOM 19966 N N . GLN A 1 54 ? -0.961 -9.449 3.131 1.00 0.00 54 GLN A N 20
ATOM 19967 C CA . GLN A 1 54 ? -1.586 -8.930 4.342 1.00 0.00 54 GLN A CA 20
ATOM 19968 C C . GLN A 1 54 ? -2.871 -8.176 4.011 1.00 0.00 54 GLN A C 20
ATOM 19969 O O . GLN A 1 54 ? -3.751 -8.029 4.858 1.00 0.00 54 GLN A O 20
ATOM 19983 N N . TYR A 1 55 ? -2.970 -7.702 2.774 1.00 0.00 55 TYR A N 20
ATOM 19984 C CA . TYR A 1 55 ? -4.145 -6.961 2.332 1.00 0.00 55 TYR A CA 20
ATOM 19985 C C . TYR A 1 55 ? -4.475 -7.281 0.877 1.00 0.00 55 TYR A C 20
ATOM 19986 O O . TYR A 1 55 ? -4.622 -6.381 0.050 1.00 0.00 55 TYR A O 20
ATOM 20004 N N . ASN A 1 56 ? -4.591 -8.569 0.573 1.00 0.00 56 ASN A N 20
ATOM 20005 C CA . ASN A 1 56 ? -4.904 -9.009 -0.782 1.00 0.00 56 ASN A CA 20
ATOM 20006 C C . ASN A 1 56 ? -6.305 -9.610 -0.849 1.00 0.00 56 ASN A C 20
ATOM 20007 O O . ASN A 1 56 ? -6.619 -10.377 -1.759 1.00 0.00 56 ASN A O 20
ATOM 20018 N N . ARG A 1 57 ? -7.141 -9.256 0.121 1.00 0.00 57 ARG A N 20
ATOM 20019 C CA . ARG A 1 57 ? -8.508 -9.760 0.173 1.00 0.00 57 ARG A CA 20
ATOM 20020 C C . ARG A 1 57 ? -9.494 -8.632 0.463 1.00 0.00 57 ARG A C 20
ATOM 20021 O O . ARG A 1 57 ? -9.128 -7.608 1.041 1.00 0.00 57 ARG A O 20
ATOM 20042 N N . CYS A 1 58 ? -10.744 -8.827 0.058 1.00 0.00 58 CYS A N 20
ATOM 20043 C CA . CYS A 1 58 ? -11.783 -7.826 0.273 1.00 0.00 58 CYS A CA 20
ATOM 20044 C C . CYS A 1 58 ? -12.365 -7.940 1.679 1.00 0.00 58 CYS A C 20
ATOM 20045 O O . CYS A 1 58 ? -13.271 -7.194 2.049 1.00 0.00 58 CYS A O 20
ATOM 20052 N N . ASP A 1 59 ? -11.838 -8.879 2.457 1.00 0.00 59 ASP A N 20
ATOM 20053 C CA . ASP A 1 59 ? -12.304 -9.091 3.822 1.00 0.00 59 ASP A CA 20
ATOM 20054 C C . ASP A 1 59 ? -11.337 -8.474 4.828 1.00 0.00 59 ASP A C 20
ATOM 20055 O O . ASP A 1 59 ? -11.723 -8.136 5.948 1.00 0.00 59 ASP A O 20
ATOM 20064 N N . ILE A 1 60 ? -10.080 -8.333 4.422 1.00 0.00 60 IL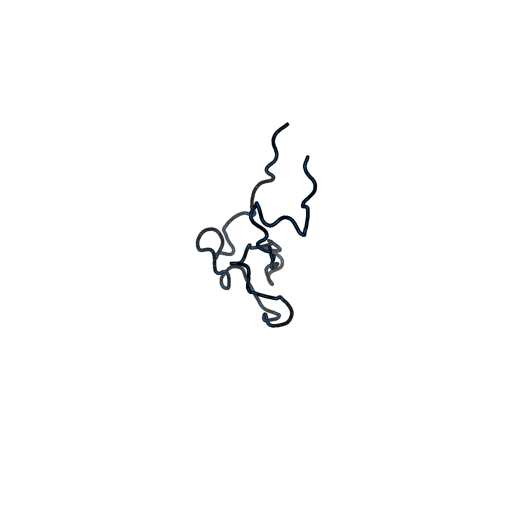E A N 20
ATOM 20065 C CA . ILE A 1 60 ? -9.059 -7.757 5.288 1.00 0.00 60 ILE A CA 20
ATOM 20066 C C . ILE A 1 60 ? -9.303 -6.268 5.512 1.00 0.00 60 ILE A C 20
ATOM 20067 O O . ILE A 1 60 ? -9.436 -5.487 4.569 1.00 0.00 60 ILE A O 20
ATOM 20083 N N . PRO A 1 61 ? -9.361 -5.864 6.789 1.00 0.00 61 PRO A N 20
ATOM 20084 C CA . PRO A 1 61 ? -9.587 -4.465 7.167 1.00 0.00 61 PRO A CA 20
ATOM 20085 C C . PRO A 1 61 ? -8.393 -3.576 6.838 1.00 0.00 61 PRO A C 20
ATOM 20086 O O . PRO A 1 61 ? -7.277 -4.062 6.657 1.00 0.00 61 PRO A O 20
ATOM 20097 N N . GLU A 1 62 ? -8.636 -2.271 6.761 1.00 0.00 62 GLU A N 20
ATOM 20098 C CA . GLU A 1 62 ? -7.579 -1.315 6.452 1.00 0.00 62 GLU A CA 20
ATOM 20099 C C . GLU A 1 62 ? -6.608 -1.181 7.622 1.00 0.00 62 GLU A C 20
ATOM 20100 O O . GLU A 1 62 ? -6.878 -1.658 8.723 1.00 0.00 62 GLU A O 20
ATOM 20112 N N . GLU A 1 63 ? -5.477 -0.528 7.372 1.00 0.00 63 GLU A N 20
ATOM 20113 C CA . GLU A 1 63 ? -4.465 -0.333 8.404 1.00 0.00 63 GLU A CA 20
ATOM 20114 C C . GLU A 1 63 ? -4.579 1.058 9.021 1.00 0.00 63 GLU A C 20
ATOM 20115 O O . GLU A 1 63 ? -3.600 1.606 9.530 1.00 0.00 63 GLU A O 20
ATOM 20127 N N . THR A 1 64 ? -5.780 1.625 8.971 1.00 0.00 64 THR A N 20
ATOM 20128 C CA . THR A 1 64 ? -6.023 2.952 9.522 1.00 0.00 64 THR A CA 20
ATOM 20129 C C . THR A 1 64 ? -6.527 2.867 10.958 1.00 0.00 64 THR A C 20
ATOM 20130 O O . THR A 1 64 ? -7.547 2.234 11.231 1.00 0.00 64 THR A O 20
ATOM 20141 N N . TRP A 1 65 ? -5.808 3.509 11.872 1.00 0.00 65 TRP A N 20
ATOM 20142 C CA . TRP A 1 65 ? -6.184 3.506 13.281 1.00 0.00 65 TRP A CA 20
ATOM 20143 C C . TRP A 1 65 ? -6.606 4.899 13.734 1.00 0.00 65 TRP A C 20
ATOM 20144 O O . TRP A 1 65 ? -6.507 5.236 14.915 1.00 0.00 65 TRP A O 20
ATOM 20165 N N . THR A 1 66 ? -7.079 5.707 12.790 1.00 0.00 66 THR A N 20
ATOM 20166 C CA . THR A 1 66 ? -7.515 7.064 13.093 1.00 0.00 66 THR A CA 20
ATOM 20167 C C . THR A 1 66 ? -8.737 7.447 12.266 1.00 0.00 66 THR A C 20
ATOM 20168 O O . THR A 1 66 ? -8.820 7.130 11.080 1.00 0.00 66 THR A O 20
ATOM 20179 N N . GLY A 1 67 ? -9.684 8.132 12.899 1.00 0.00 67 GLY A N 20
ATOM 20180 C CA . GLY A 1 67 ? -10.889 8.547 12.205 1.00 0.00 67 GLY A CA 20
ATOM 20181 C C . GLY A 1 67 ? -12.151 8.158 12.950 1.00 0.00 67 GLY A C 20
ATOM 20182 O O . GLY A 1 67 ? -12.281 8.422 14.146 1.00 0.00 67 GLY A O 20
ATOM 20186 N N . LEU A 1 68 ? -13.084 7.531 12.242 1.00 0.00 68 LEU A N 20
ATOM 20187 C CA . LEU A 1 68 ? -14.343 7.106 12.844 1.00 0.00 68 LEU A CA 20
ATOM 20188 C C . LEU A 1 68 ? -14.262 5.658 13.313 1.00 0.00 68 LEU A C 20
ATOM 20189 O O . LEU A 1 68 ? -14.718 5.323 14.406 1.00 0.00 68 LEU A O 20
ATOM 20205 N N . GLU A 1 69 ? -13.675 4.803 12.480 1.00 0.00 69 GLU A N 20
ATOM 20206 C CA . GLU A 1 69 ? -13.532 3.390 12.812 1.00 0.00 69 GLU A CA 20
ATOM 20207 C C . GLU A 1 69 ? -12.128 3.092 13.328 1.00 0.00 69 GLU A C 20
ATOM 20208 O O . GLU A 1 69 ? -11.990 2.403 14.338 1.00 0.00 69 GLU A O 20
#